Protein AF-B0EJE2-F1 (afdb_monomer_lite)

InterPro domains:
  IPR000198 Rho GTPase-activating protein domain [PF00620] (751-885)
  IPR000198 Rho GTPase-activating protein domain [PS50238] (736-912)
  IPR000198 Rho GTPase-activating protein domain [SM00324] (748-909)
  IPR000219 Dbl homology domain [PS50010] (433-624)
  IPR000219 Dbl homology domain [SM00325] (437-609)
  IPR008936 Rho GTPase activation protein [G3DSA:1.10.555.10] (675-924)
  IPR008936 Rho GTPase activation protein [SSF48350] (728-912)
  IPR035899 Dbl homology (DH) domain superfamily [G3DSA:1.20.900.10] (436-605)
  IPR035899 Dbl homology (DH) domain superfamily [SSF48065] (438-600)

Sequence (1053 aa):
MSKTPQKEISSSKSNGQDKSDNQITNQSLKSNKSNSSTNTENSTFSEPIQYNQKNEIIKETITEEKSKENELNENEKVENLHKVIPNTKRLKDKPKTKSHLHEEEKVDQTIQQTKRATFSSVRLKEDKGINSITPKDVLESINTNDQTTPKPITLSITPHDSRDYRIKSTTTAWSNTNRNQLRKSMSLCTTQITSNTLEAMRSNVKMFNDMVIEVENTYQKISQARDRIFEIVKYQQQTIKCNDFIKNYSDILTSIQQSTSHMLTNETGDLESLKEFTVYMSDLYIVGFQQFKNQTQQLNRMMKEGKKFLEDSKTCIKSKNEFDKIHKEYQKINGKLNDEKDDKKQKIIQQTRDDIISKGIGEGRKALEIFDKNLQKYYEILQNSGKHIYETIQNGMKEVHSKIENYEDKIDSWKALDFYNEEFEEGEIKPWMKSPEIKRIITNEFMYVNTLTLLIDRYYIDISNNPVIVQCGISLQDMDTIFTDIVPLIHCHKNILMKLKESNPKEFLDCYSAYFGQLYQQYHNYLKHYQNSFIVLNKFMSIKRFKECVDNIDLIEGFEMKELITAPFNYITDFLENLERVTTVDKEVINTLKYVFEKLAKEKEIVKKQIIATSYIIKLNNFKGNINQEREYFGKVVISSGKLNGTMFFFSDYLIFAKSEKEGYSVIEMFETSNLERLRVVDRKTIEIGCKGENTTENIKGIQFSMKEETVKDFMDCLNKVQNKLTSNDIFGKDITTATIARNEQQWLFPKILHEIFDQCEKDAPEQEGVLRLSANVVQMEKDMKKINRKEEIDVSKLNVHEMINILKRYCNSIPNKLPNELQTIVLDECACEKIKKILREMNNDGYLAFIERLFRLLHLIEMKKEINLMGSDNLAKVISPNIYIDEGIIFDIEKLTRTVRFMIENYEEIFSQIRNEMTERIRKGNELSKQMEALENQMNMTKYNEELSSSYLKGKKGVSTKGITLKDVLMQSEVELYENKKNIKRWLVICRTELIFKKNMEDFESLIQLPLIGLTININEKIQLKNGSRSVTLVNFENKPYFELLKKLILN

Secondary structure (DSSP, 8-state):
---------------------------PPPP-------------------------SSSSSSSSSSSS-SS--SSS-SS------PPPP-----------------------------------------------------------PPPP-----PPPP---SSSTTHHHHHHHHHHHHHHHHHHHHHHS-SS-HHHHHHHHHHHHHHHHHHHHHHHHHHHHHHHHHHHHHHTHHHHHHHHHHHHHHHHHHHHHHHHHHHHTTS--SSHHHHHHHHHHHHHHHHHHHHHHHHHHHHHHHHHHHHHHHHHHTHHHHHHHHHHHHHHHHHHHHHHHHHH---HHHHHHHHHHHHHHHHHHHHHHHHHHHHHHHHHHHHHHHHHHHHHHHHHHHHHHHHHHHHHHHTTHHHHHHHTTS-TT-----GGG--GGGGSHHHHHHHHHHHHHHHHHHHIIIIIIHHHHH-THHHHTT--HHHHHHHTTTHHHHHHHHHHHHHHHHH--TTTHHHHHHTTHHHHHHHHHHHHHHHHHHHHHHHHHHTSHHHHHHHHHHHHHHSS-HHHHHHHHHHHHHHHHHHHTT---S-HHHHHHHHHHHHHHHHHHHHHHHHHHHHHHHTTEET--S---TT--EEEEEEEEETTEEEEEEEESSEEEEEEEETTEEEEEEEEEGGGEEEEEE-SSSEEEEEE--SS--S---PEEEE--HHHHHHHHHHHHHHHHHHTTT--TTS-HHHHHHHTT-GGGSS-HHHHHHHHHHHHHGGGSTTTTTSPP-HHHHHHHHHHHHTT----GGGS-HHHHHHHHHHHHHH-SS-B-GGGGS---STTHHHHHHHHHHHT--HHHHHHHHHHHHHHHHHHTTHHHH---HHHHHHHHHHHHB---SS---HHHHHHHHHHHHHTHHHHHHHHHHHHHHHHHHHHHHHHHHHHHHHHHHH----TTHHHHHTTSSTT--S----HHHHHT-EEEEEEETTEEEEEEEEE-SSEEEEESSTT--S-SEEEESTT--EE-------TT-----EE--------HHHHHHHH--

Radius of gyration: 45.68 Å; chains: 1; bounding box: 123×111×120 Å

Foldseek 3Di:
DDDDDDDDDDDDDDDDDDDDDDDDDDDDDDDDDDDDDDDDDDDDDDDDDDDDDDDDDPPPDPPPPPPPPPDDDDDPPPDDDDDDDDDDDDDDDDDDDDDDDDDDDDDDDDDDDDDDDDDDDDDDDDDDDDDDDDDDDDDDDDDDDDDDDDDDDDDDDDDDDDDPPPPVCPVVVVVVVVVVVVVVVVVVLVVPPDPDPPVNLVVLVVLLVVLVVVLVVLVVVLVVLLVVLVVLLVCLVVLVVVLVVLVVVLVVLVVVLVVLVVVLVDDDDVSVLVNVVSVLVSVLSNLVSVLSNQLSVLSNVLSVLSVVLNVLCVVLVVLSVVLVVLVVVLVVLVVVLVVDPDPVVNVVSSVVNVVSSVVSSVSSVVSVVSSVVSVVSSVVSCVVSVVSSVVSVVVSVVVSVVSCVVCVVSVVVVLVVCVPPPDPDPPLCDPLCPPPLSVVLLVLLVVLLVLLVCLCPQVLVVLLLDPLCVVLVHAVVLSCLLCPLSLLVSVLSVQLNVVCSVDDPVCNLVSCLVCLLSVLVSLVRLLVSVLVSVVSVVVSCVPPSSVVSQVVSCVVVVHHSVVSSCSSLVCLVVVLVSLVVDPDPCPPSSVLSNVSSVVSNVSSVLSVQLSVVVVQVVLEPPDPDDSDSNKGWLDKFWWDFVPATFIWTFILQKTFTFHDDPRHTYTDDIDGLVFFDDWDDPDLFKIWTFGDDPDDPPDGRTGIIGGDSVRVVVVVSSVVVSVCSQQQQQLFLEAQQSNCVSVVNVLLLGDVVLVVLLVVLLPPVLQAACLLNDADPPVVLVVVSSCNSNVHDDDSVPDDSSSSNVNLLSRLQNHPLFQDPVLLVDDPDPCNLVVLLVSLVVSVRLSVLLSVLSVLVSLLSNCVSCVRHVQHLLNSLLRRLNSRDDPPVPPDPSVSSSVSSSVCSVCSCSNCVVSNVVSVVSSVVSVVVVVVVVVSVVSSVVPDDDPVSVVVVQVSDPPPPVQSCHSVQVVLWDFDFDCDPNDTATWIWGDTPFWIFTHNDPPDPDGPDIGTPQQKDKDFDPDDPDPPPDGDIDTDGDDDDDCVVVVVVVSVD

Structure (mmCIF, N/CA/C/O backbone):
data_AF-B0EJE2-F1
#
_entry.id   AF-B0EJE2-F1
#
loop_
_atom_site.group_PDB
_atom_site.id
_atom_site.type_symbol
_atom_site.label_atom_id
_atom_site.label_alt_id
_atom_site.label_comp_id
_atom_site.label_asym_id
_atom_site.label_entity_id
_atom_site.label_seq_id
_atom_site.pdbx_PDB_ins_code
_atom_site.Cartn_x
_atom_site.Cartn_y
_atom_site.Cartn_z
_atom_site.occupancy
_atom_site.B_iso_or_equiv
_atom_site.auth_seq_id
_atom_site.auth_comp_id
_atom_site.auth_asym_id
_atom_site.auth_atom_id
_atom_site.pdbx_PDB_model_num
ATOM 1 N N . MET A 1 1 ? 15.582 -46.077 -41.361 1.00 30.75 1 MET A N 1
ATOM 2 C CA . MET A 1 1 ? 15.647 -47.315 -40.545 1.00 30.75 1 MET A CA 1
ATOM 3 C C . MET A 1 1 ? 15.376 -46.882 -39.111 1.00 30.75 1 MET A C 1
ATOM 5 O O . MET A 1 1 ? 16.072 -45.981 -38.688 1.00 30.75 1 MET A O 1
ATOM 9 N N . SER A 1 2 ? 14.380 -47.299 -38.336 1.00 29.30 2 SER A N 1
ATOM 10 C CA . SER A 1 2 ? 13.342 -48.336 -38.373 1.00 29.30 2 SER A CA 1
ATOM 11 C C . SER A 1 2 ? 12.070 -47.774 -37.703 1.00 29.30 2 SER A C 1
ATOM 13 O O . SER A 1 2 ? 12.118 -46.758 -37.019 1.00 29.30 2 SER A O 1
ATOM 15 N N . LYS A 1 3 ? 10.936 -48.415 -37.989 1.00 31.20 3 LYS A N 1
ATOM 16 C CA . LYS A 1 3 ? 9.555 -47.916 -37.926 1.00 31.20 3 LYS A CA 1
ATOM 17 C C . LYS A 1 3 ? 8.928 -47.866 -36.515 1.00 31.20 3 LYS A C 1
ATOM 19 O O . LYS A 1 3 ? 9.261 -48.669 -35.652 1.00 31.20 3 LYS A O 1
ATOM 24 N N . THR A 1 4 ? 7.958 -46.955 -36.398 1.00 37.97 4 THR A N 1
ATOM 25 C CA . THR A 1 4 ? 6.740 -46.868 -35.547 1.00 37.97 4 THR A CA 1
ATOM 26 C C . THR A 1 4 ? 6.018 -48.228 -35.321 1.00 37.97 4 THR A C 1
ATOM 28 O O . THR A 1 4 ? 6.342 -49.154 -36.069 1.00 37.97 4 THR A O 1
ATOM 31 N N . PRO A 1 5 ? 5.003 -48.402 -34.417 1.00 50.53 5 PRO A N 1
ATOM 32 C CA . PRO A 1 5 ? 3.849 -47.493 -34.253 1.00 50.53 5 PRO A CA 1
ATOM 33 C C . PRO A 1 5 ? 3.126 -47.383 -32.883 1.00 50.53 5 PRO A C 1
ATOM 35 O O . PRO A 1 5 ? 3.348 -48.117 -31.926 1.00 50.53 5 PRO A O 1
ATOM 38 N N . GLN A 1 6 ? 2.204 -46.413 -32.902 1.00 34.22 6 GLN A N 1
ATOM 39 C CA . GLN A 1 6 ? 1.117 -46.050 -31.987 1.00 34.22 6 GLN A CA 1
ATOM 40 C C . GLN A 1 6 ? 0.218 -47.207 -31.511 1.00 34.22 6 GLN A C 1
ATOM 42 O O . GLN A 1 6 ? 0.005 -48.185 -32.230 1.00 34.22 6 GLN A O 1
ATOM 47 N N . LYS A 1 7 ? -0.471 -46.980 -30.380 1.00 29.89 7 LYS A N 1
ATOM 48 C CA . LYS A 1 7 ? -1.843 -47.466 -30.168 1.00 29.89 7 LYS A CA 1
ATOM 49 C C . LYS A 1 7 ? -2.655 -46.511 -29.285 1.00 29.89 7 LYS A C 1
ATOM 51 O O . LYS A 1 7 ? -2.285 -46.233 -28.149 1.00 29.89 7 LYS A O 1
ATOM 56 N N . GLU A 1 8 ? -3.754 -46.028 -29.853 1.00 30.39 8 GLU A N 1
ATOM 57 C CA . GLU A 1 8 ? -4.907 -45.427 -29.178 1.00 30.39 8 GLU A CA 1
ATOM 58 C C . GLU A 1 8 ? -5.664 -46.482 -28.344 1.00 30.39 8 GLU A C 1
ATOM 60 O O . GLU A 1 8 ? -5.557 -47.676 -28.631 1.00 30.39 8 GLU A O 1
ATOM 65 N N . ILE A 1 9 ? -6.465 -46.041 -27.359 1.00 28.84 9 ILE A N 1
ATOM 66 C CA . ILE A 1 9 ? -7.922 -46.308 -27.228 1.00 28.84 9 ILE A CA 1
ATOM 67 C C . ILE A 1 9 ? -8.436 -45.826 -25.850 1.00 28.84 9 ILE A C 1
ATOM 69 O O . ILE A 1 9 ? -8.100 -46.347 -24.792 1.00 28.84 9 ILE A O 1
ATOM 73 N N . SER A 1 10 ? -9.237 -44.764 -25.937 1.00 28.39 10 SER A N 1
ATOM 74 C CA . SER A 1 10 ? -10.489 -44.410 -25.247 1.00 28.39 10 SER A CA 1
ATOM 75 C C . SER A 1 10 ? -10.946 -45.050 -23.914 1.00 28.39 10 SER A C 1
ATOM 77 O O . SER A 1 10 ? -11.135 -46.255 -23.795 1.00 28.39 10 SER A O 1
ATOM 79 N N . SER A 1 11 ? -11.393 -44.138 -23.037 1.00 28.45 11 SER A N 1
ATOM 80 C CA . SER A 1 11 ? -12.696 -44.088 -22.336 1.00 28.45 11 SER A CA 1
ATOM 81 C C . SER A 1 11 ? -13.143 -45.229 -21.408 1.00 28.45 11 SER A C 1
ATOM 83 O O . SER A 1 11 ? -13.484 -46.317 -21.857 1.00 28.45 11 SER A O 1
ATOM 85 N N . SER A 1 12 ? -13.427 -44.887 -20.147 1.00 26.75 12 SER A N 1
ATOM 86 C CA . SER A 1 12 ? -14.791 -44.980 -19.584 1.00 26.75 12 SER A CA 1
ATOM 87 C C . SER A 1 12 ? -14.864 -44.416 -18.159 1.00 26.75 12 SER A C 1
ATOM 89 O O . SER A 1 12 ? -13.940 -44.522 -17.361 1.00 26.75 12 SER A O 1
ATOM 91 N N . LYS A 1 13 ? -15.992 -43.758 -17.884 1.00 32.47 13 LYS A N 1
ATOM 92 C CA . LYS A 1 13 ? -16.437 -43.249 -16.584 1.00 32.47 13 LYS A CA 1
ATOM 93 C C . LYS A 1 13 ? -16.933 -44.406 -15.710 1.00 32.47 13 LYS A C 1
ATOM 95 O O . LYS A 1 13 ? -17.693 -45.226 -16.215 1.00 32.47 13 LYS A O 1
ATOM 100 N N . SER A 1 14 ? -16.711 -44.343 -14.397 1.00 28.33 14 SER A N 1
ATOM 101 C CA . SER A 1 14 ? -17.722 -44.772 -13.417 1.00 28.33 14 SER A CA 1
ATOM 102 C C . SER A 1 14 ? -17.470 -44.164 -12.037 1.00 28.33 14 SER A C 1
ATOM 104 O O . SER A 1 14 ? -16.405 -44.336 -11.451 1.00 28.33 14 SER A O 1
ATOM 106 N N . ASN A 1 15 ? -18.493 -43.474 -11.534 1.00 30.36 15 ASN A N 1
ATOM 107 C CA . ASN A 1 15 ? -18.669 -43.102 -10.134 1.00 30.36 15 ASN A CA 1
ATOM 108 C C . ASN A 1 15 ? -18.777 -44.349 -9.244 1.00 30.36 15 ASN A C 1
ATOM 110 O O . ASN A 1 15 ? -19.377 -45.341 -9.653 1.00 30.36 15 ASN A O 1
ATOM 114 N N . GLY A 1 16 ? -18.323 -44.236 -7.998 1.00 27.34 16 GLY A N 1
ATOM 115 C CA . GLY A 1 16 ? -18.631 -45.190 -6.935 1.00 27.34 16 GLY A CA 1
ATOM 116 C C . GLY A 1 16 ? -18.008 -44.765 -5.612 1.00 27.34 16 GLY A C 1
ATOM 117 O O . GLY A 1 16 ? -16.815 -44.944 -5.406 1.00 27.34 16 GLY A O 1
ATOM 118 N N . GLN A 1 17 ? -18.822 -44.162 -4.745 1.00 32.38 17 GLN A N 1
ATOM 119 C CA . GLN A 1 17 ? -18.530 -43.967 -3.326 1.00 32.38 17 GLN A CA 1
ATOM 120 C C . GLN A 1 17 ? -18.330 -45.325 -2.647 1.00 32.38 17 GLN A C 1
ATOM 122 O O . GLN A 1 17 ? -19.150 -46.208 -2.867 1.00 32.38 17 GLN A O 1
ATOM 127 N N . ASP A 1 18 ? -17.358 -45.438 -1.739 1.00 29.33 18 ASP A N 1
ATOM 128 C CA . ASP A 1 18 ? -17.615 -46.104 -0.462 1.00 29.33 18 ASP A CA 1
ATOM 129 C C . ASP A 1 18 ? -16.639 -45.687 0.645 1.00 29.33 18 ASP A C 1
ATOM 131 O O . ASP A 1 18 ? -15.482 -45.330 0.420 1.00 29.33 18 ASP A O 1
ATOM 135 N N . LYS A 1 19 ? -17.193 -45.671 1.856 1.00 35.19 19 LYS A N 1
ATOM 136 C CA . LYS A 1 19 ? -16.574 -45.328 3.139 1.00 35.19 19 LYS A CA 1
ATOM 137 C C . LYS A 1 19 ? -15.815 -46.534 3.703 1.00 35.19 19 LYS A C 1
ATOM 139 O O . LYS A 1 19 ? -16.368 -47.623 3.653 1.00 35.19 19 LYS A O 1
ATOM 144 N N . SER A 1 20 ? -14.693 -46.306 4.395 1.00 30.14 20 SER A N 1
ATOM 145 C CA . SER A 1 20 ? -14.471 -46.772 5.786 1.00 30.14 20 SER A CA 1
ATOM 146 C C . SER A 1 20 ? -13.032 -46.526 6.273 1.00 30.14 20 SER A C 1
ATOM 148 O O . SER A 1 20 ? -12.083 -47.050 5.705 1.00 30.14 20 SER A O 1
ATOM 150 N N . ASP A 1 21 ? -12.930 -45.742 7.346 1.00 30.12 21 ASP A N 1
ATOM 151 C CA . ASP A 1 21 ? -12.173 -45.951 8.589 1.00 30.12 21 ASP A CA 1
ATOM 152 C C . ASP A 1 21 ? -10.710 -46.458 8.632 1.00 30.12 21 ASP A C 1
ATOM 154 O O . ASP A 1 21 ? -10.387 -47.591 8.297 1.00 30.12 21 ASP A O 1
ATOM 158 N N . ASN A 1 22 ? -9.925 -45.625 9.338 1.00 30.27 22 ASN A N 1
ATOM 159 C CA . ASN A 1 22 ? -8.884 -45.923 10.335 1.00 30.27 22 ASN A CA 1
ATOM 160 C C . ASN A 1 22 ? -7.564 -46.582 9.888 1.00 30.27 22 ASN A C 1
ATOM 162 O O . ASN A 1 22 ? -7.501 -47.787 9.700 1.00 30.27 22 ASN A O 1
ATOM 166 N N . GLN A 1 23 ? -6.449 -45.848 10.017 1.00 30.39 23 GLN A N 1
ATOM 167 C CA . GLN A 1 23 ? -5.538 -46.022 11.163 1.00 30.39 23 GLN A CA 1
ATOM 168 C C . GLN A 1 23 ? -4.387 -45.001 11.194 1.00 30.39 23 GLN A C 1
ATOM 170 O O . GLN A 1 23 ? -3.935 -44.457 10.195 1.00 30.39 23 GLN A O 1
ATOM 175 N N . ILE A 1 24 ? -3.973 -44.747 12.430 1.00 30.44 24 ILE A N 1
ATOM 176 C CA . ILE A 1 24 ? -2.998 -43.793 12.950 1.00 30.44 24 ILE A CA 1
ATOM 177 C C . ILE A 1 24 ? -1.565 -44.265 12.670 1.00 30.44 24 ILE A C 1
ATOM 179 O O . ILE A 1 24 ? -1.243 -45.414 12.959 1.00 30.44 24 ILE A O 1
ATOM 183 N N . THR A 1 25 ? -0.658 -43.364 12.275 1.00 28.34 25 THR A N 1
ATOM 184 C CA . THR A 1 25 ? 0.746 -43.416 12.739 1.00 28.34 25 THR A CA 1
ATOM 185 C C . THR A 1 25 ? 1.420 -42.043 12.637 1.00 28.34 25 THR A C 1
ATOM 187 O O . THR A 1 25 ? 1.796 -41.587 11.564 1.00 28.34 25 THR A O 1
ATOM 190 N N . ASN A 1 26 ? 1.578 -41.385 13.789 1.00 28.92 26 ASN A N 1
ATOM 191 C CA . ASN A 1 26 ? 2.518 -40.284 13.994 1.00 28.92 26 ASN A CA 1
ATOM 192 C C . ASN A 1 26 ? 3.914 -40.879 14.225 1.00 28.92 26 ASN A C 1
ATOM 194 O O . ASN A 1 26 ? 4.081 -41.666 15.158 1.00 28.92 26 ASN A O 1
ATOM 198 N N . GLN A 1 27 ? 4.916 -40.469 13.444 1.00 30.17 27 GLN A N 1
ATOM 199 C CA . GLN A 1 27 ? 6.326 -40.686 13.773 1.00 30.17 27 GLN A CA 1
ATOM 200 C C . GLN A 1 27 ? 7.012 -39.360 14.107 1.00 30.17 27 GLN A C 1
ATOM 202 O O . GLN A 1 27 ? 7.137 -38.454 13.290 1.00 30.17 27 GLN A O 1
ATOM 207 N N . SER A 1 28 ? 7.445 -39.293 15.362 1.00 28.09 28 SER A N 1
ATOM 208 C CA . SER A 1 28 ? 8.336 -38.312 15.966 1.00 28.09 28 SER A CA 1
ATOM 209 C C . SER A 1 28 ? 9.770 -38.467 15.448 1.00 28.09 28 SER A C 1
ATOM 211 O O . SER A 1 28 ? 10.336 -39.557 15.566 1.00 28.09 28 SER A O 1
ATOM 213 N N . LEU A 1 29 ? 10.398 -37.382 14.991 1.00 30.09 29 LEU A N 1
ATOM 214 C CA . LEU A 1 29 ? 11.850 -37.320 14.805 1.00 30.09 29 LEU A CA 1
ATOM 215 C C . LEU A 1 29 ? 12.509 -36.744 16.062 1.00 30.09 29 LEU A C 1
ATOM 217 O O . LEU A 1 29 ? 12.242 -35.619 16.480 1.00 30.09 29 LEU A O 1
ATOM 221 N N . LYS A 1 30 ? 13.340 -37.587 16.678 1.00 28.61 30 LYS A N 1
ATOM 222 C CA . LYS A 1 30 ? 14.189 -37.288 17.828 1.00 28.61 30 LYS A CA 1
ATOM 223 C C . LYS A 1 30 ? 15.423 -36.498 17.397 1.00 28.61 30 LYS A C 1
ATOM 225 O O . LYS A 1 30 ? 16.059 -36.797 16.393 1.00 28.61 30 LYS A O 1
ATOM 230 N N . SER A 1 31 ? 15.772 -35.556 18.262 1.00 28.36 31 SER A N 1
ATOM 231 C CA . SER A 1 31 ? 17.074 -34.922 18.439 1.00 28.36 31 SER A CA 1
ATOM 232 C C . SER A 1 31 ? 18.238 -35.918 18.496 1.00 28.36 31 SER A C 1
ATOM 234 O O . SER A 1 31 ? 18.145 -36.899 19.234 1.00 28.36 31 SER A O 1
ATOM 236 N N . ASN A 1 32 ? 19.367 -35.578 17.869 1.00 27.20 32 ASN A N 1
ATOM 237 C CA . ASN A 1 32 ? 20.685 -36.076 18.264 1.00 27.20 32 ASN A CA 1
ATOM 238 C C . ASN A 1 32 ? 21.682 -34.912 18.360 1.00 27.20 32 ASN A C 1
ATOM 240 O O . ASN A 1 32 ? 21.944 -34.211 17.387 1.00 27.20 32 ASN A O 1
ATOM 244 N N . LYS A 1 33 ? 22.213 -34.735 19.575 1.00 29.81 33 LYS A N 1
ATOM 245 C CA . LYS A 1 33 ? 23.472 -34.051 19.886 1.00 29.81 33 LYS A CA 1
ATOM 246 C C . LYS A 1 33 ? 24.632 -34.976 19.504 1.00 29.81 33 LYS A C 1
ATOM 248 O O . LYS A 1 33 ? 24.565 -36.160 19.825 1.00 29.81 33 LYS A O 1
ATOM 253 N N . SER A 1 34 ? 25.730 -34.429 18.990 1.00 26.12 34 SER A N 1
ATOM 254 C CA . SER A 1 34 ? 27.055 -35.044 19.152 1.00 26.12 34 SER A CA 1
ATOM 255 C C . SER A 1 34 ? 28.180 -34.009 19.058 1.00 26.12 34 SER A C 1
ATOM 257 O O . SER A 1 34 ? 28.419 -33.424 18.009 1.00 26.12 34 SER A O 1
ATOM 259 N N . ASN A 1 35 ? 28.795 -33.804 20.220 1.00 26.73 35 ASN A N 1
ATOM 260 C CA . ASN A 1 35 ? 30.189 -33.534 20.577 1.00 26.73 35 ASN A CA 1
ATOM 261 C C . ASN A 1 35 ? 31.233 -33.090 19.534 1.00 26.73 35 ASN A C 1
ATOM 263 O O . ASN A 1 35 ? 31.437 -33.690 18.485 1.00 26.73 35 ASN A O 1
ATOM 267 N N . SER A 1 36 ? 32.005 -32.112 20.009 1.00 29.16 36 SER A N 1
ATOM 268 C CA . SER A 1 36 ? 33.363 -31.704 19.653 1.00 29.16 36 SER A CA 1
ATOM 269 C C . SER A 1 36 ? 34.427 -32.802 19.802 1.00 29.16 36 SER A C 1
ATOM 271 O O . SER A 1 36 ? 34.414 -33.492 20.820 1.00 29.16 36 SER A O 1
ATOM 273 N N . SER A 1 37 ? 35.423 -32.823 18.903 1.00 26.92 37 SER A N 1
ATOM 274 C CA . SER A 1 37 ? 36.866 -32.757 19.239 1.00 26.92 37 SER A CA 1
ATOM 275 C C . SER A 1 37 ? 37.762 -32.889 17.991 1.00 26.92 37 SER A C 1
ATOM 277 O O . SER A 1 37 ? 37.642 -33.860 17.253 1.00 26.92 37 SER A O 1
ATOM 279 N N . THR A 1 38 ? 38.652 -31.903 17.814 1.00 29.03 38 THR A N 1
ATOM 280 C CA . THR A 1 38 ? 40.057 -31.961 17.339 1.00 29.03 38 THR A CA 1
ATOM 281 C C . THR A 1 38 ? 40.480 -32.945 16.236 1.00 29.03 38 THR A C 1
ATOM 283 O O . THR A 1 38 ? 40.483 -34.151 16.452 1.00 29.03 38 THR A O 1
ATOM 286 N N . ASN A 1 39 ? 41.040 -32.408 15.141 1.00 26.48 39 ASN A N 1
ATOM 287 C CA . ASN A 1 39 ? 42.393 -32.764 14.686 1.00 26.48 39 ASN A CA 1
ATOM 288 C C . ASN A 1 39 ? 42.957 -31.733 13.690 1.00 26.48 39 ASN A C 1
ATOM 290 O O . ASN A 1 39 ? 42.325 -31.361 12.705 1.00 26.48 39 ASN A O 1
ATOM 294 N N . THR A 1 40 ? 44.164 -31.283 14.012 1.00 28.81 40 THR A N 1
ATOM 295 C CA . THR A 1 40 ? 45.155 -30.561 13.208 1.00 28.81 40 THR A CA 1
ATOM 296 C C . THR A 1 40 ? 45.821 -31.490 12.189 1.00 28.81 40 THR A C 1
ATOM 298 O O . THR A 1 40 ? 46.137 -32.615 12.557 1.00 28.81 40 THR A O 1
ATOM 301 N N . GLU A 1 41 ? 46.082 -31.013 10.964 1.00 27.06 41 GLU A N 1
ATOM 302 C CA . GLU A 1 41 ? 47.416 -30.972 10.315 1.00 27.06 41 GLU A CA 1
ATOM 303 C C . GLU A 1 41 ? 47.343 -30.640 8.805 1.00 27.06 41 GLU A C 1
ATOM 305 O O . GLU A 1 41 ? 46.712 -31.330 8.013 1.00 27.06 41 GLU A O 1
ATOM 310 N N . ASN A 1 42 ? 48.025 -29.542 8.456 1.00 28.66 42 ASN A N 1
ATOM 311 C CA . ASN A 1 42 ? 48.906 -29.299 7.305 1.00 28.66 42 ASN A CA 1
ATOM 312 C C . ASN A 1 42 ? 48.596 -29.897 5.917 1.00 28.66 42 ASN A C 1
ATOM 314 O O . ASN A 1 42 ? 48.812 -31.075 5.660 1.00 28.66 42 ASN A O 1
ATOM 318 N N . SER A 1 43 ? 48.382 -29.006 4.942 1.00 25.66 43 SER A N 1
ATOM 319 C CA . SER A 1 43 ? 49.178 -29.021 3.705 1.00 25.66 43 SER A CA 1
ATOM 320 C C . SER A 1 43 ? 49.243 -27.627 3.070 1.00 25.66 43 SER A C 1
ATOM 322 O O . SER A 1 43 ? 48.437 -26.741 3.337 1.00 25.66 43 SER A O 1
ATOM 324 N N . THR A 1 44 ? 50.306 -27.444 2.308 1.00 27.34 44 THR A N 1
ATOM 325 C CA . THR A 1 44 ? 51.076 -26.227 2.072 1.00 27.34 44 THR A CA 1
ATOM 326 C C . THR A 1 44 ? 50.971 -25.735 0.624 1.00 27.34 44 THR A C 1
ATOM 328 O O . THR A 1 44 ? 50.828 -26.544 -0.282 1.00 27.34 44 THR A O 1
ATOM 331 N N . PHE A 1 45 ? 51.220 -24.430 0.445 1.00 26.31 45 PHE A N 1
ATOM 332 C CA . PHE A 1 45 ? 51.760 -23.747 -0.747 1.00 26.31 45 PHE A CA 1
ATOM 333 C C . PHE A 1 45 ? 50.961 -23.746 -2.066 1.00 26.31 45 PHE A C 1
ATOM 335 O O . PHE A 1 45 ? 50.907 -24.735 -2.789 1.00 26.31 45 PHE A O 1
ATOM 342 N N . SER A 1 46 ? 50.540 -22.553 -2.504 1.00 25.75 46 SER A N 1
ATOM 343 C CA . SER A 1 46 ? 51.201 -21.824 -3.612 1.00 25.75 46 SER A CA 1
ATOM 344 C C . SER A 1 46 ? 50.642 -20.396 -3.763 1.00 25.75 46 SER A C 1
ATOM 346 O O . SER A 1 46 ? 49.445 -20.163 -3.628 1.00 25.75 46 SER A O 1
ATOM 348 N N . GLU A 1 47 ? 51.553 -19.444 -3.984 1.00 29.91 47 GLU A N 1
ATOM 349 C CA . GLU A 1 47 ? 51.327 -18.010 -4.234 1.00 29.91 47 GLU A CA 1
ATOM 350 C C . GLU A 1 47 ? 50.516 -17.747 -5.524 1.00 29.91 47 GLU A C 1
ATOM 352 O O . GLU A 1 47 ? 50.368 -18.644 -6.357 1.00 29.91 47 GLU A O 1
ATOM 357 N N . PRO A 1 48 ? 50.075 -16.493 -5.761 1.00 30.69 48 PRO A N 1
ATOM 358 C CA . PRO A 1 48 ? 50.871 -15.721 -6.719 1.00 30.69 48 PRO A CA 1
ATOM 359 C C . PRO A 1 48 ? 51.037 -14.218 -6.407 1.00 30.69 48 PRO A C 1
ATOM 361 O O . PRO A 1 48 ? 50.085 -13.494 -6.139 1.00 30.69 48 PRO A O 1
ATOM 364 N N . ILE A 1 49 ? 52.291 -13.785 -6.569 1.00 26.34 49 ILE A N 1
ATOM 365 C CA . ILE A 1 49 ? 52.753 -12.675 -7.423 1.00 26.34 49 ILE A CA 1
ATOM 366 C C . ILE A 1 49 ? 52.248 -11.258 -7.090 1.00 26.34 49 ILE A C 1
ATOM 368 O O . ILE A 1 49 ? 51.134 -10.841 -7.395 1.00 26.34 49 ILE A O 1
ATOM 372 N N . GLN A 1 50 ? 53.202 -10.473 -6.587 1.00 27.44 50 GLN A N 1
ATOM 373 C CA . GLN A 1 50 ? 53.230 -9.016 -6.606 1.00 27.44 50 GLN A CA 1
ATOM 374 C C . GLN A 1 50 ? 53.066 -8.461 -8.032 1.00 27.44 50 GLN A C 1
ATOM 376 O O . GLN A 1 50 ? 53.867 -8.761 -8.912 1.00 27.44 50 GLN A O 1
ATOM 381 N N . TYR A 1 51 ? 52.114 -7.548 -8.222 1.00 25.22 51 TYR A N 1
ATOM 382 C CA . TYR A 1 51 ? 52.206 -6.490 -9.232 1.00 25.22 51 TYR A CA 1
ATOM 383 C C . TYR A 1 51 ? 51.720 -5.179 -8.609 1.00 25.22 51 TYR A C 1
ATOM 385 O O . TYR A 1 51 ? 50.542 -4.837 -8.628 1.00 25.22 51 TYR A O 1
ATOM 393 N N . ASN A 1 52 ? 52.667 -4.454 -8.017 1.00 28.44 52 ASN A N 1
ATOM 394 C CA . ASN A 1 52 ? 52.552 -3.036 -7.705 1.00 28.44 52 ASN A CA 1
ATOM 395 C C . ASN A 1 52 ? 53.400 -2.306 -8.749 1.00 28.44 52 ASN A C 1
ATOM 397 O O . ASN A 1 52 ? 54.610 -2.506 -8.745 1.00 28.44 52 ASN A O 1
ATOM 401 N N . GLN A 1 53 ? 52.772 -1.521 -9.632 1.00 29.36 53 GLN A N 1
ATOM 402 C CA . GLN A 1 53 ? 53.298 -0.305 -10.287 1.00 29.36 53 GLN A CA 1
ATOM 403 C C . GLN A 1 53 ? 52.454 0.045 -11.525 1.00 29.36 53 GLN A C 1
ATOM 405 O O . GLN A 1 53 ? 52.668 -0.500 -12.605 1.00 29.36 53 GLN A O 1
ATOM 410 N N . LYS A 1 54 ? 51.502 0.970 -11.351 1.00 28.66 54 LYS A N 1
ATOM 411 C CA . LYS A 1 54 ? 51.128 2.054 -12.289 1.00 28.66 54 LYS A CA 1
ATOM 412 C C . LYS A 1 54 ? 49.884 2.764 -11.748 1.00 28.66 54 LYS A C 1
ATOM 414 O O . LYS A 1 54 ? 48.766 2.493 -12.158 1.00 28.66 54 LYS A O 1
ATOM 419 N N . ASN A 1 55 ? 50.118 3.647 -10.783 1.00 28.62 55 ASN A N 1
ATOM 420 C CA . ASN A 1 55 ? 49.182 4.675 -10.331 1.00 28.62 55 ASN A CA 1
ATOM 421 C C . ASN A 1 55 ? 49.985 5.962 -10.100 1.00 28.62 55 ASN A C 1
ATOM 423 O O . ASN A 1 55 ? 50.167 6.397 -8.973 1.00 28.62 55 ASN A O 1
ATOM 427 N N . GLU A 1 56 ? 50.504 6.526 -11.184 1.00 33.59 56 GLU A N 1
ATOM 428 C CA . GLU A 1 56 ? 50.812 7.949 -11.342 1.00 33.59 56 GLU A CA 1
ATOM 429 C C . GLU A 1 56 ? 50.568 8.262 -12.825 1.00 33.59 56 GLU A C 1
ATOM 431 O O . GLU A 1 56 ? 50.842 7.413 -13.673 1.00 33.59 56 GLU A O 1
ATOM 436 N N . ILE A 1 57 ? 50.047 9.457 -13.117 1.00 33.28 57 ILE A N 1
ATOM 437 C CA . ILE A 1 57 ? 49.333 9.900 -14.335 1.00 33.28 57 ILE A CA 1
ATOM 438 C C . ILE A 1 57 ? 47.810 9.728 -14.160 1.00 33.28 57 ILE A C 1
ATOM 440 O O . ILE A 1 57 ? 47.322 8.651 -13.849 1.00 33.28 57 ILE A O 1
ATOM 444 N N . ILE A 1 58 ? 47.064 10.819 -14.368 1.00 32.38 58 ILE A N 1
ATOM 445 C CA . ILE A 1 58 ? 45.649 11.073 -14.008 1.00 32.38 58 ILE A CA 1
ATOM 446 C C . ILE A 1 58 ? 45.450 11.600 -12.568 1.00 32.38 58 ILE A C 1
ATOM 448 O O . ILE A 1 58 ? 44.627 11.120 -11.792 1.00 32.38 58 ILE A O 1
ATOM 452 N N . LYS A 1 59 ? 46.188 12.661 -12.216 1.00 29.62 59 LYS A N 1
ATOM 453 C CA . LYS A 1 59 ? 45.758 13.654 -11.208 1.00 29.62 59 LYS A CA 1
ATOM 454 C C . LYS A 1 59 ? 45.931 15.118 -11.653 1.00 29.62 59 LYS A C 1
ATOM 456 O O . LYS A 1 59 ? 45.709 16.011 -10.849 1.00 29.62 59 LYS A O 1
ATOM 461 N N . GLU A 1 60 ? 46.227 15.377 -12.931 1.00 32.75 60 GLU A N 1
ATOM 462 C CA . GLU A 1 60 ? 46.493 16.739 -13.443 1.00 32.75 60 GLU A CA 1
ATOM 463 C C . GLU A 1 60 ? 45.588 17.209 -14.599 1.00 32.75 60 GLU A C 1
ATOM 465 O O . GLU A 1 60 ? 45.872 18.226 -15.215 1.00 32.75 60 GLU A O 1
ATOM 470 N N . THR A 1 61 ? 44.453 16.558 -14.877 1.00 33.50 61 THR A N 1
ATOM 471 C CA . THR A 1 61 ? 43.564 16.974 -15.992 1.00 33.50 61 THR A CA 1
ATOM 472 C C . THR A 1 61 ? 42.134 17.342 -15.579 1.00 33.50 61 THR A C 1
ATOM 474 O O . THR A 1 61 ? 41.239 17.329 -16.411 1.00 33.50 61 THR A O 1
ATOM 477 N N . ILE A 1 62 ? 41.884 17.672 -14.301 1.00 31.36 62 ILE A N 1
ATOM 478 C CA . ILE A 1 62 ? 40.538 18.058 -13.802 1.00 31.36 62 ILE A CA 1
ATOM 479 C C . ILE A 1 62 ? 40.576 19.386 -13.007 1.00 31.36 62 ILE A C 1
ATOM 481 O O . ILE A 1 62 ? 39.707 19.679 -12.190 1.00 31.36 62 ILE A O 1
ATOM 485 N N . THR A 1 63 ? 41.565 20.246 -13.267 1.00 32.84 63 THR A N 1
ATOM 486 C CA . THR A 1 63 ? 41.658 21.582 -12.635 1.00 32.84 63 THR A CA 1
ATOM 487 C C . THR A 1 63 ? 41.759 22.759 -13.609 1.00 32.84 63 THR A C 1
ATOM 489 O O . THR A 1 63 ? 41.935 23.884 -13.156 1.00 32.84 63 THR A O 1
ATOM 492 N N . GLU A 1 64 ? 41.546 22.546 -14.914 1.00 30.97 64 GLU A N 1
ATOM 493 C CA . GLU A 1 64 ? 41.519 23.635 -15.916 1.00 30.97 64 GLU A CA 1
ATOM 494 C C . GLU A 1 64 ? 40.232 23.735 -16.764 1.00 30.97 64 GLU A C 1
ATOM 496 O O . GLU A 1 64 ? 40.069 24.707 -17.494 1.00 30.97 64 GLU A O 1
ATOM 501 N N . GLU A 1 65 ? 39.248 22.839 -16.613 1.00 32.41 65 GLU A N 1
ATOM 502 C CA . GLU A 1 65 ? 37.983 22.897 -17.385 1.00 32.41 65 GLU A CA 1
ATOM 503 C C . GLU A 1 65 ? 36.771 23.456 -16.611 1.00 32.41 65 GLU A C 1
ATOM 505 O O . GLU A 1 65 ? 35.636 23.355 -17.061 1.00 32.41 65 GLU A O 1
ATOM 510 N N . LYS A 1 66 ? 36.981 24.109 -15.458 1.00 30.83 66 LYS A N 1
ATOM 511 C CA . LYS A 1 66 ? 35.910 24.824 -14.721 1.00 30.83 66 LYS A CA 1
ATOM 512 C C . LYS A 1 66 ? 36.016 26.353 -14.751 1.00 30.83 66 LYS A C 1
ATOM 514 O O . LYS A 1 66 ? 35.254 27.028 -14.066 1.00 30.83 66 LYS A O 1
ATOM 519 N N . SER A 1 67 ? 36.920 26.910 -15.557 1.00 32.72 67 SER A N 1
ATOM 520 C CA . SER A 1 67 ? 37.157 28.361 -15.656 1.00 32.72 67 SER A CA 1
ATOM 521 C C . SER A 1 67 ? 36.951 28.956 -17.059 1.00 32.72 67 SER A C 1
ATOM 523 O O . SER A 1 67 ? 37.318 30.108 -17.278 1.00 32.72 67 SER A O 1
ATOM 525 N N . LYS A 1 68 ? 36.325 28.233 -18.004 1.00 33.12 68 LYS A N 1
ATOM 526 C CA . LYS A 1 68 ? 36.039 28.736 -19.369 1.00 33.12 68 LYS A CA 1
ATOM 527 C C . LYS A 1 68 ? 34.601 28.545 -19.871 1.00 33.12 68 LYS A C 1
ATOM 529 O O . LYS A 1 68 ? 34.360 28.598 -21.070 1.00 33.12 68 LYS A O 1
ATOM 534 N N . GLU A 1 69 ? 33.631 28.410 -18.973 1.00 29.89 69 GLU A N 1
ATOM 535 C CA . GLU A 1 69 ? 32.206 28.361 -19.337 1.00 29.89 69 GLU A CA 1
ATOM 536 C C . GLU A 1 69 ? 31.426 29.451 -18.585 1.00 29.89 69 GLU A C 1
ATOM 538 O O . GLU A 1 69 ? 30.605 29.195 -17.715 1.00 29.89 69 GLU A O 1
ATOM 543 N N . ASN A 1 70 ? 31.780 30.707 -18.856 1.00 34.22 70 ASN A N 1
ATOM 544 C CA . ASN A 1 70 ? 30.999 31.894 -18.501 1.00 34.22 70 ASN A CA 1
ATOM 545 C C . ASN A 1 70 ? 31.497 33.064 -19.355 1.00 34.22 70 ASN A C 1
ATOM 547 O O . ASN A 1 70 ? 32.186 33.936 -18.850 1.00 34.22 70 ASN A O 1
ATOM 551 N N . GLU A 1 71 ? 31.220 33.024 -20.659 1.00 39.22 71 GLU A N 1
ATOM 552 C CA . GLU A 1 71 ? 31.149 34.184 -21.566 1.00 39.22 71 GLU A CA 1
ATOM 553 C C . GLU A 1 71 ? 30.952 33.660 -22.994 1.00 39.22 71 GLU A C 1
ATOM 555 O O . GLU A 1 71 ? 31.922 33.306 -23.651 1.00 39.22 71 GLU A O 1
ATOM 560 N N . LEU A 1 72 ? 29.688 33.542 -23.427 1.00 34.12 72 LEU A N 1
ATOM 561 C CA . LEU A 1 72 ? 29.187 33.614 -24.817 1.00 34.12 72 LEU A CA 1
ATOM 562 C C . LEU A 1 72 ? 27.851 32.863 -24.924 1.00 34.12 72 LEU A C 1
ATOM 564 O O . LEU A 1 72 ? 27.831 31.663 -25.168 1.00 34.12 72 LEU A O 1
ATOM 568 N N . ASN A 1 73 ? 26.732 33.568 -24.726 1.00 29.34 73 ASN A N 1
ATOM 569 C CA . ASN A 1 73 ? 25.598 33.587 -25.666 1.00 29.34 73 ASN A CA 1
ATOM 570 C C . ASN A 1 73 ? 24.367 34.253 -25.039 1.00 29.34 73 ASN A C 1
ATOM 572 O O . ASN A 1 73 ? 23.594 33.611 -24.333 1.00 29.34 73 ASN A O 1
ATOM 576 N N . GLU A 1 74 ? 24.140 35.525 -25.372 1.00 31.73 74 GLU A N 1
ATOM 577 C CA . GLU A 1 74 ? 22.851 36.197 -25.145 1.00 31.73 74 GLU A CA 1
ATOM 578 C C . GLU A 1 74 ? 22.200 36.726 -26.441 1.00 31.73 74 GLU A C 1
ATOM 580 O O . GLU A 1 74 ? 21.220 37.452 -26.363 1.00 31.73 74 GLU A O 1
ATOM 585 N N . ASN A 1 75 ? 22.653 36.326 -27.642 1.00 33.22 75 ASN A N 1
ATOM 586 C CA . ASN A 1 75 ? 22.148 36.905 -28.904 1.00 33.22 75 ASN A CA 1
ATOM 587 C C . ASN A 1 75 ? 21.591 35.932 -29.964 1.00 33.22 75 ASN A C 1
ATOM 589 O O . ASN A 1 75 ? 21.385 36.348 -31.097 1.00 33.22 75 ASN A O 1
ATOM 593 N N . GLU A 1 76 ? 21.246 34.683 -29.631 1.00 34.12 76 GLU A N 1
ATOM 594 C CA . GLU A 1 76 ? 20.716 33.738 -30.642 1.00 34.12 76 GLU A CA 1
ATOM 595 C C . GLU A 1 76 ? 19.499 32.911 -30.174 1.00 34.12 76 GLU A C 1
ATOM 597 O O . GLU A 1 76 ? 19.390 31.709 -30.398 1.00 34.12 76 GLU A O 1
ATOM 602 N N . LYS A 1 77 ? 18.540 33.561 -29.498 1.00 29.78 77 LYS A N 1
ATOM 603 C CA . LYS A 1 77 ? 17.236 32.959 -29.137 1.00 29.78 77 LYS A CA 1
ATOM 604 C C . LYS A 1 77 ? 16.031 33.858 -29.445 1.00 29.78 77 LYS A C 1
ATOM 606 O O . LYS A 1 77 ? 15.069 33.901 -28.684 1.00 29.78 77 LYS A O 1
ATOM 611 N N . VAL A 1 78 ? 16.051 34.543 -30.589 1.00 32.34 78 VAL A N 1
ATOM 612 C CA . VAL A 1 78 ? 14.853 35.184 -31.166 1.00 32.34 78 VAL A CA 1
ATOM 613 C C . VAL A 1 78 ? 14.765 34.870 -32.659 1.00 32.34 78 VAL A C 1
ATOM 615 O O . VAL A 1 78 ? 14.793 35.757 -33.491 1.00 32.34 78 VAL A O 1
ATOM 618 N N . GLU A 1 79 ? 14.678 33.590 -33.008 1.00 31.52 79 GLU A N 1
ATOM 619 C CA . GLU A 1 79 ? 14.138 33.138 -34.296 1.00 31.52 79 GLU A CA 1
ATOM 620 C C . GLU A 1 79 ? 13.971 31.619 -34.235 1.00 31.52 79 GLU A C 1
ATOM 622 O O . GLU A 1 79 ? 14.935 30.882 -34.385 1.00 31.52 79 GLU A O 1
ATOM 627 N N . ASN A 1 80 ? 12.766 31.157 -33.884 1.00 30.56 80 ASN A N 1
ATOM 628 C CA . ASN A 1 80 ? 12.160 29.874 -34.284 1.00 30.56 80 ASN A CA 1
ATOM 629 C C . ASN A 1 80 ? 11.021 29.515 -33.326 1.00 30.56 80 ASN A C 1
ATOM 631 O O . ASN A 1 80 ? 11.137 28.638 -32.477 1.00 30.56 80 ASN A O 1
ATOM 635 N N . LEU A 1 81 ? 9.890 30.206 -33.472 1.00 28.33 81 LEU A N 1
ATOM 636 C CA . LEU A 1 81 ? 8.613 29.767 -32.906 1.00 28.33 81 LEU A CA 1
ATOM 637 C C . LEU A 1 81 ? 7.445 30.328 -33.727 1.00 28.33 81 LEU A C 1
ATOM 639 O O . LEU A 1 81 ? 6.550 30.971 -33.204 1.00 28.33 81 LEU A O 1
ATOM 643 N N . HIS A 1 82 ? 7.449 30.077 -35.039 1.00 30.50 82 HIS A N 1
ATOM 644 C CA . HIS A 1 82 ? 6.232 30.120 -35.857 1.00 30.50 82 HIS A CA 1
ATOM 645 C C . HIS A 1 82 ? 6.372 29.229 -37.094 1.00 30.50 82 HIS A C 1
ATOM 647 O O . HIS A 1 82 ? 6.963 29.630 -38.092 1.00 30.50 82 HIS A O 1
ATOM 653 N N . LYS A 1 83 ? 5.818 28.016 -36.990 1.00 29.25 83 LYS A N 1
ATOM 654 C CA . LYS A 1 83 ? 5.346 27.063 -38.024 1.00 29.25 83 LYS A CA 1
ATOM 655 C C . LYS A 1 83 ? 5.114 25.772 -37.223 1.00 29.25 83 LYS A C 1
ATOM 657 O O . LYS A 1 83 ? 6.032 25.313 -36.567 1.00 29.25 83 LYS A O 1
ATOM 662 N N . VAL A 1 84 ? 3.904 25.247 -37.043 1.00 28.38 84 VAL A N 1
ATOM 663 C CA . VAL A 1 84 ? 3.122 24.499 -38.035 1.00 28.38 84 VAL A CA 1
ATOM 664 C C . VAL A 1 84 ? 1.668 24.385 -37.531 1.00 28.38 84 VAL A C 1
ATOM 666 O O . VAL A 1 84 ? 1.434 23.879 -36.439 1.00 28.38 84 VAL A O 1
ATOM 669 N N . ILE A 1 85 ? 0.688 24.793 -38.344 1.00 28.34 85 ILE A N 1
ATOM 670 C CA . ILE A 1 85 ? -0.689 24.259 -38.333 1.00 28.34 85 ILE A CA 1
ATOM 671 C C . ILE A 1 85 ? -1.025 23.932 -39.801 1.00 28.34 85 ILE A C 1
ATOM 673 O O . ILE A 1 85 ? -0.756 24.770 -40.667 1.00 28.34 85 ILE A O 1
ATOM 677 N N . PRO A 1 86 ? -1.554 22.736 -40.124 1.00 34.75 86 PRO A N 1
ATOM 678 C CA . PRO A 1 86 ? -1.747 22.309 -41.505 1.00 34.75 86 PRO A CA 1
ATOM 679 C C . PRO A 1 86 ? -2.986 22.940 -42.158 1.00 34.75 86 PRO A C 1
ATOM 681 O O . PRO A 1 86 ? -4.057 23.055 -41.566 1.00 34.75 86 PRO A O 1
ATOM 684 N N . ASN A 1 87 ? -2.814 23.309 -43.429 1.00 26.30 87 ASN A N 1
ATOM 685 C CA . ASN A 1 87 ? -3.821 23.863 -44.330 1.00 26.30 87 ASN A CA 1
ATOM 686 C C . ASN A 1 87 ? -4.982 22.889 -44.608 1.00 26.30 87 ASN A C 1
ATOM 688 O O . ASN A 1 87 ? -4.774 21.811 -45.164 1.00 26.30 87 ASN A O 1
ATOM 692 N N . THR A 1 88 ? -6.220 23.344 -44.402 1.00 27.69 88 THR A N 1
ATOM 693 C CA . THR A 1 88 ? -7.413 22.815 -45.084 1.00 27.69 88 THR A CA 1
ATOM 694 C C . THR A 1 88 ? -7.854 23.761 -46.203 1.00 27.69 88 THR A C 1
ATOM 696 O O . THR A 1 88 ? -8.091 24.946 -45.987 1.00 27.69 88 THR A O 1
ATOM 699 N N . LYS A 1 89 ? -7.980 23.215 -47.418 1.00 32.38 89 LYS A N 1
ATOM 700 C CA . LYS A 1 89 ? -8.519 23.864 -48.626 1.00 32.38 89 LYS A CA 1
ATOM 701 C C . LYS A 1 89 ? -9.996 24.267 -48.452 1.00 32.38 89 LYS A C 1
ATOM 703 O O . LYS A 1 89 ? -10.793 23.384 -48.152 1.00 32.38 89 LYS A O 1
ATOM 708 N N . ARG A 1 90 ? -10.384 25.497 -48.838 1.00 28.00 90 ARG A N 1
ATOM 709 C CA . ARG A 1 90 ? -11.318 25.806 -49.962 1.00 28.00 90 ARG A CA 1
ATOM 710 C C . ARG A 1 90 ? -11.840 27.263 -49.975 1.00 28.00 90 ARG A C 1
ATOM 712 O O . ARG A 1 90 ? -12.364 27.744 -48.987 1.00 28.00 90 ARG A O 1
ATOM 719 N N . LEU A 1 91 ? -11.778 27.832 -51.190 1.00 29.67 91 LEU A N 1
ATOM 720 C CA . LEU A 1 91 ? -12.742 28.686 -51.922 1.00 29.67 91 LEU A CA 1
ATOM 721 C C . LEU A 1 91 ? -13.171 30.078 -51.394 1.00 29.67 91 LEU A C 1
ATOM 723 O O . LEU A 1 91 ? -13.930 30.192 -50.447 1.00 29.67 91 LEU A O 1
ATOM 727 N N . LYS A 1 92 ? -12.760 31.088 -52.188 1.00 35.78 92 LYS A N 1
ATOM 728 C CA . LYS A 1 92 ? -13.526 32.224 -52.759 1.00 35.78 92 LYS A CA 1
ATOM 729 C C . LYS A 1 92 ? -14.503 32.989 -51.845 1.00 35.78 92 LYS A C 1
ATOM 731 O O . LYS A 1 92 ? -15.571 32.487 -51.544 1.00 35.78 92 LYS A O 1
ATOM 736 N N . ASP A 1 93 ? -14.205 34.259 -51.554 1.00 30.39 93 ASP A N 1
ATOM 737 C CA . ASP A 1 93 ? -14.751 35.418 -52.290 1.00 30.39 93 ASP A CA 1
ATOM 738 C C . ASP A 1 93 ? -14.204 36.760 -51.746 1.00 30.39 93 ASP A C 1
ATOM 740 O O . ASP A 1 93 ? -13.982 36.946 -50.553 1.00 30.39 93 ASP A O 1
ATOM 744 N N . LYS A 1 94 ? -13.944 37.698 -52.667 1.00 31.52 94 LYS A N 1
ATOM 745 C CA . LYS A 1 94 ? -13.746 39.149 -52.432 1.00 31.52 94 LYS A CA 1
ATOM 746 C C . LYS A 1 94 ? -15.136 39.781 -52.185 1.00 31.52 94 LYS A C 1
ATOM 748 O O . LYS A 1 94 ? -16.075 39.259 -52.782 1.00 31.52 94 LYS A O 1
ATOM 753 N N . PRO A 1 95 ? -15.303 40.933 -51.485 1.00 42.34 95 PRO A N 1
ATOM 754 C CA . PRO A 1 95 ? -14.611 42.184 -51.846 1.00 42.34 95 PRO A CA 1
ATOM 755 C C . PRO A 1 95 ? -14.352 43.238 -50.732 1.00 42.34 95 PRO A C 1
ATOM 757 O O . PRO A 1 95 ? -14.930 43.180 -49.661 1.00 42.34 95 PRO A O 1
ATOM 760 N N . LYS A 1 96 ? -13.480 44.210 -51.088 1.00 30.00 96 LYS A N 1
ATOM 761 C CA . LYS A 1 96 ? -13.515 45.693 -50.884 1.00 30.00 96 LYS A CA 1
ATOM 762 C C . LYS A 1 96 ? -13.968 46.219 -49.499 1.00 30.00 96 LYS A C 1
ATOM 764 O O . LYS A 1 96 ? -15.022 45.852 -49.019 1.00 30.00 96 LYS A O 1
ATOM 769 N N . THR A 1 97 ? -13.272 47.131 -48.811 1.00 28.84 97 THR A N 1
ATOM 770 C CA . THR A 1 97 ? -12.824 48.500 -49.184 1.00 28.84 97 THR A CA 1
ATOM 771 C C . THR A 1 97 ? -11.937 49.021 -48.024 1.00 28.84 97 THR A C 1
ATOM 773 O O . THR A 1 97 ? -12.164 48.619 -46.891 1.00 28.84 97 THR A O 1
ATOM 776 N N . LYS A 1 98 ? -10.818 49.733 -48.270 1.00 28.20 98 LYS A N 1
ATOM 777 C CA . LYS A 1 98 ? -10.630 51.203 -48.073 1.00 28.20 98 LYS A CA 1
ATOM 778 C C . LYS A 1 98 ? -11.254 51.730 -46.757 1.00 28.20 98 LYS A C 1
ATOM 780 O O . LYS A 1 98 ? -12.436 51.519 -46.555 1.00 28.20 98 LYS A O 1
ATOM 785 N N . SER A 1 99 ? -10.579 52.461 -45.869 1.00 28.64 99 SER A N 1
ATOM 786 C CA . SER A 1 99 ? -9.496 53.431 -46.074 1.00 28.64 99 SER A CA 1
ATOM 787 C C . SER A 1 99 ? -9.051 54.065 -44.743 1.00 28.64 99 SER A C 1
ATOM 789 O O . SER A 1 99 ? -9.887 54.246 -43.868 1.00 28.64 99 SER A O 1
ATOM 791 N N . HIS A 1 100 ? -7.795 54.532 -44.748 1.00 28.53 100 HIS A N 1
ATOM 792 C CA . HIS A 1 100 ? -7.279 55.786 -44.167 1.00 28.53 100 HIS A CA 1
ATOM 793 C C . HIS A 1 100 ? -7.099 55.923 -42.642 1.00 28.53 100 HIS A C 1
ATOM 795 O O . HIS A 1 100 ? -8.047 55.782 -41.885 1.00 28.53 100 HIS A O 1
ATOM 801 N N . LEU A 1 101 ? -5.832 56.052 -42.206 1.00 28.08 101 LEU A N 1
ATOM 802 C CA . LEU A 1 101 ? -5.071 57.296 -41.873 1.00 28.08 101 LEU A CA 1
ATOM 803 C C . LEU A 1 101 ? -5.226 57.572 -40.370 1.00 28.08 101 LEU A C 1
ATOM 805 O O . LEU A 1 101 ? -6.315 57.398 -39.848 1.00 28.08 101 LEU A O 1
ATOM 809 N N . HIS A 1 102 ? -4.237 57.978 -39.587 1.00 27.03 102 HIS A N 1
ATOM 810 C CA . HIS A 1 102 ? -2.869 58.473 -39.768 1.00 27.03 102 HIS A CA 1
ATOM 811 C C . HIS A 1 102 ? -2.180 58.226 -38.394 1.00 27.03 102 HIS A C 1
ATOM 813 O O . HIS A 1 102 ? -2.896 58.056 -37.409 1.00 27.03 102 HIS A O 1
ATOM 819 N N . GLU A 1 103 ? -0.878 57.907 -38.343 1.00 28.44 103 GLU A N 1
ATOM 820 C CA . GLU A 1 103 ? 0.193 58.779 -37.782 1.00 28.44 103 GLU A CA 1
ATOM 821 C C . GLU A 1 103 ? -0.016 59.165 -36.299 1.00 28.44 103 GLU A C 1
ATOM 823 O O . GLU A 1 103 ? -1.097 59.561 -35.897 1.00 28.44 103 GLU A O 1
ATOM 828 N N . GLU A 1 104 ? 0.946 59.088 -35.384 1.00 27.34 104 GLU A N 1
ATOM 829 C CA . GLU A 1 104 ? 2.406 59.138 -35.471 1.00 27.34 104 GLU A CA 1
ATOM 830 C C . GLU A 1 104 ? 2.974 58.838 -34.060 1.00 27.34 104 GLU A C 1
ATOM 832 O O . GLU A 1 104 ? 2.275 59.067 -33.078 1.00 27.34 104 GLU A O 1
ATOM 837 N N . GLU A 1 105 ? 4.228 58.353 -34.007 1.00 27.83 105 GLU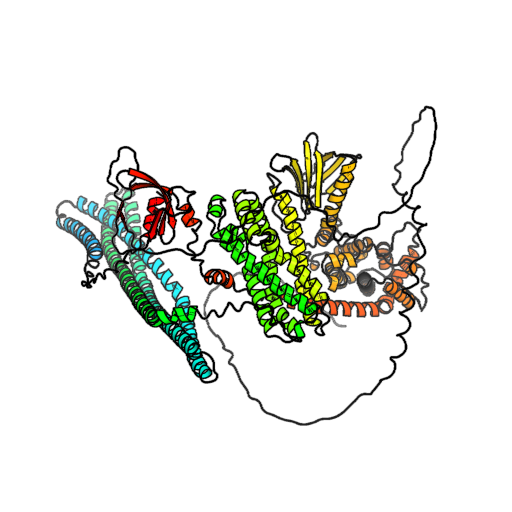 A N 1
ATOM 838 C CA . GLU A 1 105 ? 5.315 58.717 -33.057 1.00 27.83 105 GLU A CA 1
ATOM 839 C C . GLU A 1 105 ? 5.081 58.688 -31.524 1.00 27.83 105 GLU A C 1
ATOM 841 O O . GLU A 1 105 ? 4.074 59.140 -31.010 1.00 27.83 105 GLU A O 1
ATOM 846 N N . LYS A 1 106 ? 5.984 58.259 -30.630 1.00 26.25 106 LYS A N 1
ATOM 847 C CA . LYS A 1 106 ? 7.444 58.017 -30.558 1.00 26.25 106 LYS A CA 1
ATOM 848 C C . LYS A 1 106 ? 7.648 57.097 -29.321 1.00 26.25 106 LYS A C 1
ATOM 850 O O . LYS A 1 106 ? 6.873 57.192 -28.375 1.00 26.25 106 LYS A O 1
ATOM 855 N N . VAL A 1 107 ? 8.497 56.059 -29.349 1.00 27.45 107 VAL A N 1
ATOM 856 C CA . VAL A 1 107 ? 9.913 56.075 -28.891 1.00 27.45 107 VAL A CA 1
ATOM 857 C C . VAL A 1 107 ? 10.011 56.660 -27.462 1.00 27.45 107 VAL A C 1
ATOM 859 O O . VAL A 1 107 ? 9.706 57.827 -27.270 1.00 27.45 107 VAL A O 1
ATOM 862 N N . ASP A 1 108 ? 10.315 55.905 -26.401 1.00 26.64 108 ASP A N 1
ATOM 863 C CA . ASP A 1 108 ? 11.661 55.379 -26.166 1.00 26.64 108 ASP A CA 1
ATOM 864 C C . ASP A 1 108 ? 11.768 54.272 -25.095 1.00 26.64 108 ASP A C 1
ATOM 866 O O . ASP A 1 108 ? 10.887 54.037 -24.269 1.00 26.64 108 ASP A O 1
ATOM 870 N N . GLN A 1 109 ? 12.921 53.617 -25.155 1.00 30.45 109 GLN A N 1
ATOM 871 C CA . GLN A 1 109 ? 13.413 52.476 -24.391 1.00 30.45 109 GLN A CA 1
ATOM 872 C C . GLN A 1 109 ? 13.655 52.774 -22.900 1.00 30.45 109 GLN A C 1
ATOM 874 O O . GLN A 1 109 ? 14.200 53.818 -22.554 1.00 30.45 109 GLN A O 1
ATOM 879 N N . THR A 1 110 ? 13.448 51.789 -22.016 1.00 26.33 110 THR A N 1
ATOM 880 C CA . THR A 1 110 ? 14.398 51.546 -20.912 1.00 26.33 110 THR A CA 1
ATOM 881 C C . THR A 1 110 ? 14.412 50.071 -20.509 1.00 26.33 110 THR A C 1
ATOM 883 O O . THR A 1 110 ? 13.385 49.414 -20.360 1.00 26.33 110 THR A O 1
ATOM 886 N N . ILE A 1 111 ? 15.634 49.573 -20.387 1.00 28.55 111 ILE A N 1
ATOM 887 C CA . ILE A 1 111 ? 16.080 48.214 -20.105 1.00 28.55 111 ILE A CA 1
ATOM 888 C C . ILE A 1 111 ? 16.161 47.972 -18.579 1.00 28.55 111 ILE A C 1
ATOM 890 O O . ILE A 1 111 ? 16.343 48.909 -17.809 1.00 28.55 111 ILE A O 1
ATOM 894 N N . GLN A 1 112 ? 16.146 46.682 -18.210 1.00 27.70 112 GLN A N 1
ATOM 895 C CA . GLN A 1 112 ? 16.887 46.021 -17.114 1.00 27.70 112 GLN A CA 1
ATOM 896 C C . GLN A 1 112 ? 16.149 45.488 -15.864 1.00 27.70 112 GLN A C 1
ATOM 898 O O . GLN A 1 112 ? 15.727 46.214 -14.974 1.00 27.70 112 GLN A O 1
ATOM 903 N N . GLN A 1 113 ? 16.173 44.146 -15.802 1.00 26.92 113 GLN A N 1
ATOM 904 C CA . GLN A 1 113 ? 16.612 43.275 -14.698 1.00 26.92 113 GLN A CA 1
ATOM 905 C C . GLN A 1 113 ? 15.908 43.355 -13.334 1.00 26.92 113 GLN A C 1
ATOM 907 O O . GLN A 1 113 ? 16.063 44.296 -12.566 1.00 26.92 113 GLN A O 1
ATOM 912 N N . THR A 1 114 ? 15.309 42.228 -12.933 1.00 25.97 114 THR A N 1
ATOM 913 C CA . THR A 1 114 ? 15.047 41.912 -11.521 1.00 25.97 114 THR A CA 1
ATOM 914 C C . THR A 1 114 ? 15.822 40.657 -11.127 1.00 25.97 114 THR A C 1
ATOM 916 O O . THR A 1 114 ? 15.487 39.537 -11.510 1.00 25.97 114 THR A O 1
ATOM 919 N N . LYS A 1 115 ? 16.898 40.870 -10.361 1.00 28.22 115 LYS A N 1
ATOM 920 C CA . LYS A 1 115 ? 17.599 39.845 -9.587 1.00 28.22 115 LYS A CA 1
ATOM 921 C C . LYS A 1 115 ? 16.788 39.487 -8.341 1.00 28.22 115 LYS A C 1
ATOM 923 O O . LYS A 1 115 ? 16.167 40.342 -7.715 1.00 28.22 115 LYS A O 1
ATOM 928 N N . ARG A 1 116 ? 16.894 38.210 -7.963 1.00 28.64 116 ARG A N 1
ATOM 929 C CA . ARG A 1 116 ? 16.646 37.679 -6.617 1.00 28.64 116 ARG A CA 1
ATOM 930 C C . ARG A 1 116 ? 17.404 38.501 -5.569 1.00 28.64 116 ARG A C 1
ATOM 932 O O . ARG A 1 116 ? 18.607 38.704 -5.718 1.00 28.64 116 ARG A O 1
ATOM 939 N N . ALA A 1 117 ? 16.726 38.860 -4.484 1.00 26.36 117 ALA A N 1
ATOM 940 C CA . ALA A 1 117 ? 17.356 39.257 -3.233 1.00 26.36 117 ALA A CA 1
ATOM 941 C C . ALA A 1 117 ? 16.623 38.603 -2.054 1.00 26.36 117 ALA A C 1
ATOM 943 O O . ALA A 1 117 ? 15.429 38.799 -1.838 1.00 26.36 117 ALA A O 1
ATOM 944 N N . THR A 1 118 ? 17.388 37.796 -1.329 1.00 27.45 118 THR A N 1
ATOM 945 C CA . THR A 1 118 ? 17.251 37.449 0.087 1.00 27.45 118 THR A CA 1
ATOM 946 C C . THR A 1 118 ? 17.024 38.689 0.951 1.00 27.45 118 THR A C 1
ATOM 948 O O . THR A 1 118 ? 17.704 39.693 0.751 1.00 27.45 118 THR A O 1
ATOM 951 N N . PHE A 1 119 ? 16.158 38.592 1.962 1.00 24.97 119 PHE A N 1
ATOM 952 C CA . PHE A 1 119 ? 16.060 39.592 3.025 1.00 24.97 119 PHE A CA 1
ATOM 953 C C . PHE A 1 119 ? 16.124 38.940 4.405 1.00 24.97 119 PHE A C 1
ATOM 955 O O . PHE A 1 119 ? 15.205 38.252 4.841 1.00 24.97 119 PHE A O 1
ATOM 962 N N . SER A 1 120 ? 17.232 39.210 5.089 1.00 26.14 120 SER A N 1
ATOM 963 C CA . SER A 1 120 ? 17.354 39.251 6.541 1.00 26.14 120 SER A CA 1
ATOM 964 C C . SER A 1 120 ? 17.015 40.660 7.048 1.00 26.14 120 SER A C 1
ATOM 966 O O . SER A 1 120 ? 17.441 41.644 6.450 1.00 26.14 120 SER A O 1
ATOM 968 N N . SER A 1 121 ? 16.300 40.712 8.176 1.00 32.62 121 SER A N 1
ATOM 969 C CA . SER A 1 121 ? 16.297 41.747 9.229 1.00 32.62 121 SER A CA 1
ATOM 970 C C . SER A 1 121 ? 16.303 43.238 8.845 1.00 32.62 121 SER A C 1
ATOM 972 O O . SER A 1 121 ? 17.339 43.767 8.449 1.00 32.62 121 SER A O 1
ATOM 974 N N . VAL A 1 122 ? 15.235 43.968 9.200 1.00 24.70 122 VAL A N 1
ATOM 975 C CA . VAL A 1 122 ? 15.310 45.403 9.543 1.00 24.70 122 VAL A CA 1
ATOM 976 C C . VAL A 1 122 ? 14.348 45.742 10.693 1.00 24.70 122 VAL A C 1
ATOM 978 O O . VAL A 1 122 ? 13.145 45.513 10.611 1.00 24.70 122 VAL A O 1
ATOM 981 N N . ARG A 1 123 ? 14.929 46.325 11.752 1.00 30.11 123 ARG A N 1
ATOM 982 C CA . ARG A 1 123 ? 14.306 47.125 12.822 1.00 30.11 123 ARG A CA 1
ATOM 983 C C . ARG A 1 123 ? 13.576 48.351 12.268 1.00 30.11 123 ARG A C 1
ATOM 985 O O . ARG A 1 123 ? 14.202 49.087 11.519 1.00 30.11 123 ARG A O 1
ATOM 992 N N . LEU A 1 124 ? 12.414 48.702 12.817 1.00 25.64 124 LEU A N 1
ATOM 993 C CA . LEU A 1 124 ? 11.937 50.087 13.020 1.00 25.64 124 LEU A CA 1
ATOM 994 C C . LEU A 1 124 ? 10.957 50.027 14.207 1.00 25.64 124 LEU A C 1
ATOM 996 O O . LEU A 1 124 ? 10.072 49.183 14.195 1.00 25.64 124 LEU A O 1
ATOM 1000 N N . LYS A 1 125 ? 11.193 50.663 15.357 1.00 26.11 125 LYS A N 1
ATOM 1001 C CA . LYS A 1 125 ? 11.332 52.083 15.746 1.00 26.11 125 LYS A CA 1
ATOM 1002 C C . LYS A 1 125 ? 10.138 52.460 16.631 1.00 26.11 125 LYS A C 1
ATOM 1004 O O . LYS A 1 125 ? 8.993 52.146 16.337 1.00 26.11 125 LYS A O 1
ATOM 1009 N N . GLU A 1 126 ? 10.510 53.097 17.727 1.00 29.42 126 GLU A N 1
ATOM 1010 C CA . GLU A 1 126 ? 9.732 53.611 18.846 1.00 29.42 126 GLU A CA 1
ATOM 1011 C C . GLU A 1 126 ? 8.682 54.649 18.422 1.00 29.42 126 GLU A C 1
ATOM 1013 O O . GLU A 1 126 ? 8.932 55.421 17.499 1.00 29.42 126 GLU A O 1
ATOM 1018 N N . ASP A 1 127 ? 7.579 54.753 19.175 1.00 25.70 127 ASP A N 1
ATOM 1019 C CA . ASP A 1 127 ? 7.300 55.995 19.912 1.00 25.70 127 ASP A CA 1
ATOM 1020 C C . ASP A 1 127 ? 6.218 55.838 21.014 1.00 25.70 127 ASP A C 1
ATOM 1022 O O . ASP A 1 127 ? 5.062 55.528 20.754 1.00 25.70 127 ASP A O 1
ATOM 1026 N N . LYS A 1 128 ? 6.682 56.088 22.251 1.00 29.50 128 LYS A N 1
ATOM 1027 C CA . LYS A 1 128 ? 6.135 56.890 23.374 1.00 29.50 128 LYS A CA 1
ATOM 1028 C C . LYS A 1 128 ? 4.706 56.690 23.918 1.00 29.50 128 LYS A C 1
ATOM 1030 O O . LYS A 1 128 ? 3.722 56.960 23.243 1.00 29.50 128 LYS A O 1
ATOM 1035 N N . GLY A 1 129 ? 4.634 56.519 25.252 1.00 26.50 129 GLY A N 1
ATOM 1036 C CA . GLY A 1 129 ? 3.525 57.070 26.050 1.00 26.50 129 GLY A CA 1
ATOM 1037 C C . GLY A 1 129 ? 3.237 56.484 27.445 1.00 26.50 129 GLY A C 1
ATOM 1038 O O . GLY A 1 129 ? 2.194 55.881 27.614 1.00 26.50 129 GLY A O 1
ATOM 1039 N N . ILE A 1 130 ? 4.106 56.738 28.438 1.00 27.95 130 ILE A N 1
ATOM 1040 C CA . ILE A 1 130 ? 3.756 57.165 29.821 1.00 27.95 130 ILE A CA 1
ATOM 1041 C C . ILE A 1 130 ? 2.775 56.283 30.649 1.00 27.95 130 ILE A C 1
ATOM 1043 O O . ILE A 1 130 ? 1.564 56.412 30.522 1.00 27.95 130 ILE A O 1
ATOM 1047 N N . ASN A 1 131 ? 3.274 55.484 31.606 1.00 26.95 131 ASN A N 1
ATOM 1048 C CA . ASN A 1 131 ? 3.285 55.775 33.060 1.00 26.95 131 ASN A CA 1
ATOM 1049 C C . ASN A 1 131 ? 3.598 54.520 33.898 1.00 26.95 131 ASN A C 1
ATOM 1051 O O . ASN A 1 131 ? 2.980 53.468 33.775 1.00 26.95 131 ASN A O 1
ATOM 1055 N N . SER A 1 132 ? 4.568 54.694 34.786 1.00 29.33 132 SER A N 1
ATOM 1056 C CA . SER A 1 132 ? 5.081 53.773 35.794 1.00 29.33 132 SER A CA 1
ATOM 1057 C C . SER A 1 132 ? 4.158 53.643 37.006 1.00 29.33 132 SER A C 1
ATOM 1059 O O . SER A 1 132 ? 3.853 54.670 37.606 1.00 29.33 132 SER A O 1
ATOM 1061 N N . ILE A 1 133 ? 3.853 52.417 37.450 1.00 26.70 133 ILE A N 1
ATOM 1062 C CA . ILE A 1 133 ? 3.636 52.078 38.871 1.00 26.70 133 ILE A CA 1
ATOM 1063 C C . ILE A 1 133 ? 4.121 50.635 39.098 1.00 26.70 133 ILE A C 1
ATOM 1065 O O . ILE A 1 133 ? 3.540 49.686 38.582 1.00 26.70 133 ILE A O 1
ATOM 1069 N N . THR A 1 134 ? 5.188 50.473 39.877 1.00 38.00 134 THR A N 1
ATOM 1070 C CA . THR A 1 134 ? 5.559 49.216 40.551 1.00 38.00 134 THR A CA 1
ATOM 1071 C C . THR A 1 134 ? 5.026 49.238 41.980 1.00 38.00 134 THR A C 1
ATOM 1073 O O . THR A 1 134 ? 4.964 50.316 42.572 1.00 38.00 134 THR A O 1
ATOM 1076 N N . PRO A 1 135 ? 4.753 48.069 42.579 1.00 28.44 135 PRO A N 1
ATOM 1077 C CA . PRO A 1 135 ? 5.231 47.884 43.950 1.00 28.44 135 PRO A CA 1
ATOM 1078 C C . PRO A 1 135 ? 5.794 46.476 44.207 1.00 28.44 135 PRO A C 1
ATOM 1080 O O . PRO A 1 135 ? 5.066 45.489 44.281 1.00 28.44 135 PRO A O 1
ATOM 1083 N N . LYS A 1 136 ? 7.115 46.419 44.419 1.00 28.58 136 LYS A N 1
ATOM 1084 C CA . LYS A 1 136 ? 7.693 45.619 45.504 1.00 28.58 136 LYS A CA 1
ATOM 1085 C C . LYS A 1 136 ? 7.498 46.451 46.765 1.00 28.58 136 LYS A C 1
ATOM 1087 O O . LYS A 1 136 ? 8.046 47.542 46.806 1.00 28.58 136 LYS A O 1
ATOM 1092 N N . ASP A 1 137 ? 6.671 45.957 47.676 1.00 27.45 137 ASP A N 1
ATOM 1093 C CA . ASP A 1 137 ? 6.668 46.198 49.125 1.00 27.45 137 ASP A CA 1
ATOM 1094 C C . ASP A 1 137 ? 5.319 45.696 49.643 1.00 27.45 137 ASP A C 1
ATOM 1096 O O . ASP A 1 137 ? 4.310 46.335 49.386 1.00 27.45 137 ASP A O 1
ATOM 1100 N N . VAL A 1 138 ? 5.298 44.520 50.278 1.00 26.91 138 VAL A N 1
ATOM 1101 C CA . VAL A 1 138 ? 4.561 44.189 51.516 1.00 26.91 138 VAL A CA 1
ATOM 1102 C C . VAL A 1 138 ? 4.959 42.752 51.875 1.00 26.91 138 VAL A C 1
ATOM 1104 O O . VAL A 1 138 ? 4.455 41.780 51.315 1.00 26.91 138 VAL A O 1
ATOM 1107 N N . LEU A 1 139 ? 5.879 42.631 52.827 1.00 27.73 139 LEU A N 1
ATOM 1108 C CA . LEU A 1 139 ? 6.059 41.448 53.659 1.00 27.73 139 LEU A CA 1
ATOM 1109 C C . LEU A 1 139 ? 5.935 41.928 55.113 1.00 27.73 139 LEU A C 1
ATOM 1111 O O . LEU A 1 139 ? 6.482 42.968 55.464 1.00 27.73 139 LEU A O 1
ATOM 1115 N N . GLU A 1 140 ? 5.206 41.136 55.900 1.00 28.08 140 GLU A N 1
ATOM 1116 C CA . GLU A 1 140 ? 5.067 41.148 57.366 1.00 28.08 140 GLU A CA 1
ATOM 1117 C C . GLU A 1 140 ? 4.104 42.154 58.028 1.00 28.08 140 GLU A C 1
ATOM 1119 O O . GLU A 1 140 ? 4.402 43.323 58.254 1.00 28.08 140 GLU A O 1
ATOM 1124 N N . SER A 1 141 ? 2.964 41.631 58.502 1.00 25.00 141 SER A N 1
ATOM 1125 C CA . SER A 1 141 ? 2.594 41.734 59.926 1.00 25.00 141 SER A CA 1
ATOM 1126 C C . SER A 1 141 ? 1.400 40.837 60.325 1.00 25.00 141 SER A C 1
ATOM 1128 O O . SER A 1 141 ? 0.292 40.986 59.827 1.00 25.00 141 SER A O 1
ATOM 1130 N N . ILE A 1 142 ? 1.669 39.973 61.318 1.00 25.33 142 ILE A N 1
ATOM 1131 C CA . ILE A 1 142 ? 0.878 39.741 62.550 1.00 25.33 142 ILE A CA 1
ATOM 1132 C C . ILE A 1 142 ? -0.380 38.831 62.489 1.00 25.33 142 ILE A C 1
ATOM 1134 O O . ILE A 1 142 ? -1.488 39.255 62.194 1.00 25.33 142 ILE A O 1
ATOM 1138 N N . ASN A 1 143 ? -0.145 37.588 62.943 1.00 25.17 143 ASN A N 1
ATOM 1139 C CA . ASN A 1 143 ? -0.786 36.839 64.046 1.00 25.17 143 ASN A CA 1
ATOM 1140 C C . ASN A 1 143 ? -2.288 36.454 64.096 1.00 25.17 143 ASN A C 1
ATOM 1142 O O . ASN A 1 143 ? -3.193 37.279 64.076 1.00 25.17 143 ASN A O 1
ATOM 1146 N N . THR A 1 144 ? -2.436 35.163 64.451 1.00 27.28 144 THR A N 1
ATOM 1147 C CA . THR A 1 144 ? -3.386 34.510 65.383 1.00 27.28 144 THR A CA 1
ATOM 1148 C C . THR A 1 144 ? -4.877 34.480 65.043 1.00 27.28 144 THR A C 1
ATOM 1150 O O . THR A 1 144 ? -5.568 35.483 65.176 1.00 27.28 144 THR A O 1
ATOM 1153 N N . ASN A 1 145 ? -5.413 33.275 64.799 1.00 26.12 145 ASN A N 1
ATOM 1154 C CA . ASN A 1 145 ? -6.277 32.618 65.789 1.00 26.12 145 ASN A CA 1
ATOM 1155 C C . ASN A 1 145 ? -6.629 31.164 65.439 1.00 26.12 145 ASN A C 1
ATOM 1157 O O . ASN A 1 145 ? -6.715 30.771 64.279 1.00 26.12 145 ASN A O 1
ATOM 1161 N N . ASP A 1 146 ? -6.817 30.412 66.520 1.00 27.61 146 ASP A N 1
ATOM 1162 C CA . ASP A 1 146 ? -7.214 29.015 66.654 1.00 27.61 146 ASP A CA 1
ATOM 1163 C C . ASP A 1 146 ? -8.369 28.552 65.757 1.00 27.61 146 ASP A C 1
ATOM 1165 O O . ASP A 1 146 ? -9.358 29.264 65.596 1.00 27.61 146 ASP A O 1
ATOM 1169 N N . GLN A 1 147 ? -8.311 27.279 65.339 1.00 28.14 147 GLN A N 1
ATOM 1170 C CA . GLN A 1 147 ? -9.430 26.338 65.505 1.00 28.14 147 GLN A CA 1
ATOM 1171 C C . GLN A 1 147 ? -9.003 24.880 65.248 1.00 28.14 147 GLN A C 1
ATOM 1173 O O . GLN A 1 147 ? -8.855 24.411 64.125 1.00 28.14 147 GLN A O 1
ATOM 1178 N N . THR A 1 148 ? -8.791 24.185 66.365 1.00 26.05 148 THR A N 1
ATOM 1179 C CA . THR A 1 148 ? -9.112 22.776 66.658 1.00 26.05 148 THR A CA 1
ATOM 1180 C C . THR A 1 148 ? -9.531 21.865 65.495 1.00 26.05 148 THR A C 1
ATOM 1182 O O . THR A 1 148 ? -10.652 21.941 64.992 1.00 26.05 148 THR A O 1
ATOM 1185 N N . THR A 1 149 ? -8.688 20.879 65.193 1.00 27.20 149 THR A N 1
ATOM 1186 C CA . THR A 1 149 ? -9.050 19.667 64.449 1.00 27.20 149 THR A CA 1
ATOM 1187 C C . THR A 1 149 ? -9.922 18.735 65.312 1.00 27.20 149 THR A C 1
ATOM 1189 O O . THR A 1 149 ? -9.543 18.420 66.445 1.00 27.20 149 THR A O 1
ATOM 1192 N N . PRO A 1 150 ? -11.082 18.244 64.834 1.00 26.81 150 PRO A N 1
ATOM 1193 C CA . PRO A 1 150 ? -11.793 17.179 65.526 1.00 26.81 150 PRO A CA 1
ATOM 1194 C C . PRO A 1 150 ? -11.138 15.824 65.218 1.00 26.81 150 PRO A C 1
ATOM 1196 O O . PRO A 1 150 ? -10.927 15.455 64.064 1.00 26.81 150 PRO A O 1
ATOM 1199 N N . LYS A 1 151 ? -10.826 15.079 66.284 1.00 27.94 151 LYS A N 1
ATOM 1200 C CA . LYS A 1 151 ? -10.384 13.677 66.240 1.00 27.94 151 LYS A CA 1
ATOM 1201 C C . LYS A 1 151 ? -11.398 12.806 65.477 1.00 27.94 151 LYS A C 1
ATOM 1203 O O . LYS A 1 151 ? -12.599 12.961 65.712 1.00 27.94 151 LYS A O 1
ATOM 1208 N N . PRO A 1 152 ? -10.955 11.830 64.665 1.00 25.38 152 PRO A N 1
ATOM 1209 C CA . PRO A 1 152 ? -11.850 10.807 64.147 1.00 25.38 152 PRO A CA 1
ATOM 1210 C C . PRO A 1 152 ? -12.325 9.909 65.297 1.00 25.38 152 PRO A C 1
ATOM 1212 O O . PRO A 1 152 ? -11.532 9.384 66.079 1.00 25.38 152 PRO A O 1
ATOM 1215 N N . ILE A 1 153 ? -13.644 9.771 65.411 1.00 25.72 153 ILE A N 1
ATOM 1216 C CA . ILE A 1 153 ? -14.311 8.846 66.326 1.00 25.72 153 ILE A CA 1
ATOM 1217 C C . ILE A 1 153 ? -14.135 7.434 65.763 1.00 25.72 153 ILE A C 1
ATOM 1219 O O . ILE A 1 153 ? -14.674 7.104 64.709 1.00 25.72 153 ILE A O 1
ATOM 1223 N N . THR A 1 154 ? -13.394 6.597 66.479 1.00 23.80 154 THR A N 1
ATOM 1224 C CA . THR A 1 154 ? -13.301 5.160 66.224 1.00 23.80 154 THR A CA 1
ATOM 1225 C C . THR A 1 154 ? -14.620 4.497 66.633 1.00 23.80 154 THR A C 1
ATOM 1227 O O . THR A 1 154 ? -14.921 4.393 67.821 1.00 23.80 154 THR A O 1
ATOM 1230 N N . LEU A 1 155 ? -15.421 4.052 65.663 1.00 22.86 155 LEU A N 1
ATOM 1231 C CA . LEU A 1 155 ? -16.562 3.163 65.901 1.00 22.86 155 LEU A CA 1
ATOM 1232 C C . LEU A 1 155 ? -16.083 1.714 65.777 1.00 22.86 155 LEU A C 1
ATOM 1234 O O . LEU A 1 155 ? -15.804 1.226 64.685 1.00 22.86 155 LEU A O 1
ATOM 1238 N N . SER A 1 156 ? -15.970 1.032 66.914 1.00 23.84 156 SER A N 1
ATOM 1239 C CA . SER A 1 156 ? -15.778 -0.413 66.974 1.00 23.84 156 SER A CA 1
ATOM 1240 C C . SER A 1 156 ? -17.088 -1.118 66.614 1.00 23.84 156 SER A C 1
ATOM 1242 O O . SER A 1 156 ? -18.108 -0.947 67.280 1.00 23.84 156 SER A O 1
ATOM 1244 N N . ILE A 1 157 ? -17.064 -1.931 65.557 1.00 24.66 157 ILE A N 1
ATOM 1245 C CA . ILE A 1 157 ? -18.160 -2.842 65.216 1.00 24.66 157 ILE A CA 1
ATOM 1246 C C . ILE A 1 157 ? -17.671 -4.266 65.467 1.00 24.66 157 ILE A C 1
ATOM 1248 O O . ILE A 1 157 ? -16.776 -4.772 64.794 1.00 24.66 157 ILE A O 1
ATOM 1252 N N . THR A 1 158 ? -18.262 -4.904 66.471 1.00 25.47 158 THR A N 1
ATOM 1253 C CA . THR A 1 158 ? -18.140 -6.336 66.747 1.00 25.47 158 THR A CA 1
ATOM 1254 C C . THR A 1 158 ? -18.861 -7.151 65.663 1.00 25.47 158 THR A C 1
ATOM 1256 O O . THR A 1 158 ? -19.989 -6.814 65.294 1.00 25.47 158 THR A O 1
ATOM 1259 N N . PRO A 1 159 ? -18.264 -8.241 65.143 1.00 25.25 159 PRO A N 1
ATOM 1260 C CA . PRO A 1 159 ? -18.916 -9.083 64.148 1.00 25.25 159 PRO A CA 1
ATOM 1261 C C . PRO A 1 159 ? -19.971 -9.975 64.816 1.00 25.25 159 PRO A C 1
ATOM 1263 O O . PRO A 1 159 ? -19.672 -10.708 65.756 1.00 25.25 159 PRO A O 1
ATOM 1266 N N . HIS A 1 160 ? -21.210 -9.921 64.319 1.00 27.92 160 HIS A N 1
ATOM 1267 C CA . HIS A 1 160 ? -22.282 -10.840 64.704 1.00 27.92 160 HIS A CA 1
ATOM 1268 C C . HIS A 1 160 ? -22.414 -11.976 63.678 1.00 27.92 160 HIS A C 1
ATOM 1270 O O . HIS A 1 160 ? -22.499 -11.745 62.471 1.00 27.92 160 HIS A O 1
ATOM 1276 N N . ASP A 1 161 ? -22.450 -13.200 64.200 1.00 31.11 161 ASP A N 1
ATOM 1277 C CA . ASP A 1 161 ? -22.467 -14.466 63.476 1.00 31.11 161 ASP A CA 1
ATOM 1278 C C . ASP A 1 161 ? -23.644 -14.693 62.504 1.00 31.11 161 ASP A C 1
ATOM 1280 O O . ASP A 1 161 ? -24.806 -14.389 62.769 1.00 31.11 161 ASP A O 1
ATOM 1284 N N . SER A 1 162 ? -23.270 -15.334 61.390 1.00 37.53 162 SER A N 1
ATOM 1285 C CA . SER A 1 162 ? -23.985 -16.230 60.463 1.00 37.53 162 SER A CA 1
ATOM 1286 C C . SER A 1 162 ? -25.529 -16.193 60.342 1.00 37.53 162 SER A C 1
ATOM 1288 O O . SER A 1 162 ? -26.292 -16.594 61.219 1.00 37.53 162 SER A O 1
ATOM 1290 N N . ARG A 1 163 ? -26.013 -15.888 59.124 1.00 34.94 163 ARG A N 1
ATOM 1291 C CA . ARG A 1 163 ? -27.382 -16.190 58.643 1.00 34.94 163 ARG A CA 1
ATOM 1292 C C . ARG A 1 163 ? -27.355 -16.904 57.284 1.00 34.94 163 ARG A C 1
ATOM 1294 O O . ARG A 1 163 ? -27.899 -16.413 56.302 1.00 34.94 163 ARG A O 1
ATOM 1301 N N . ASP A 1 164 ? -26.764 -18.097 57.246 1.00 32.53 164 ASP A N 1
ATOM 1302 C CA . ASP A 1 164 ? -26.593 -18.893 56.013 1.00 32.53 164 ASP A CA 1
ATOM 1303 C C . ASP A 1 164 ? -27.649 -20.004 55.793 1.00 32.53 164 ASP A C 1
ATOM 1305 O O . ASP A 1 164 ? -27.601 -20.749 54.815 1.00 32.53 164 ASP A O 1
ATOM 1309 N N . TYR A 1 165 ? -28.671 -20.115 56.650 1.00 34.69 165 TYR A N 1
ATOM 1310 C CA . TYR A 1 165 ? -29.622 -21.242 56.603 1.00 34.69 165 TYR A CA 1
ATOM 1311 C C . TYR A 1 165 ? -30.910 -21.037 55.773 1.00 34.69 165 TYR A C 1
ATOM 1313 O O . TYR A 1 165 ? -31.700 -21.973 55.650 1.00 34.69 165 TYR A O 1
ATOM 1321 N N . ARG A 1 166 ? -31.163 -19.865 55.163 1.00 37.41 166 ARG A N 1
ATOM 1322 C CA . ARG A 1 166 ? -32.479 -19.562 54.536 1.00 37.41 166 ARG A CA 1
ATOM 1323 C C . ARG A 1 166 ? -32.633 -19.862 53.038 1.00 37.41 166 ARG A C 1
ATOM 1325 O O . ARG A 1 166 ? -33.758 -19.831 52.555 1.00 37.41 166 ARG A O 1
ATOM 1332 N N . ILE A 1 167 ? -31.566 -20.185 52.303 1.00 40.75 167 ILE A N 1
ATOM 1333 C CA . ILE A 1 167 ? -31.642 -20.364 50.833 1.00 40.75 167 ILE A CA 1
ATOM 1334 C C . ILE A 1 167 ? -31.900 -21.830 50.425 1.00 40.75 167 ILE A C 1
ATOM 1336 O O . ILE A 1 167 ? -32.477 -22.086 49.371 1.00 40.75 167 ILE A O 1
ATOM 1340 N N . LYS A 1 168 ? -31.589 -22.813 51.284 1.00 37.84 168 LYS A N 1
ATOM 1341 C CA . LYS A 1 168 ? -31.879 -24.238 51.011 1.00 37.84 168 LYS A CA 1
ATOM 1342 C C . LYS A 1 168 ? -33.380 -24.576 50.984 1.00 37.84 168 LYS A C 1
ATOM 1344 O O . LYS A 1 168 ? -33.759 -25.605 50.422 1.00 37.84 168 LYS A O 1
ATOM 1349 N N . SER A 1 169 ? -34.243 -23.746 51.578 1.00 42.31 169 SER A N 1
ATOM 1350 C CA . SER A 1 169 ? -35.665 -24.072 51.739 1.00 42.31 169 SER A CA 1
ATOM 1351 C C . SER A 1 169 ? -36.551 -23.608 50.582 1.00 42.31 169 SER A C 1
ATOM 1353 O O . SER A 1 169 ? -37.517 -24.295 50.279 1.00 42.31 169 SER A O 1
ATOM 1355 N N . THR A 1 170 ? -36.248 -22.509 49.888 1.00 40.38 170 THR A N 1
ATOM 1356 C CA . THR A 1 170 ? -37.199 -21.877 48.951 1.00 40.38 170 THR A CA 1
ATOM 1357 C C . THR A 1 170 ? -37.289 -22.563 47.586 1.00 40.38 170 THR A C 1
ATOM 1359 O O . THR A 1 170 ? -38.395 -22.798 47.100 1.00 40.38 170 THR A O 1
ATOM 1362 N N . THR A 1 171 ? -36.170 -22.966 46.981 1.00 41.66 171 THR A N 1
ATOM 1363 C CA . THR A 1 171 ? -36.174 -23.627 45.658 1.00 41.66 171 THR A CA 1
ATOM 1364 C C . THR A 1 171 ? -36.696 -25.066 45.742 1.00 41.66 171 THR A C 1
ATOM 1366 O O . THR A 1 171 ? -37.473 -25.513 44.897 1.00 41.66 171 THR A O 1
ATOM 1369 N N . THR A 1 172 ? -36.341 -25.768 46.821 1.00 47.06 172 THR A N 1
ATOM 1370 C CA . THR A 1 172 ? -36.823 -27.119 47.138 1.00 47.06 172 THR A CA 1
ATOM 1371 C C . THR A 1 172 ? -38.305 -27.102 47.530 1.00 47.06 172 THR A C 1
ATOM 1373 O O . THR A 1 172 ? -39.058 -27.988 47.128 1.00 47.06 172 THR A O 1
ATOM 1376 N N . ALA A 1 173 ? -38.764 -26.071 48.255 1.00 43.47 173 ALA A N 1
ATOM 1377 C CA . ALA A 1 173 ? -40.176 -25.912 48.603 1.00 43.47 173 ALA A CA 1
ATOM 1378 C C . ALA A 1 173 ? -41.048 -25.597 47.384 1.00 43.47 173 ALA A C 1
ATOM 1380 O O . ALA A 1 173 ? -42.140 -26.150 47.284 1.00 43.47 173 ALA A O 1
ATOM 1381 N N . TRP A 1 174 ? -40.593 -24.772 46.437 1.00 42.03 174 TRP A N 1
ATOM 1382 C CA . TRP A 1 174 ? -41.405 -24.415 45.267 1.00 42.03 174 TRP A CA 1
ATOM 1383 C C . TRP A 1 174 ? -41.634 -25.609 44.325 1.00 42.03 174 TRP A C 1
ATOM 1385 O O . TRP A 1 174 ? -42.773 -25.886 43.947 1.00 42.03 174 TRP A O 1
ATOM 1395 N N . SER A 1 175 ? -40.582 -26.392 44.049 1.00 48.22 175 SER A N 1
ATOM 1396 C CA . SER A 1 175 ? -40.694 -27.639 43.276 1.00 48.22 175 SER A CA 1
ATOM 1397 C C . SER A 1 175 ? -41.588 -28.670 43.981 1.00 48.22 175 SER A C 1
ATOM 1399 O O . SER A 1 175 ? -42.525 -29.196 43.381 1.00 48.22 175 SER A O 1
ATOM 1401 N N . ASN A 1 176 ? -41.402 -28.882 45.291 1.00 49.38 176 ASN A N 1
ATOM 1402 C CA . ASN A 1 176 ? -42.225 -29.821 46.061 1.00 49.38 176 ASN A CA 1
ATOM 1403 C C . ASN A 1 176 ? -43.691 -29.375 46.213 1.00 49.38 176 ASN A C 1
ATOM 1405 O O . ASN A 1 176 ? -44.574 -30.227 46.312 1.00 49.38 176 ASN A O 1
ATOM 1409 N N . THR A 1 177 ? -43.978 -28.070 46.202 1.00 53.16 177 THR A N 1
ATOM 1410 C CA . THR A 1 177 ? -45.349 -27.542 46.324 1.00 53.16 177 THR A CA 1
ATOM 1411 C C . THR A 1 177 ? -46.164 -27.816 45.061 1.00 53.16 177 THR A C 1
ATOM 1413 O O . THR A 1 177 ? -47.265 -28.357 45.169 1.00 53.16 177 THR A O 1
ATOM 1416 N N . ASN A 1 178 ? -45.604 -27.567 43.872 1.00 49.16 178 ASN A N 1
ATOM 1417 C CA . ASN A 1 178 ? -46.262 -27.914 42.605 1.00 49.16 178 ASN A CA 1
ATOM 1418 C C . ASN A 1 178 ? -46.424 -29.439 42.454 1.00 49.16 178 ASN A C 1
ATOM 1420 O O . ASN A 1 178 ? -47.486 -29.916 42.054 1.00 49.16 178 ASN A O 1
ATOM 1424 N N . ARG A 1 179 ? -45.426 -30.221 42.895 1.00 50.25 179 ARG A N 1
ATOM 1425 C CA . ARG A 1 179 ? -45.469 -31.697 42.915 1.00 50.25 179 ARG A CA 1
ATOM 1426 C C . ARG A 1 179 ? -46.579 -32.246 43.809 1.00 50.25 179 ARG A C 1
ATOM 1428 O O . ARG A 1 179 ? -47.266 -33.195 43.438 1.00 50.25 179 ARG A O 1
ATOM 1435 N N . ASN A 1 180 ? -46.761 -31.652 44.988 1.00 56.72 180 ASN A N 1
ATOM 1436 C CA . ASN A 1 180 ? -47.799 -32.050 45.934 1.00 56.72 180 ASN A CA 1
ATOM 1437 C C . ASN A 1 180 ? -49.193 -31.607 45.483 1.00 56.72 180 ASN A C 1
ATOM 1439 O O . ASN A 1 180 ? -50.153 -32.324 45.752 1.00 56.72 180 ASN A O 1
ATOM 1443 N N . GLN A 1 181 ? -49.319 -30.480 44.776 1.00 54.34 181 GLN A N 1
ATOM 1444 C CA . GLN A 1 181 ? -50.587 -30.057 44.177 1.00 54.34 181 GLN A CA 1
ATOM 1445 C C . GLN A 1 181 ? -51.009 -30.977 43.028 1.00 54.34 181 GLN A C 1
ATOM 1447 O O . GLN A 1 181 ? -52.161 -31.402 43.007 1.00 54.34 181 GLN A O 1
ATOM 1452 N N . LEU A 1 182 ? -50.080 -31.370 42.151 1.00 46.66 182 LEU A N 1
ATOM 1453 C CA . LEU A 1 182 ? -50.362 -32.311 41.066 1.00 46.66 182 LEU A CA 1
ATOM 1454 C C . LEU A 1 182 ? -50.624 -33.731 41.597 1.00 46.66 182 LEU A C 1
ATOM 1456 O O . LEU A 1 182 ? -51.585 -34.377 41.200 1.00 46.66 182 LEU A O 1
ATOM 1460 N N . ARG A 1 183 ? -49.841 -34.221 42.572 1.00 56.19 183 ARG A N 1
ATOM 1461 C CA . ARG A 1 183 ? -50.127 -35.513 43.230 1.00 56.19 183 ARG A CA 1
ATOM 1462 C C . ARG A 1 183 ? -51.472 -35.510 43.957 1.00 56.19 183 ARG A C 1
ATOM 1464 O O . ARG A 1 183 ? -52.162 -36.523 43.904 1.00 56.19 183 ARG A O 1
ATOM 1471 N N . LYS A 1 184 ? -51.863 -34.398 44.597 1.00 55.16 184 LYS A N 1
ATOM 1472 C CA . LYS A 1 184 ? -53.188 -34.249 45.223 1.00 55.16 184 LYS A CA 1
ATOM 1473 C C . LYS A 1 184 ? -54.312 -34.218 44.190 1.00 55.16 184 LYS A C 1
ATOM 1475 O O . LYS A 1 184 ? -55.289 -34.932 44.382 1.00 55.16 184 LYS A O 1
ATOM 1480 N N . SER A 1 185 ? -54.189 -33.451 43.104 1.00 52.28 185 SER A N 1
ATOM 1481 C CA . SER A 1 185 ? -55.213 -33.420 42.047 1.00 52.28 185 SER A CA 1
ATOM 1482 C C . SER A 1 185 ? -55.361 -34.783 41.362 1.00 52.28 185 SER A C 1
ATOM 1484 O O . SER A 1 185 ? -56.474 -35.211 41.062 1.00 52.28 185 SER A O 1
ATOM 1486 N N . MET A 1 186 ? -54.255 -35.514 41.214 1.00 50.59 186 MET A N 1
ATOM 1487 C CA . MET A 1 186 ? -54.230 -36.857 40.641 1.00 50.59 186 MET A CA 1
ATOM 1488 C C . MET A 1 186 ? -54.798 -37.919 41.589 1.00 50.59 186 MET A C 1
ATOM 1490 O O . MET A 1 186 ? -55.586 -38.742 41.138 1.00 50.59 186 MET A O 1
ATOM 1494 N N . SER A 1 187 ? -54.459 -37.907 42.889 1.00 51.81 187 SER A N 1
ATOM 1495 C CA . SER A 1 187 ? -55.015 -38.883 43.845 1.00 51.81 187 SER A CA 1
ATOM 1496 C C . SER A 1 187 ? -56.508 -38.659 44.095 1.00 51.81 187 SER A C 1
ATOM 1498 O O . SER A 1 187 ? -57.239 -39.623 44.315 1.00 51.81 187 SER A O 1
ATOM 1500 N N . LEU A 1 188 ? -56.981 -37.409 44.019 1.00 49.09 188 LEU A N 1
ATOM 1501 C CA . LEU A 1 188 ? -58.409 -37.081 44.028 1.00 49.09 188 LEU A CA 1
ATOM 1502 C C . LEU A 1 188 ? -59.127 -37.667 42.801 1.00 49.09 188 LEU A C 1
ATOM 1504 O O . LEU A 1 188 ? -60.197 -38.248 42.957 1.00 49.09 188 LEU A O 1
ATOM 1508 N N . CYS A 1 189 ? -58.508 -37.627 41.615 1.00 47.44 189 CYS A N 1
ATOM 1509 C CA . CYS A 1 189 ? -59.058 -38.265 40.413 1.00 47.44 189 CYS A CA 1
ATOM 1510 C C . CYS A 1 189 ? -59.149 -39.794 40.528 1.00 47.44 189 CYS A C 1
ATOM 1512 O O . CYS A 1 189 ? -60.156 -40.364 40.122 1.00 47.44 189 CYS A O 1
ATOM 1514 N N . THR A 1 190 ? -58.157 -40.476 41.111 1.00 48.56 190 THR A N 1
ATOM 1515 C CA . THR A 1 190 ? -58.192 -41.947 41.228 1.00 48.56 190 THR A CA 1
ATOM 1516 C C . THR A 1 190 ? -59.223 -42.457 42.237 1.00 48.56 190 THR A C 1
ATOM 1518 O O . THR A 1 190 ? -59.669 -43.593 42.117 1.00 48.56 190 THR A O 1
ATOM 1521 N N . THR A 1 191 ? -59.608 -41.643 43.227 1.00 47.97 191 THR A N 1
ATOM 1522 C CA . THR A 1 191 ? -60.473 -42.082 44.341 1.00 47.97 191 THR A CA 1
ATOM 1523 C C . THR A 1 191 ? -61.968 -41.825 44.082 1.00 47.97 191 THR A C 1
ATOM 1525 O O . THR A 1 191 ? -62.809 -42.370 44.788 1.00 47.97 191 THR A O 1
ATOM 1528 N N . GLN A 1 192 ? -62.326 -41.041 43.054 1.00 47.38 192 GLN A N 1
ATOM 1529 C CA . GLN A 1 192 ? -63.720 -40.678 42.728 1.00 47.38 192 GLN A CA 1
ATOM 1530 C C . GLN A 1 192 ? -64.303 -41.384 41.488 1.00 47.38 192 GLN A C 1
ATOM 1532 O O . GLN A 1 192 ? -65.443 -41.123 41.106 1.00 47.38 192 GLN A O 1
ATOM 1537 N N . ILE A 1 193 ? -63.569 -42.315 40.872 1.00 45.47 193 ILE A N 1
ATOM 1538 C CA . ILE A 1 193 ? -64.029 -43.058 39.690 1.00 45.47 193 ILE A CA 1
ATOM 1539 C C . ILE A 1 193 ? -64.597 -44.415 40.122 1.00 45.47 193 ILE A C 1
ATOM 1541 O O . ILE A 1 193 ? -63.940 -45.444 40.004 1.00 45.47 193 ILE A O 1
ATOM 1545 N N . THR A 1 194 ? -65.835 -44.435 40.616 1.00 45.44 194 THR A N 1
ATOM 1546 C CA . THR A 1 194 ? -66.623 -45.682 40.703 1.00 45.44 194 THR A CA 1
ATOM 1547 C C . THR A 1 194 ? -68.072 -45.562 40.224 1.00 45.44 194 THR A C 1
ATOM 1549 O O . THR A 1 194 ? -68.810 -46.532 40.356 1.00 45.44 194 THR A O 1
ATOM 1552 N N . SER A 1 195 ? -68.502 -44.472 39.562 1.00 48.12 195 SER A N 1
ATOM 1553 C CA . SER A 1 195 ? -69.822 -44.513 38.891 1.00 48.12 195 SER A CA 1
ATOM 1554 C C . SER A 1 195 ? -70.008 -43.803 37.541 1.00 48.12 195 SER A C 1
ATOM 1556 O O . SER A 1 195 ? -71.083 -43.958 36.978 1.00 48.12 195 SER A O 1
ATOM 1558 N N . ASN A 1 196 ? -69.012 -43.119 36.955 1.00 54.69 196 ASN A N 1
ATOM 1559 C CA . ASN A 1 196 ? -69.149 -42.491 35.625 1.00 54.69 196 ASN A CA 1
ATOM 1560 C C . ASN A 1 196 ? -67.926 -42.764 34.727 1.00 54.69 196 ASN A C 1
ATOM 1562 O O . ASN A 1 196 ? -66.952 -42.009 34.710 1.00 54.69 196 ASN A O 1
ATOM 1566 N N . THR A 1 197 ? -67.976 -43.832 33.927 1.00 64.19 197 THR A N 1
ATOM 1567 C CA . THR A 1 197 ? -66.895 -44.263 33.013 1.00 64.19 197 THR A CA 1
ATOM 1568 C C . THR A 1 197 ? -66.498 -43.187 31.992 1.00 64.19 197 THR A C 1
ATOM 1570 O O . THR A 1 197 ? -65.336 -43.093 31.605 1.00 64.19 197 THR A O 1
ATOM 1573 N N . LEU A 1 198 ? -67.443 -42.334 31.583 1.00 63.09 198 LEU A N 1
ATOM 1574 C CA . LEU A 1 198 ? -67.220 -41.306 30.561 1.00 63.09 198 LEU A CA 1
ATOM 1575 C C . LEU A 1 198 ? -66.444 -40.082 31.090 1.00 63.09 198 LEU A C 1
ATOM 1577 O O . LEU A 1 198 ? -65.630 -39.502 30.369 1.00 63.09 198 LEU A O 1
ATOM 1581 N N . GLU A 1 199 ? -66.658 -39.701 32.354 1.00 70.62 199 GLU A N 1
ATOM 1582 C CA . GLU A 1 199 ? -65.914 -38.611 33.009 1.00 70.62 199 GLU A CA 1
ATOM 1583 C C . GLU A 1 199 ? -64.475 -39.028 33.318 1.00 70.62 199 GLU A C 1
ATOM 1585 O O . GLU A 1 199 ? -63.546 -38.254 33.089 1.00 70.62 199 GLU A O 1
ATOM 1590 N N . ALA A 1 200 ? -64.279 -40.283 33.729 1.00 70.38 200 ALA A N 1
ATOM 1591 C CA . ALA A 1 200 ? -62.958 -40.878 33.908 1.00 70.38 200 ALA A CA 1
ATOM 1592 C C . ALA A 1 200 ? -62.126 -40.857 32.614 1.00 70.38 200 ALA A C 1
ATOM 1594 O O . ALA A 1 200 ? -60.961 -40.460 32.627 1.00 70.38 200 ALA A O 1
ATOM 1595 N N . MET A 1 201 ? -62.737 -41.212 31.477 1.00 72.31 201 MET A N 1
ATOM 1596 C CA . MET A 1 201 ? -62.074 -41.171 30.167 1.00 72.31 201 MET A CA 1
ATOM 1597 C C . MET A 1 201 ? -61.697 -39.744 29.749 1.00 72.31 201 MET A C 1
ATOM 1599 O O . MET A 1 201 ? -60.573 -39.512 29.302 1.00 72.31 201 MET A O 1
ATOM 1603 N N . ARG A 1 202 ? -62.599 -38.764 29.924 1.00 77.44 202 ARG A N 1
ATOM 1604 C CA . ARG A 1 202 ? -62.290 -37.345 29.648 1.00 77.44 202 ARG A CA 1
ATOM 1605 C C . ARG A 1 202 ? -61.174 -36.819 30.553 1.00 77.44 202 ARG A C 1
ATOM 1607 O O . ARG A 1 202 ? -60.318 -36.069 30.083 1.00 77.44 202 ARG A O 1
ATOM 1614 N N . SER A 1 203 ? -61.158 -37.243 31.816 1.00 83.50 203 SER A N 1
ATOM 1615 C CA . SER A 1 203 ? -60.107 -36.895 32.773 1.00 83.50 203 SER A CA 1
ATOM 1616 C C . SER A 1 203 ? -58.739 -37.444 32.347 1.00 83.50 203 SER A C 1
ATOM 1618 O O . SER A 1 203 ? -57.771 -36.689 32.287 1.00 83.50 203 SER A O 1
ATOM 1620 N N . ASN A 1 204 ? -58.663 -38.714 31.931 1.00 84.88 204 ASN A N 1
ATOM 1621 C CA . ASN A 1 204 ? -57.412 -39.339 31.483 1.00 84.88 204 ASN A CA 1
ATOM 1622 C C . ASN A 1 204 ? -56.825 -38.684 30.222 1.00 84.88 204 ASN A C 1
ATOM 1624 O O . ASN A 1 204 ? -55.613 -38.493 30.141 1.00 84.88 204 ASN A O 1
ATOM 1628 N N . VAL A 1 205 ? -57.667 -38.295 29.255 1.00 87.44 205 VAL A N 1
ATOM 1629 C CA . VAL A 1 205 ? -57.224 -37.558 28.055 1.00 87.44 205 VAL A CA 1
ATOM 1630 C C . VAL A 1 205 ? -56.628 -36.203 28.435 1.00 87.44 205 VAL A C 1
ATOM 1632 O O . VAL A 1 205 ? -55.545 -35.850 27.969 1.00 87.44 205 VAL A O 1
ATOM 1635 N N . LYS A 1 206 ? -57.315 -35.447 29.302 1.00 88.31 206 LYS A N 1
ATOM 1636 C CA . LYS A 1 206 ? -56.816 -34.156 29.790 1.00 88.31 206 LYS A CA 1
ATOM 1637 C C . LYS A 1 206 ? -55.480 -34.326 30.514 1.00 88.31 206 LYS A C 1
ATOM 1639 O O . LYS A 1 206 ? -54.524 -33.631 30.198 1.00 88.31 206 LYS A O 1
ATOM 1644 N N . MET A 1 207 ? -55.400 -35.305 31.409 1.00 88.12 207 MET A N 1
ATOM 1645 C CA . MET A 1 207 ? -54.200 -35.622 32.179 1.00 88.12 207 MET A CA 1
ATOM 1646 C C . MET A 1 207 ? -53.012 -36.018 31.288 1.00 88.12 207 MET A C 1
ATOM 1648 O O . MET A 1 207 ? -51.877 -35.632 31.565 1.00 88.12 207 MET A O 1
ATOM 1652 N N . PHE A 1 208 ? -53.254 -36.763 30.205 1.00 92.06 208 PHE A N 1
ATOM 1653 C CA . PHE A 1 208 ? -52.215 -37.090 29.229 1.00 92.06 208 PHE A CA 1
ATOM 1654 C C . PHE A 1 208 ? -51.729 -35.849 28.471 1.00 92.06 208 PHE A C 1
ATOM 1656 O O . PHE A 1 208 ? -50.522 -35.646 28.369 1.00 92.06 208 PHE A O 1
ATOM 1663 N N . ASN A 1 209 ? -52.639 -34.985 28.008 1.00 89.94 209 ASN A N 1
ATOM 1664 C CA . ASN A 1 209 ? -52.274 -33.736 27.330 1.00 89.94 209 ASN A CA 1
ATOM 1665 C C . ASN A 1 209 ? -51.487 -32.784 28.249 1.00 89.94 209 ASN A C 1
ATOM 1667 O O . ASN A 1 209 ? -50.466 -32.238 27.830 1.00 89.94 209 ASN A O 1
ATOM 1671 N N . ASP A 1 210 ? -51.915 -32.627 29.505 1.00 89.19 210 ASP A N 1
ATOM 1672 C CA . ASP A 1 210 ? -51.208 -31.816 30.504 1.00 89.19 210 ASP A CA 1
ATOM 1673 C C . ASP A 1 210 ? -49.782 -32.353 30.729 1.00 89.19 210 ASP A C 1
ATOM 1675 O O . ASP A 1 210 ? -48.817 -31.591 30.797 1.00 89.19 210 ASP A O 1
ATOM 1679 N N . MET A 1 211 ? -49.622 -33.678 30.744 1.00 91.56 211 MET A N 1
ATOM 1680 C CA . MET A 1 211 ? -48.319 -34.323 30.887 1.00 91.56 211 MET A CA 1
ATOM 1681 C C . MET A 1 211 ? -47.440 -34.210 29.643 1.00 91.56 211 MET A C 1
ATOM 1683 O O . MET A 1 211 ? -46.229 -34.074 29.785 1.00 91.56 211 MET A O 1
ATOM 1687 N N . VAL A 1 212 ? -48.008 -34.192 28.433 1.00 91.00 212 VAL A N 1
ATOM 1688 C CA . VAL A 1 212 ? -47.252 -33.858 27.214 1.00 91.00 212 VAL A CA 1
ATOM 1689 C C . VAL A 1 212 ? -46.650 -32.455 27.330 1.00 91.00 212 VAL A C 1
ATOM 1691 O O . VAL A 1 212 ? -45.461 -32.277 27.059 1.00 91.00 212 VAL A O 1
ATOM 1694 N N . ILE A 1 213 ? -47.437 -31.477 27.791 1.00 91.12 213 ILE A N 1
ATOM 1695 C CA . ILE A 1 213 ? -46.981 -30.094 27.995 1.00 91.12 213 ILE A CA 1
ATOM 1696 C C . ILE A 1 213 ? -45.889 -30.033 29.076 1.00 91.12 213 ILE A C 1
ATOM 1698 O O . ILE A 1 213 ? -44.870 -29.366 28.894 1.00 91.12 213 ILE A O 1
ATOM 1702 N N . GLU A 1 214 ? -46.065 -30.735 30.197 1.00 91.94 214 GLU A N 1
ATOM 1703 C CA . GLU A 1 214 ? -45.096 -30.747 31.300 1.00 91.94 214 GLU A CA 1
ATOM 1704 C C . GLU A 1 214 ? -43.767 -31.421 30.918 1.00 91.94 214 GLU A C 1
ATOM 1706 O O . GLU A 1 214 ? -42.692 -30.888 31.222 1.00 91.94 214 GLU A O 1
ATOM 1711 N N . VAL A 1 215 ? -43.824 -32.556 30.209 1.00 92.00 215 VAL A N 1
ATOM 1712 C CA . VAL A 1 215 ? -42.647 -33.266 29.683 1.00 92.00 215 VAL A CA 1
ATOM 1713 C C . VAL A 1 215 ? -41.878 -32.371 28.712 1.00 92.00 215 VAL A C 1
ATOM 1715 O O . VAL A 1 215 ? -40.656 -32.270 28.826 1.00 92.00 215 VAL A O 1
ATOM 1718 N N . GLU A 1 216 ? -42.565 -31.680 27.799 1.00 91.81 216 GLU A N 1
ATOM 1719 C CA . GLU A 1 216 ? -41.932 -30.768 26.839 1.00 91.81 216 GLU A CA 1
ATOM 1720 C C . GLU A 1 216 ? -41.275 -29.568 27.539 1.00 91.81 216 GLU A C 1
ATOM 1722 O O . GLU A 1 216 ? -40.087 -29.306 27.344 1.00 91.81 216 GLU A O 1
ATOM 1727 N N . ASN A 1 217 ? -41.995 -28.895 28.441 1.00 89.88 217 ASN A N 1
ATOM 1728 C CA . ASN A 1 217 ? -41.471 -27.751 29.193 1.00 89.88 217 ASN A CA 1
ATOM 1729 C C . ASN A 1 217 ? -40.241 -28.117 30.038 1.00 89.88 217 ASN A C 1
ATOM 1731 O O . ASN A 1 217 ? -39.280 -27.347 30.133 1.00 89.88 217 ASN A O 1
ATOM 1735 N N . THR A 1 218 ? -40.256 -29.288 30.676 1.00 87.00 218 THR A N 1
ATOM 1736 C CA . THR A 1 218 ? -39.144 -29.747 31.519 1.00 87.00 218 THR A CA 1
ATOM 1737 C C . THR A 1 218 ? -37.952 -30.186 30.667 1.00 87.00 218 THR A C 1
ATOM 1739 O O . THR A 1 218 ? -36.807 -29.864 30.997 1.00 87.00 218 THR A O 1
ATOM 1742 N N . TYR A 1 219 ? -38.202 -30.835 29.526 1.00 91.12 219 TYR A N 1
ATOM 1743 C CA . TYR A 1 219 ? -37.163 -31.182 28.560 1.00 91.12 219 TYR A CA 1
ATOM 1744 C C . TYR A 1 219 ? -36.465 -29.938 27.993 1.00 91.12 219 TYR A C 1
ATOM 1746 O O . TYR A 1 219 ? -35.236 -29.904 27.949 1.00 91.12 219 TYR A O 1
ATOM 1754 N N . GLN A 1 220 ? -37.208 -28.879 27.648 1.00 90.31 220 GLN A N 1
ATOM 1755 C CA . GLN A 1 220 ? -36.617 -27.619 27.180 1.00 90.31 220 GLN A CA 1
ATOM 1756 C C . GLN A 1 220 ? -35.676 -26.993 28.219 1.00 90.31 220 GLN A C 1
ATOM 1758 O O . GLN A 1 220 ? -34.581 -26.550 27.867 1.00 90.31 220 GLN A O 1
ATOM 1763 N N . LYS A 1 221 ? -36.038 -27.019 29.509 1.00 89.12 221 LYS A N 1
ATOM 1764 C CA . LYS A 1 221 ? -35.154 -26.553 30.595 1.00 89.12 221 LYS A CA 1
ATOM 1765 C C . LYS A 1 221 ? -33.863 -27.371 30.678 1.00 89.12 221 LYS A C 1
ATOM 1767 O O . LYS A 1 221 ? -32.793 -26.801 30.876 1.00 89.12 221 LYS A O 1
ATOM 1772 N N . ILE A 1 222 ? -33.944 -28.692 30.500 1.00 88.50 222 ILE A N 1
ATOM 1773 C CA . ILE A 1 222 ? -32.763 -29.571 30.469 1.00 88.50 222 ILE A CA 1
ATOM 1774 C C . ILE A 1 222 ? -31.913 -29.310 29.232 1.00 88.50 222 ILE A C 1
ATOM 1776 O O . ILE A 1 222 ? -30.692 -29.284 29.349 1.00 88.50 222 ILE A O 1
ATOM 1780 N N . SER A 1 223 ? -32.532 -29.084 28.072 1.00 87.25 223 SER A N 1
ATOM 1781 C CA . SER A 1 223 ? -31.818 -28.722 26.846 1.00 87.25 223 SER A CA 1
ATOM 1782 C C . SER A 1 223 ? -31.019 -27.437 27.051 1.00 87.25 223 SER A C 1
ATOM 1784 O O . SER A 1 223 ? -29.810 -27.431 26.854 1.00 87.25 223 SER A O 1
ATOM 1786 N N . GLN A 1 224 ? -31.650 -26.386 27.584 1.00 87.88 224 GLN A N 1
ATOM 1787 C CA . GLN A 1 224 ? -30.965 -25.130 27.905 1.00 87.88 224 GLN A CA 1
ATOM 1788 C C . GLN A 1 224 ? -29.840 -25.319 28.937 1.00 87.88 224 GLN A C 1
ATOM 1790 O O . GLN A 1 224 ? -28.768 -24.727 28.809 1.00 87.88 224 GLN A O 1
ATOM 1795 N N . ALA A 1 225 ? -30.058 -26.144 29.968 1.00 87.06 225 ALA A N 1
ATOM 1796 C CA . ALA A 1 225 ? -29.026 -26.475 30.952 1.00 87.06 225 ALA A CA 1
ATOM 1797 C C . ALA A 1 225 ? -27.839 -27.214 30.311 1.00 87.06 225 ALA A C 1
ATOM 1799 O O . ALA A 1 225 ? -26.683 -26.912 30.611 1.00 87.06 225 ALA A O 1
ATOM 1800 N N . ARG A 1 226 ? -28.118 -28.150 29.398 1.00 90.44 226 ARG A N 1
ATOM 1801 C CA . ARG A 1 226 ? -27.127 -28.907 28.629 1.00 90.44 226 ARG A CA 1
ATOM 1802 C C . ARG A 1 226 ? -26.303 -27.991 27.731 1.00 90.44 226 ARG A C 1
ATOM 1804 O O . ARG A 1 226 ? -25.082 -28.089 27.779 1.00 90.44 226 ARG A O 1
ATOM 1811 N N . ASP A 1 227 ? -26.937 -27.078 27.002 1.00 85.06 227 ASP A N 1
ATOM 1812 C CA . ASP A 1 227 ? -26.246 -26.122 26.128 1.00 85.06 227 ASP A CA 1
ATOM 1813 C C . ASP A 1 227 ? -25.314 -25.207 26.936 1.00 85.06 227 ASP A C 1
ATOM 1815 O O . ASP A 1 227 ? -24.145 -25.036 26.596 1.00 85.06 227 ASP A O 1
ATOM 1819 N N . ARG A 1 228 ? -25.781 -24.706 28.088 1.00 86.06 228 ARG A N 1
ATOM 1820 C CA . ARG A 1 228 ? -24.953 -23.897 28.999 1.00 86.06 228 ARG A CA 1
ATOM 1821 C C . ARG A 1 228 ? -23.748 -24.665 29.544 1.00 86.06 228 ARG A C 1
ATOM 1823 O O . ARG A 1 228 ? -22.646 -24.125 29.576 1.00 86.06 228 ARG A O 1
ATOM 1830 N N . ILE A 1 229 ? -23.933 -25.915 29.980 1.00 88.06 229 ILE A N 1
ATOM 1831 C CA . ILE A 1 229 ? -22.821 -26.750 30.466 1.00 88.06 229 ILE A CA 1
ATOM 1832 C C . ILE A 1 229 ? -21.870 -27.123 29.325 1.00 88.06 229 ILE A C 1
ATOM 1834 O O . ILE A 1 229 ? -20.662 -27.179 29.540 1.00 88.06 229 ILE A O 1
ATOM 1838 N N . PHE A 1 230 ? -22.384 -27.361 28.120 1.00 86.56 230 PHE A N 1
ATOM 1839 C CA . PHE A 1 230 ? -21.566 -27.657 26.950 1.00 86.56 230 PHE A CA 1
ATOM 1840 C C . PHE A 1 230 ? -20.629 -26.496 26.611 1.00 86.56 230 PHE A C 1
ATOM 1842 O O . PHE A 1 230 ? -19.427 -26.725 26.462 1.00 86.56 230 PHE A O 1
ATOM 1849 N N . GLU A 1 231 ? -21.140 -25.262 26.590 1.00 79.00 231 GLU A N 1
ATOM 1850 C CA . GLU A 1 231 ? -20.304 -24.073 26.400 1.00 79.00 231 GLU A CA 1
ATOM 1851 C C . GLU A 1 231 ? -19.238 -23.960 27.495 1.00 79.00 231 GLU A C 1
ATOM 1853 O O . GLU A 1 231 ? -18.062 -23.815 27.178 1.00 79.00 231 GLU A O 1
ATOM 1858 N N . ILE A 1 232 ? -19.592 -24.159 28.771 1.00 79.81 232 ILE A N 1
ATOM 1859 C CA . ILE A 1 232 ? -18.619 -24.179 29.880 1.00 79.81 232 ILE A CA 1
ATOM 1860 C C . ILE A 1 232 ? -17.520 -25.235 29.655 1.00 79.81 232 ILE A C 1
ATOM 1862 O O . ILE A 1 232 ? -16.342 -24.960 29.868 1.00 79.81 232 ILE A O 1
ATOM 1866 N N . VAL A 1 233 ? -17.876 -26.444 29.211 1.00 80.81 233 VAL A N 1
ATOM 1867 C CA . VAL A 1 233 ? -16.922 -27.545 28.986 1.00 80.81 233 VAL A CA 1
ATOM 1868 C C . VAL A 1 233 ? -16.020 -27.296 27.770 1.00 80.81 233 VAL A C 1
ATOM 1870 O O . VAL A 1 233 ? -14.865 -27.724 27.775 1.00 80.81 233 VAL A O 1
ATOM 1873 N N . LYS A 1 234 ? -16.499 -26.590 26.741 1.00 79.44 234 LYS A N 1
ATOM 1874 C CA . LYS A 1 234 ? -15.728 -26.265 25.528 1.00 79.44 234 LYS A CA 1
ATOM 1875 C C . LYS A 1 234 ? -14.457 -25.467 25.838 1.00 79.44 234 LYS A C 1
ATOM 1877 O O . LYS A 1 234 ? -13.427 -25.678 25.198 1.00 79.44 234 LYS A O 1
ATOM 1882 N N . TYR A 1 235 ? -14.491 -24.631 26.875 1.00 75.25 235 TYR A N 1
ATOM 1883 C CA . TYR A 1 235 ? -13.339 -23.845 27.327 1.00 75.25 235 TYR A CA 1
ATOM 1884 C C . TYR A 1 235 ? -12.240 -24.671 28.018 1.00 75.25 235 TYR A C 1
ATOM 1886 O O . TYR A 1 235 ? -11.146 -24.159 28.247 1.00 75.25 235 TYR A O 1
ATOM 1894 N N . GLN A 1 236 ? -12.457 -25.964 28.287 1.00 78.62 236 GLN A N 1
ATOM 1895 C CA . GLN A 1 236 ? -11.510 -26.793 29.038 1.00 78.62 236 GLN A CA 1
ATOM 1896 C C . GLN A 1 236 ? -10.103 -26.850 28.428 1.00 78.62 236 GLN A C 1
ATOM 1898 O O . GLN A 1 236 ? -9.119 -26.807 29.162 1.00 78.62 236 GLN A O 1
ATOM 1903 N N . GLN A 1 237 ? -9.975 -26.936 27.100 1.00 70.50 237 GLN A N 1
ATOM 1904 C CA . GLN A 1 237 ? -8.650 -26.974 26.466 1.00 70.50 237 GLN A CA 1
ATOM 1905 C C . GLN A 1 237 ? -7.882 -25.658 26.651 1.00 70.50 237 GLN A C 1
ATOM 1907 O O . GLN A 1 237 ? -6.664 -25.681 26.806 1.00 70.50 237 GLN A O 1
ATOM 1912 N N . GLN A 1 238 ? -8.583 -24.522 26.667 1.00 68.94 238 GLN A N 1
ATOM 1913 C CA . GLN A 1 238 ? -7.976 -23.212 26.910 1.00 68.94 238 GLN A CA 1
ATOM 1914 C C . GLN A 1 238 ? -7.563 -23.071 28.377 1.00 68.94 238 GLN A C 1
ATOM 1916 O O . GLN A 1 238 ? -6.462 -22.613 28.665 1.00 68.94 238 GLN A O 1
ATOM 1921 N N . THR A 1 239 ? -8.394 -23.556 29.300 1.00 67.31 239 THR A N 1
ATOM 1922 C CA . THR A 1 239 ? -8.089 -23.598 30.734 1.00 67.31 239 THR A CA 1
ATOM 1923 C C . THR A 1 239 ? -6.865 -24.462 31.048 1.00 67.31 239 THR A C 1
ATOM 1925 O O . THR A 1 239 ? -6.026 -24.049 31.842 1.00 67.31 239 THR A O 1
ATOM 1928 N N . ILE A 1 240 ? -6.722 -25.631 30.408 1.00 72.50 240 ILE A N 1
ATOM 1929 C CA . ILE A 1 240 ? -5.536 -26.493 30.564 1.00 72.50 240 ILE A CA 1
ATOM 1930 C C . ILE A 1 240 ? -4.277 -25.761 30.085 1.00 72.50 240 ILE A C 1
ATOM 1932 O O . ILE A 1 240 ? -3.318 -25.657 30.842 1.00 72.50 240 ILE A O 1
ATOM 1936 N N . LYS A 1 241 ? -4.315 -25.167 28.884 1.00 66.25 241 LYS A N 1
ATOM 1937 C CA . LYS A 1 241 ? -3.190 -24.382 28.345 1.00 66.25 241 LYS A CA 1
ATOM 1938 C C . LYS A 1 241 ? -2.817 -23.197 29.240 1.00 66.25 241 LYS A C 1
ATOM 1940 O O . LYS A 1 241 ? -1.637 -22.929 29.431 1.00 66.25 241 LYS A O 1
ATOM 1945 N N . CYS A 1 242 ? -3.808 -22.502 29.797 1.00 60.88 242 CYS A N 1
ATOM 1946 C CA . CYS A 1 242 ? -3.593 -21.398 30.731 1.00 60.88 242 CYS A CA 1
ATOM 1947 C C . CYS A 1 242 ? -2.911 -21.875 32.025 1.00 60.88 242 CYS A C 1
ATOM 1949 O O . CYS A 1 242 ? -1.975 -21.238 32.498 1.00 60.88 242 CYS A O 1
ATOM 1951 N N . ASN A 1 243 ? -3.309 -23.038 32.549 1.00 69.19 243 ASN A N 1
ATOM 1952 C CA . ASN A 1 243 ? -2.670 -23.649 33.714 1.00 69.19 243 ASN A CA 1
ATOM 1953 C C . ASN A 1 243 ? -1.207 -24.034 33.451 1.00 69.19 243 ASN A C 1
ATOM 1955 O O . ASN A 1 243 ? -0.353 -23.795 34.303 1.00 69.19 243 ASN A O 1
ATOM 1959 N N . ASP A 1 244 ? -0.919 -2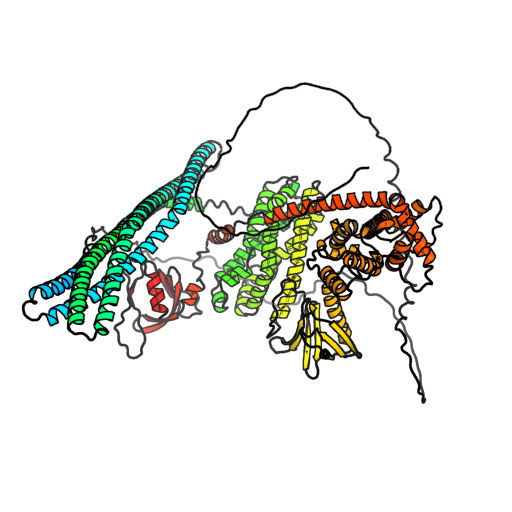4.615 32.284 1.00 68.56 244 ASP A N 1
ATOM 1960 C CA . ASP A 1 244 ? 0.446 -24.982 31.892 1.00 68.56 244 ASP A CA 1
ATOM 1961 C C . ASP A 1 244 ? 1.325 -23.732 31.722 1.00 68.56 244 ASP A C 1
ATOM 1963 O O . ASP A 1 244 ? 2.455 -23.695 32.209 1.00 68.56 244 ASP A O 1
ATOM 1967 N N . PHE A 1 245 ? 0.781 -22.676 31.106 1.00 63.97 245 PHE A N 1
ATOM 1968 C CA . PHE A 1 245 ? 1.447 -21.377 30.983 1.00 63.97 245 PHE A CA 1
ATOM 1969 C C . PHE A 1 245 ? 1.778 -20.774 32.351 1.00 63.97 245 PHE A C 1
ATOM 1971 O O . PHE A 1 245 ? 2.907 -20.355 32.584 1.00 63.97 245 PHE A O 1
ATOM 1978 N N . ILE A 1 246 ? 0.820 -20.781 33.278 1.00 63.12 246 ILE A N 1
ATOM 1979 C CA . ILE A 1 246 ? 0.995 -20.217 34.621 1.00 63.12 246 ILE A CA 1
ATOM 1980 C C . ILE A 1 246 ? 1.990 -21.007 35.450 1.00 63.12 246 ILE A C 1
ATOM 1982 O O . ILE A 1 246 ? 2.788 -20.413 36.169 1.00 63.12 246 ILE A O 1
ATOM 1986 N N . LYS A 1 247 ? 1.980 -22.336 35.330 1.00 72.69 247 LYS A N 1
ATOM 1987 C CA . LYS A 1 247 ? 2.993 -23.170 35.967 1.00 72.69 247 LYS A CA 1
ATOM 1988 C C . LYS A 1 247 ? 4.391 -22.788 35.470 1.00 72.69 247 LYS A C 1
ATOM 1990 O O . LYS A 1 247 ? 5.251 -22.498 36.291 1.00 72.69 247 LYS A O 1
ATOM 1995 N N . ASN A 1 248 ? 4.581 -22.695 34.152 1.00 65.69 248 ASN A N 1
ATOM 1996 C CA . ASN A 1 248 ? 5.865 -22.291 33.576 1.00 65.69 248 ASN A CA 1
ATOM 1997 C C . ASN A 1 248 ? 6.286 -20.883 34.029 1.00 65.69 248 ASN A C 1
ATOM 1999 O O . ASN A 1 248 ? 7.449 -20.671 34.352 1.00 65.69 248 ASN A O 1
ATOM 2003 N N . TYR A 1 249 ? 5.354 -19.927 34.091 1.00 61.38 249 TYR A N 1
ATOM 2004 C CA . TYR A 1 249 ? 5.650 -18.560 34.536 1.00 61.38 249 TYR A CA 1
ATOM 2005 C C . TYR A 1 249 ? 6.015 -18.487 36.023 1.00 61.38 249 TYR A C 1
ATOM 2007 O O . TYR A 1 249 ? 6.948 -17.780 36.395 1.00 61.38 249 TYR A O 1
ATOM 2015 N N . SER A 1 250 ? 5.318 -19.250 36.868 1.00 71.06 250 SER A N 1
ATOM 2016 C CA . SER A 1 250 ? 5.643 -19.395 38.290 1.00 71.06 250 SER A CA 1
ATOM 2017 C C . SER A 1 250 ? 7.045 -19.979 38.488 1.00 71.06 250 SER A C 1
ATOM 2019 O O . SER A 1 250 ? 7.788 -19.510 39.350 1.00 71.06 250 SER A O 1
ATOM 2021 N N . ASP A 1 251 ? 7.418 -20.980 37.686 1.00 70.75 251 ASP A N 1
ATOM 2022 C CA . ASP A 1 251 ? 8.746 -21.601 37.728 1.00 70.75 251 ASP A CA 1
ATOM 2023 C C . ASP A 1 251 ? 9.835 -20.601 37.277 1.00 70.75 251 ASP A C 1
ATOM 2025 O O . ASP A 1 251 ? 10.875 -20.482 37.929 1.00 70.75 251 ASP A O 1
ATOM 2029 N N . ILE A 1 252 ? 9.575 -19.808 36.225 1.00 62.06 252 ILE A N 1
ATOM 2030 C CA . ILE A 1 252 ? 10.472 -18.733 35.756 1.00 62.06 252 ILE A CA 1
ATOM 2031 C C . ILE A 1 252 ? 10.663 -17.665 36.833 1.00 62.06 252 ILE A C 1
ATOM 2033 O O . ILE A 1 252 ? 11.797 -17.296 37.119 1.00 62.06 252 ILE A O 1
ATOM 2037 N N . LEU A 1 253 ? 9.588 -17.177 37.453 1.00 58.50 253 LEU A N 1
ATOM 2038 C CA . LEU A 1 253 ? 9.682 -16.146 38.490 1.00 58.50 253 LEU A CA 1
ATOM 2039 C C . LEU A 1 253 ? 10.423 -16.640 39.727 1.00 58.50 253 LEU A C 1
ATOM 2041 O O . LEU A 1 253 ? 11.223 -15.900 40.287 1.00 58.50 253 LEU A O 1
ATOM 2045 N N . THR A 1 254 ? 10.238 -17.908 40.092 1.00 71.19 254 THR A N 1
ATOM 2046 C CA . THR A 1 254 ? 11.006 -18.537 41.173 1.00 71.19 254 THR A CA 1
ATOM 2047 C C . THR A 1 254 ? 12.497 -18.606 40.812 1.00 71.19 254 THR A C 1
ATOM 2049 O O . THR A 1 254 ? 13.352 -18.318 41.648 1.00 71.19 254 THR A O 1
ATOM 2052 N N . SER A 1 255 ? 12.832 -18.922 39.556 1.00 62.75 255 SER A N 1
ATOM 2053 C CA . SER A 1 255 ? 14.217 -18.910 39.064 1.00 62.75 255 SER A CA 1
ATOM 2054 C C . SER A 1 255 ? 14.819 -17.502 39.018 1.00 62.75 255 SER A C 1
ATOM 2056 O O . SER A 1 255 ? 15.994 -17.337 39.352 1.00 62.75 255 SER A O 1
ATOM 2058 N N . ILE A 1 256 ? 14.039 -16.494 38.606 1.00 54.44 256 ILE A N 1
ATOM 2059 C CA . ILE A 1 256 ? 14.444 -15.083 38.618 1.00 54.44 256 ILE A CA 1
ATOM 2060 C C . ILE A 1 256 ? 14.689 -14.653 40.058 1.00 54.44 256 ILE A C 1
ATOM 2062 O O . ILE A 1 256 ? 15.764 -14.151 40.338 1.00 54.44 256 ILE A O 1
ATOM 2066 N N . GLN A 1 257 ? 13.779 -14.943 40.989 1.00 66.94 257 GLN A N 1
ATOM 2067 C CA . GLN A 1 257 ? 13.964 -14.657 42.411 1.00 66.94 257 GLN A CA 1
ATOM 2068 C C . GLN A 1 257 ? 15.279 -15.248 42.934 1.00 66.94 257 GLN A C 1
ATOM 2070 O O . GLN A 1 257 ? 16.078 -14.530 43.527 1.00 66.94 257 GLN A O 1
ATOM 2075 N N . GLN A 1 258 ? 15.551 -16.526 42.651 1.00 69.88 258 GLN A N 1
ATOM 2076 C CA . GLN A 1 258 ? 16.794 -17.189 43.060 1.00 69.88 258 GLN A CA 1
ATOM 2077 C C . GLN A 1 258 ? 18.042 -16.554 42.427 1.00 69.88 258 GLN A C 1
ATOM 2079 O O . GLN A 1 258 ? 19.053 -16.374 43.106 1.00 69.88 258 GLN A O 1
ATOM 2084 N N . SER A 1 259 ? 17.975 -16.183 41.146 1.00 54.78 259 SER A N 1
ATOM 2085 C CA . SER A 1 259 ? 19.085 -15.553 40.419 1.00 54.78 259 SER A CA 1
ATOM 2086 C C . SER A 1 259 ? 19.331 -14.115 40.869 1.00 54.78 259 SER A C 1
ATOM 2088 O O . SER A 1 259 ? 20.471 -13.735 41.109 1.00 54.78 259 SER A O 1
ATOM 2090 N N . THR A 1 260 ? 18.279 -13.327 41.067 1.00 54.84 260 THR A N 1
ATOM 2091 C CA . THR A 1 260 ? 18.355 -11.949 41.547 1.00 54.84 260 THR A CA 1
ATOM 2092 C C . THR A 1 260 ? 18.844 -11.900 42.996 1.00 54.84 260 THR A C 1
ATOM 2094 O O . THR A 1 260 ? 19.707 -11.086 43.310 1.00 54.84 260 THR A O 1
ATOM 2097 N N . SER A 1 261 ? 18.423 -12.833 43.861 1.00 59.81 261 SER A N 1
ATOM 2098 C CA . SER A 1 261 ? 19.018 -12.997 45.198 1.00 59.81 261 SER A CA 1
ATOM 2099 C C . SER A 1 261 ? 20.518 -13.322 45.148 1.00 59.81 261 SER A C 1
ATOM 2101 O O . SER A 1 261 ? 21.256 -12.859 46.012 1.00 59.81 261 SER A O 1
ATOM 2103 N N . HIS A 1 262 ? 20.977 -14.071 44.138 1.00 56.84 262 HIS A N 1
ATOM 2104 C CA . HIS A 1 262 ? 22.396 -14.383 43.929 1.00 56.84 262 HIS A CA 1
ATOM 2105 C C . HIS A 1 262 ? 23.207 -13.228 43.321 1.00 56.84 262 HIS A C 1
ATOM 2107 O O . HIS A 1 262 ? 24.380 -13.080 43.647 1.00 56.84 262 HIS A O 1
ATOM 2113 N N . MET A 1 263 ? 22.620 -12.419 42.434 1.00 47.50 263 MET A N 1
ATOM 2114 C CA . MET A 1 263 ? 23.312 -11.286 41.802 1.00 47.50 263 MET A CA 1
ATOM 2115 C C . MET A 1 263 ? 23.460 -10.096 42.756 1.00 47.50 263 MET A C 1
ATOM 2117 O O . MET A 1 263 ? 24.480 -9.417 42.738 1.00 47.50 263 MET A O 1
ATOM 2121 N N . LEU A 1 264 ? 22.490 -9.887 43.648 1.00 52.62 264 LEU A N 1
ATOM 2122 C CA . LEU A 1 264 ? 22.468 -8.768 44.592 1.00 52.62 264 LEU A CA 1
ATOM 2123 C C . LEU A 1 264 ? 23.389 -8.966 45.822 1.00 52.62 264 LEU A C 1
ATOM 2125 O O . LEU A 1 264 ? 23.316 -8.200 46.781 1.00 52.62 264 LEU A O 1
ATOM 2129 N N . THR A 1 265 ? 24.253 -9.985 45.863 1.00 54.19 265 THR A N 1
ATOM 2130 C CA . THR A 1 265 ? 25.292 -10.093 46.910 1.00 54.19 265 THR A CA 1
ATOM 2131 C C . THR A 1 265 ? 26.568 -9.321 46.581 1.00 54.19 265 THR A C 1
ATOM 2133 O O . THR A 1 265 ? 27.405 -9.166 47.465 1.00 54.19 265 THR A O 1
ATOM 2136 N N . ASN A 1 266 ? 26.711 -8.807 45.356 1.00 50.59 266 ASN A N 1
ATOM 2137 C CA . ASN A 1 266 ? 27.899 -8.085 44.914 1.00 50.59 266 ASN A CA 1
ATOM 2138 C C . ASN A 1 266 ? 27.509 -6.688 44.395 1.00 50.59 266 ASN A C 1
ATOM 2140 O O . ASN A 1 266 ? 26.684 -6.584 43.498 1.00 50.59 266 ASN A O 1
ATOM 2144 N N . GLU A 1 267 ? 28.165 -5.659 44.941 1.00 47.72 267 GLU A N 1
ATOM 2145 C CA . GLU A 1 267 ? 28.156 -4.232 44.545 1.00 47.72 267 GLU A CA 1
ATOM 2146 C C . GLU A 1 267 ? 27.146 -3.282 45.223 1.00 47.72 267 GLU A C 1
ATOM 2148 O O . GLU A 1 267 ? 26.046 -3.641 45.626 1.00 47.72 267 GLU A O 1
ATOM 2153 N N . THR A 1 268 ? 27.617 -2.051 45.449 1.00 47.03 268 THR A N 1
ATOM 2154 C CA . THR A 1 268 ? 27.146 -1.068 46.438 1.00 47.03 268 THR A CA 1
ATOM 2155 C C . THR A 1 268 ? 26.293 0.055 45.842 1.00 47.03 268 THR A C 1
ATOM 2157 O O . THR A 1 268 ? 26.748 0.760 44.946 1.00 47.03 268 THR A O 1
ATOM 2160 N N . GLY A 1 269 ? 25.129 0.291 46.451 1.00 57.62 269 GLY A N 1
ATOM 2161 C CA . GLY A 1 269 ? 24.206 1.423 46.250 1.00 57.62 269 GLY A CA 1
ATOM 2162 C C . GLY A 1 269 ? 22.782 0.951 46.551 1.00 57.62 269 GLY A C 1
ATOM 2163 O O . GLY A 1 269 ? 22.489 -0.138 46.088 1.00 57.62 269 GLY A O 1
ATOM 2164 N N . ASP A 1 270 ? 21.986 1.688 47.358 1.00 63.84 270 ASP A N 1
ATOM 2165 C CA . ASP A 1 270 ? 20.724 1.323 48.080 1.00 63.84 270 ASP A CA 1
ATOM 2166 C C . ASP A 1 270 ? 20.034 -0.011 47.700 1.00 63.84 270 ASP A C 1
ATOM 2168 O O . ASP A 1 270 ? 18.869 -0.107 47.310 1.00 63.84 270 ASP A O 1
ATOM 2172 N N . LEU A 1 271 ? 20.820 -1.077 47.809 1.00 60.78 271 LEU A N 1
ATOM 2173 C CA . LEU A 1 271 ? 20.566 -2.389 47.230 1.00 60.78 271 LEU A CA 1
ATOM 2174 C C . LEU A 1 271 ? 19.507 -3.111 48.046 1.00 60.78 271 LEU A C 1
ATOM 2176 O O . LEU A 1 271 ? 18.829 -4.005 47.553 1.00 60.78 271 LEU A O 1
ATOM 2180 N N . GLU A 1 272 ? 19.389 -2.711 49.307 1.00 68.50 272 GLU A N 1
ATOM 2181 C CA . GLU A 1 272 ? 18.459 -3.240 50.283 1.00 68.50 272 GLU A CA 1
ATOM 2182 C C . GLU A 1 272 ? 17.019 -2.905 49.880 1.00 68.50 272 GLU A C 1
ATOM 2184 O O . GLU A 1 272 ? 16.178 -3.800 49.851 1.00 68.50 272 GLU A O 1
ATOM 2189 N N . SER A 1 273 ? 16.759 -1.668 49.438 1.00 67.81 273 SER A N 1
ATOM 2190 C CA . SER A 1 273 ? 15.446 -1.240 48.942 1.00 67.81 273 SER A CA 1
ATOM 2191 C C . SER A 1 273 ? 15.036 -1.989 47.668 1.00 67.81 273 SER A C 1
ATOM 2193 O O . SER A 1 273 ? 13.886 -2.416 47.545 1.00 67.81 273 SER A O 1
ATOM 2195 N N . LEU A 1 274 ? 15.974 -2.213 46.736 1.00 61.59 274 LEU A N 1
ATOM 2196 C CA . LEU A 1 274 ? 15.718 -2.959 45.496 1.00 61.59 274 LEU A CA 1
ATOM 2197 C C . LEU A 1 274 ? 15.562 -4.470 45.745 1.00 61.59 274 LEU A C 1
ATOM 2199 O O . LEU A 1 274 ? 14.688 -5.108 45.148 1.00 61.59 274 LEU A O 1
ATOM 2203 N N . LYS A 1 275 ? 16.367 -5.051 46.647 1.00 69.19 275 LYS A N 1
ATOM 2204 C CA . LYS A 1 275 ? 16.203 -6.432 47.137 1.00 69.19 275 LYS A CA 1
ATOM 2205 C C . LYS A 1 275 ? 14.824 -6.613 47.741 1.00 69.19 275 LYS A C 1
ATOM 2207 O O . LYS A 1 275 ? 14.130 -7.567 47.398 1.00 69.19 275 LYS A O 1
ATOM 2212 N N . GLU A 1 276 ? 14.425 -5.693 48.608 1.00 75.44 276 GLU A N 1
ATOM 2213 C CA . GLU A 1 276 ? 13.155 -5.774 49.304 1.00 75.44 276 GLU A CA 1
ATOM 2214 C C . GLU A 1 276 ? 11.967 -5.611 48.348 1.00 75.44 276 GLU A C 1
ATOM 2216 O O . GLU A 1 276 ? 11.024 -6.398 48.424 1.00 75.44 276 GLU A O 1
ATOM 2221 N N . PHE A 1 277 ? 12.051 -4.692 47.377 1.00 71.12 277 PHE A N 1
ATOM 2222 C CA . PHE A 1 277 ? 11.047 -4.557 46.318 1.00 71.12 277 PHE A CA 1
ATOM 2223 C C . PHE A 1 277 ? 10.942 -5.822 45.461 1.00 71.12 277 PHE A C 1
ATOM 2225 O O . PHE A 1 277 ? 9.843 -6.297 45.175 1.00 71.12 277 PHE A O 1
ATOM 2232 N N . THR A 1 278 ? 12.078 -6.407 45.075 1.00 68.06 278 THR A N 1
ATOM 2233 C CA . THR A 1 278 ? 12.096 -7.624 44.252 1.00 68.06 278 THR A CA 1
ATOM 2234 C C . THR A 1 278 ? 11.509 -8.816 45.009 1.00 68.06 278 THR A C 1
ATOM 2236 O O . THR A 1 278 ? 10.721 -9.575 44.446 1.00 68.06 278 THR A O 1
ATOM 2239 N N . VAL A 1 279 ? 11.844 -8.967 46.296 1.00 76.44 279 VAL A N 1
ATOM 2240 C CA . VAL A 1 279 ? 11.260 -9.992 47.175 1.00 76.44 279 VAL A CA 1
ATOM 2241 C C . VAL A 1 279 ? 9.756 -9.774 47.324 1.00 76.44 279 VAL A C 1
ATOM 2243 O O . VAL A 1 279 ? 8.995 -10.724 47.155 1.00 76.44 279 VAL A O 1
ATOM 2246 N N . TYR A 1 280 ? 9.315 -8.534 47.550 1.00 78.44 280 TYR A N 1
ATOM 2247 C CA . TYR A 1 280 ? 7.899 -8.181 47.639 1.00 78.44 280 TYR A CA 1
ATOM 2248 C C . TYR A 1 280 ? 7.132 -8.510 46.352 1.00 78.44 280 TYR A C 1
ATOM 2250 O O . TYR A 1 280 ? 6.110 -9.195 46.406 1.00 78.44 280 TYR A O 1
ATOM 2258 N N . MET A 1 281 ? 7.626 -8.072 45.189 1.00 71.69 281 MET A N 1
ATOM 2259 C CA . MET A 1 281 ? 6.978 -8.345 43.905 1.00 71.69 281 MET A CA 1
ATOM 2260 C C . MET A 1 281 ? 6.946 -9.845 43.616 1.00 71.69 281 MET A C 1
ATOM 2262 O O . MET A 1 281 ? 5.920 -10.349 43.160 1.00 71.69 281 MET A O 1
ATOM 2266 N N . SER A 1 282 ? 8.023 -10.575 43.925 1.00 72.31 282 SER A N 1
ATOM 2267 C CA . SER A 1 282 ? 8.052 -12.033 43.779 1.00 72.31 282 SER A CA 1
ATOM 2268 C C . SER A 1 282 ? 6.997 -12.707 44.655 1.00 72.31 282 SER A C 1
ATOM 2270 O O . SER A 1 282 ? 6.203 -13.500 44.155 1.00 72.31 282 SER A O 1
ATOM 2272 N N . ASP A 1 283 ? 6.918 -12.342 45.934 1.00 76.69 283 ASP A N 1
ATOM 2273 C CA . ASP A 1 283 ? 5.913 -12.853 46.868 1.00 76.69 283 ASP A CA 1
ATOM 2274 C C . ASP A 1 283 ? 4.485 -12.553 46.395 1.00 76.69 283 ASP A C 1
ATOM 2276 O O . ASP A 1 283 ? 3.624 -13.437 46.406 1.00 76.69 283 ASP A O 1
ATOM 2280 N N . LEU A 1 284 ? 4.233 -11.320 45.947 1.00 73.00 284 LEU A N 1
ATOM 2281 C CA . LEU A 1 284 ? 2.929 -10.885 45.454 1.00 73.00 284 LEU A CA 1
ATOM 2282 C C . LEU A 1 284 ? 2.521 -11.676 44.204 1.00 73.00 284 LEU A C 1
ATOM 2284 O O . LEU A 1 284 ? 1.384 -12.149 44.105 1.00 73.00 284 LEU A O 1
ATOM 2288 N N . TYR A 1 285 ? 3.455 -11.874 43.270 1.00 72.12 285 TYR A N 1
ATOM 2289 C CA . TYR A 1 285 ? 3.224 -12.688 42.082 1.00 72.12 285 TYR A CA 1
ATOM 2290 C C . TYR A 1 285 ? 3.001 -14.156 42.435 1.00 72.12 285 TYR A C 1
ATOM 2292 O O . TYR A 1 285 ? 2.051 -14.748 41.928 1.00 72.12 285 TYR A O 1
ATOM 2300 N N . ILE A 1 286 ? 3.810 -14.745 43.320 1.00 76.19 286 ILE A N 1
ATOM 2301 C CA . ILE A 1 286 ? 3.657 -16.138 43.765 1.00 76.19 286 ILE A CA 1
ATOM 2302 C C . ILE A 1 286 ? 2.270 -16.349 44.374 1.00 76.19 286 ILE A C 1
ATOM 2304 O O . ILE A 1 286 ? 1.573 -17.288 43.987 1.00 76.19 286 ILE A O 1
ATOM 2308 N N . VAL A 1 287 ? 1.826 -15.453 45.260 1.00 78.94 287 VAL A N 1
ATOM 2309 C CA . VAL A 1 287 ? 0.480 -15.497 45.852 1.00 78.94 287 VAL A CA 1
ATOM 2310 C C . VAL A 1 287 ? -0.594 -15.381 44.764 1.00 78.94 287 VAL A C 1
ATOM 2312 O O . VAL A 1 287 ? -1.510 -16.207 44.711 1.00 78.94 287 VAL A O 1
ATOM 2315 N N . GLY A 1 288 ? -0.454 -14.435 43.830 1.00 71.94 288 GLY A N 1
ATOM 2316 C CA . GLY A 1 288 ? -1.372 -14.282 42.698 1.00 71.94 288 GLY A CA 1
ATOM 2317 C C . GLY A 1 288 ? -1.462 -15.535 41.813 1.00 71.94 288 GLY A C 1
ATOM 2318 O O . GLY A 1 288 ? -2.559 -15.989 41.471 1.00 71.94 288 GLY A O 1
ATOM 2319 N N . PHE A 1 289 ? -0.327 -16.159 41.491 1.00 74.06 289 PHE A N 1
ATOM 2320 C CA . PHE A 1 289 ? -0.277 -17.386 40.692 1.00 74.06 289 PHE A CA 1
ATOM 2321 C C . PHE A 1 289 ? -0.832 -18.595 41.443 1.00 74.06 289 PHE A C 1
ATOM 2323 O O . PHE A 1 289 ? -1.567 -19.393 40.855 1.00 74.06 289 PHE A O 1
ATOM 2330 N N . GLN A 1 290 ? -0.549 -18.723 42.740 1.00 77.31 290 GLN A N 1
ATOM 2331 C CA . GLN A 1 290 ? -1.109 -19.767 43.601 1.00 77.31 290 GLN A CA 1
ATOM 2332 C C . GLN A 1 290 ? -2.643 -19.688 43.617 1.00 77.31 290 GLN A C 1
ATOM 2334 O O . GLN A 1 290 ? -3.336 -20.703 43.490 1.00 77.31 290 GLN A O 1
ATOM 2339 N N . GLN A 1 291 ? -3.189 -18.476 43.706 1.00 76.75 291 GLN A N 1
ATOM 2340 C CA . GLN A 1 291 ? -4.631 -18.243 43.692 1.00 76.75 291 GLN A CA 1
ATOM 2341 C C . GLN A 1 291 ? -5.249 -18.553 42.342 1.00 76.75 291 GLN A C 1
ATOM 2343 O O . GLN A 1 291 ? -6.259 -19.259 42.281 1.00 76.75 291 GLN A O 1
ATOM 2348 N N . PHE A 1 292 ? -4.626 -18.099 41.257 1.00 71.56 292 PHE A N 1
ATOM 2349 C CA . PHE A 1 292 ? -5.094 -18.422 39.918 1.00 71.56 292 PHE A CA 1
ATOM 2350 C C . PHE A 1 292 ? -5.071 -19.937 39.668 1.00 71.56 292 PHE A C 1
ATOM 2352 O O . PHE A 1 292 ? -6.034 -20.510 39.150 1.00 71.56 292 PHE A O 1
ATOM 2359 N N . LYS A 1 293 ? -4.011 -20.627 40.103 1.00 79.31 293 LYS A N 1
ATOM 2360 C CA . LYS A 1 293 ? -3.899 -22.090 40.047 1.00 79.31 293 LYS A CA 1
ATOM 2361 C C . LYS A 1 293 ? -5.043 -22.763 40.807 1.00 79.31 293 LYS A C 1
ATOM 2363 O O . LYS A 1 293 ? -5.674 -23.676 40.271 1.00 79.31 293 LYS A O 1
ATOM 2368 N N . ASN A 1 294 ? -5.358 -22.297 42.015 1.00 80.25 294 ASN A N 1
ATOM 2369 C CA . ASN A 1 294 ? -6.465 -22.824 42.814 1.00 80.25 294 ASN A CA 1
ATOM 2370 C C . ASN A 1 294 ? -7.824 -22.601 42.128 1.00 80.25 294 ASN A C 1
ATOM 2372 O O . ASN A 1 294 ? -8.612 -23.542 42.012 1.00 80.25 294 ASN A O 1
ATOM 2376 N N . GLN A 1 295 ? -8.081 -21.401 41.598 1.00 75.81 295 GLN A N 1
ATOM 2377 C CA . GLN A 1 295 ? -9.298 -21.097 40.831 1.00 75.81 295 GLN A CA 1
ATOM 2378 C C . GLN A 1 295 ? -9.430 -22.015 39.612 1.00 75.81 295 GLN A C 1
ATOM 2380 O O . GLN A 1 295 ? -10.490 -22.592 39.360 1.00 75.81 295 GLN A O 1
ATOM 2385 N N . THR A 1 296 ? -8.327 -22.232 38.902 1.00 73.81 296 THR A N 1
ATOM 2386 C CA . THR A 1 296 ? -8.293 -23.075 37.708 1.00 73.81 296 THR A CA 1
ATOM 2387 C C . THR A 1 296 ? -8.510 -24.551 38.040 1.00 73.81 296 THR A C 1
ATOM 2389 O O . THR A 1 296 ? -9.195 -25.269 37.309 1.00 73.81 296 THR A O 1
ATOM 2392 N N . GLN A 1 297 ? -7.993 -25.035 39.172 1.00 81.62 297 GLN A N 1
ATOM 2393 C CA . GLN A 1 297 ? -8.289 -26.383 39.664 1.00 81.62 297 GLN A CA 1
ATOM 2394 C C . GLN A 1 297 ? -9.776 -26.565 39.995 1.00 81.62 297 GLN A C 1
ATOM 2396 O O . GLN A 1 297 ? -10.351 -27.596 39.637 1.00 81.62 297 GLN A O 1
ATOM 2401 N N . GLN A 1 298 ? -10.416 -25.575 40.624 1.00 81.38 298 GLN A N 1
ATOM 2402 C CA . GLN A 1 298 ? -11.857 -25.627 40.900 1.00 81.38 298 GLN A CA 1
ATOM 2403 C C . GLN A 1 298 ? -12.683 -25.586 39.611 1.00 81.38 298 GLN A C 1
ATOM 2405 O O . GLN A 1 298 ? -13.620 -26.370 39.450 1.00 81.38 298 GLN A O 1
ATOM 2410 N N . LEU A 1 299 ? -12.285 -24.755 38.647 1.00 78.50 299 LEU A N 1
ATOM 2411 C CA . LEU A 1 299 ? -12.911 -24.709 37.329 1.00 78.50 299 LEU A CA 1
ATOM 2412 C C . LEU A 1 299 ? -12.800 -26.063 36.607 1.00 78.50 299 LEU A C 1
ATOM 2414 O O . LEU A 1 299 ? -13.786 -26.567 36.071 1.00 78.50 299 LEU A O 1
ATOM 2418 N N . ASN A 1 300 ? -11.635 -26.714 36.673 1.00 80.50 300 ASN A N 1
ATOM 2419 C CA . ASN A 1 300 ? -11.429 -28.053 36.117 1.00 80.50 300 ASN A CA 1
ATOM 2420 C C . ASN A 1 300 ? -12.318 -29.117 36.782 1.00 80.50 300 ASN A C 1
ATOM 2422 O O . ASN A 1 300 ? -12.842 -29.999 36.093 1.00 80.50 300 ASN A O 1
ATOM 2426 N N . ARG A 1 301 ? -12.523 -29.042 38.105 1.00 85.31 301 ARG A N 1
ATOM 2427 C CA . ARG A 1 301 ? -13.471 -29.922 38.813 1.00 85.31 301 ARG A CA 1
ATOM 2428 C C . ARG A 1 301 ? -14.896 -29.710 38.304 1.00 85.31 301 ARG A C 1
ATOM 2430 O O . ARG A 1 301 ? -15.539 -30.686 37.919 1.00 85.31 301 ARG A O 1
ATOM 2437 N N . MET A 1 302 ? -15.339 -28.457 38.190 1.00 85.31 302 MET A N 1
ATOM 2438 C CA . MET A 1 302 ? -16.654 -28.118 37.636 1.00 85.31 302 MET A CA 1
ATOM 2439 C C . MET A 1 302 ? -16.820 -28.634 36.200 1.00 85.31 302 MET A C 1
ATOM 2441 O O . MET A 1 302 ? -17.849 -29.217 35.873 1.00 85.31 302 MET A O 1
ATOM 2445 N N . MET A 1 303 ? -15.809 -28.490 35.338 1.00 84.81 303 MET A N 1
ATOM 2446 C CA . MET A 1 303 ? -15.856 -29.013 33.966 1.00 84.81 303 MET A CA 1
ATOM 2447 C C . MET A 1 303 ? -15.962 -30.543 33.930 1.00 84.81 303 MET A C 1
ATOM 2449 O O . MET A 1 303 ? -16.683 -31.095 33.096 1.00 84.81 303 MET A O 1
ATOM 2453 N N . LYS A 1 304 ? -15.282 -31.251 34.843 1.00 88.50 304 LYS A N 1
ATOM 2454 C CA . LYS A 1 304 ? -15.378 -32.714 34.967 1.00 88.50 304 LYS A CA 1
ATOM 2455 C C . LYS A 1 304 ? -16.785 -33.151 35.390 1.00 88.50 304 LYS A C 1
ATOM 2457 O O . LYS A 1 304 ? -17.321 -34.109 34.831 1.00 88.50 304 LYS A O 1
ATOM 2462 N N . GLU A 1 305 ? -17.399 -32.439 36.329 1.00 89.19 305 GLU A N 1
ATOM 2463 C CA . GLU A 1 305 ? -18.789 -32.676 36.735 1.00 89.19 305 GLU A CA 1
ATOM 2464 C C . GLU A 1 305 ? -19.785 -32.318 35.626 1.00 89.19 305 GLU A C 1
ATOM 2466 O O . GLU A 1 305 ? -20.715 -33.085 35.369 1.00 89.19 305 GLU A O 1
ATOM 2471 N N . GLY A 1 306 ? -19.536 -31.227 34.899 1.00 88.00 306 GLY A N 1
ATOM 2472 C CA . GLY A 1 306 ? -20.292 -30.825 33.717 1.00 88.00 306 GLY A CA 1
ATOM 2473 C C . GLY A 1 306 ? -20.270 -31.895 32.625 1.00 88.00 306 GLY A C 1
ATOM 2474 O O . GLY A 1 306 ? -21.320 -32.281 32.122 1.00 88.00 306 GLY A O 1
ATOM 2475 N N . LYS A 1 307 ? -19.100 -32.477 32.325 1.00 89.62 307 LYS A N 1
ATOM 2476 C CA . LYS A 1 307 ? -18.981 -33.627 31.408 1.00 89.62 307 LYS A CA 1
ATOM 2477 C C . LYS A 1 307 ? -19.820 -34.820 31.860 1.00 89.62 307 LYS A C 1
ATOM 2479 O O . LYS A 1 307 ? -20.525 -35.411 31.046 1.00 89.62 307 LYS A O 1
ATOM 2484 N N . LYS A 1 308 ? -19.781 -35.151 33.155 1.00 91.25 308 LYS A N 1
ATOM 2485 C CA . LYS A 1 308 ? -20.605 -36.230 33.719 1.00 91.25 308 LYS A CA 1
ATOM 2486 C C . LYS A 1 308 ? -22.100 -35.929 33.565 1.00 91.25 308 LYS A C 1
ATOM 2488 O O . LYS A 1 308 ? -22.858 -36.819 33.204 1.00 91.25 308 LYS A O 1
ATOM 2493 N N . PHE A 1 309 ? -22.521 -34.684 33.784 1.00 92.19 309 PHE A N 1
ATOM 2494 C CA . PHE A 1 309 ? -23.899 -34.249 33.546 1.00 92.19 309 PHE A CA 1
ATOM 2495 C C . PHE A 1 309 ? -24.312 -34.360 32.067 1.00 92.19 309 PHE A C 1
ATOM 2497 O O . PHE A 1 309 ? -25.397 -34.858 31.773 1.00 92.19 309 PHE A O 1
ATOM 2504 N N . LEU A 1 310 ? -23.453 -33.959 31.123 1.00 91.00 310 LEU A N 1
ATOM 2505 C CA . LEU A 1 310 ? -23.732 -34.101 29.687 1.00 91.00 310 LEU A CA 1
ATOM 2506 C C . LEU A 1 310 ? -23.942 -35.567 29.285 1.00 91.00 310 LEU A C 1
ATOM 2508 O O . LEU A 1 310 ? -24.816 -35.851 28.462 1.00 91.00 310 LEU A O 1
ATOM 2512 N N . GLU A 1 311 ? -23.182 -36.486 29.882 1.00 91.75 311 GLU A N 1
ATOM 2513 C CA . GLU A 1 311 ? -23.339 -37.923 29.655 1.00 91.75 311 GLU A CA 1
ATOM 2514 C C . GLU A 1 311 ? -24.646 -38.449 30.259 1.00 91.75 311 GLU A C 1
ATOM 2516 O O . GLU A 1 311 ? -25.446 -39.063 29.551 1.00 91.75 311 GLU A O 1
ATOM 2521 N N . ASP A 1 312 ? -24.922 -38.118 31.523 1.00 87.88 312 ASP A N 1
ATOM 2522 C CA . ASP A 1 312 ? -26.144 -38.537 32.215 1.00 87.88 312 ASP A CA 1
ATOM 2523 C C . ASP A 1 312 ? -27.405 -38.002 31.513 1.00 87.88 312 ASP A C 1
ATOM 2525 O O . ASP A 1 312 ? -28.389 -38.729 31.358 1.00 87.88 312 ASP A O 1
ATOM 2529 N N . SER A 1 313 ? -27.360 -36.779 30.974 1.00 90.56 313 SER A N 1
ATOM 2530 C CA . SER A 1 313 ? -28.483 -36.165 30.250 1.00 90.56 313 SER A CA 1
ATOM 2531 C C . SER A 1 313 ? -28.836 -36.866 28.929 1.00 90.56 313 SER A C 1
ATOM 2533 O O . SER A 1 313 ? -29.936 -36.671 28.409 1.00 90.56 313 SER A O 1
ATOM 2535 N N . LYS A 1 314 ? -27.975 -37.746 28.387 1.00 91.25 314 LYS A N 1
ATOM 2536 C CA . LYS A 1 314 ? -28.343 -38.595 27.234 1.00 91.25 314 LYS A CA 1
ATOM 2537 C C . LYS A 1 314 ? -29.505 -39.531 27.572 1.00 91.25 314 LYS A C 1
ATOM 2539 O O . LYS A 1 314 ? -30.286 -39.883 26.688 1.00 91.25 314 LYS A O 1
ATOM 2544 N N . THR A 1 315 ? -29.647 -39.918 28.842 1.00 90.38 315 THR A N 1
ATOM 2545 C CA . THR A 1 315 ? -30.798 -40.708 29.303 1.00 90.38 315 THR A CA 1
ATOM 2546 C C . THR A 1 315 ? -32.103 -39.915 29.220 1.00 90.38 315 THR A C 1
ATOM 2548 O O . THR A 1 315 ? -33.126 -40.494 28.862 1.00 90.38 315 THR A O 1
ATOM 2551 N N . CYS A 1 316 ? -32.066 -38.588 29.415 1.00 88.12 316 CYS A N 1
ATOM 2552 C CA . CYS A 1 316 ? -33.226 -37.718 29.211 1.00 88.12 316 CYS A CA 1
ATOM 2553 C C . CYS A 1 316 ? -33.687 -37.732 27.750 1.00 88.12 316 CYS A C 1
ATOM 2555 O O . CYS A 1 316 ? -34.873 -37.889 27.486 1.00 88.12 316 CYS A O 1
ATOM 2557 N N . ILE A 1 317 ? -32.750 -37.632 26.800 1.00 88.69 317 ILE A N 1
ATOM 2558 C CA . ILE A 1 317 ? -33.060 -37.677 25.361 1.00 88.69 317 ILE A CA 1
ATOM 2559 C C . ILE A 1 317 ? -33.720 -39.015 24.999 1.00 88.69 317 ILE A C 1
ATOM 2561 O O . ILE A 1 317 ? -34.735 -39.040 24.308 1.00 88.69 317 ILE A O 1
ATOM 2565 N N . LYS A 1 318 ? -33.187 -40.135 25.510 1.00 92.69 318 LYS A N 1
ATOM 2566 C CA . LYS A 1 318 ? -33.793 -41.462 25.307 1.00 92.69 318 LYS A CA 1
ATOM 2567 C C . LYS A 1 318 ? -35.216 -41.527 25.869 1.00 92.69 318 LYS A C 1
ATOM 2569 O O . LYS A 1 318 ? -36.116 -41.953 25.154 1.00 92.69 318 LYS A O 1
ATOM 2574 N N . SER A 1 319 ? -35.423 -41.059 27.101 1.00 91.44 319 SER A N 1
ATOM 2575 C CA . SER A 1 319 ? -36.744 -41.068 27.745 1.00 91.44 319 SER A CA 1
ATOM 2576 C C . SER A 1 319 ? -37.758 -40.176 27.015 1.00 91.44 319 SER A C 1
ATOM 2578 O O . SER A 1 319 ? -38.900 -40.578 26.805 1.00 91.44 319 SER A O 1
ATOM 2580 N N . LYS A 1 320 ? -37.326 -39.000 26.529 1.00 93.81 320 LYS A N 1
ATOM 2581 C CA . LYS A 1 320 ? -38.152 -38.112 25.695 1.00 93.81 320 LYS A CA 1
ATOM 2582 C C . LYS A 1 320 ? -38.574 -38.792 24.396 1.00 93.81 320 LYS A C 1
ATOM 2584 O O . LYS A 1 320 ? -39.748 -38.757 24.048 1.00 93.81 320 LYS A O 1
ATOM 2589 N N . ASN A 1 321 ? -37.638 -39.451 23.714 1.00 92.69 321 ASN A N 1
ATOM 2590 C CA . ASN A 1 321 ? -37.920 -40.142 22.458 1.00 92.69 321 ASN A CA 1
ATOM 2591 C C . ASN A 1 321 ? -38.922 -41.292 22.635 1.00 92.69 321 ASN A C 1
ATOM 2593 O O . ASN A 1 321 ? -39.777 -41.481 21.773 1.00 92.69 321 ASN A O 1
ATOM 2597 N N . GLU A 1 322 ? -38.839 -42.055 23.730 1.00 93.94 322 GLU A N 1
ATOM 2598 C CA . GLU A 1 322 ? -39.824 -43.105 24.029 1.00 93.94 322 GLU A CA 1
ATOM 2599 C C . GLU A 1 322 ? -41.215 -42.520 24.315 1.00 93.94 322 GLU A C 1
ATOM 2601 O O . GLU A 1 322 ? -42.211 -43.010 23.778 1.00 93.94 322 GLU A O 1
ATOM 2606 N N . PHE A 1 323 ? -41.295 -41.419 25.065 1.00 94.12 323 PHE A N 1
ATOM 2607 C CA . PHE A 1 323 ? -42.560 -40.720 25.295 1.00 94.12 323 PHE A CA 1
ATOM 2608 C C . PHE A 1 323 ? -43.154 -40.134 23.998 1.00 94.12 323 PHE A C 1
ATOM 2610 O O . PHE A 1 323 ? -44.346 -40.293 23.731 1.00 94.12 323 PHE A O 1
ATOM 2617 N N . ASP A 1 324 ? -42.327 -39.534 23.137 1.00 92.75 324 ASP A N 1
ATOM 2618 C CA . ASP A 1 324 ? -42.764 -38.961 21.858 1.00 92.75 324 ASP A CA 1
ATOM 2619 C C . ASP A 1 324 ? -43.277 -40.021 20.877 1.00 92.75 324 ASP A C 1
ATOM 2621 O O . ASP A 1 324 ? -44.200 -39.747 20.105 1.00 92.75 324 ASP A O 1
ATOM 2625 N N . LYS A 1 325 ? -42.730 -41.246 20.909 1.00 96.00 325 LYS A N 1
ATOM 2626 C CA . LYS A 1 325 ? -43.283 -42.378 20.144 1.00 96.00 325 LYS A CA 1
ATOM 2627 C C . LYS A 1 325 ? -44.720 -42.672 20.571 1.00 96.00 325 LYS A C 1
ATOM 2629 O O . LYS A 1 325 ? -45.582 -42.812 19.706 1.00 96.00 325 LYS A O 1
ATOM 2634 N N . ILE A 1 326 ? -44.983 -42.703 21.879 1.00 94.56 326 ILE A N 1
ATOM 2635 C CA . ILE A 1 326 ? -46.324 -42.960 22.423 1.00 94.56 326 ILE A CA 1
ATOM 2636 C C . ILE A 1 326 ? -47.274 -41.806 22.092 1.00 94.56 326 ILE A C 1
ATOM 2638 O O . ILE A 1 326 ? -48.406 -42.040 21.677 1.00 94.56 326 ILE A O 1
ATOM 2642 N N . HIS A 1 327 ? -46.813 -40.558 22.188 1.00 94.81 327 HIS A N 1
ATOM 2643 C CA . HIS A 1 327 ? -47.617 -39.397 21.810 1.00 94.81 327 HIS A CA 1
ATOM 2644 C C . HIS A 1 327 ? -47.980 -39.400 20.311 1.00 94.81 327 HIS A C 1
ATOM 2646 O O . HIS A 1 327 ? -49.129 -39.133 19.956 1.00 94.81 327 HIS A O 1
ATOM 2652 N N . LYS A 1 328 ? -47.051 -39.777 19.420 1.00 94.44 328 LYS A N 1
ATOM 2653 C CA . LYS A 1 328 ? -47.341 -39.956 17.984 1.00 94.44 328 LYS A CA 1
ATOM 2654 C C . LYS A 1 328 ? -48.339 -41.087 17.729 1.00 94.44 328 LYS A C 1
ATOM 2656 O O . LYS A 1 328 ? -49.218 -40.948 16.878 1.00 94.44 328 LYS A O 1
ATOM 2661 N N . GLU A 1 329 ? -48.218 -42.195 18.460 1.00 95.12 329 GLU A N 1
ATOM 2662 C CA . GLU A 1 329 ? -49.167 -43.311 18.397 1.00 95.12 329 GLU A CA 1
ATOM 2663 C C . GLU A 1 329 ? -50.574 -42.859 18.818 1.00 95.12 329 GLU A C 1
ATOM 2665 O O . GLU A 1 329 ? -51.544 -43.104 18.099 1.00 95.12 329 GLU A O 1
ATOM 2670 N N . TYR A 1 330 ? -50.665 -42.090 19.908 1.00 95.19 330 TYR A N 1
ATOM 2671 C CA . TYR A 1 330 ? -51.900 -41.463 20.374 1.00 95.19 330 TYR A CA 1
ATOM 2672 C C . TYR A 1 330 ? -52.521 -40.546 19.314 1.00 95.19 330 TYR A C 1
ATOM 2674 O O . TYR A 1 330 ? -53.700 -40.702 19.005 1.00 95.19 330 TYR A O 1
ATOM 2682 N N . GLN A 1 331 ? -51.750 -39.637 18.704 1.00 93.44 331 GLN A N 1
ATOM 2683 C CA . GLN A 1 331 ? -52.265 -38.735 17.664 1.00 93.44 331 GLN A CA 1
ATOM 2684 C C . GLN A 1 331 ? -52.831 -39.503 16.462 1.00 93.44 331 GLN A C 1
ATOM 2686 O O . GLN A 1 331 ? -53.903 -39.165 15.959 1.00 93.44 331 GLN A O 1
ATOM 2691 N N . LYS A 1 332 ? -52.153 -40.578 16.036 1.00 94.88 332 LYS A N 1
ATOM 2692 C CA . LYS A 1 332 ? -52.606 -41.434 14.931 1.00 94.88 332 LYS A CA 1
ATOM 2693 C C . LYS A 1 332 ? -53.911 -42.160 15.264 1.00 94.88 332 LYS A C 1
ATOM 2695 O O . LYS A 1 332 ? -54.799 -42.228 14.418 1.00 94.88 332 LYS A O 1
ATOM 2700 N N . ILE A 1 333 ? -54.027 -42.713 16.471 1.00 93.69 333 ILE A N 1
ATOM 2701 C CA . ILE A 1 333 ? -55.243 -43.406 16.918 1.00 93.69 333 ILE A CA 1
ATOM 2702 C C . ILE A 1 333 ? -56.397 -42.424 17.130 1.00 93.69 333 ILE A C 1
ATOM 2704 O O . ILE A 1 333 ? -57.518 -42.717 16.726 1.00 93.69 333 ILE A O 1
ATOM 2708 N N . ASN A 1 334 ? -56.129 -41.240 17.679 1.00 92.19 334 ASN A N 1
ATOM 2709 C CA . ASN A 1 334 ? -57.144 -40.210 17.876 1.00 92.19 334 ASN A CA 1
ATOM 2710 C C . ASN A 1 334 ? -57.682 -39.665 16.540 1.00 92.19 334 ASN A C 1
ATOM 2712 O O . ASN A 1 334 ? -58.882 -39.448 16.416 1.00 92.19 334 ASN A O 1
ATOM 2716 N N . GLY A 1 335 ? -56.825 -39.516 15.522 1.00 90.81 335 GLY A N 1
ATOM 2717 C CA . GLY A 1 335 ? -57.260 -39.200 14.156 1.00 90.81 335 GLY A CA 1
ATOM 2718 C C . GLY A 1 335 ? -58.182 -40.280 13.581 1.00 90.81 335 GLY A C 1
ATOM 2719 O O . GLY A 1 335 ? -59.298 -39.980 13.175 1.00 90.81 335 GLY A O 1
ATOM 2720 N N . LYS A 1 336 ? -57.774 -41.557 13.667 1.00 93.00 336 LYS A N 1
ATOM 2721 C CA . LYS A 1 336 ? -58.609 -42.692 13.229 1.00 93.00 336 LYS A CA 1
ATOM 2722 C C . LYS A 1 336 ? -59.960 -42.761 13.942 1.00 93.00 336 LYS A C 1
ATOM 2724 O O . LYS A 1 336 ? -60.942 -43.147 13.322 1.00 93.00 336 LYS A O 1
ATOM 2729 N N . LEU A 1 337 ? -60.006 -42.423 15.231 1.00 91.38 337 LEU A N 1
ATOM 2730 C CA . LEU A 1 337 ? -61.246 -42.421 16.008 1.00 91.38 337 LEU A CA 1
ATOM 2731 C C . LEU A 1 337 ? -62.239 -41.368 15.498 1.00 91.38 337 LEU A C 1
ATOM 2733 O O . LEU A 1 337 ? -63.436 -41.629 15.494 1.00 91.38 337 LEU A O 1
ATOM 2737 N N . ASN A 1 338 ? -61.747 -40.207 15.056 1.00 87.00 338 ASN A N 1
ATOM 2738 C CA . ASN A 1 338 ? -62.587 -39.142 14.506 1.00 87.00 338 ASN A CA 1
ATOM 2739 C C . ASN A 1 338 ? -63.137 -39.483 13.109 1.00 87.00 338 ASN A C 1
ATOM 2741 O O . ASN A 1 338 ? -64.216 -39.012 12.754 1.00 87.00 338 ASN A O 1
ATOM 2745 N N . ASP A 1 339 ? -62.410 -40.293 12.333 1.00 89.31 339 ASP A N 1
ATOM 2746 C CA . ASP A 1 339 ? -62.760 -40.632 10.947 1.00 89.31 339 ASP A CA 1
ATOM 2747 C C . ASP A 1 339 ? -63.630 -41.900 10.816 1.00 89.31 339 ASP A C 1
ATOM 2749 O O . ASP A 1 339 ? -64.323 -42.083 9.812 1.00 89.31 339 ASP A O 1
ATOM 2753 N N . GLU A 1 340 ? -63.594 -42.801 11.803 1.00 93.56 340 GLU A N 1
ATOM 2754 C CA . GLU A 1 340 ? -64.308 -44.082 11.762 1.00 93.56 340 GLU A CA 1
ATOM 2755 C C . GLU A 1 340 ? -65.800 -43.899 12.068 1.00 93.56 340 GLU A C 1
ATOM 2757 O O . GLU A 1 340 ? -66.157 -43.287 13.069 1.00 93.56 340 GLU A O 1
ATOM 2762 N N . LYS A 1 341 ? -66.681 -44.453 11.226 1.00 89.00 341 LYS A N 1
ATOM 2763 C CA . LYS A 1 341 ? -68.148 -44.329 11.365 1.00 89.00 341 LYS A CA 1
ATOM 2764 C C . LYS A 1 341 ? -68.820 -45.603 11.889 1.00 89.00 341 LYS A C 1
ATOM 2766 O O . LYS A 1 341 ? -69.998 -45.566 12.224 1.00 89.00 341 LYS A O 1
ATOM 2771 N N . ASP A 1 342 ? -68.101 -46.725 11.928 1.00 90.94 342 ASP A N 1
ATOM 2772 C CA . ASP A 1 342 ? -68.601 -48.004 12.443 1.00 90.94 342 ASP A CA 1
ATOM 2773 C C . ASP A 1 342 ? -68.456 -48.078 13.974 1.00 90.94 342 ASP A C 1
ATOM 2775 O O . ASP A 1 342 ? -67.341 -48.160 14.496 1.00 90.94 342 ASP A O 1
ATOM 2779 N N . ASP A 1 343 ? -69.582 -48.111 14.694 1.00 83.94 343 ASP A N 1
ATOM 2780 C CA . ASP A 1 343 ? -69.657 -48.178 16.162 1.00 83.94 343 ASP A CA 1
ATOM 2781 C C . ASP A 1 343 ? -68.818 -49.311 16.785 1.00 83.94 343 ASP A C 1
ATOM 2783 O O . ASP A 1 343 ? -68.244 -49.149 17.869 1.00 83.94 343 ASP A O 1
ATOM 2787 N N . LYS A 1 344 ? -68.724 -50.483 16.135 1.00 85.56 344 LYS A N 1
ATOM 2788 C CA . LYS A 1 344 ? -67.928 -51.604 16.669 1.00 85.56 344 LYS A CA 1
ATOM 2789 C C . LYS A 1 344 ? -66.438 -51.319 16.545 1.00 85.56 344 LYS A C 1
ATOM 2791 O O . LYS A 1 344 ? -65.686 -51.583 17.486 1.00 85.56 344 LYS A O 1
ATOM 2796 N N . LYS A 1 345 ? -66.009 -50.758 15.413 1.00 88.19 345 LYS A N 1
ATOM 2797 C CA . LYS A 1 345 ? -64.611 -50.356 15.203 1.00 88.19 345 LYS A CA 1
ATOM 2798 C C . LYS A 1 345 ? -64.239 -49.169 16.081 1.00 88.19 345 LYS A C 1
ATOM 2800 O O . LYS A 1 345 ? -63.164 -49.194 16.673 1.00 88.19 345 LYS A O 1
ATOM 2805 N N . GLN A 1 346 ? -65.136 -48.197 16.254 1.00 86.06 346 GLN A N 1
ATOM 2806 C CA . GLN A 1 346 ? -64.941 -47.079 17.176 1.00 86.06 346 GLN A CA 1
ATOM 2807 C C . GLN A 1 346 ? -64.662 -47.563 18.601 1.00 86.06 346 GLN A C 1
ATOM 2809 O O . GLN A 1 346 ? -63.716 -47.081 19.214 1.00 86.06 346 GLN A O 1
ATOM 2814 N N . LYS A 1 347 ? -65.400 -48.558 19.120 1.00 86.88 347 LYS A N 1
ATOM 2815 C CA . LYS A 1 347 ? -65.130 -49.128 20.456 1.00 86.88 347 LYS A CA 1
ATOM 2816 C C . LYS A 1 347 ? -63.735 -49.753 20.572 1.00 86.88 347 LYS A C 1
ATOM 2818 O O . LYS A 1 347 ? -63.066 -49.549 21.581 1.00 86.88 347 LYS A O 1
ATOM 2823 N N . ILE A 1 348 ? -63.276 -50.467 19.542 1.00 89.06 348 ILE A N 1
ATOM 2824 C CA . ILE A 1 348 ? -61.929 -51.068 19.516 1.00 89.06 348 ILE A CA 1
ATOM 2825 C C . ILE A 1 348 ? -60.847 -49.978 19.459 1.00 89.06 348 ILE A C 1
ATOM 2827 O O . ILE A 1 348 ? -59.862 -50.032 20.197 1.00 89.06 348 ILE A O 1
ATOM 2831 N N . ILE A 1 349 ? -61.035 -48.964 18.610 1.00 90.12 349 ILE A N 1
ATOM 2832 C CA . ILE A 1 349 ? -60.114 -47.825 18.489 1.00 90.12 349 ILE A CA 1
ATOM 2833 C C . ILE A 1 349 ? -60.086 -47.023 19.798 1.00 90.12 349 ILE A C 1
ATOM 2835 O O . ILE A 1 349 ? -59.014 -46.615 20.237 1.00 90.12 349 ILE A O 1
ATOM 2839 N N . GLN A 1 350 ? -61.235 -46.855 20.456 1.00 89.88 350 GLN A N 1
ATOM 2840 C CA . GLN A 1 350 ? -61.374 -46.185 21.747 1.00 89.88 350 GLN A CA 1
ATOM 2841 C C . GLN A 1 350 ? -60.619 -46.931 22.855 1.00 89.88 350 GLN A C 1
ATOM 2843 O O . GLN A 1 350 ? -59.841 -46.313 23.574 1.00 89.88 350 GLN A O 1
ATOM 2848 N N . GLN A 1 351 ? -60.763 -48.256 22.946 1.00 90.38 351 GLN A N 1
ATOM 2849 C CA . GLN A 1 351 ? -60.010 -49.062 23.911 1.00 90.38 351 GLN A CA 1
ATOM 2850 C C . GLN A 1 351 ? -58.498 -48.993 23.652 1.00 90.38 351 GLN A C 1
ATOM 2852 O O . GLN A 1 351 ? -57.720 -48.761 24.573 1.00 90.38 351 GLN A O 1
ATOM 2857 N N . THR A 1 352 ? -58.089 -49.068 22.381 1.00 91.75 352 THR A N 1
ATOM 2858 C CA . THR A 1 352 ? -56.684 -48.885 21.978 1.00 91.75 352 THR A CA 1
ATOM 2859 C C . THR A 1 352 ? -56.165 -47.497 22.374 1.00 91.75 352 THR A C 1
ATOM 2861 O O . THR A 1 352 ? -55.032 -47.359 22.832 1.00 91.75 352 THR A O 1
ATOM 2864 N N . ARG A 1 353 ? -56.991 -46.450 22.230 1.00 94.25 353 ARG A N 1
ATOM 2865 C CA . ARG A 1 353 ? -56.654 -45.081 22.648 1.00 94.25 353 ARG A CA 1
ATOM 2866 C C . ARG A 1 353 ? -56.409 -45.012 24.150 1.00 94.25 353 ARG A C 1
ATOM 2868 O O . ARG A 1 353 ? -55.433 -44.396 24.571 1.00 94.25 353 ARG A O 1
ATOM 2875 N N . ASP A 1 354 ? -57.277 -45.627 24.942 1.00 89.88 354 ASP A N 1
ATOM 2876 C CA . ASP A 1 354 ? -57.195 -45.582 26.400 1.00 89.88 354 ASP A CA 1
ATOM 2877 C C . ASP A 1 354 ? -55.981 -46.377 26.928 1.00 89.88 354 ASP A C 1
ATOM 2879 O O . ASP A 1 354 ? -55.296 -45.908 27.843 1.00 89.88 354 ASP A O 1
ATOM 2883 N N . ASP A 1 355 ? -55.619 -47.492 26.283 1.00 91.00 355 ASP A N 1
ATOM 2884 C CA . ASP A 1 355 ? -54.386 -48.242 26.571 1.00 91.00 355 ASP A CA 1
ATOM 2885 C C . ASP A 1 355 ? -53.126 -47.413 26.267 1.00 91.00 355 ASP A C 1
ATOM 2887 O O . ASP A 1 355 ? -52.191 -47.359 27.076 1.00 91.00 355 ASP A O 1
ATOM 2891 N N . ILE A 1 356 ? -53.109 -46.706 25.130 1.00 92.94 356 ILE A N 1
ATOM 2892 C CA . ILE A 1 356 ? -52.013 -45.797 24.760 1.00 92.94 356 ILE A CA 1
ATOM 2893 C C . ILE A 1 356 ? -51.916 -44.632 25.747 1.00 92.94 356 ILE A C 1
ATOM 2895 O O . ILE A 1 356 ? -50.808 -44.279 26.149 1.00 92.94 356 ILE A O 1
ATOM 2899 N N . ILE A 1 357 ? -53.045 -44.055 26.172 1.00 92.56 357 ILE A N 1
ATOM 2900 C CA . ILE A 1 357 ? -53.078 -42.993 27.188 1.00 92.56 357 ILE A CA 1
ATOM 2901 C C . ILE A 1 357 ? -52.480 -43.500 28.505 1.00 92.56 357 ILE A C 1
ATOM 2903 O O . ILE A 1 357 ? -51.611 -42.841 29.071 1.00 92.56 357 ILE A O 1
ATOM 2907 N N . SER A 1 358 ? -52.889 -44.680 28.977 1.00 90.50 358 SER A N 1
ATOM 2908 C CA . SER A 1 358 ? -52.381 -45.272 30.221 1.00 90.50 358 SER A CA 1
ATOM 2909 C C . SER A 1 358 ? -50.870 -45.539 30.154 1.00 90.50 358 SER A C 1
ATOM 2911 O O . SER A 1 358 ? -50.112 -45.138 31.044 1.00 90.50 358 SER A O 1
ATOM 2913 N N . LYS A 1 359 ? -50.401 -46.119 29.041 1.00 93.38 359 LYS A N 1
ATOM 2914 C CA . LYS A 1 359 ? -48.972 -46.326 28.763 1.00 93.38 359 LYS A CA 1
ATOM 2915 C C . LYS A 1 359 ? -48.212 -44.999 28.698 1.00 93.38 359 LYS A C 1
ATOM 2917 O O . LYS A 1 359 ? -47.139 -44.872 29.286 1.00 93.38 359 LYS A O 1
ATOM 2922 N N . GLY A 1 360 ? -48.785 -44.003 28.029 1.00 91.94 360 GLY A N 1
ATOM 2923 C CA . GLY A 1 360 ? -48.230 -42.662 27.891 1.00 91.94 360 GLY A CA 1
ATOM 2924 C C . GLY A 1 360 ? -48.101 -41.941 29.227 1.00 91.94 360 GLY A C 1
ATOM 2925 O O . GLY A 1 360 ? -47.058 -41.365 29.510 1.00 91.94 360 GLY A O 1
ATOM 2926 N N . ILE A 1 361 ? -49.101 -42.056 30.100 1.00 90.50 361 ILE A N 1
ATOM 2927 C CA . ILE A 1 361 ? -49.054 -41.560 31.480 1.00 90.50 361 ILE A CA 1
ATOM 2928 C C . ILE A 1 361 ? -47.911 -42.218 32.267 1.00 90.50 361 ILE A C 1
ATOM 2930 O O . ILE A 1 361 ? -47.195 -41.537 33.002 1.00 90.50 361 ILE A O 1
ATOM 2934 N N . GLY A 1 362 ? -47.727 -43.532 32.119 1.00 90.38 362 GLY A N 1
ATOM 2935 C CA . GLY A 1 362 ? -46.649 -44.274 32.774 1.00 90.38 362 GLY A CA 1
ATOM 2936 C C . GLY A 1 362 ? -45.256 -43.827 32.323 1.00 90.38 362 GLY A C 1
ATOM 2937 O O . GLY A 1 362 ? -44.408 -43.513 33.160 1.00 90.38 362 GLY A O 1
ATOM 2938 N N . GLU A 1 363 ? -45.025 -43.751 31.012 1.00 92.38 363 GLU A N 1
ATOM 2939 C CA . GLU A 1 363 ? -43.739 -43.312 30.455 1.00 92.38 363 GLU A CA 1
ATOM 2940 C C . GLU A 1 363 ? -43.481 -41.814 30.678 1.00 92.38 363 GLU A C 1
ATOM 2942 O O . GLU A 1 363 ? -42.349 -41.426 30.960 1.00 92.38 363 GLU A O 1
ATOM 2947 N N . GLY A 1 364 ? -44.521 -40.975 30.663 1.00 90.62 364 GLY A N 1
ATOM 2948 C CA . GLY A 1 364 ? -44.415 -39.548 30.977 1.00 90.62 364 GLY A CA 1
ATOM 2949 C C . GLY A 1 364 ? -43.904 -39.305 32.395 1.00 90.62 364 GLY A C 1
ATOM 2950 O O . GLY A 1 364 ? -42.981 -38.517 32.595 1.00 90.62 364 GLY A O 1
ATOM 2951 N N . ARG A 1 365 ? -44.408 -40.056 33.385 1.00 90.56 365 ARG A N 1
ATOM 2952 C CA . ARG A 1 365 ? -43.896 -39.986 34.767 1.00 90.56 365 ARG A CA 1
ATOM 2953 C C . ARG A 1 365 ? -42.439 -40.425 34.874 1.00 90.56 365 ARG A C 1
ATOM 2955 O O . ARG A 1 365 ? -41.664 -39.755 35.552 1.00 90.56 365 ARG A O 1
ATOM 2962 N N . LYS A 1 366 ? -42.058 -41.518 34.202 1.00 91.88 366 LYS A N 1
ATOM 2963 C CA . LYS A 1 366 ? -40.660 -41.982 34.172 1.00 91.88 366 LYS A CA 1
ATOM 2964 C C . LYS A 1 366 ? -39.740 -40.931 33.548 1.00 91.88 366 LYS A C 1
ATOM 2966 O O . LYS A 1 366 ? -38.653 -40.684 34.066 1.00 91.88 366 LYS A O 1
ATOM 2971 N N . ALA A 1 367 ? -40.175 -40.291 32.460 1.00 89.75 367 ALA A N 1
ATOM 2972 C CA . ALA A 1 367 ? -39.442 -39.199 31.829 1.00 89.75 367 ALA A CA 1
ATOM 2973 C C . ALA A 1 367 ? -39.268 -38.016 32.792 1.00 89.75 367 ALA A C 1
ATOM 2975 O O . ALA A 1 367 ? -38.135 -37.592 33.013 1.00 89.75 367 ALA A O 1
ATOM 2976 N N . LEU A 1 368 ? -40.346 -37.550 33.434 1.00 89.06 368 LEU A N 1
ATOM 2977 C CA . LEU A 1 368 ? -40.296 -36.450 34.405 1.00 89.06 368 LEU A CA 1
ATOM 2978 C C . LEU A 1 368 ? -39.386 -36.753 35.605 1.00 89.06 368 LEU A C 1
ATOM 2980 O O . LEU A 1 368 ? -38.624 -35.889 36.026 1.00 89.06 368 LEU A O 1
ATOM 2984 N N . GLU A 1 369 ? -39.386 -37.981 36.123 1.00 91.88 369 GLU A N 1
ATOM 2985 C CA . GLU A 1 369 ? -38.502 -38.368 37.229 1.00 91.88 369 GLU A CA 1
ATOM 2986 C C . GLU A 1 369 ? -37.014 -38.316 36.837 1.00 91.88 369 GLU A C 1
ATOM 2988 O O . GLU A 1 369 ? -36.180 -37.786 37.580 1.00 91.88 369 GLU A O 1
ATOM 2993 N N . ILE A 1 370 ? -36.677 -38.810 35.640 1.00 90.56 370 ILE A N 1
ATOM 2994 C CA . ILE A 1 370 ? -35.318 -38.721 35.083 1.00 90.56 370 ILE A CA 1
ATOM 2995 C C . ILE A 1 370 ? -34.928 -37.256 34.855 1.00 90.56 370 ILE A C 1
ATOM 2997 O O . ILE A 1 370 ? -33.782 -36.866 35.115 1.00 90.56 370 ILE A O 1
ATOM 3001 N N . PHE A 1 371 ? -35.872 -36.443 34.384 1.00 91.81 371 PHE A N 1
ATOM 3002 C CA . PHE A 1 371 ? -35.662 -35.030 34.108 1.00 91.81 371 PHE A CA 1
ATOM 3003 C C . PHE A 1 371 ? -35.388 -34.237 35.386 1.00 91.81 371 PHE A C 1
ATOM 3005 O O . PHE A 1 371 ? -34.374 -33.543 35.464 1.00 91.81 371 PHE A O 1
ATOM 3012 N N . ASP A 1 372 ? -36.218 -34.409 36.413 1.00 88.06 372 ASP A N 1
ATOM 3013 C CA . ASP A 1 372 ? -36.059 -33.759 37.715 1.00 88.06 372 ASP A CA 1
ATOM 3014 C C . ASP A 1 372 ? -34.708 -34.095 38.351 1.00 88.06 372 ASP A C 1
ATOM 3016 O O . ASP A 1 372 ? -34.003 -33.205 38.831 1.00 88.06 372 ASP A O 1
ATOM 3020 N N . LYS A 1 373 ? -34.301 -35.370 38.299 1.00 91.81 373 LYS A N 1
ATOM 3021 C CA . LYS A 1 373 ? -33.000 -35.812 38.818 1.00 91.81 373 LYS A CA 1
ATOM 3022 C C . LYS A 1 373 ? -31.832 -35.119 38.107 1.00 91.81 373 LYS A C 1
ATOM 3024 O O . LYS A 1 373 ? -30.856 -34.736 38.752 1.00 91.81 373 LYS A O 1
ATOM 3029 N N . ASN A 1 374 ? -31.922 -34.938 36.789 1.00 90.19 374 ASN A N 1
ATOM 3030 C CA . ASN A 1 374 ? -30.898 -34.227 36.020 1.00 90.19 374 ASN A CA 1
ATOM 3031 C C . ASN A 1 374 ? -30.905 -32.720 36.314 1.00 90.19 374 ASN A C 1
ATOM 3033 O O . ASN A 1 374 ? -29.842 -32.139 36.513 1.00 90.19 374 ASN A O 1
ATOM 3037 N N . LEU A 1 375 ? -32.079 -32.091 36.400 1.00 88.56 375 LEU A N 1
ATOM 3038 C CA . LEU A 1 375 ? -32.218 -30.678 36.769 1.00 88.56 375 LEU A CA 1
ATOM 3039 C C . LEU A 1 375 ? -31.639 -30.392 38.156 1.00 88.56 375 LEU A C 1
ATOM 3041 O O . LEU A 1 375 ? -30.888 -29.433 38.321 1.00 88.56 375 LEU A O 1
ATOM 3045 N N . GLN A 1 376 ? -31.921 -31.249 39.136 1.00 90.31 376 GLN A N 1
ATOM 3046 C CA . GLN A 1 376 ? -31.339 -31.134 40.469 1.00 90.31 376 GLN A CA 1
ATOM 3047 C C . GLN A 1 376 ? -29.809 -31.207 40.411 1.00 90.31 376 GLN A C 1
ATOM 3049 O O . GLN A 1 376 ? -29.132 -30.341 40.960 1.00 90.31 376 GLN A O 1
ATOM 3054 N N . LYS A 1 377 ? -29.264 -32.176 39.669 1.00 91.00 377 LYS A N 1
ATOM 3055 C CA . LYS A 1 377 ? -27.817 -32.314 39.484 1.00 91.00 377 LYS A CA 1
ATOM 3056 C C . LYS A 1 377 ? -27.186 -31.092 38.807 1.00 91.00 377 LYS A C 1
ATOM 3058 O O . LYS A 1 377 ? -26.095 -30.681 39.185 1.00 91.00 377 LYS A O 1
ATOM 3063 N N . TYR A 1 378 ? -27.864 -30.490 37.832 1.00 90.94 378 TYR A N 1
ATOM 3064 C CA . TYR A 1 378 ? -27.421 -29.240 37.211 1.00 90.94 378 TYR A CA 1
ATOM 3065 C C . TYR A 1 378 ? -27.321 -28.097 38.232 1.00 90.94 378 TYR A C 1
ATOM 3067 O O . TYR A 1 378 ? -26.308 -27.398 38.276 1.00 90.94 378 TYR A O 1
ATOM 3075 N N . TYR A 1 379 ? -28.335 -27.927 39.085 1.00 89.31 379 TYR A N 1
ATOM 3076 C CA . TYR A 1 379 ? -28.305 -26.903 40.130 1.00 89.31 379 TYR A CA 1
ATOM 3077 C C . TYR A 1 379 ? -27.242 -27.173 41.197 1.00 89.31 379 TYR A C 1
ATOM 3079 O O . TYR A 1 379 ? -26.595 -26.229 41.642 1.00 89.31 379 TYR A O 1
ATOM 3087 N N . GLU A 1 380 ? -27.022 -28.435 41.571 1.00 88.75 380 GLU A N 1
ATOM 3088 C CA . GLU A 1 380 ? -25.945 -28.826 42.488 1.00 88.75 380 GLU A CA 1
ATOM 3089 C C . GLU A 1 380 ? -24.569 -28.454 41.925 1.00 88.75 380 GLU A C 1
ATOM 3091 O O . GLU A 1 380 ? -23.766 -27.859 42.644 1.00 88.75 380 GLU A O 1
ATOM 3096 N N . ILE A 1 381 ? -24.322 -28.716 40.634 1.00 87.00 381 ILE A N 1
ATOM 3097 C CA . ILE A 1 381 ? -23.076 -28.319 39.962 1.00 87.00 381 ILE A CA 1
ATOM 3098 C C . ILE A 1 381 ? -22.887 -26.804 40.060 1.00 87.00 381 ILE A C 1
ATOM 3100 O O . ILE A 1 381 ? -21.829 -26.363 40.494 1.00 87.00 381 ILE A O 1
ATOM 3104 N N . LEU A 1 382 ? -23.905 -26.005 39.719 1.00 82.44 382 LEU A N 1
ATOM 3105 C CA . LEU A 1 382 ? -23.808 -24.540 39.747 1.00 82.44 382 LEU A CA 1
ATOM 3106 C C . LEU A 1 382 ? -23.625 -23.963 41.154 1.00 82.44 382 LEU A C 1
ATOM 3108 O O . LEU A 1 382 ? -22.858 -23.018 41.338 1.00 82.44 382 LEU A O 1
ATOM 3112 N N . GLN A 1 383 ? -24.342 -24.496 42.145 1.00 83.81 383 GLN A N 1
ATOM 3113 C CA . GLN A 1 383 ? -24.257 -24.005 43.519 1.00 83.81 383 GLN A CA 1
ATOM 3114 C C . GLN A 1 383 ? -22.905 -24.338 44.144 1.00 83.81 383 GLN A C 1
ATOM 3116 O O . GLN A 1 383 ? -22.279 -23.462 44.743 1.00 83.81 383 GLN A O 1
ATOM 3121 N N . ASN A 1 384 ? -22.438 -25.577 43.981 1.00 83.50 384 ASN A N 1
ATOM 3122 C CA . ASN A 1 384 ? -21.183 -26.019 44.577 1.00 83.50 384 ASN A CA 1
ATOM 3123 C C . ASN A 1 384 ? -19.980 -25.367 43.888 1.00 83.50 384 ASN A C 1
ATOM 3125 O O . ASN A 1 384 ? -19.060 -24.914 44.571 1.00 83.50 384 ASN A O 1
ATOM 3129 N N . SER A 1 385 ? -19.992 -25.256 42.555 1.00 80.50 385 SER A N 1
ATOM 3130 C CA . SER A 1 385 ? -18.891 -24.632 41.822 1.00 80.50 385 SER A CA 1
ATOM 3131 C C . SER A 1 385 ? -18.840 -23.121 42.034 1.00 80.50 385 SER A C 1
ATOM 3133 O O . SER A 1 385 ? -17.772 -22.584 42.319 1.00 80.50 385 SER A O 1
ATOM 3135 N N . GLY A 1 386 ? -19.988 -22.439 41.969 1.00 71.62 386 GLY A N 1
ATOM 3136 C CA . GLY A 1 386 ? -20.070 -20.993 42.156 1.00 71.62 386 GLY A CA 1
ATOM 3137 C C . GLY A 1 386 ? -19.625 -20.571 43.552 1.00 71.62 386 GLY A C 1
ATOM 3138 O O . GLY A 1 386 ? -18.822 -19.647 43.685 1.00 71.62 386 GLY A O 1
ATOM 3139 N N . LYS A 1 387 ? -20.076 -21.292 44.589 1.00 79.25 387 LYS A N 1
ATOM 3140 C CA . LYS A 1 387 ? -19.673 -21.033 45.975 1.00 79.25 387 LYS A CA 1
ATOM 3141 C C . LYS A 1 387 ? -18.170 -21.235 46.172 1.00 79.25 387 LYS A C 1
ATOM 3143 O O . LYS A 1 387 ? -17.509 -20.331 46.671 1.00 79.25 387 LYS A O 1
ATOM 3148 N N . HIS A 1 388 ? -17.615 -22.365 45.733 1.00 75.75 388 HIS A N 1
ATOM 3149 C CA . HIS A 1 388 ? -16.189 -22.636 45.923 1.00 75.75 388 HIS A CA 1
ATOM 3150 C C . HIS A 1 388 ? -15.280 -21.698 45.128 1.00 75.75 388 HIS A C 1
ATOM 3152 O O . HIS A 1 388 ? -14.241 -21.288 45.645 1.00 75.75 388 HIS A O 1
ATOM 3158 N N . ILE A 1 389 ? -15.650 -21.334 43.897 1.00 72.62 389 ILE A N 1
ATOM 3159 C CA . ILE A 1 389 ? -14.890 -20.357 43.106 1.00 72.62 389 ILE A CA 1
ATOM 3160 C C . ILE A 1 389 ? -14.918 -18.996 43.805 1.00 72.62 389 ILE A C 1
ATOM 3162 O O . ILE A 1 389 ? -13.867 -18.384 43.980 1.00 72.62 389 ILE A O 1
ATOM 3166 N N . TYR A 1 390 ? -16.090 -18.557 44.267 1.00 72.38 390 TYR A N 1
ATOM 3167 C CA . TYR A 1 390 ? -16.233 -17.297 44.991 1.00 72.38 390 TYR A CA 1
ATOM 3168 C C . TYR A 1 390 ? -15.415 -17.271 46.289 1.00 72.38 390 TYR A C 1
ATOM 3170 O O . TYR A 1 390 ? -14.666 -16.326 46.514 1.00 72.38 390 TYR A O 1
ATOM 3178 N N . GLU A 1 391 ? -15.497 -18.317 47.114 1.00 80.31 391 GLU A N 1
ATOM 3179 C CA . GLU A 1 391 ? -14.702 -18.439 48.344 1.00 80.31 391 GLU A CA 1
ATOM 3180 C C . GLU A 1 391 ? -13.197 -18.445 48.050 1.00 80.31 391 GLU A C 1
ATOM 3182 O O . GLU A 1 391 ? -12.433 -17.781 48.745 1.00 80.31 391 GLU A O 1
ATOM 3187 N N . THR A 1 392 ? -12.770 -19.134 46.986 1.00 76.75 392 THR A N 1
ATOM 3188 C CA . THR A 1 392 ? -11.359 -19.163 46.563 1.00 76.75 392 THR A CA 1
ATOM 3189 C C . THR A 1 392 ? -10.879 -17.774 46.135 1.00 76.75 392 THR A C 1
ATOM 3191 O O . THR A 1 392 ? -9.782 -17.370 46.511 1.00 76.75 392 THR A O 1
ATOM 3194 N N . ILE A 1 393 ? -11.697 -17.020 45.391 1.00 67.06 393 ILE A N 1
ATOM 3195 C CA . ILE A 1 393 ? -11.387 -15.637 44.993 1.00 67.06 393 ILE A CA 1
ATOM 3196 C C . ILE A 1 393 ? -11.327 -14.723 46.218 1.00 67.06 393 ILE A C 1
ATOM 3198 O O . ILE A 1 393 ? -10.388 -13.951 46.350 1.00 67.06 393 ILE A O 1
ATOM 3202 N N . GLN A 1 394 ? -12.308 -14.806 47.117 1.00 74.69 394 GLN A N 1
ATOM 3203 C CA . GLN A 1 394 ? -12.381 -13.945 48.299 1.00 74.69 394 GLN A CA 1
ATOM 3204 C C . GLN A 1 394 ? -11.215 -14.183 49.256 1.00 74.69 394 GLN A C 1
ATOM 3206 O O . GLN A 1 394 ? -10.583 -13.229 49.701 1.00 74.69 394 GLN A O 1
ATOM 3211 N N . ASN A 1 395 ? -10.902 -15.446 49.549 1.00 81.50 395 ASN A N 1
ATOM 3212 C CA . ASN A 1 395 ? -9.760 -15.786 50.394 1.00 81.50 395 ASN A CA 1
ATOM 3213 C C . ASN A 1 395 ? -8.449 -15.358 49.737 1.00 81.50 395 ASN A C 1
ATOM 3215 O O . ASN A 1 395 ? -7.572 -14.836 50.417 1.00 81.50 395 ASN A O 1
ATOM 3219 N N . GLY A 1 396 ? -8.355 -15.508 48.415 1.00 72.94 396 GLY A N 1
ATOM 3220 C CA . GLY A 1 396 ? -7.192 -15.059 47.678 1.00 72.94 396 GLY A CA 1
ATOM 3221 C C . GLY A 1 396 ? -7.002 -13.538 47.717 1.00 72.94 396 GLY A C 1
ATOM 3222 O O . GLY A 1 396 ? -5.949 -13.032 48.099 1.00 72.94 396 GLY A O 1
ATOM 3223 N N . MET A 1 397 ? -8.058 -12.784 47.425 1.00 66.56 397 MET A N 1
ATOM 3224 C CA . MET A 1 397 ? -8.018 -11.325 47.503 1.00 66.56 397 MET A CA 1
ATOM 3225 C C . MET A 1 397 ? -7.633 -10.841 48.899 1.00 66.56 397 MET A C 1
ATOM 3227 O O . MET A 1 397 ? -6.833 -9.923 49.000 1.00 66.56 397 MET A O 1
ATOM 3231 N N . LYS A 1 398 ? -8.127 -11.479 49.969 1.00 78.56 398 LYS A N 1
ATOM 3232 C CA . LYS A 1 398 ? -7.722 -11.154 51.347 1.00 78.56 398 LYS A CA 1
ATOM 3233 C C . LYS A 1 398 ? -6.235 -11.396 51.601 1.00 78.56 398 LYS A C 1
ATOM 3235 O O . LYS A 1 398 ? -5.603 -10.587 52.265 1.00 78.56 398 LYS A O 1
ATOM 3240 N N . GLU A 1 399 ? -5.676 -12.483 51.075 1.00 81.69 399 GLU A N 1
ATOM 3241 C CA . GLU A 1 399 ? -4.249 -12.796 51.204 1.00 81.69 399 GLU A CA 1
ATOM 3242 C C . GLU A 1 399 ? -3.373 -11.798 50.426 1.00 81.69 399 GLU A C 1
ATOM 3244 O O . GLU A 1 399 ? -2.375 -11.319 50.959 1.00 81.69 399 GLU A O 1
ATOM 3249 N N . VAL A 1 400 ? -3.784 -11.411 49.209 1.00 68.38 400 VAL A N 1
ATOM 3250 C CA . VAL A 1 400 ? -3.119 -10.350 48.428 1.00 68.38 400 VAL A CA 1
ATOM 3251 C C . VAL A 1 400 ? -3.217 -9.011 49.152 1.00 68.38 400 VAL A C 1
ATOM 3253 O O . VAL A 1 400 ? -2.217 -8.315 49.272 1.00 68.38 400 VAL A O 1
ATOM 3256 N N . HIS A 1 401 ? -4.397 -8.659 49.664 1.00 70.06 401 HIS A N 1
ATOM 3257 C CA . HIS A 1 401 ? -4.604 -7.401 50.378 1.00 70.06 401 HIS A CA 1
ATOM 3258 C C . HIS A 1 401 ? -3.751 -7.334 51.642 1.00 70.06 401 HIS A C 1
ATOM 3260 O O . HIS A 1 401 ? -3.032 -6.366 51.819 1.00 70.06 401 HIS A O 1
ATOM 3266 N N . SER A 1 402 ? -3.721 -8.403 52.445 1.00 82.00 402 SER A N 1
ATOM 3267 C CA . SER A 1 402 ? -2.858 -8.481 53.628 1.00 82.00 402 SER A CA 1
ATOM 3268 C C . SER A 1 402 ? -1.370 -8.368 53.271 1.00 82.00 402 SER A C 1
ATOM 3270 O O . SER A 1 402 ? -0.609 -7.734 53.999 1.00 82.00 402 SER A O 1
ATOM 3272 N N . LYS A 1 403 ? -0.935 -8.941 52.138 1.00 77.88 403 LYS A N 1
ATOM 3273 C CA . LYS A 1 403 ? 0.433 -8.761 51.627 1.00 77.88 403 LYS A CA 1
ATOM 3274 C C . LYS A 1 403 ? 0.702 -7.324 51.170 1.00 77.88 403 LYS A C 1
ATOM 3276 O O . LYS A 1 403 ? 1.810 -6.863 51.382 1.00 77.88 403 LYS A O 1
ATOM 3281 N N . ILE A 1 404 ? -0.266 -6.621 50.586 1.00 69.00 404 ILE A N 1
ATOM 3282 C CA . ILE A 1 404 ? -0.120 -5.207 50.199 1.00 69.00 404 ILE A CA 1
ATOM 3283 C C . ILE A 1 404 ? -0.093 -4.304 51.442 1.00 69.00 404 ILE A C 1
ATOM 3285 O O . ILE A 1 404 ? 0.807 -3.481 51.556 1.00 69.00 404 ILE A O 1
ATOM 3289 N N . GLU A 1 405 ? -1.018 -4.498 52.387 1.00 78.50 405 GLU A N 1
ATOM 3290 C CA . GLU A 1 405 ? -1.115 -3.738 53.648 1.00 78.50 405 GLU A CA 1
ATOM 3291 C C . GLU A 1 405 ? 0.188 -3.822 54.458 1.00 78.50 405 GLU A C 1
ATOM 3293 O O . GLU A 1 405 ? 0.681 -2.815 54.954 1.00 78.50 405 GLU A O 1
ATOM 3298 N N . ASN A 1 406 ? 0.817 -5.002 54.523 1.00 80.69 406 ASN A N 1
ATOM 3299 C CA . ASN A 1 406 ? 2.094 -5.181 55.226 1.00 80.69 406 ASN A CA 1
ATOM 3300 C C . ASN A 1 406 ? 3.272 -4.397 54.608 1.00 80.69 406 ASN A C 1
ATOM 3302 O O . ASN A 1 406 ? 4.318 -4.286 55.248 1.00 80.69 406 ASN A O 1
ATOM 3306 N N . TYR A 1 407 ? 3.131 -3.888 53.380 1.00 73.69 407 TYR A N 1
ATOM 3307 C CA . TYR A 1 407 ? 4.166 -3.140 52.661 1.00 73.69 407 TYR A CA 1
ATOM 3308 C C . TYR A 1 407 ? 3.712 -1.734 52.248 1.00 73.69 407 TYR A C 1
ATOM 3310 O O . TYR A 1 407 ? 4.456 -1.060 51.544 1.00 73.69 407 TYR A O 1
ATOM 3318 N N . GLU A 1 408 ? 2.537 -1.265 52.673 1.00 70.50 408 GLU A N 1
ATOM 3319 C CA . GLU A 1 408 ? 1.942 -0.000 52.215 1.00 70.50 408 GLU A CA 1
ATOM 3320 C C . GLU A 1 408 ? 2.889 1.198 52.425 1.00 70.50 408 GLU A C 1
ATOM 3322 O O . GLU A 1 408 ? 3.174 1.933 51.477 1.00 70.50 408 GLU A O 1
ATOM 3327 N N . ASP A 1 409 ? 3.523 1.276 53.601 1.00 70.94 409 ASP A N 1
ATOM 3328 C CA . ASP A 1 409 ? 4.518 2.305 53.941 1.00 70.94 409 ASP A CA 1
ATOM 3329 C C . ASP A 1 409 ? 5.790 2.248 53.064 1.00 70.94 409 ASP A C 1
ATOM 3331 O O . ASP A 1 409 ? 6.446 3.265 52.833 1.00 70.94 409 ASP A O 1
ATOM 3335 N N . LYS A 1 410 ? 6.154 1.063 52.549 1.00 69.12 410 LYS A N 1
ATOM 3336 C CA . LYS A 1 410 ? 7.324 0.856 51.668 1.00 69.12 410 LYS A CA 1
ATOM 3337 C C . LYS A 1 410 ? 6.983 1.019 50.194 1.00 69.12 410 LYS A C 1
ATOM 3339 O O . LYS A 1 410 ? 7.810 1.458 49.407 1.00 69.12 410 LYS A O 1
ATOM 3344 N N . ILE A 1 411 ? 5.753 0.711 49.801 1.00 59.84 411 ILE A N 1
ATOM 3345 C CA . ILE A 1 411 ? 5.266 0.928 48.440 1.00 59.84 411 ILE A CA 1
ATOM 3346 C C . ILE A 1 411 ? 5.316 2.418 48.101 1.00 59.84 411 ILE A C 1
ATOM 3348 O O . ILE A 1 411 ? 5.685 2.772 46.983 1.00 59.84 411 ILE A O 1
ATOM 3352 N N . ASP A 1 412 ? 4.997 3.294 49.050 1.00 61.69 412 ASP A N 1
ATOM 3353 C CA . ASP A 1 412 ? 5.082 4.736 48.832 1.00 61.69 412 ASP A CA 1
ATOM 3354 C C . ASP A 1 412 ? 6.529 5.251 48.783 1.00 61.69 412 ASP A C 1
ATOM 3356 O O . ASP A 1 412 ? 6.813 6.157 47.994 1.00 61.69 412 ASP A O 1
ATOM 3360 N N . SER A 1 413 ? 7.470 4.625 49.504 1.00 61.59 413 SER A N 1
ATOM 3361 C CA . SER A 1 413 ? 8.901 4.920 49.338 1.00 61.59 413 SER A CA 1
ATOM 3362 C C . SER A 1 413 ? 9.454 4.394 48.005 1.00 61.59 413 SER A C 1
ATOM 3364 O O . SER A 1 413 ? 10.243 5.079 47.357 1.00 61.59 413 SER A O 1
ATOM 3366 N N . TRP A 1 414 ? 8.974 3.248 47.510 1.00 60.41 414 TRP A N 1
ATOM 3367 C CA . TRP A 1 414 ? 9.339 2.721 46.190 1.00 60.41 414 TRP A CA 1
ATOM 3368 C C . TRP A 1 414 ? 8.717 3.498 45.028 1.00 60.41 414 TRP A C 1
ATOM 3370 O O . TRP A 1 414 ? 9.359 3.663 43.998 1.00 60.41 414 TRP A O 1
ATOM 3380 N N . LYS A 1 415 ? 7.509 4.054 45.181 1.00 52.12 415 LYS A N 1
ATOM 3381 C CA . LYS A 1 415 ? 6.920 4.996 44.205 1.00 52.12 415 LYS A CA 1
ATOM 3382 C C . LYS A 1 415 ? 7.680 6.325 44.119 1.00 52.12 415 LYS A C 1
ATOM 3384 O O . LYS A 1 415 ? 7.453 7.087 43.178 1.00 52.12 415 LYS A O 1
ATOM 3389 N N . ALA A 1 416 ? 8.512 6.640 45.113 1.00 53.12 416 ALA A N 1
ATOM 3390 C CA . ALA A 1 416 ? 9.404 7.794 45.086 1.00 53.12 416 ALA A CA 1
ATOM 3391 C C . ALA A 1 416 ? 10.736 7.499 44.366 1.00 53.12 416 ALA A C 1
ATOM 3393 O O . ALA A 1 416 ? 11.422 8.442 43.982 1.00 53.12 416 ALA A O 1
ATOM 3394 N N . LEU A 1 417 ? 11.072 6.222 44.125 1.00 48.09 417 LEU A N 1
ATOM 3395 C CA . LEU A 1 417 ? 12.153 5.810 43.225 1.00 48.09 417 LEU A CA 1
ATOM 3396 C C . LEU A 1 417 ? 11.650 5.919 41.778 1.00 48.09 417 LEU A C 1
ATOM 3398 O O . LEU A 1 417 ? 11.148 4.969 41.179 1.00 48.09 417 LEU A O 1
ATOM 3402 N N . ASP A 1 418 ? 11.707 7.130 41.240 1.00 40.97 418 ASP A N 1
ATOM 3403 C CA . ASP A 1 418 ? 11.223 7.469 39.905 1.00 40.97 418 ASP A CA 1
ATOM 3404 C C . ASP A 1 418 ? 12.226 6.999 38.831 1.00 40.97 418 ASP A C 1
ATOM 3406 O O . ASP A 1 418 ? 13.013 7.777 38.302 1.00 40.97 418 ASP A O 1
ATOM 3410 N N . PHE A 1 419 ? 12.234 5.699 38.510 1.00 42.97 419 PHE A N 1
ATOM 3411 C CA . PHE A 1 419 ? 13.171 5.091 37.545 1.00 42.97 419 PHE A CA 1
ATOM 3412 C C . PHE A 1 419 ? 12.997 5.558 36.080 1.00 42.97 419 PHE A C 1
ATOM 3414 O O . PHE A 1 419 ? 13.686 5.053 35.197 1.00 42.97 419 PHE A O 1
ATOM 3421 N N . TYR A 1 420 ? 12.075 6.483 35.788 1.00 42.56 420 TYR A N 1
ATOM 3422 C CA . TYR A 1 420 ? 11.733 6.892 34.416 1.00 42.56 420 TYR A CA 1
ATOM 3423 C C . TYR A 1 420 ? 11.792 8.400 34.146 1.00 42.56 420 TYR A C 1
ATOM 3425 O O . TYR A 1 420 ? 11.496 8.815 33.024 1.00 42.56 420 TYR A O 1
ATOM 3433 N N . ASN A 1 421 ? 12.220 9.205 35.120 1.00 41.00 421 ASN A N 1
ATOM 3434 C CA . ASN A 1 421 ? 12.361 10.655 34.973 1.00 41.00 421 ASN A CA 1
ATOM 3435 C C . ASN A 1 421 ? 13.819 11.105 35.146 1.00 41.00 421 ASN A C 1
ATOM 3437 O O . ASN A 1 421 ? 14.093 12.095 35.817 1.00 41.00 421 ASN A O 1
ATOM 3441 N N . GLU A 1 422 ? 14.769 10.408 34.517 1.00 46.34 422 GLU A N 1
ATOM 3442 C CA . GLU A 1 422 ? 16.038 11.063 34.189 1.00 46.34 422 GLU A CA 1
ATOM 3443 C C . GLU A 1 422 ? 15.768 12.054 33.054 1.00 46.34 422 GLU A C 1
ATOM 3445 O O . GLU A 1 422 ? 15.819 11.717 31.865 1.00 46.34 422 GLU A O 1
ATOM 3450 N N . GLU A 1 423 ? 15.414 13.282 33.433 1.00 48.47 423 GLU A N 1
ATOM 3451 C CA . GLU A 1 423 ? 15.451 14.420 32.525 1.00 48.47 423 GLU A CA 1
ATOM 3452 C C . GLU A 1 423 ? 16.842 14.463 31.880 1.00 48.47 423 GLU A C 1
ATOM 3454 O O . GLU A 1 423 ? 17.874 14.367 32.542 1.00 48.47 423 GLU A O 1
ATOM 3459 N N . PHE A 1 424 ? 16.873 14.509 30.550 1.00 50.62 424 PHE A N 1
ATOM 3460 C CA . PHE A 1 424 ? 18.112 14.568 29.788 1.00 50.62 424 PHE A CA 1
ATOM 3461 C C . PHE A 1 424 ? 18.728 15.950 30.026 1.00 50.62 424 PHE A C 1
ATOM 3463 O O . PHE A 1 424 ? 18.382 16.916 29.345 1.00 50.62 424 PHE A O 1
ATOM 3470 N N . GLU A 1 425 ? 19.611 16.070 31.012 1.00 60.09 425 GLU A N 1
ATOM 3471 C CA . GLU A 1 425 ? 20.364 17.302 31.189 1.00 60.09 425 GLU A CA 1
ATOM 3472 C C . GLU A 1 425 ? 21.302 17.479 29.986 1.00 60.09 425 GLU A C 1
ATOM 3474 O O . GLU A 1 425 ? 22.064 16.586 29.607 1.00 60.09 425 GLU A O 1
ATOM 3479 N N . GLU A 1 426 ? 21.262 18.661 29.369 1.00 54.16 426 GLU A N 1
ATOM 3480 C CA . GLU A 1 426 ? 22.039 19.037 28.175 1.00 54.16 426 GLU A CA 1
ATOM 3481 C C . GLU A 1 426 ? 23.575 18.883 28.369 1.00 54.16 426 GLU A C 1
ATOM 3483 O O . GLU A 1 426 ? 24.351 18.973 27.414 1.00 54.16 426 GLU A O 1
ATOM 3488 N N . GLY A 1 427 ? 24.024 18.610 29.603 1.00 57.44 427 GLY A N 1
ATOM 3489 C CA . GLY A 1 427 ? 25.413 18.395 30.012 1.00 57.44 427 GLY A CA 1
ATOM 3490 C C . GLY A 1 427 ? 26.028 17.027 29.674 1.00 57.44 427 GLY A C 1
ATOM 3491 O O . GLY A 1 427 ? 27.253 16.913 29.709 1.00 57.44 427 GLY A O 1
ATOM 3492 N N . GLU A 1 428 ? 25.250 16.008 29.290 1.00 65.88 428 GLU A N 1
ATOM 3493 C CA . GLU A 1 428 ? 25.764 14.642 29.040 1.00 65.88 428 GLU A CA 1
ATOM 3494 C C . GLU A 1 428 ? 26.185 14.352 27.582 1.00 65.88 428 GLU A C 1
ATOM 3496 O O . GLU A 1 428 ? 26.347 13.198 27.177 1.00 65.88 428 GLU A O 1
ATOM 3501 N N . ILE A 1 429 ? 26.397 15.375 26.744 1.00 75.44 429 ILE A N 1
ATOM 3502 C CA . ILE A 1 429 ? 26.845 15.154 25.358 1.00 75.44 429 ILE A CA 1
ATOM 3503 C C . ILE A 1 429 ? 28.280 14.597 25.354 1.00 75.44 429 ILE A C 1
ATOM 3505 O O . ILE A 1 429 ? 29.258 15.328 25.560 1.00 75.44 429 ILE A O 1
ATOM 3509 N N . LYS A 1 430 ? 28.420 13.297 25.055 1.00 85.44 430 LYS A N 1
ATOM 3510 C CA . LYS A 1 430 ? 29.724 12.623 24.942 1.00 85.44 430 LYS A CA 1
ATOM 3511 C C . LYS A 1 430 ? 30.626 13.346 23.924 1.00 85.44 430 LYS A C 1
ATOM 3513 O O . LYS A 1 430 ? 30.138 13.824 22.900 1.00 85.44 430 LYS A O 1
ATOM 3518 N N . PRO A 1 431 ? 31.962 13.383 24.113 1.00 84.75 431 PRO A N 1
ATOM 3519 C CA . PRO A 1 431 ? 32.874 14.108 23.220 1.00 84.75 431 PRO A CA 1
ATOM 3520 C C . PRO A 1 431 ? 32.743 13.755 21.732 1.00 84.75 431 PRO A C 1
ATOM 3522 O O . PRO A 1 431 ? 32.899 14.629 20.884 1.00 84.75 431 PRO A O 1
ATOM 3525 N N . TRP A 1 432 ? 32.426 12.499 21.410 1.00 84.75 432 TRP A N 1
ATOM 3526 C CA . TRP A 1 432 ? 32.268 12.038 20.030 1.00 84.75 432 TRP A CA 1
ATOM 3527 C C . TRP A 1 432 ? 30.994 12.560 19.351 1.00 84.75 432 TRP A C 1
ATOM 3529 O O . TRP A 1 432 ? 30.971 12.717 18.133 1.00 84.75 432 TRP A O 1
ATOM 3539 N N . MET A 1 433 ? 29.966 12.908 20.128 1.00 86.56 433 MET A N 1
ATOM 3540 C CA . MET A 1 433 ? 28.717 13.493 19.632 1.00 86.56 433 MET A CA 1
ATOM 3541 C C . MET A 1 433 ? 28.888 14.957 19.200 1.00 86.56 433 MET A C 1
ATOM 3543 O O . MET A 1 433 ? 27.937 15.576 18.740 1.00 86.56 433 MET A O 1
ATOM 3547 N N . LYS A 1 434 ? 30.088 15.538 19.347 1.00 83.62 434 LYS A N 1
ATOM 3548 C CA . LYS A 1 434 ? 30.378 16.936 18.994 1.00 83.62 434 LYS A CA 1
ATOM 3549 C C . LYS A 1 434 ? 30.647 17.164 17.502 1.00 83.62 434 LYS A C 1
ATOM 3551 O O . LYS A 1 434 ? 30.763 18.326 17.115 1.00 83.62 434 LYS A O 1
ATOM 3556 N N . SER A 1 435 ? 30.744 16.115 16.672 1.00 87.06 435 SER A N 1
ATOM 3557 C CA . SER A 1 435 ? 30.743 16.294 15.206 1.00 87.06 435 SER A CA 1
ATOM 3558 C C . SER A 1 435 ? 29.491 17.091 14.816 1.00 87.06 435 SER A C 1
ATOM 3560 O O . SER A 1 435 ? 28.410 16.731 15.278 1.00 87.06 435 SER A O 1
ATOM 3562 N N . PRO A 1 436 ? 29.599 18.170 14.018 1.00 88.06 436 PRO A N 1
ATOM 3563 C CA . PRO A 1 436 ? 28.458 19.027 13.694 1.00 88.06 436 PRO A CA 1
ATOM 3564 C C . PRO A 1 436 ? 27.256 18.261 13.125 1.00 88.06 436 PRO A C 1
ATOM 3566 O O . PRO A 1 436 ? 26.114 18.558 13.468 1.00 88.06 436 PRO A O 1
ATOM 3569 N N . GLU A 1 437 ? 27.516 17.254 12.293 1.00 89.19 437 GLU A N 1
ATOM 3570 C CA . GLU A 1 437 ? 26.513 16.426 11.627 1.00 89.19 437 GLU A CA 1
ATOM 3571 C C . GLU A 1 437 ? 25.811 15.493 12.622 1.00 89.19 437 GLU A C 1
ATOM 3573 O O . GLU A 1 437 ? 24.581 15.469 12.689 1.00 89.19 437 GLU A O 1
ATOM 3578 N N . ILE A 1 438 ? 26.587 14.779 13.446 1.00 89.94 438 ILE A N 1
ATOM 3579 C CA . ILE A 1 438 ? 26.065 13.864 14.474 1.00 89.94 438 ILE A CA 1
ATOM 3580 C C . ILE A 1 438 ? 25.328 14.649 15.562 1.00 89.94 438 ILE A C 1
ATOM 3582 O O . ILE A 1 438 ? 24.214 14.286 15.940 1.00 89.94 438 ILE A O 1
ATOM 3586 N N . LYS A 1 439 ? 25.911 15.764 16.020 1.00 89.56 439 LYS A N 1
ATOM 3587 C CA . LYS A 1 439 ? 25.304 16.663 17.005 1.00 89.56 439 LYS A CA 1
ATOM 3588 C C . LYS A 1 439 ? 23.938 17.126 16.526 1.00 89.56 439 LYS A C 1
ATOM 3590 O O . LYS A 1 439 ? 22.986 17.081 17.292 1.00 89.56 439 LYS A O 1
ATOM 3595 N N . ARG A 1 440 ? 23.831 17.540 15.259 1.00 91.06 440 ARG A N 1
ATOM 3596 C CA . ARG A 1 440 ? 22.566 18.001 14.682 1.00 91.06 440 ARG A CA 1
ATOM 3597 C C . ARG A 1 440 ? 21.502 16.908 14.698 1.00 91.06 440 ARG A C 1
ATOM 3599 O O . ARG A 1 440 ? 20.377 17.205 15.078 1.00 91.06 440 ARG A O 1
ATOM 3606 N N . ILE A 1 441 ? 21.843 15.668 14.336 1.00 92.56 441 ILE A N 1
ATOM 3607 C CA . ILE A 1 441 ? 20.892 14.545 14.389 1.00 92.56 441 ILE A CA 1
ATOM 3608 C C . ILE A 1 441 ? 20.429 14.301 15.827 1.00 92.56 441 ILE A C 1
ATOM 3610 O O . ILE A 1 441 ? 19.230 14.250 16.065 1.00 92.56 441 ILE A O 1
ATOM 3614 N N . ILE A 1 442 ? 21.352 14.229 16.790 1.00 91.75 442 ILE A N 1
ATOM 3615 C CA . ILE A 1 442 ? 21.021 13.966 18.201 1.00 91.75 442 ILE A CA 1
ATOM 3616 C C . ILE A 1 442 ? 20.191 15.106 18.804 1.00 91.75 442 ILE A C 1
ATOM 3618 O O . ILE A 1 442 ? 19.206 14.859 19.495 1.00 91.75 442 ILE A O 1
ATOM 3622 N N . THR A 1 443 ? 20.545 16.363 18.526 1.00 91.50 443 THR A N 1
ATOM 3623 C CA . THR A 1 443 ? 19.757 17.520 18.968 1.00 91.50 443 THR A CA 1
ATOM 3624 C C . THR A 1 443 ? 18.365 17.505 18.341 1.00 91.50 443 THR A C 1
ATOM 3626 O O . THR A 1 443 ? 17.386 17.723 19.049 1.00 91.50 443 THR A O 1
ATOM 3629 N N . ASN A 1 444 ? 18.251 17.202 17.044 1.00 93.38 444 ASN A N 1
ATOM 3630 C CA . ASN A 1 444 ? 16.956 17.074 16.379 1.00 93.38 444 ASN A CA 1
ATOM 3631 C C . ASN A 1 444 ? 16.122 15.933 16.976 1.00 93.38 444 ASN A C 1
ATOM 3633 O O . ASN A 1 444 ? 14.926 16.109 17.175 1.00 93.38 444 ASN A O 1
ATOM 3637 N N . GLU A 1 445 ? 16.745 14.799 17.296 1.00 95.06 445 GLU A N 1
ATOM 3638 C CA . GLU A 1 445 ? 16.106 13.657 17.954 1.00 95.06 445 GLU A CA 1
ATOM 3639 C C . GLU A 1 445 ? 15.514 14.052 19.312 1.00 95.06 445 GLU A C 1
ATOM 3641 O O . GLU A 1 445 ? 14.351 13.774 19.603 1.00 95.06 445 GLU A O 1
ATOM 3646 N N . PHE A 1 446 ? 16.305 14.752 20.128 1.00 93.12 446 PHE A N 1
ATOM 3647 C CA . PHE A 1 446 ? 15.889 15.228 21.441 1.00 93.12 446 PHE A CA 1
ATOM 3648 C C . PHE A 1 446 ? 14.725 16.217 21.348 1.00 93.12 446 PHE A C 1
ATOM 3650 O O . PHE A 1 446 ? 13.689 16.030 21.988 1.00 93.12 446 PHE A O 1
ATOM 3657 N N . MET A 1 447 ? 14.874 17.239 20.500 1.00 93.19 447 MET A N 1
ATOM 3658 C CA . MET A 1 447 ? 13.827 18.232 20.268 1.00 93.19 447 MET A CA 1
ATOM 3659 C C . MET A 1 447 ? 12.547 17.564 19.773 1.00 93.19 447 MET A C 1
ATOM 3661 O O . MET A 1 447 ? 11.472 17.863 20.278 1.00 93.19 447 MET A O 1
ATOM 3665 N N . TYR A 1 448 ? 12.661 16.600 18.859 1.00 96.12 448 TYR A N 1
ATOM 3666 C CA . TYR A 1 448 ? 11.521 15.869 18.327 1.00 96.12 448 TYR A CA 1
ATOM 3667 C C . TYR A 1 448 ? 10.775 15.066 19.402 1.00 96.12 448 TYR A C 1
ATOM 3669 O O . TYR A 1 448 ? 9.551 15.166 19.504 1.00 96.12 448 TYR A O 1
ATOM 3677 N N . VAL A 1 449 ? 11.485 14.327 20.261 1.00 95.38 449 VAL A N 1
ATOM 3678 C CA . VAL A 1 449 ? 10.858 13.596 21.376 1.00 95.38 449 VAL A CA 1
ATOM 3679 C C . VAL A 1 449 ? 10.163 14.544 22.350 1.00 95.38 449 VAL A C 1
ATOM 3681 O O . VAL A 1 449 ? 9.056 14.235 22.801 1.00 95.38 449 VAL A O 1
ATOM 3684 N N . ASN A 1 450 ? 10.760 15.698 22.647 1.00 92.19 450 ASN A N 1
ATOM 3685 C CA . ASN A 1 450 ? 10.145 16.708 23.509 1.00 92.19 450 ASN A CA 1
ATOM 3686 C C . ASN A 1 450 ? 8.899 17.317 22.864 1.00 92.19 450 ASN A C 1
ATOM 3688 O O . ASN A 1 450 ? 7.868 17.414 23.521 1.00 92.19 450 ASN A O 1
ATOM 3692 N N . THR A 1 451 ? 8.955 17.643 21.572 1.00 94.50 451 THR A N 1
ATOM 3693 C CA . THR A 1 451 ? 7.817 18.125 20.780 1.00 94.50 451 THR A CA 1
ATOM 3694 C C . THR A 1 451 ? 6.644 17.146 20.825 1.00 94.50 451 THR A C 1
ATOM 3696 O O . THR A 1 451 ? 5.513 17.550 21.095 1.00 94.50 451 THR A O 1
ATOM 3699 N N . LEU A 1 452 ? 6.889 15.850 20.613 1.00 95.25 452 LEU A N 1
ATOM 3700 C CA . LEU A 1 452 ? 5.827 14.845 20.690 1.00 95.25 452 LEU A CA 1
ATOM 3701 C C . LEU A 1 452 ? 5.330 14.627 22.126 1.00 95.25 452 LEU A C 1
ATOM 3703 O O . LEU A 1 452 ? 4.137 14.433 22.349 1.00 95.25 452 LEU A O 1
ATOM 3707 N N . THR A 1 453 ? 6.231 14.673 23.109 1.00 93.62 453 THR A N 1
ATOM 3708 C CA . THR A 1 453 ? 5.877 14.549 24.529 1.00 93.62 453 THR A CA 1
ATOM 3709 C C . THR A 1 453 ? 4.975 15.705 24.960 1.00 93.62 453 THR A C 1
ATOM 3711 O O . THR A 1 453 ? 3.932 15.455 25.552 1.00 93.62 453 THR A O 1
ATOM 3714 N N . LEU A 1 454 ? 5.300 16.937 24.561 1.00 92.62 454 LEU A N 1
ATOM 3715 C CA . LEU A 1 454 ? 4.474 18.127 24.757 1.00 92.62 454 LEU A CA 1
ATOM 3716 C C . LEU A 1 454 ? 3.087 17.970 24.119 1.00 92.62 454 LEU A C 1
ATOM 3718 O O . LEU A 1 454 ? 2.073 18.268 24.751 1.00 92.62 454 LEU A O 1
ATOM 3722 N N . LEU A 1 455 ? 3.035 17.451 22.887 1.00 93.75 455 LEU A N 1
ATOM 3723 C CA . LEU A 1 455 ? 1.780 17.198 22.178 1.00 93.75 455 LEU A CA 1
ATOM 3724 C C . LEU A 1 455 ? 0.850 16.262 22.970 1.00 93.75 455 LEU A C 1
ATOM 3726 O O . LEU A 1 455 ? -0.358 16.480 23.013 1.00 93.75 455 LEU A O 1
ATOM 3730 N N . ILE A 1 456 ? 1.386 15.240 23.636 1.00 93.56 456 ILE A N 1
ATOM 3731 C CA . ILE A 1 456 ? 0.569 14.355 24.474 1.00 93.56 456 ILE A CA 1
ATOM 3732 C C . ILE A 1 456 ? 0.265 14.988 25.832 1.00 93.56 456 ILE A C 1
ATOM 3734 O O . ILE A 1 456 ? -0.886 15.019 26.262 1.00 93.56 456 ILE A O 1
ATOM 3738 N N . ASP A 1 457 ? 1.284 15.502 26.506 1.00 89.12 457 ASP A N 1
ATOM 3739 C CA . ASP A 1 457 ? 1.188 15.912 27.904 1.00 89.12 457 ASP A CA 1
ATOM 3740 C C . ASP A 1 457 ? 0.353 17.163 28.120 1.00 89.12 457 ASP A C 1
ATOM 3742 O O . ASP A 1 457 ? -0.275 17.297 29.167 1.00 89.12 457 ASP A O 1
ATOM 3746 N N . ARG A 1 458 ? 0.356 18.065 27.140 1.00 90.62 458 ARG A N 1
ATOM 3747 C CA . ARG A 1 458 ? -0.405 19.310 27.190 1.00 90.62 458 ARG A CA 1
ATOM 3748 C C . ARG A 1 458 ? -1.649 19.203 26.349 1.00 90.62 458 ARG A C 1
ATOM 3750 O O . ARG A 1 458 ? -2.749 19.249 26.873 1.00 90.62 458 ARG A O 1
ATOM 3757 N N . TYR A 1 459 ? -1.517 18.950 25.053 1.00 92.88 459 TYR A N 1
ATOM 3758 C CA . TYR A 1 459 ? -2.693 18.987 24.187 1.00 92.88 459 TYR A CA 1
ATOM 3759 C C . TYR A 1 459 ? -3.623 17.809 24.437 1.00 92.88 459 TYR A C 1
ATOM 3761 O O . TYR A 1 459 ? -4.786 18.013 24.768 1.00 92.88 459 TYR A O 1
ATOM 3769 N N . TYR A 1 460 ? -3.149 16.569 24.318 1.00 91.62 460 TYR A N 1
ATOM 3770 C CA . TYR A 1 460 ? -4.051 15.432 24.497 1.00 91.62 460 TYR A CA 1
ATOM 3771 C C . TYR A 1 460 ? -4.649 15.398 25.912 1.00 91.62 460 TYR A C 1
ATOM 3773 O O . TYR A 1 460 ? -5.869 15.287 26.043 1.00 91.62 460 TYR A O 1
ATOM 3781 N N . ILE A 1 461 ? -3.827 15.525 26.960 1.00 88.00 461 ILE A N 1
ATOM 3782 C CA . ILE A 1 461 ? -4.294 15.448 28.353 1.00 88.00 461 ILE A CA 1
ATOM 3783 C C . ILE A 1 461 ? -5.158 16.657 28.733 1.00 88.00 461 ILE A C 1
ATOM 3785 O O . ILE A 1 461 ? -6.263 16.452 29.246 1.00 88.00 461 ILE A O 1
ATOM 3789 N N . ASP A 1 462 ? -4.715 17.893 28.482 1.00 88.75 462 ASP A N 1
ATOM 3790 C CA . ASP A 1 462 ? -5.457 19.078 28.934 1.00 88.75 462 ASP A CA 1
ATOM 3791 C C . ASP A 1 462 ? -6.751 19.248 28.149 1.00 88.75 462 ASP A C 1
ATOM 3793 O O . ASP A 1 462 ? -7.787 19.526 28.755 1.00 88.75 462 ASP A O 1
ATOM 3797 N N . ILE A 1 463 ? -6.742 18.997 26.830 1.00 88.88 463 ILE A N 1
ATOM 3798 C CA . ILE A 1 463 ? -7.980 19.011 26.046 1.00 88.88 463 ILE A CA 1
ATOM 3799 C C . ILE A 1 463 ? -8.900 17.911 26.592 1.00 88.88 463 ILE A C 1
ATOM 3801 O O . ILE A 1 463 ? -10.027 18.226 26.963 1.00 88.88 463 ILE A O 1
ATOM 3805 N N . SER A 1 464 ? -8.436 16.659 26.741 1.00 85.75 464 SER A N 1
ATOM 3806 C CA . SER A 1 464 ? -9.267 15.531 27.223 1.00 85.75 464 SER A CA 1
ATOM 3807 C C . SER A 1 464 ? -9.899 15.761 28.599 1.00 85.75 464 SER A C 1
ATOM 3809 O O . SER A 1 464 ? -10.994 15.264 28.867 1.00 85.75 464 SER A O 1
ATOM 3811 N N . ASN A 1 465 ? -9.228 16.515 29.469 1.00 83.56 465 ASN A N 1
ATOM 3812 C CA . ASN A 1 465 ? -9.735 16.874 30.792 1.00 83.56 465 ASN A CA 1
ATOM 3813 C C . ASN A 1 465 ? -10.591 18.149 30.787 1.00 83.56 465 ASN A C 1
ATOM 3815 O O . ASN A 1 465 ? -11.247 18.450 31.789 1.00 83.56 465 ASN A O 1
ATOM 3819 N N . ASN A 1 466 ? -10.620 18.898 29.683 1.00 83.06 466 ASN A N 1
ATOM 3820 C CA . ASN A 1 466 ? -11.384 20.126 29.585 1.00 83.06 466 ASN A CA 1
ATOM 3821 C C . ASN A 1 466 ? -12.882 19.821 29.376 1.00 83.06 466 ASN A C 1
ATOM 3823 O O . ASN A 1 466 ? -13.266 19.239 28.356 1.00 83.06 466 ASN A O 1
ATOM 3827 N N . PRO A 1 467 ? -13.780 20.270 30.276 1.00 77.88 467 PRO A N 1
ATOM 3828 C CA . PRO A 1 467 ? -15.221 20.057 30.123 1.00 77.88 467 PRO A CA 1
ATOM 3829 C C . PRO A 1 467 ? -15.802 20.706 28.853 1.00 77.88 467 PRO A C 1
ATOM 3831 O O . PRO A 1 467 ? -16.893 20.332 28.421 1.00 77.88 467 PRO A O 1
ATOM 3834 N N . VAL A 1 468 ? -15.090 21.647 28.222 1.00 76.94 468 VAL A N 1
ATOM 3835 C CA . VAL A 1 468 ? -15.479 22.267 26.948 1.00 76.94 468 VAL A CA 1
ATOM 3836 C C . VAL A 1 468 ? -15.506 21.252 25.796 1.00 76.94 468 VAL A C 1
ATOM 3838 O O . VAL A 1 468 ? -16.366 21.390 24.927 1.00 76.94 468 VAL A O 1
ATOM 3841 N N . ILE A 1 469 ? -14.678 20.190 25.804 1.00 77.38 469 ILE A N 1
ATOM 3842 C CA . ILE A 1 469 ? -14.721 19.109 24.785 1.00 77.38 469 ILE A CA 1
ATOM 3843 C C . ILE A 1 469 ? -16.136 18.578 24.610 1.00 77.38 469 ILE A C 1
ATOM 3845 O O . ILE A 1 469 ? -16.636 18.408 23.496 1.00 77.38 469 ILE A O 1
ATOM 3849 N N . VAL A 1 470 ? -16.776 18.320 25.745 1.00 72.69 470 VAL A N 1
ATOM 3850 C CA . VAL A 1 470 ? -18.098 17.721 25.815 1.00 72.69 470 VAL A CA 1
ATOM 3851 C C . VAL A 1 470 ? -19.126 18.617 25.137 1.00 72.69 470 VAL A C 1
ATOM 3853 O O . VAL A 1 470 ? -19.969 18.153 24.372 1.00 72.69 470 VAL A O 1
ATOM 3856 N N . GLN A 1 471 ? -19.019 19.921 25.380 1.00 76.81 471 GLN A N 1
ATOM 3857 C CA . GLN A 1 471 ? -19.888 20.926 24.779 1.00 76.81 471 GLN A CA 1
ATOM 3858 C C . GLN A 1 471 ? -19.639 21.085 23.272 1.00 76.81 471 GLN A C 1
ATOM 3860 O O . GLN A 1 471 ? -20.545 21.479 22.543 1.00 76.81 471 GLN A O 1
ATOM 3865 N N . CYS A 1 472 ? -18.433 20.763 22.800 1.00 83.75 472 CYS A N 1
ATOM 3866 C CA . CYS A 1 472 ? -18.075 20.753 21.383 1.00 83.75 472 CYS A CA 1
ATOM 3867 C C . CYS A 1 472 ? -18.546 19.486 20.646 1.00 83.75 472 CYS A C 1
ATOM 3869 O O . CYS A 1 472 ? -18.394 19.409 19.427 1.00 83.75 472 CYS A O 1
ATOM 3871 N N . GLY A 1 473 ? -19.113 18.499 21.352 1.00 85.12 473 GLY A N 1
ATOM 3872 C CA . GLY A 1 473 ? -19.552 17.233 20.759 1.00 85.12 473 GLY A CA 1
ATOM 3873 C C . GLY A 1 473 ? -18.399 16.341 20.291 1.00 85.12 473 GLY A C 1
ATOM 3874 O O . GLY A 1 473 ? -18.599 15.504 19.413 1.00 85.12 473 GLY A O 1
ATOM 3875 N N . ILE A 1 474 ? -17.201 16.537 20.846 1.00 86.56 474 ILE A N 1
ATOM 3876 C CA . ILE A 1 474 ? -16.013 15.733 20.547 1.00 86.56 474 ILE A CA 1
ATOM 3877 C C . ILE A 1 474 ? -16.056 14.473 21.408 1.00 86.56 474 ILE A C 1
ATOM 3879 O O . ILE A 1 474 ? -16.184 14.545 22.632 1.00 86.56 474 ILE A O 1
ATOM 3883 N N . SER A 1 475 ? -15.958 13.306 20.775 1.00 86.62 475 SER A N 1
ATOM 3884 C CA . SER A 1 475 ? -15.837 12.038 21.491 1.00 86.62 475 SER A CA 1
ATOM 3885 C C . SER A 1 475 ? -14.377 11.733 21.843 1.00 86.62 475 SER A C 1
ATOM 3887 O O . SER A 1 475 ? -13.449 12.246 21.224 1.00 86.62 475 SER A O 1
ATOM 3889 N N . LEU A 1 476 ? -14.149 10.833 22.805 1.00 82.25 476 LEU A N 1
ATOM 3890 C CA . LEU A 1 476 ? -12.796 10.318 23.061 1.00 82.25 476 LEU A CA 1
ATOM 3891 C C . LEU A 1 476 ? -12.224 9.596 21.835 1.00 82.25 476 LEU A C 1
ATOM 3893 O O . LEU A 1 476 ? -11.040 9.710 21.570 1.00 82.25 476 LEU A O 1
ATOM 3897 N N . GLN A 1 477 ? -13.069 8.940 21.037 1.00 85.94 477 GLN A N 1
ATOM 3898 C CA . GLN A 1 477 ? -12.636 8.309 19.792 1.00 85.94 477 GLN A CA 1
ATOM 3899 C C . GLN A 1 477 ? -12.152 9.341 18.761 1.00 85.94 477 GLN A C 1
ATOM 3901 O O . GLN A 1 477 ? -11.220 9.069 18.007 1.00 85.94 477 GLN A O 1
ATOM 3906 N N . ASP A 1 478 ? -12.760 10.529 18.723 1.00 90.31 478 ASP A N 1
ATOM 3907 C CA . ASP A 1 478 ? -12.283 11.627 17.884 1.00 90.31 478 ASP A CA 1
ATOM 3908 C C . ASP A 1 478 ? -10.918 12.137 18.362 1.00 90.31 478 ASP A C 1
ATOM 3910 O O . ASP A 1 478 ? -10.036 12.373 17.539 1.00 90.31 478 ASP A O 1
ATOM 3914 N N . MET A 1 479 ? -10.720 12.256 19.680 1.00 91.44 479 MET A N 1
ATOM 3915 C CA . MET A 1 479 ? -9.417 12.592 20.265 1.00 91.44 479 MET A CA 1
ATOM 3916 C C . MET A 1 479 ? -8.373 11.523 19.935 1.00 91.44 479 MET A C 1
ATOM 3918 O O . MET A 1 479 ? -7.314 11.851 19.408 1.00 91.44 479 MET A O 1
ATOM 3922 N N . ASP A 1 480 ? -8.697 10.246 20.131 1.00 89.31 480 ASP A N 1
ATOM 3923 C CA . ASP A 1 480 ? -7.834 9.128 19.748 1.00 89.31 480 ASP A CA 1
ATOM 3924 C C . ASP A 1 480 ? -7.488 9.188 18.256 1.00 89.31 480 ASP A C 1
ATOM 3926 O O . ASP A 1 480 ? -6.351 8.915 17.882 1.00 89.31 480 ASP A O 1
ATOM 3930 N N . THR A 1 481 ? -8.435 9.613 17.408 1.00 92.94 481 THR A N 1
ATOM 3931 C CA . THR A 1 481 ? -8.221 9.802 15.965 1.00 92.94 481 THR A CA 1
ATOM 3932 C C . THR A 1 481 ? -7.275 10.969 15.668 1.00 92.94 481 THR A C 1
ATOM 3934 O O . THR A 1 481 ? -6.436 10.860 14.778 1.00 92.94 481 THR A O 1
ATOM 3937 N N . ILE A 1 482 ? -7.372 12.093 16.386 1.00 93.81 482 ILE A N 1
ATOM 3938 C CA . ILE A 1 482 ? -6.483 13.254 16.190 1.00 93.81 482 ILE A CA 1
ATOM 3939 C C . ILE A 1 482 ? -5.036 12.910 16.570 1.00 93.81 482 ILE A C 1
ATOM 3941 O O . ILE A 1 482 ? -4.114 13.316 15.867 1.00 93.81 482 ILE A O 1
ATOM 3945 N N . PHE A 1 483 ? -4.840 12.151 17.650 1.00 94.56 483 PHE A N 1
ATOM 3946 C CA . PHE A 1 483 ? -3.520 11.838 18.214 1.00 94.56 483 PHE A CA 1
ATOM 3947 C C . PHE A 1 483 ? -3.053 10.400 17.925 1.00 94.56 483 PHE A C 1
ATOM 3949 O O . PHE A 1 483 ? -2.151 9.890 18.598 1.00 94.56 483 PHE A O 1
ATOM 3956 N N . THR A 1 484 ? -3.659 9.737 16.934 1.00 92.75 484 THR A N 1
ATOM 3957 C CA . THR A 1 484 ? -3.333 8.350 16.573 1.00 92.75 484 THR A CA 1
ATOM 3958 C C . THR A 1 484 ? -1.839 8.209 16.263 1.00 92.75 484 THR A C 1
ATOM 3960 O O . THR A 1 484 ? -1.247 9.065 15.613 1.00 92.75 484 THR A O 1
ATOM 3963 N N . ASP A 1 485 ? -1.229 7.127 16.750 1.00 94.19 485 ASP A N 1
ATOM 3964 C CA . ASP A 1 485 ? 0.175 6.742 16.531 1.00 94.19 485 ASP A CA 1
ATOM 3965 C C . ASP A 1 485 ? 1.270 7.695 17.064 1.00 94.19 485 ASP A C 1
ATOM 3967 O O . ASP A 1 485 ? 2.457 7.381 16.962 1.00 94.19 485 ASP A O 1
ATOM 3971 N N . ILE A 1 486 ? 0.921 8.794 17.746 1.00 94.88 486 ILE A N 1
ATOM 3972 C CA . ILE A 1 486 ? 1.913 9.703 18.355 1.00 94.88 486 ILE A CA 1
ATOM 3973 C C . ILE A 1 486 ? 2.650 9.052 19.539 1.00 94.88 486 ILE A C 1
ATOM 3975 O O . ILE A 1 486 ? 3.875 9.119 19.624 1.00 94.88 486 ILE A O 1
ATOM 3979 N N . VAL A 1 487 ? 1.935 8.393 20.458 1.00 92.31 487 VAL A N 1
ATOM 3980 C CA . VAL A 1 487 ? 2.549 7.717 21.623 1.00 92.31 487 VAL A CA 1
ATOM 3981 C C . VAL A 1 487 ? 3.523 6.599 21.210 1.00 92.31 487 VAL A C 1
ATOM 3983 O O . VAL A 1 487 ? 4.640 6.564 21.736 1.00 92.31 487 VAL A O 1
ATOM 3986 N N . PRO A 1 488 ? 3.173 5.711 20.257 1.00 93.00 488 PRO A N 1
ATOM 3987 C CA . PRO A 1 488 ? 4.125 4.760 19.693 1.00 93.00 488 PRO A CA 1
ATOM 3988 C C . PRO A 1 488 ? 5.407 5.403 19.147 1.00 93.00 488 PRO A C 1
ATOM 3990 O O . PRO A 1 488 ? 6.500 4.897 19.418 1.00 93.00 488 PRO A O 1
ATOM 3993 N N . LEU A 1 489 ? 5.292 6.531 18.433 1.00 95.50 489 LEU A N 1
ATOM 3994 C CA . LEU A 1 489 ? 6.447 7.284 17.937 1.00 95.50 489 LEU A CA 1
ATOM 3995 C C . LEU A 1 489 ? 7.315 7.801 19.092 1.00 95.50 489 LEU A C 1
ATOM 3997 O O . LEU A 1 489 ? 8.525 7.579 19.076 1.00 95.50 489 LEU A O 1
ATOM 4001 N N . ILE A 1 490 ? 6.716 8.397 20.130 1.00 94.69 490 ILE A N 1
ATOM 4002 C CA . ILE A 1 490 ? 7.448 8.842 21.332 1.00 94.69 490 ILE A CA 1
ATOM 4003 C C . ILE A 1 490 ? 8.258 7.691 21.922 1.00 94.69 490 ILE A C 1
ATOM 4005 O O . ILE A 1 490 ? 9.439 7.858 22.215 1.00 94.69 490 ILE A O 1
ATOM 4009 N N . HIS A 1 491 ? 7.643 6.521 22.095 1.00 92.56 491 HIS A N 1
ATOM 4010 C CA . HIS A 1 491 ? 8.321 5.373 22.686 1.00 92.56 491 HIS A CA 1
ATOM 4011 C C . HIS A 1 491 ? 9.482 4.877 21.814 1.00 92.56 491 HIS A C 1
ATOM 4013 O O . HIS A 1 491 ? 10.581 4.658 22.323 1.00 92.56 491 HIS A O 1
ATOM 4019 N N . CYS A 1 492 ? 9.263 4.754 20.501 1.00 94.38 492 CYS A N 1
ATOM 4020 C CA . CYS A 1 492 ? 10.300 4.349 19.552 1.00 94.38 492 CYS A CA 1
ATOM 4021 C C . CYS A 1 492 ? 11.510 5.296 19.612 1.00 94.38 492 CYS A C 1
ATOM 4023 O O . CYS A 1 492 ? 12.644 4.848 19.774 1.00 94.38 492 CYS A O 1
ATOM 4025 N N . HIS A 1 493 ? 11.266 6.605 19.552 1.00 96.38 493 HIS A N 1
ATOM 4026 C CA . HIS A 1 493 ? 12.325 7.612 19.560 1.00 96.38 493 HIS A CA 1
ATOM 4027 C C . HIS A 1 493 ? 12.997 7.770 20.938 1.00 96.38 493 HIS A C 1
ATOM 4029 O O . HIS A 1 493 ? 14.214 7.925 21.010 1.00 96.38 493 HIS A O 1
ATOM 4035 N N . LYS A 1 494 ? 12.269 7.606 22.054 1.00 94.50 494 LYS A N 1
ATOM 4036 C CA . LYS A 1 494 ? 12.879 7.515 23.398 1.00 94.50 494 LYS A CA 1
ATOM 4037 C C . LYS A 1 494 ? 13.830 6.323 23.512 1.00 94.50 494 LYS A C 1
ATOM 4039 O O . LYS A 1 494 ? 14.925 6.469 24.043 1.00 94.50 494 LYS A O 1
ATOM 4044 N N . ASN A 1 495 ? 13.458 5.164 22.969 1.00 93.81 495 ASN A N 1
ATOM 4045 C CA . ASN A 1 495 ? 14.323 3.982 22.964 1.00 93.81 495 ASN A CA 1
ATOM 4046 C C . ASN A 1 495 ? 15.586 4.175 22.109 1.00 93.81 495 ASN A C 1
ATOM 4048 O O . ASN A 1 495 ? 16.649 3.663 22.467 1.00 93.81 495 ASN A O 1
ATOM 4052 N N . ILE A 1 496 ? 15.483 4.914 20.999 1.00 95.19 496 ILE A N 1
ATOM 4053 C CA . ILE A 1 496 ? 16.641 5.321 20.190 1.00 95.19 496 ILE A CA 1
ATOM 4054 C C . ILE A 1 496 ? 17.544 6.253 21.003 1.00 95.19 496 ILE A C 1
ATOM 4056 O O . ILE A 1 496 ? 18.737 5.981 21.109 1.00 95.19 496 ILE A O 1
ATOM 4060 N N . LEU A 1 497 ? 16.986 7.289 21.642 1.00 94.06 497 LEU A N 1
ATOM 4061 C CA . LEU A 1 497 ? 17.742 8.213 22.496 1.00 94.06 497 LEU A CA 1
ATOM 4062 C C . LEU A 1 497 ? 18.460 7.503 23.648 1.00 94.06 497 LEU A C 1
ATOM 4064 O O . LEU A 1 497 ? 19.631 7.788 23.888 1.00 94.06 497 LEU A O 1
ATOM 4068 N N . MET A 1 498 ? 17.805 6.559 24.330 1.00 92.00 498 MET A N 1
ATOM 4069 C CA . MET A 1 498 ? 18.438 5.777 25.400 1.00 92.00 498 MET A CA 1
ATOM 4070 C C . MET A 1 498 ? 19.636 4.974 24.877 1.00 92.00 498 MET A C 1
ATOM 4072 O O . MET A 1 498 ? 20.716 5.040 25.457 1.00 92.00 498 MET A O 1
ATOM 4076 N N . LYS A 1 499 ? 19.505 4.300 23.725 1.00 94.00 499 LYS A N 1
ATOM 4077 C CA . LYS A 1 499 ? 20.651 3.610 23.108 1.00 94.00 499 LYS A CA 1
ATOM 4078 C C . LYS A 1 499 ? 21.748 4.574 22.661 1.00 94.00 499 LYS A C 1
ATOM 4080 O O . LYS A 1 499 ? 22.924 4.257 22.808 1.00 94.00 499 LYS A O 1
ATOM 4085 N N . LEU A 1 500 ? 21.386 5.748 22.139 1.00 91.88 500 LEU A N 1
ATOM 4086 C CA . LEU A 1 500 ? 22.351 6.782 21.758 1.00 91.88 500 LEU A CA 1
ATOM 4087 C C . LEU A 1 500 ? 23.144 7.293 22.968 1.00 91.88 500 LEU A C 1
ATOM 4089 O O . LEU A 1 500 ? 24.343 7.531 22.838 1.00 91.88 500 LEU A O 1
ATOM 4093 N N . LYS A 1 501 ? 22.518 7.421 24.149 1.00 88.81 501 LYS A N 1
ATOM 4094 C CA . LYS A 1 501 ? 23.229 7.767 25.392 1.00 88.81 501 LYS A CA 1
ATOM 4095 C C . LYS A 1 501 ? 24.307 6.744 25.725 1.00 88.81 501 LYS A C 1
ATOM 4097 O O . LYS A 1 501 ? 25.405 7.114 26.134 1.00 88.81 501 LYS A O 1
ATOM 4102 N N . GLU A 1 502 ? 24.026 5.461 25.544 1.00 91.50 502 GLU A N 1
ATOM 4103 C CA . GLU A 1 502 ? 24.941 4.377 25.912 1.00 91.50 502 GLU A CA 1
ATOM 4104 C C . GLU A 1 502 ? 26.013 4.116 24.846 1.00 91.50 502 GLU A C 1
ATOM 4106 O O . GLU A 1 502 ? 27.123 3.703 25.183 1.00 91.50 502 GLU A O 1
ATOM 4111 N N . SER A 1 503 ? 25.749 4.466 23.587 1.00 92.38 503 SER A N 1
ATOM 4112 C CA . SER A 1 503 ? 26.588 4.088 22.452 1.00 92.38 503 SER A CA 1
ATOM 4113 C C . SER A 1 503 ? 27.917 4.845 22.333 1.00 92.38 503 SER A C 1
ATOM 4115 O O . SER A 1 503 ? 28.220 5.832 23.031 1.00 92.38 503 SER A O 1
ATOM 4117 N N . ASN A 1 504 ? 28.748 4.333 21.426 1.00 91.38 504 ASN A N 1
ATOM 4118 C CA . ASN A 1 504 ? 30.002 4.928 20.972 1.00 91.38 504 ASN A CA 1
ATOM 4119 C C . ASN A 1 504 ? 29.899 5.367 19.486 1.00 91.38 504 ASN A C 1
ATOM 4121 O O . ASN A 1 504 ? 28.933 5.015 18.810 1.00 91.38 504 ASN A O 1
ATOM 4125 N N . PRO A 1 505 ? 30.869 6.121 18.924 1.00 87.31 505 PRO A N 1
ATOM 4126 C CA . PRO A 1 505 ? 30.710 6.684 17.580 1.00 87.31 505 PRO A CA 1
ATOM 4127 C C . PRO A 1 505 ? 30.598 5.650 16.450 1.00 87.31 505 PRO A C 1
ATOM 4129 O O . PRO A 1 505 ? 30.094 5.997 15.385 1.00 87.31 505 PRO A O 1
ATOM 4132 N N . LYS A 1 506 ? 31.046 4.400 16.647 1.00 87.62 506 LYS A N 1
ATOM 4133 C CA . LYS A 1 506 ? 30.856 3.330 15.651 1.00 87.62 506 LYS A CA 1
ATOM 4134 C C . LYS A 1 506 ? 29.428 2.785 15.665 1.00 87.62 506 LYS A C 1
ATOM 4136 O O . LYS A 1 506 ? 28.909 2.450 14.613 1.00 87.62 506 LYS A O 1
ATOM 4141 N N . GLU A 1 507 ? 28.797 2.776 16.834 1.00 92.00 507 GLU A N 1
ATOM 4142 C CA . GLU A 1 507 ? 27.445 2.256 17.071 1.00 92.00 507 GLU A CA 1
ATOM 4143 C C . GLU A 1 507 ? 26.341 3.295 16.820 1.00 92.00 507 GLU A C 1
ATOM 4145 O O . GLU A 1 507 ? 25.160 2.973 16.906 1.00 92.00 507 GLU A O 1
ATOM 4150 N N . PHE A 1 508 ? 26.689 4.552 16.518 1.00 92.12 508 PHE A N 1
ATOM 4151 C CA . PHE A 1 508 ? 25.717 5.633 16.309 1.00 92.12 508 PHE A CA 1
ATOM 4152 C C . PHE A 1 508 ? 24.621 5.260 15.296 1.00 92.12 508 PHE A C 1
ATOM 4154 O O . PHE A 1 508 ? 23.434 5.443 15.563 1.00 92.12 508 PHE A O 1
ATOM 4161 N N . LEU A 1 509 ? 25.016 4.714 14.142 1.00 92.88 509 LEU A N 1
ATOM 4162 C CA . LEU A 1 509 ? 24.070 4.271 13.116 1.00 92.88 509 LEU A CA 1
ATOM 4163 C C . LEU A 1 509 ? 23.375 2.960 13.498 1.00 92.88 509 LEU A C 1
ATOM 4165 O O . LEU A 1 509 ? 22.214 2.767 13.133 1.00 92.88 509 LEU A O 1
ATOM 4169 N N . ASP A 1 510 ? 24.037 2.109 14.285 1.00 92.75 510 ASP A N 1
ATOM 4170 C CA . ASP A 1 510 ? 23.462 0.863 14.794 1.00 92.75 510 ASP A CA 1
ATOM 4171 C C . ASP A 1 510 ? 22.308 1.113 15.764 1.00 92.75 510 ASP A C 1
ATOM 4173 O O . ASP A 1 510 ? 21.357 0.333 15.822 1.00 92.75 510 ASP A O 1
ATOM 4177 N N . CYS A 1 511 ? 22.327 2.241 16.484 1.00 94.62 511 CYS A N 1
ATOM 4178 C CA . CYS A 1 511 ? 21.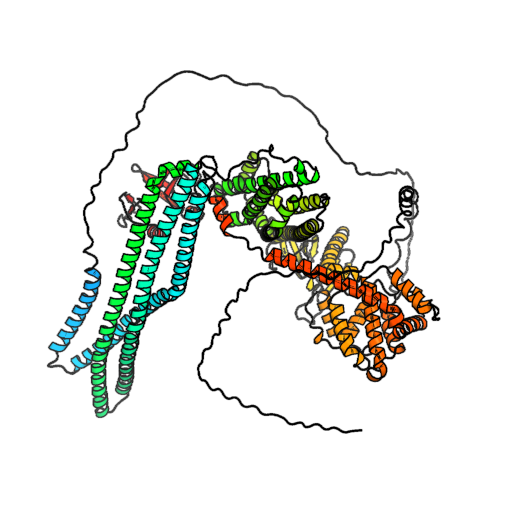193 2.664 17.298 1.00 94.62 511 CYS A CA 1
ATOM 4179 C C . CYS A 1 511 ? 19.926 2.824 16.448 1.00 94.62 511 CYS A C 1
ATOM 4181 O O . CYS A 1 511 ? 18.876 2.336 16.851 1.00 94.62 511 CYS A O 1
ATOM 4183 N N . TYR A 1 512 ? 20.017 3.451 15.272 1.00 94.75 512 TYR A N 1
ATOM 4184 C CA . TYR A 1 512 ? 18.878 3.621 14.365 1.00 94.75 512 TYR A CA 1
ATOM 4185 C C . TYR A 1 512 ? 18.554 2.335 13.598 1.00 94.75 512 TYR A C 1
ATOM 4187 O O . TYR A 1 512 ? 17.382 1.980 13.461 1.00 94.75 512 TYR A O 1
ATOM 4195 N N . SER A 1 513 ? 19.571 1.605 13.128 1.00 92.12 513 SER A N 1
ATOM 4196 C CA . SER A 1 513 ? 19.376 0.354 12.386 1.00 92.12 513 SER A CA 1
ATOM 4197 C C . SER A 1 513 ? 18.706 -0.719 13.253 1.00 92.12 513 SER A C 1
ATOM 4199 O O . SER A 1 513 ? 17.806 -1.414 12.791 1.00 92.12 513 SER A O 1
ATOM 4201 N N . ALA A 1 514 ? 19.000 -0.773 14.553 1.00 94.19 514 ALA A N 1
ATOM 4202 C CA . ALA A 1 514 ? 18.318 -1.676 15.477 1.00 94.19 514 ALA A CA 1
ATOM 4203 C C . ALA A 1 514 ? 16.798 -1.427 15.579 1.00 94.19 514 ALA A C 1
ATOM 4205 O O . ALA A 1 514 ? 16.071 -2.303 16.050 1.00 94.19 514 ALA A O 1
ATOM 4206 N N . TYR A 1 515 ? 16.313 -0.254 15.150 1.00 94.75 515 TYR A N 1
ATOM 4207 C CA . TYR A 1 515 ? 14.903 0.133 15.195 1.00 94.75 515 TYR A CA 1
ATOM 4208 C C . TYR A 1 515 ? 14.302 0.488 13.826 1.00 94.75 515 TYR A C 1
ATOM 4210 O O . TYR A 1 515 ? 13.145 0.903 13.796 1.00 94.75 515 TYR A O 1
ATOM 4218 N N . PHE A 1 516 ? 14.993 0.303 12.688 1.00 93.88 516 PHE A N 1
ATOM 4219 C CA . PHE A 1 516 ? 14.468 0.758 11.384 1.00 93.88 516 PHE A CA 1
ATOM 4220 C C . PHE A 1 516 ? 13.102 0.138 11.049 1.00 93.88 516 PHE A C 1
ATOM 4222 O O . PHE A 1 516 ? 12.237 0.812 10.495 1.00 93.88 516 PHE A O 1
ATOM 4229 N N . GLY A 1 517 ? 12.881 -1.131 11.418 1.00 93.25 517 GLY A N 1
ATOM 4230 C CA . GLY A 1 517 ? 11.604 -1.806 11.193 1.00 93.25 517 GLY A CA 1
ATOM 4231 C C . GLY A 1 517 ? 10.478 -1.203 12.033 1.00 93.25 517 GLY A C 1
ATOM 4232 O O . GLY A 1 517 ? 9.378 -0.998 11.527 1.00 93.25 517 GLY A O 1
ATOM 4233 N N . GLN A 1 518 ? 10.766 -0.838 13.289 1.00 93.69 518 GLN A N 1
ATOM 4234 C CA . GLN A 1 518 ? 9.807 -0.142 14.152 1.00 93.69 518 GLN A CA 1
ATOM 4235 C C . GLN A 1 518 ? 9.531 1.266 13.631 1.00 93.69 518 GLN A C 1
ATOM 4237 O O . GLN A 1 518 ? 8.367 1.629 13.505 1.00 93.69 518 GLN A O 1
ATOM 4242 N N . LEU A 1 519 ? 10.577 2.019 13.274 1.00 95.50 519 LEU A N 1
ATOM 4243 C CA . LEU A 1 519 ? 10.460 3.350 12.679 1.00 95.50 519 LEU A CA 1
ATOM 4244 C C . LEU A 1 519 ? 9.557 3.307 11.446 1.00 95.50 519 LEU A C 1
ATOM 4246 O O . LEU A 1 519 ? 8.564 4.028 11.401 1.00 95.50 519 LEU A O 1
ATOM 4250 N N . TYR A 1 520 ? 9.836 2.413 10.492 1.00 96.06 520 TYR A N 1
ATOM 4251 C CA . TYR A 1 520 ? 9.003 2.263 9.302 1.00 96.06 520 TYR A CA 1
ATOM 4252 C C . TYR A 1 520 ? 7.540 2.002 9.662 1.00 96.06 520 TYR A C 1
ATOM 4254 O O . TYR A 1 520 ? 6.675 2.729 9.192 1.00 96.06 520 TYR A O 1
ATOM 4262 N N . GLN A 1 521 ? 7.253 1.019 10.522 1.00 94.69 521 GLN A N 1
ATOM 4263 C CA . GLN A 1 521 ? 5.872 0.686 10.887 1.00 94.69 521 GLN A CA 1
ATOM 4264 C C . GLN A 1 521 ? 5.152 1.836 11.595 1.00 94.69 521 GLN A C 1
ATOM 4266 O O . GLN A 1 521 ? 4.009 2.131 11.255 1.00 94.69 521 GLN A O 1
ATOM 4271 N N . GLN A 1 522 ? 5.805 2.507 12.551 1.00 94.88 522 GLN A N 1
ATOM 4272 C CA . GLN A 1 522 ? 5.175 3.609 13.282 1.00 94.88 522 GLN A CA 1
ATOM 4273 C C . GLN A 1 522 ? 4.878 4.793 12.367 1.00 94.88 522 GLN A C 1
ATOM 4275 O O . GLN A 1 522 ? 3.764 5.312 12.388 1.00 94.88 522 GLN A O 1
ATOM 4280 N N . TYR A 1 523 ? 5.829 5.189 11.518 1.00 97.25 523 TYR A N 1
ATOM 4281 C CA . TYR A 1 523 ? 5.588 6.264 10.559 1.00 97.25 523 TYR A CA 1
ATOM 4282 C C . TYR A 1 523 ? 4.587 5.859 9.479 1.00 97.25 523 TYR A C 1
ATOM 4284 O O . TYR A 1 523 ? 3.730 6.665 9.142 1.00 97.25 523 TYR A O 1
ATOM 4292 N N . HIS A 1 524 ? 4.638 4.630 8.964 1.00 95.38 524 HIS A N 1
ATOM 4293 C CA . HIS A 1 524 ? 3.673 4.134 7.982 1.00 95.38 524 HIS A CA 1
ATOM 4294 C C . HIS A 1 524 ? 2.239 4.178 8.532 1.00 95.38 524 HIS A C 1
ATOM 4296 O O . HIS A 1 524 ? 1.338 4.713 7.883 1.00 95.38 524 HIS A O 1
ATOM 4302 N N . ASN A 1 525 ? 2.029 3.680 9.755 1.00 94.31 525 ASN A N 1
ATOM 4303 C CA . ASN A 1 525 ? 0.729 3.729 10.428 1.00 94.31 525 ASN A CA 1
ATOM 4304 C C . ASN A 1 525 ? 0.283 5.173 10.670 1.00 94.31 525 ASN A C 1
ATOM 4306 O O . ASN A 1 525 ? -0.829 5.542 10.285 1.00 94.31 525 ASN A O 1
ATOM 4310 N N . TYR A 1 526 ? 1.186 6.008 11.187 1.00 96.06 526 TYR A N 1
ATOM 4311 C CA . TYR A 1 526 ? 0.917 7.421 11.396 1.00 96.06 526 TYR A CA 1
ATOM 4312 C C . TYR A 1 526 ? 0.489 8.118 10.098 1.00 96.06 526 TYR A C 1
ATOM 4314 O O . TYR A 1 526 ? -0.562 8.752 10.054 1.00 96.06 526 TYR A O 1
ATOM 4322 N N . LEU A 1 527 ? 1.247 7.954 9.009 1.00 95.62 527 LEU A N 1
ATOM 4323 C CA . LEU A 1 527 ? 0.949 8.529 7.693 1.00 95.62 527 LEU A CA 1
ATOM 4324 C C . LEU A 1 527 ? -0.407 8.047 7.158 1.00 95.62 527 LEU A C 1
ATOM 4326 O O . LEU A 1 527 ? -1.187 8.851 6.645 1.00 95.62 527 LEU A O 1
ATOM 4330 N N . LYS A 1 528 ? -0.719 6.759 7.327 1.00 93.94 528 LYS A N 1
ATOM 4331 C CA . LYS A 1 528 ? -1.998 6.162 6.926 1.00 93.94 528 LYS A CA 1
ATOM 4332 C C . LYS A 1 528 ? -3.191 6.762 7.678 1.00 93.94 528 LYS A C 1
ATOM 4334 O O . LYS A 1 528 ? -4.250 6.949 7.078 1.00 93.94 528 LYS A O 1
ATOM 4339 N N . HIS A 1 529 ? -3.047 7.060 8.969 1.00 93.94 529 HIS A N 1
ATOM 4340 C CA . HIS A 1 529 ? -4.120 7.642 9.783 1.00 93.94 529 HIS A CA 1
ATOM 4341 C C . HIS A 1 529 ? -4.164 9.174 9.729 1.00 93.94 529 HIS A C 1
ATOM 4343 O O . HIS A 1 529 ? -5.233 9.758 9.914 1.00 93.94 529 HIS A O 1
ATOM 4349 N N . TYR A 1 530 ? -3.053 9.823 9.379 1.00 94.44 530 TYR A N 1
ATOM 4350 C CA . 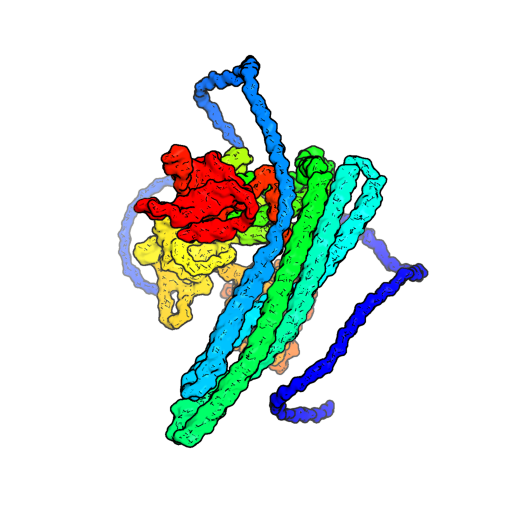TYR A 1 530 ? -2.892 11.273 9.428 1.00 94.44 530 TYR A CA 1
ATOM 4351 C C . TYR A 1 530 ? -3.947 12.045 8.634 1.00 94.44 530 TYR A C 1
ATOM 4353 O O . TYR A 1 530 ? -4.429 13.082 9.087 1.00 94.44 530 TYR A O 1
ATOM 4361 N N . GLN A 1 531 ? -4.352 11.546 7.461 1.00 91.31 531 GLN A N 1
ATOM 4362 C CA . GLN A 1 531 ? -5.420 12.171 6.678 1.00 91.31 531 GLN A CA 1
ATOM 4363 C C . GLN A 1 531 ? -6.716 12.281 7.496 1.00 91.31 531 GLN A C 1
ATOM 4365 O O . GLN A 1 531 ? -7.339 13.344 7.520 1.00 91.31 531 GLN A O 1
ATOM 4370 N N . ASN A 1 532 ? -7.101 11.213 8.197 1.00 90.62 532 ASN A N 1
ATOM 4371 C CA . ASN A 1 532 ? -8.287 11.204 9.049 1.00 90.62 532 ASN A CA 1
ATOM 4372 C C . ASN A 1 532 ? -8.088 12.100 10.272 1.00 90.62 532 ASN A C 1
ATOM 4374 O O . ASN A 1 532 ? -8.958 12.924 10.548 1.00 90.62 532 ASN A O 1
ATOM 4378 N N . SER A 1 533 ? -6.932 12.017 10.938 1.00 92.62 533 SER A N 1
ATOM 4379 C CA . SER A 1 533 ? -6.566 12.892 12.060 1.00 92.62 533 SER A CA 1
ATOM 4380 C C . SER A 1 533 ? -6.705 14.368 11.685 1.00 92.62 533 SER A C 1
ATOM 4382 O O . SER A 1 533 ? -7.334 15.146 12.399 1.00 92.62 533 SER A O 1
ATOM 4384 N N . PHE A 1 534 ? -6.207 14.746 10.507 1.00 91.69 534 PHE A N 1
ATOM 4385 C CA . PHE A 1 534 ? -6.268 16.109 9.992 1.00 91.69 534 PHE A CA 1
ATOM 4386 C C . PHE A 1 534 ? -7.697 16.547 9.640 1.00 91.69 534 PHE A C 1
ATOM 4388 O O . PHE A 1 534 ? -8.077 17.690 9.899 1.00 91.69 534 PHE A O 1
ATOM 4395 N N . ILE A 1 535 ? -8.515 15.666 9.058 1.00 89.62 535 ILE A N 1
ATOM 4396 C CA . ILE A 1 535 ? -9.927 15.958 8.758 1.00 89.62 535 ILE A CA 1
ATOM 4397 C C . ILE A 1 535 ? -10.712 16.187 10.049 1.00 89.62 535 ILE A C 1
ATOM 4399 O O . ILE A 1 535 ? -11.437 17.179 10.157 1.00 89.62 535 ILE A O 1
ATOM 4403 N N . VAL A 1 536 ? -10.550 15.291 11.023 1.00 92.50 536 VAL A N 1
ATOM 4404 C CA . VAL A 1 536 ? -11.215 15.361 12.327 1.00 92.50 536 VAL A CA 1
ATOM 4405 C C . VAL A 1 536 ? -10.778 16.622 13.072 1.00 92.50 536 VAL A C 1
ATOM 4407 O O . VAL A 1 536 ? -11.632 17.391 13.512 1.00 92.50 536 VAL A O 1
ATOM 4410 N N . LEU A 1 537 ? -9.475 16.918 13.102 1.00 93.81 537 LEU A N 1
ATOM 4411 C CA . LEU A 1 537 ? -8.950 18.146 13.693 1.00 93.81 537 LEU A CA 1
ATOM 4412 C C . LEU A 1 537 ? -9.557 19.395 13.043 1.00 93.81 537 LEU A C 1
ATOM 4414 O O . LEU A 1 537 ? -10.103 20.238 13.744 1.00 93.81 537 LEU A O 1
ATOM 4418 N N . ASN A 1 538 ? -9.526 19.523 11.712 1.00 91.50 538 ASN A N 1
ATOM 4419 C CA . ASN A 1 538 ? -10.069 20.713 11.041 1.00 91.50 538 ASN A CA 1
ATOM 4420 C C . ASN A 1 538 ? -11.582 20.861 11.223 1.00 91.50 538 ASN A C 1
ATOM 4422 O O . ASN A 1 538 ? -12.077 21.983 11.349 1.00 91.50 538 ASN A O 1
ATOM 4426 N N . LYS A 1 539 ? -12.320 19.743 11.253 1.00 91.69 539 LYS A N 1
ATOM 4427 C CA . LYS A 1 539 ? -13.748 19.743 11.580 1.00 91.69 539 LYS A CA 1
ATOM 4428 C C . LYS A 1 539 ? -13.968 20.391 12.946 1.00 91.69 539 LYS A C 1
ATOM 4430 O O . LYS A 1 539 ? -14.814 21.274 13.057 1.00 91.69 539 LYS A O 1
ATOM 4435 N N . PHE A 1 540 ? -13.192 20.021 13.961 1.00 92.69 540 PHE A N 1
ATOM 4436 C CA . PHE A 1 540 ? -13.355 20.580 15.303 1.00 92.69 540 PHE A CA 1
ATOM 4437 C C . PHE A 1 540 ? -12.757 21.977 15.473 1.00 92.69 540 PHE A C 1
ATOM 4439 O O . PHE A 1 540 ? -13.360 22.794 16.159 1.00 92.69 540 PHE A O 1
ATOM 4446 N N . MET A 1 541 ? -11.682 22.325 14.765 1.00 93.06 541 MET A N 1
ATOM 4447 C CA . MET A 1 541 ? -11.151 23.698 14.729 1.00 93.06 541 MET A CA 1
ATOM 4448 C C . MET A 1 541 ? -12.139 24.709 14.122 1.00 93.06 541 MET A C 1
ATOM 4450 O O . MET A 1 541 ? -12.013 25.911 14.352 1.00 93.06 541 MET A O 1
ATOM 4454 N N . SER A 1 542 ? -13.149 24.249 13.371 1.00 90.50 542 SER A N 1
ATOM 4455 C CA . SER A 1 542 ? -14.262 25.101 12.924 1.00 90.50 542 SER A CA 1
ATOM 4456 C C . SER A 1 542 ? -15.247 25.458 14.050 1.00 90.50 542 SER A C 1
ATOM 4458 O O . SER A 1 542 ? -15.992 26.434 13.939 1.00 90.50 542 SER A O 1
ATOM 4460 N N . ILE A 1 543 ? -15.233 24.714 15.161 1.00 93.12 543 ILE A N 1
ATOM 4461 C CA . ILE A 1 543 ? -16.046 24.984 16.345 1.00 93.12 543 ILE A CA 1
ATOM 4462 C C . ILE A 1 543 ? -15.318 26.014 17.206 1.00 93.12 543 ILE A C 1
ATOM 4464 O O . ILE A 1 543 ? -14.294 25.719 17.820 1.00 93.12 543 ILE A O 1
ATOM 4468 N N . LYS A 1 544 ? -15.892 27.220 17.302 1.00 93.75 544 LYS A N 1
ATOM 4469 C CA . LYS A 1 544 ? -15.295 28.368 18.008 1.00 93.75 544 LYS A CA 1
ATOM 4470 C C . LYS A 1 544 ? -14.764 28.018 19.405 1.00 93.75 544 LYS A C 1
ATOM 4472 O O . LYS A 1 544 ? -13.647 28.389 19.726 1.00 93.75 544 LYS A O 1
ATOM 4477 N N . ARG A 1 545 ? -15.537 27.274 20.206 1.00 92.00 545 ARG A N 1
ATOM 4478 C CA . ARG A 1 545 ? -15.161 26.894 21.582 1.00 92.00 545 ARG A CA 1
ATOM 4479 C C . ARG A 1 545 ? -13.974 25.934 21.645 1.00 92.00 545 ARG A C 1
ATOM 4481 O O . ARG A 1 545 ? -13.123 26.078 22.513 1.00 92.00 545 ARG A O 1
ATOM 4488 N N . PHE A 1 546 ? -13.914 24.956 20.739 1.00 94.00 546 PHE A N 1
ATOM 4489 C CA . PHE A 1 546 ? -12.766 24.053 20.660 1.00 94.00 546 PHE A CA 1
ATOM 4490 C C . PHE A 1 546 ? -11.522 24.820 20.223 1.00 94.00 546 PHE A C 1
ATOM 4492 O O . PHE A 1 546 ? -10.475 24.675 20.839 1.00 94.00 546 PHE A O 1
ATOM 4499 N N . LYS A 1 547 ? -11.667 25.699 19.226 1.00 95.00 547 LYS A N 1
ATOM 4500 C CA . LYS A 1 547 ? -10.585 26.577 18.794 1.00 95.00 547 LYS A CA 1
ATOM 4501 C C . LYS A 1 547 ? -10.071 27.456 19.938 1.00 95.00 547 LYS A C 1
ATOM 4503 O O . LYS A 1 547 ? -8.882 27.452 20.185 1.00 95.00 547 LYS A O 1
ATOM 4508 N N . GLU A 1 548 ? -10.947 28.132 20.682 1.00 93.69 548 GLU A N 1
ATOM 4509 C CA . GLU A 1 548 ? -10.557 28.928 21.860 1.00 93.69 548 GLU A CA 1
ATOM 4510 C C . GLU A 1 548 ? -9.825 28.083 22.916 1.00 93.69 548 GLU A C 1
ATOM 4512 O O . GLU A 1 548 ? -8.873 28.551 23.531 1.00 93.69 548 GLU A O 1
ATOM 4517 N N . CYS A 1 549 ? -10.246 26.831 23.123 1.00 92.62 549 CYS A N 1
ATOM 4518 C CA . CYS A 1 549 ? -9.554 25.903 24.016 1.00 92.62 549 CYS A CA 1
ATOM 4519 C C . CYS A 1 549 ? -8.131 25.589 23.532 1.00 92.62 549 CYS A C 1
ATOM 4521 O O . CYS A 1 549 ? -7.213 25.603 24.346 1.00 92.62 549 CYS A O 1
ATOM 4523 N N . VAL A 1 550 ? -7.953 25.309 22.238 1.00 94.06 550 VAL A N 1
ATOM 4524 C CA . VAL A 1 550 ? -6.638 25.027 21.640 1.00 94.06 550 VAL A CA 1
ATOM 4525 C C . VAL A 1 550 ? -5.763 26.282 21.640 1.00 94.06 550 VAL A C 1
ATOM 4527 O O . VAL A 1 550 ? -4.655 26.222 22.157 1.00 94.06 550 VAL A O 1
ATOM 4530 N N . ASP A 1 551 ? -6.289 27.427 21.196 1.00 94.19 551 ASP A N 1
ATOM 4531 C CA . ASP A 1 551 ? -5.582 28.715 21.150 1.00 94.19 551 ASP A CA 1
ATOM 4532 C C . ASP A 1 551 ? -5.071 29.134 22.551 1.00 94.19 551 ASP A C 1
ATOM 4534 O O . ASP A 1 551 ? -4.004 29.733 22.683 1.00 94.19 551 ASP A O 1
ATOM 4538 N N . ASN A 1 552 ? -5.808 28.806 23.623 1.00 92.56 552 ASN A N 1
ATOM 4539 C CA . ASN A 1 552 ? -5.365 29.061 24.999 1.00 92.56 552 ASN A CA 1
ATOM 4540 C C . ASN A 1 552 ? -4.176 28.182 25.414 1.00 92.56 552 ASN A C 1
ATOM 4542 O O . ASN A 1 552 ? -3.308 28.657 26.143 1.00 92.56 552 ASN A O 1
ATOM 4546 N N . ILE A 1 553 ? -4.136 26.918 24.980 1.00 90.25 553 ILE A N 1
ATOM 4547 C CA . ILE A 1 553 ? -2.993 26.024 25.229 1.00 90.25 553 ILE A CA 1
ATOM 4548 C C . ILE A 1 553 ? -1.799 26.484 24.382 1.00 90.25 553 ILE A C 1
ATOM 4550 O O . ILE A 1 553 ? -0.700 26.618 24.918 1.00 90.25 553 ILE A O 1
ATOM 4554 N N . ASP A 1 554 ? -2.034 26.824 23.109 1.00 91.94 554 ASP A N 1
ATOM 4555 C CA . ASP A 1 554 ? -1.022 27.370 22.197 1.00 91.94 554 ASP A CA 1
ATOM 4556 C C . ASP A 1 554 ? -0.346 28.618 22.806 1.00 91.94 554 ASP A C 1
ATOM 4558 O O . ASP A 1 554 ? 0.876 28.752 22.759 1.00 91.94 554 ASP A O 1
ATOM 4562 N N . LEU A 1 555 ? -1.119 29.515 23.438 1.00 89.19 555 LEU A N 1
ATOM 4563 C CA . LEU A 1 555 ? -0.599 30.722 24.095 1.00 89.19 555 LEU A CA 1
ATOM 4564 C C . LEU A 1 555 ? 0.303 30.415 25.303 1.00 89.19 555 LEU A C 1
ATOM 4566 O O . LEU A 1 555 ? 1.240 31.169 25.568 1.00 89.19 555 LEU A O 1
ATOM 4570 N N . ILE A 1 556 ? 0.008 29.347 26.048 1.00 85.81 556 ILE A N 1
ATOM 4571 C CA . ILE A 1 556 ? 0.775 28.945 27.236 1.00 85.81 556 ILE A CA 1
ATOM 4572 C C . ILE A 1 556 ? 2.089 28.280 26.823 1.00 85.81 556 ILE A C 1
ATOM 4574 O O . ILE A 1 556 ? 3.136 28.598 27.382 1.00 85.81 556 ILE A O 1
ATOM 4578 N N . GLU A 1 557 ? 2.034 27.373 25.850 1.00 87.44 557 GLU A N 1
ATOM 4579 C CA . GLU A 1 557 ? 3.188 26.563 25.448 1.00 87.44 557 GLU A CA 1
ATOM 4580 C C . GLU A 1 557 ? 4.057 27.242 24.376 1.00 87.44 557 GLU A C 1
ATOM 4582 O O . GLU A 1 557 ? 5.232 26.912 24.230 1.00 87.44 557 GLU A O 1
ATOM 4587 N N . GLY A 1 558 ? 3.509 28.209 23.633 1.00 89.19 558 GLY A N 1
ATOM 4588 C CA . GLY A 1 558 ? 4.227 28.976 22.610 1.00 89.19 558 GLY A CA 1
ATOM 4589 C C . GLY A 1 558 ? 4.373 28.274 21.254 1.00 89.19 558 GLY A C 1
ATOM 4590 O O . GLY A 1 558 ? 5.141 28.744 20.415 1.00 89.19 558 GLY A O 1
ATOM 4591 N N . PHE A 1 559 ? 3.648 27.177 21.024 1.00 90.31 559 PHE A N 1
ATOM 4592 C CA . PHE A 1 559 ? 3.641 26.412 19.771 1.00 90.31 559 PHE A CA 1
ATOM 4593 C C . PHE A 1 559 ? 2.207 26.149 19.330 1.00 90.31 559 PHE A C 1
ATOM 4595 O O . PHE A 1 559 ? 1.376 25.865 20.180 1.00 90.31 559 PHE A O 1
ATOM 4602 N N . GLU A 1 560 ? 1.919 26.163 18.027 1.00 93.25 560 GLU A N 1
ATOM 4603 C CA . GLU A 1 560 ? 0.583 25.805 17.537 1.00 93.25 560 GLU A CA 1
ATOM 4604 C C . GLU A 1 560 ? 0.395 24.277 17.509 1.00 93.25 560 GLU A C 1
ATOM 4606 O O . GLU A 1 560 ? 1.189 23.552 16.899 1.00 93.25 560 GLU A O 1
ATOM 4611 N N . MET A 1 561 ? -0.713 23.763 18.058 1.00 94.00 561 MET A N 1
ATOM 4612 C CA . MET A 1 561 ? -1.064 22.330 18.015 1.00 94.00 561 MET A CA 1
ATOM 4613 C C . MET A 1 561 ? -0.943 21.720 16.610 1.00 94.00 561 MET A C 1
ATOM 4615 O O . MET A 1 561 ? -0.511 20.577 16.430 1.00 94.00 561 MET A O 1
ATOM 4619 N N . LYS A 1 562 ? -1.335 22.487 15.588 1.00 90.81 562 LYS A N 1
ATOM 4620 C CA . LYS A 1 562 ? -1.291 22.055 14.189 1.00 90.81 562 LYS A CA 1
ATOM 4621 C C . LYS A 1 562 ? 0.143 21.828 13.705 1.00 90.81 562 LYS A C 1
ATOM 4623 O O . LYS A 1 562 ? 0.371 20.878 12.958 1.00 90.81 562 LYS A O 1
ATOM 4628 N N . GLU A 1 563 ? 1.090 22.660 14.133 1.00 92.00 563 GLU A N 1
ATOM 4629 C CA . GLU A 1 563 ? 2.512 22.497 13.822 1.00 92.00 563 GLU A CA 1
ATOM 4630 C C . GLU A 1 563 ? 3.077 21.254 14.514 1.00 92.00 563 GLU A C 1
ATOM 4632 O O . GLU A 1 563 ? 3.743 20.440 13.870 1.00 92.00 563 GLU A O 1
ATOM 4637 N N . LEU A 1 564 ? 2.721 21.037 15.783 1.00 93.31 564 LEU A N 1
ATOM 4638 C CA . LEU A 1 564 ? 3.146 19.865 16.554 1.00 93.31 564 LEU A CA 1
ATOM 4639 C C . LEU A 1 564 ? 2.633 18.553 15.940 1.00 93.31 564 LEU A C 1
ATOM 4641 O O . LEU A 1 564 ? 3.394 17.600 15.786 1.00 93.31 564 LEU A O 1
ATOM 4645 N N . ILE A 1 565 ? 1.375 18.516 15.493 1.00 94.06 565 ILE A N 1
ATOM 4646 C CA . ILE A 1 565 ? 0.815 17.370 14.756 1.00 94.06 565 ILE A CA 1
ATOM 4647 C C . ILE A 1 565 ? 1.528 17.178 13.405 1.00 94.06 565 ILE A C 1
ATOM 4649 O O . ILE A 1 565 ? 1.646 16.065 12.904 1.00 94.06 565 ILE A O 1
ATOM 4653 N N . THR A 1 566 ? 2.070 18.224 12.781 1.00 94.19 566 THR A N 1
ATOM 4654 C CA . THR A 1 566 ? 2.892 18.059 11.567 1.00 94.19 566 THR A CA 1
ATOM 4655 C C . THR A 1 566 ? 4.343 17.658 11.853 1.00 94.19 566 THR A C 1
ATOM 4657 O O . THR A 1 566 ? 5.067 17.328 10.913 1.00 94.19 566 THR A O 1
ATOM 4660 N N . ALA A 1 567 ? 4.790 17.628 13.112 1.00 95.81 567 ALA A N 1
ATOM 4661 C CA . ALA A 1 567 ? 6.188 17.352 13.442 1.00 95.81 567 ALA A CA 1
ATOM 4662 C C . ALA A 1 567 ? 6.691 15.998 12.898 1.00 95.81 567 ALA A C 1
ATOM 4664 O O . ALA A 1 567 ? 7.754 15.998 12.270 1.00 95.81 567 ALA A O 1
ATOM 4665 N N . PRO A 1 568 ? 5.943 14.872 12.995 1.00 96.81 568 PRO A N 1
ATOM 4666 C CA . PRO A 1 568 ? 6.383 13.613 12.388 1.00 96.81 568 PRO A CA 1
ATOM 4667 C C . PRO A 1 568 ? 6.536 13.685 10.866 1.00 96.81 568 PRO A C 1
ATOM 4669 O O . PRO A 1 568 ? 7.415 13.037 10.301 1.00 96.81 568 PRO A O 1
ATOM 4672 N N . PHE A 1 569 ? 5.728 14.510 10.183 1.00 93.25 569 PHE A N 1
ATOM 4673 C CA . PHE A 1 569 ? 5.898 14.746 8.746 1.00 93.25 569 PHE A CA 1
ATOM 4674 C C . PHE A 1 569 ? 7.250 15.392 8.474 1.00 93.25 569 PHE A C 1
ATOM 4676 O O . PHE A 1 569 ? 7.972 14.943 7.585 1.00 93.25 569 PHE A O 1
ATOM 4683 N N . ASN A 1 570 ? 7.580 16.463 9.192 1.00 94.69 570 ASN A N 1
ATOM 4684 C CA . ASN A 1 570 ? 8.796 17.240 8.952 1.00 94.69 570 ASN A CA 1
ATOM 4685 C C . ASN A 1 570 ? 10.050 16.428 9.287 1.00 94.69 570 ASN A C 1
ATOM 4687 O O . ASN A 1 570 ? 10.962 16.370 8.461 1.00 94.69 570 ASN A O 1
ATOM 4691 N N . TYR A 1 571 ? 10.008 15.674 10.389 1.00 96.81 571 TYR A N 1
ATOM 4692 C CA . TYR A 1 571 ? 11.110 14.825 10.828 1.00 96.81 571 TYR A CA 1
ATOM 4693 C C . TYR A 1 571 ? 11.577 13.833 9.747 1.00 96.81 571 TYR A C 1
ATOM 4695 O O . TYR A 1 571 ? 12.778 13.679 9.559 1.00 96.81 571 TYR A O 1
ATOM 4703 N N . ILE A 1 572 ? 10.671 13.219 8.968 1.00 97.06 572 ILE A N 1
ATOM 4704 C CA . ILE A 1 572 ? 11.052 12.295 7.874 1.00 97.06 572 ILE A CA 1
ATOM 4705 C C . ILE A 1 572 ? 12.012 12.963 6.872 1.00 97.06 572 ILE A C 1
ATOM 4707 O O . ILE A 1 572 ? 12.993 12.355 6.447 1.00 97.06 572 ILE A O 1
ATOM 4711 N N . THR A 1 573 ? 11.733 14.210 6.478 1.00 95.50 573 THR A N 1
ATOM 4712 C CA . THR A 1 573 ? 12.558 14.938 5.499 1.00 95.50 573 THR A CA 1
ATOM 4713 C C . THR A 1 573 ? 13.834 15.459 6.144 1.00 95.50 573 THR A C 1
ATOM 4715 O O . THR A 1 573 ? 14.913 15.281 5.584 1.00 95.50 573 THR A O 1
ATOM 4718 N N . ASP A 1 574 ? 13.727 16.021 7.347 1.00 95.25 574 ASP A N 1
ATOM 4719 C CA . ASP A 1 574 ? 14.880 16.547 8.074 1.00 95.25 574 ASP A CA 1
ATOM 4720 C C . ASP A 1 574 ? 15.893 15.439 8.392 1.00 95.25 574 ASP A C 1
ATOM 4722 O O . ASP A 1 574 ? 17.104 15.650 8.304 1.00 95.25 574 ASP A O 1
ATOM 4726 N N . PHE A 1 575 ? 15.421 14.239 8.740 1.00 95.31 575 PHE A N 1
ATOM 4727 C CA . PHE A 1 575 ? 16.284 13.093 9.008 1.00 95.31 575 PHE A CA 1
ATOM 4728 C C . PHE A 1 575 ? 17.038 12.646 7.751 1.00 95.31 575 PHE A C 1
ATOM 4730 O O . PHE A 1 575 ? 18.250 12.456 7.824 1.00 95.31 575 PHE A O 1
ATOM 4737 N N . LEU A 1 576 ? 16.373 12.563 6.589 1.00 95.12 576 LEU A N 1
ATOM 4738 C CA . LEU A 1 576 ? 17.029 12.253 5.309 1.00 95.12 576 LEU A CA 1
ATOM 4739 C C . LEU A 1 576 ? 18.127 13.258 4.958 1.00 95.12 576 LEU A C 1
ATOM 4741 O O . LEU A 1 576 ? 19.256 12.859 4.677 1.00 95.12 576 LEU A O 1
ATOM 4745 N N . GLU A 1 577 ? 17.820 14.556 5.024 1.00 94.62 577 GLU A N 1
ATOM 4746 C CA . GLU A 1 577 ? 18.786 15.615 4.708 1.00 94.62 577 GLU A CA 1
ATOM 4747 C C . GLU A 1 577 ? 19.998 15.599 5.644 1.00 94.62 577 GLU A C 1
ATOM 4749 O O . GLU A 1 577 ? 21.112 15.949 5.245 1.00 94.62 577 GLU A O 1
ATOM 4754 N N . ASN A 1 578 ? 19.793 15.228 6.909 1.00 93.50 578 ASN A N 1
ATOM 4755 C CA . ASN A 1 578 ? 20.884 15.077 7.860 1.00 93.50 578 ASN A CA 1
ATOM 4756 C C . ASN A 1 578 ? 21.687 13.799 7.604 1.00 93.50 578 ASN A C 1
ATOM 4758 O O . ASN A 1 578 ? 22.915 13.846 7.649 1.00 93.50 578 ASN A O 1
ATOM 4762 N N . LEU A 1 579 ? 21.022 12.688 7.282 1.00 92.94 579 LEU A N 1
ATOM 4763 C CA . LEU A 1 579 ? 21.657 11.406 6.981 1.00 92.94 579 LEU A CA 1
ATOM 4764 C C . LEU A 1 579 ? 22.540 11.485 5.726 1.00 92.94 579 LEU A C 1
ATOM 4766 O O . LEU A 1 579 ? 23.591 10.852 5.672 1.00 92.94 579 LEU A O 1
ATOM 4770 N N . GLU A 1 580 ? 22.174 12.302 4.736 1.00 92.56 580 GLU A N 1
ATOM 4771 C CA . GLU A 1 580 ? 23.011 12.571 3.558 1.00 92.56 580 GLU A CA 1
ATOM 4772 C C . GLU A 1 580 ? 24.344 13.252 3.880 1.00 92.56 580 GLU A C 1
ATOM 4774 O O . GLU A 1 580 ? 25.312 13.077 3.139 1.00 92.56 580 GLU A O 1
ATOM 4779 N N . ARG A 1 581 ? 24.410 14.005 4.983 1.00 91.94 581 ARG A N 1
ATOM 4780 C CA . ARG A 1 581 ? 25.621 14.718 5.418 1.00 91.94 581 ARG A CA 1
ATOM 4781 C C . ARG A 1 581 ? 26.552 13.841 6.251 1.00 91.94 581 ARG A C 1
ATOM 4783 O O . ARG A 1 581 ? 27.700 14.219 6.469 1.00 91.94 581 ARG A O 1
ATOM 4790 N N . VAL A 1 582 ? 26.084 12.682 6.714 1.00 89.94 582 VAL A N 1
ATOM 4791 C CA . VAL A 1 582 ? 26.890 11.742 7.497 1.00 89.94 582 VAL A CA 1
ATOM 4792 C C . VAL A 1 582 ? 27.894 11.046 6.571 1.00 89.94 582 VAL A C 1
ATOM 4794 O O . VAL A 1 582 ? 27.520 10.322 5.654 1.00 89.94 582 VAL A O 1
ATOM 4797 N N . THR A 1 583 ? 29.189 11.256 6.816 1.00 84.69 583 THR A N 1
ATOM 4798 C CA . THR A 1 583 ? 30.300 10.734 5.992 1.00 84.69 583 THR A CA 1
ATOM 4799 C C . THR A 1 583 ? 30.950 9.465 6.561 1.00 84.69 583 THR A C 1
ATOM 4801 O O . THR A 1 583 ? 32.078 9.126 6.199 1.00 84.69 583 THR A O 1
ATOM 4804 N N . THR A 1 584 ? 30.274 8.758 7.472 1.00 78.56 584 THR A N 1
ATOM 4805 C CA . THR A 1 584 ? 30.833 7.588 8.171 1.00 78.56 584 THR A CA 1
ATOM 4806 C C . THR A 1 584 ? 31.083 6.395 7.234 1.00 78.56 584 THR A C 1
ATOM 4808 O O . THR A 1 584 ? 30.623 6.344 6.094 1.00 78.56 584 THR A O 1
ATOM 4811 N N . VAL A 1 585 ? 31.877 5.428 7.716 1.00 71.62 585 VAL A N 1
ATOM 4812 C CA . VAL A 1 585 ? 32.409 4.311 6.911 1.00 71.62 585 VAL A CA 1
ATOM 4813 C C . VAL A 1 585 ? 31.343 3.258 6.570 1.00 71.62 585 VAL A C 1
ATOM 4815 O O . VAL A 1 585 ? 31.468 2.587 5.545 1.00 71.62 585 VAL A O 1
ATOM 4818 N N . ASP A 1 586 ? 30.283 3.130 7.374 1.00 87.06 586 ASP A N 1
ATOM 4819 C CA . ASP A 1 586 ? 29.239 2.123 7.160 1.00 87.06 586 ASP A CA 1
ATOM 4820 C C . ASP A 1 586 ? 28.185 2.584 6.139 1.00 87.06 586 ASP A C 1
ATOM 4822 O O . ASP A 1 586 ? 27.093 3.060 6.461 1.00 87.06 586 ASP A O 1
ATOM 4826 N N . LYS A 1 587 ? 28.544 2.453 4.859 1.00 89.44 587 LYS A N 1
ATOM 4827 C CA . LYS A 1 587 ? 27.657 2.783 3.738 1.00 89.44 587 LYS A CA 1
ATOM 4828 C C . LYS A 1 587 ? 26.420 1.885 3.680 1.00 89.44 587 LYS A C 1
ATOM 4830 O O . LYS A 1 587 ? 25.410 2.316 3.133 1.00 89.44 587 LYS A O 1
ATOM 4835 N N . GLU A 1 588 ? 26.486 0.661 4.199 1.00 90.50 588 GLU A N 1
ATOM 4836 C CA . GLU A 1 588 ? 25.384 -0.299 4.119 1.00 90.50 588 GLU A CA 1
ATOM 4837 C C . GLU A 1 588 ? 24.236 0.112 5.046 1.00 90.50 588 GLU A C 1
ATOM 4839 O O . GLU A 1 588 ? 23.085 0.207 4.603 1.00 90.50 588 GLU A O 1
ATOM 4844 N N . VAL A 1 589 ? 24.552 0.473 6.294 1.00 91.62 589 VAL A N 1
ATOM 4845 C CA . VAL A 1 589 ? 23.550 0.966 7.249 1.00 91.62 589 VAL A CA 1
ATOM 4846 C C . VAL A 1 589 ? 22.957 2.302 6.794 1.00 91.62 589 VAL A C 1
ATOM 4848 O O . VAL A 1 589 ? 21.737 2.477 6.841 1.00 91.62 589 VAL A O 1
ATOM 4851 N N . ILE A 1 590 ? 23.782 3.225 6.281 1.00 92.88 590 ILE A N 1
ATOM 4852 C CA . ILE A 1 590 ? 23.291 4.495 5.718 1.00 92.88 590 ILE A CA 1
ATOM 4853 C C . ILE A 1 590 ? 22.324 4.236 4.563 1.00 92.88 590 ILE A C 1
ATOM 4855 O O . ILE A 1 590 ? 21.242 4.816 4.542 1.00 92.88 590 ILE A O 1
ATOM 4859 N N . ASN A 1 591 ? 22.685 3.373 3.610 1.00 91.19 591 ASN A N 1
ATOM 4860 C CA . ASN A 1 591 ? 21.831 3.071 2.460 1.00 91.19 591 ASN A CA 1
ATOM 4861 C C . ASN A 1 591 ? 20.513 2.418 2.888 1.00 91.19 591 ASN A C 1
ATOM 4863 O O . ASN A 1 591 ? 19.467 2.740 2.329 1.00 91.19 591 ASN A O 1
ATOM 4867 N N . THR A 1 592 ? 20.553 1.558 3.908 1.00 92.44 592 THR A N 1
ATOM 4868 C CA . THR A 1 592 ? 19.358 0.946 4.499 1.00 92.44 592 THR A CA 1
ATOM 4869 C C . THR A 1 592 ? 18.433 2.014 5.080 1.00 92.44 592 THR A C 1
ATOM 4871 O O . THR A 1 592 ? 17.272 2.101 4.687 1.00 92.44 592 THR A O 1
ATOM 4874 N N . LEU A 1 593 ? 18.943 2.883 5.958 1.00 94.12 593 LEU A N 1
ATOM 4875 C CA . LEU A 1 593 ? 18.153 3.961 6.563 1.00 94.12 593 LEU A CA 1
ATOM 4876 C C . LEU A 1 593 ? 17.640 4.962 5.516 1.00 94.12 593 LEU A C 1
ATOM 4878 O O . LEU A 1 593 ? 16.478 5.360 5.580 1.00 94.12 593 LEU A O 1
ATOM 4882 N N . LYS A 1 594 ? 18.462 5.319 4.519 1.00 94.56 594 LYS A N 1
ATOM 4883 C CA . LYS A 1 594 ? 18.043 6.161 3.389 1.00 94.56 594 LYS A CA 1
ATOM 4884 C C . LYS A 1 594 ? 16.879 5.534 2.645 1.00 94.56 594 LYS A C 1
ATOM 4886 O O . LYS A 1 594 ? 15.865 6.195 2.470 1.00 94.56 594 LYS A O 1
ATOM 4891 N N . TYR A 1 595 ? 16.979 4.258 2.284 1.00 92.75 595 TYR A N 1
ATOM 4892 C CA . TYR A 1 595 ? 15.898 3.553 1.605 1.00 92.75 595 TYR A CA 1
ATOM 4893 C C . TYR A 1 595 ? 14.592 3.574 2.419 1.00 92.75 595 TYR A C 1
ATOM 4895 O O . TYR A 1 595 ? 13.536 3.903 1.873 1.00 92.75 595 TYR A O 1
ATOM 4903 N N . VAL A 1 596 ? 14.660 3.288 3.728 1.00 94.12 596 VAL A N 1
ATOM 4904 C CA . VAL A 1 596 ? 13.486 3.326 4.620 1.00 94.12 596 VAL A CA 1
ATOM 4905 C C . VAL A 1 596 ? 12.836 4.708 4.612 1.00 94.12 596 VAL A C 1
ATOM 4907 O O . VAL A 1 596 ? 11.632 4.833 4.375 1.00 94.12 596 VAL A O 1
ATOM 4910 N N . PHE A 1 597 ? 13.616 5.761 4.843 1.00 95.50 597 PHE A N 1
ATOM 4911 C CA . PHE A 1 597 ? 13.064 7.106 4.943 1.00 95.50 597 PHE A CA 1
ATOM 4912 C C . PHE A 1 597 ? 12.680 7.705 3.583 1.00 95.50 597 PHE A C 1
ATOM 4914 O O . PHE A 1 597 ? 11.711 8.454 3.521 1.00 95.50 597 PHE A O 1
ATOM 4921 N N . GLU A 1 598 ? 13.346 7.357 2.479 1.00 94.75 598 GLU A N 1
ATOM 4922 C CA . GLU A 1 598 ? 12.927 7.734 1.121 1.00 94.75 598 GLU A CA 1
ATOM 4923 C C . GLU A 1 598 ? 11.562 7.132 0.782 1.00 94.75 598 GLU A C 1
ATOM 4925 O O . GLU A 1 598 ? 10.720 7.785 0.157 1.00 94.75 598 GLU A O 1
ATOM 4930 N N . LYS A 1 599 ? 11.313 5.893 1.220 1.00 93.81 599 LYS A N 1
ATOM 4931 C CA . LYS A 1 599 ? 10.005 5.251 1.088 1.00 93.81 599 LYS A CA 1
ATOM 4932 C C . LYS A 1 599 ? 8.942 5.989 1.904 1.00 93.81 599 LYS A C 1
ATOM 4934 O O . LYS A 1 599 ? 7.913 6.366 1.343 1.00 93.81 599 LYS A O 1
ATOM 4939 N N . LEU A 1 600 ? 9.224 6.301 3.172 1.00 95.75 600 LEU A N 1
ATOM 4940 C CA . LEU A 1 600 ? 8.338 7.118 4.013 1.00 95.75 600 LEU A CA 1
ATOM 4941 C C . LEU A 1 600 ? 8.113 8.525 3.435 1.00 95.75 600 LEU A C 1
ATOM 4943 O O . LEU A 1 600 ? 7.007 9.051 3.505 1.00 95.75 600 LEU A O 1
ATOM 4947 N N . ALA A 1 601 ? 9.124 9.136 2.814 1.00 96.06 601 ALA A N 1
ATOM 4948 C CA . ALA A 1 601 ? 9.003 10.436 2.161 1.00 96.06 601 ALA A CA 1
ATOM 4949 C C . ALA A 1 601 ? 8.075 10.377 0.935 1.00 96.06 601 ALA A C 1
ATOM 4951 O O . ALA A 1 601 ? 7.273 11.289 0.726 1.00 96.06 601 ALA A O 1
ATOM 4952 N N . LYS A 1 602 ? 8.117 9.292 0.150 1.00 92.69 602 LYS A N 1
ATOM 4953 C CA . LYS A 1 602 ? 7.161 9.067 -0.949 1.00 92.69 602 LYS A CA 1
ATOM 4954 C C . LYS A 1 602 ? 5.732 8.914 -0.423 1.00 92.69 602 LYS A C 1
ATOM 4956 O O . LYS A 1 602 ? 4.824 9.548 -0.960 1.00 92.69 602 LYS A O 1
ATOM 4961 N N . GLU A 1 603 ? 5.531 8.133 0.638 1.00 94.06 603 GLU A N 1
ATOM 4962 C CA . GLU A 1 603 ? 4.221 7.983 1.290 1.00 94.06 603 GLU A CA 1
ATOM 4963 C C . GLU A 1 603 ? 3.709 9.313 1.856 1.00 94.06 603 GLU A C 1
ATOM 4965 O O . GLU A 1 603 ? 2.565 9.696 1.614 1.00 94.06 603 GLU A O 1
ATOM 4970 N N . LYS A 1 604 ? 4.581 10.078 2.518 1.00 94.94 604 LYS A N 1
ATOM 4971 C CA . LYS A 1 604 ? 4.309 11.433 3.010 1.00 94.94 604 LYS A CA 1
ATOM 4972 C C . LYS A 1 604 ? 3.776 12.346 1.902 1.00 94.94 604 LYS A C 1
ATOM 4974 O O . LYS A 1 604 ? 2.786 13.049 2.112 1.00 94.94 604 LYS A O 1
ATOM 4979 N N . GLU A 1 605 ? 4.404 12.353 0.726 1.00 93.88 605 GLU A N 1
ATOM 4980 C CA . GLU A 1 605 ? 3.949 13.167 -0.409 1.00 93.88 605 GLU A CA 1
ATOM 4981 C C . GLU A 1 605 ? 2.597 12.699 -0.967 1.00 93.88 605 GLU A C 1
ATOM 4983 O O . GLU A 1 605 ? 1.764 13.529 -1.344 1.00 93.88 605 GLU A O 1
ATOM 4988 N N . ILE A 1 606 ? 2.327 11.389 -0.963 1.00 90.81 606 ILE A N 1
ATOM 4989 C CA . ILE A 1 606 ? 1.007 10.845 -1.312 1.00 90.81 606 ILE A CA 1
ATOM 4990 C C . ILE A 1 606 ? -0.052 11.350 -0.320 1.00 90.81 606 ILE A C 1
ATOM 4992 O O . ILE A 1 606 ? -1.069 11.900 -0.744 1.00 90.81 606 ILE A O 1
ATOM 4996 N N . VAL A 1 607 ? 0.205 11.260 0.987 1.00 92.62 607 VAL A N 1
ATOM 4997 C CA . VAL A 1 607 ? -0.735 11.711 2.028 1.00 92.62 607 VAL A CA 1
ATOM 4998 C C . VAL A 1 607 ? -0.984 13.220 1.959 1.00 92.62 607 VAL A C 1
ATOM 5000 O O . VAL A 1 607 ? -2.125 13.671 2.078 1.00 92.62 607 VAL A O 1
ATOM 5003 N N . LYS A 1 608 ? 0.040 14.035 1.675 1.00 93.44 608 LYS A N 1
ATOM 5004 C CA . LYS A 1 608 ? -0.150 15.477 1.429 1.00 93.44 608 LYS A CA 1
ATOM 5005 C C . LYS A 1 608 ? -1.122 15.734 0.277 1.00 93.44 608 LYS A C 1
ATOM 5007 O O . LYS A 1 608 ? -2.039 16.548 0.411 1.00 93.44 608 LYS A O 1
ATOM 5012 N N . LYS A 1 609 ? -0.953 15.032 -0.849 1.00 92.31 609 LYS A N 1
ATOM 5013 C CA . LYS A 1 609 ? -1.850 15.147 -2.010 1.00 92.31 609 LYS A CA 1
ATOM 5014 C C . LYS A 1 609 ? -3.278 14.708 -1.670 1.00 92.31 609 LYS A C 1
ATOM 5016 O O . LYS A 1 609 ? -4.224 15.401 -2.049 1.00 92.31 609 LYS A O 1
ATOM 5021 N N . GLN A 1 610 ? -3.429 13.629 -0.903 1.00 90.31 610 GLN A N 1
ATOM 5022 C CA . GLN A 1 610 ? -4.720 13.134 -0.408 1.00 90.31 610 GLN A CA 1
ATOM 5023 C C . GLN A 1 610 ? -5.435 14.146 0.487 1.00 90.31 610 GLN A C 1
ATOM 5025 O O . GLN A 1 610 ? -6.637 14.379 0.332 1.00 90.31 610 GLN A O 1
ATOM 5030 N N . ILE A 1 611 ? -4.709 14.777 1.412 1.00 91.00 611 ILE A N 1
ATOM 5031 C CA . ILE A 1 611 ? -5.254 15.805 2.304 1.00 91.00 611 ILE A CA 1
ATOM 5032 C C . ILE A 1 611 ? -5.764 16.991 1.500 1.00 91.00 611 ILE A C 1
ATOM 5034 O O . ILE A 1 611 ? -6.887 17.449 1.726 1.00 91.00 611 ILE A O 1
ATOM 5038 N N . ILE A 1 612 ? -4.980 17.458 0.524 1.00 93.62 612 ILE A N 1
ATOM 5039 C CA . ILE A 1 612 ? -5.404 18.537 -0.368 1.00 93.62 612 ILE A CA 1
ATOM 5040 C C . ILE A 1 612 ? -6.684 18.120 -1.096 1.00 93.62 612 ILE A C 1
ATOM 5042 O O . ILE A 1 612 ? -7.677 18.844 -1.016 1.00 93.62 612 ILE A O 1
ATOM 5046 N N . ALA A 1 613 ? -6.712 16.945 -1.731 1.00 94.56 613 ALA A N 1
ATOM 5047 C CA . ALA A 1 613 ? -7.895 16.457 -2.439 1.00 94.56 613 ALA A CA 1
ATOM 5048 C C . ALA A 1 613 ? -9.128 16.367 -1.529 1.00 94.56 613 ALA A C 1
ATOM 5050 O O . ALA A 1 613 ? -10.206 16.850 -1.882 1.00 94.56 613 ALA A O 1
ATOM 5051 N N . THR A 1 614 ? -8.961 15.840 -0.321 1.00 91.62 614 THR A N 1
ATOM 5052 C CA . THR A 1 614 ? -10.057 15.674 0.641 1.00 91.62 614 THR A CA 1
ATOM 5053 C C . THR A 1 614 ? -10.576 17.002 1.163 1.00 91.62 614 THR A C 1
ATOM 5055 O O . THR A 1 614 ? -11.786 17.182 1.278 1.00 91.62 614 THR A O 1
ATOM 5058 N N . SER A 1 615 ? -9.691 17.978 1.383 1.00 91.75 615 SER A N 1
ATOM 5059 C CA . SER A 1 615 ? -10.086 19.332 1.782 1.00 91.75 615 SER A CA 1
ATOM 5060 C C . SER A 1 615 ? -10.994 20.017 0.752 1.00 91.75 615 SER A C 1
ATOM 5062 O O . SER A 1 615 ? -11.804 20.872 1.116 1.00 91.75 615 SER A O 1
ATOM 5064 N N . TYR A 1 616 ? -10.881 19.647 -0.530 1.00 94.50 616 TYR A N 1
ATOM 5065 C CA . TYR A 1 616 ? -11.781 20.113 -1.581 1.00 94.50 616 TYR A CA 1
ATOM 5066 C C . TYR A 1 616 ? -13.051 19.271 -1.668 1.00 94.50 616 TYR A C 1
ATOM 5068 O O . TYR A 1 616 ? -14.118 19.850 -1.829 1.00 94.50 616 TYR A O 1
ATOM 5076 N N . ILE A 1 617 ? -12.974 17.951 -1.486 1.00 93.56 617 ILE A N 1
ATOM 5077 C CA . ILE A 1 617 ? -14.153 17.066 -1.472 1.00 93.56 617 ILE A CA 1
ATOM 5078 C C . ILE A 1 617 ? -15.115 17.417 -0.340 1.00 93.56 617 ILE A C 1
ATOM 5080 O O . ILE A 1 617 ? -16.316 17.452 -0.568 1.00 93.56 617 ILE A O 1
ATOM 5084 N N . ILE A 1 618 ? -14.609 17.740 0.853 1.00 90.69 618 ILE A N 1
ATOM 5085 C CA . ILE A 1 618 ? -15.448 18.154 1.991 1.00 90.69 618 ILE A CA 1
ATOM 5086 C C . ILE A 1 618 ? -16.260 19.418 1.660 1.00 90.69 618 ILE A C 1
ATOM 5088 O O . ILE A 1 618 ? -17.339 19.619 2.205 1.00 90.69 618 ILE A O 1
ATOM 5092 N N . LYS A 1 619 ? -15.779 20.255 0.729 1.00 94.06 619 LYS A N 1
ATOM 5093 C CA . LYS A 1 619 ? -16.493 21.450 0.255 1.00 94.06 619 LYS A CA 1
ATOM 5094 C C . LYS A 1 619 ? -17.532 21.136 -0.833 1.00 94.06 619 LYS A C 1
ATOM 5096 O O . LYS A 1 619 ? -18.237 22.055 -1.244 1.00 94.06 619 LYS A O 1
ATOM 5101 N N . LEU A 1 620 ? -17.602 19.899 -1.336 1.00 95.75 620 LEU A N 1
ATOM 5102 C CA . LEU A 1 620 ? -18.529 19.457 -2.381 1.00 95.75 620 LEU A CA 1
ATOM 5103 C C . LEU A 1 620 ? -19.776 18.800 -1.761 1.00 95.75 620 LEU A C 1
ATOM 5105 O O . LEU A 1 620 ? -19.802 17.604 -1.466 1.00 95.75 620 LEU A O 1
ATOM 5109 N N . ASN A 1 621 ? -20.844 19.578 -1.619 1.00 93.88 621 ASN A N 1
ATOM 5110 C CA . ASN A 1 621 ? -22.161 19.111 -1.204 1.00 93.88 621 ASN A CA 1
ATOM 5111 C C . ASN A 1 621 ? -22.706 18.093 -2.219 1.00 93.88 621 ASN A C 1
ATOM 5113 O O . ASN A 1 621 ? -22.637 18.309 -3.432 1.00 93.88 621 ASN A O 1
ATOM 5117 N N . ASN A 1 622 ? -23.305 17.007 -1.724 1.00 92.44 622 ASN A N 1
ATOM 5118 C CA . ASN A 1 622 ? -23.874 15.916 -2.528 1.00 92.44 622 ASN A CA 1
ATOM 5119 C C . ASN A 1 622 ? -22.860 15.109 -3.362 1.00 92.44 622 ASN A C 1
ATOM 5121 O O . ASN A 1 622 ? -23.259 14.430 -4.311 1.00 92.44 622 ASN A O 1
ATOM 5125 N N . PHE A 1 623 ? -21.566 15.134 -3.026 1.00 93.31 623 PHE A N 1
ATOM 5126 C CA . PHE A 1 623 ? -20.598 14.225 -3.639 1.00 93.31 623 PHE A CA 1
ATOM 5127 C C . PHE A 1 623 ? -20.948 12.758 -3.320 1.00 93.31 623 PHE A C 1
ATOM 5129 O O . PHE A 1 623 ? -21.038 12.374 -2.156 1.00 93.31 623 PHE A O 1
ATOM 5136 N N . LYS A 1 624 ? -21.160 11.939 -4.362 1.00 91.50 624 LYS A N 1
ATOM 5137 C CA . LYS A 1 624 ? -21.537 10.512 -4.252 1.00 91.50 624 LYS A CA 1
ATOM 5138 C C . LYS A 1 624 ? -20.426 9.538 -4.661 1.00 91.50 624 LYS A C 1
ATOM 5140 O O . LYS A 1 624 ? -20.661 8.334 -4.675 1.00 91.50 624 LYS A O 1
ATOM 5145 N N . GLY A 1 625 ? -19.252 10.033 -5.052 1.00 85.50 625 GLY A N 1
ATOM 5146 C CA . GLY A 1 625 ? -18.145 9.171 -5.460 1.00 85.50 625 GLY A CA 1
ATOM 5147 C C . GLY A 1 625 ? -17.499 8.466 -4.266 1.00 85.50 625 GLY A C 1
ATOM 5148 O O . GLY A 1 625 ? -17.512 8.973 -3.144 1.00 85.50 625 GLY A O 1
ATOM 5149 N N . ASN A 1 626 ? -16.880 7.312 -4.512 1.00 86.88 626 ASN A N 1
ATOM 5150 C CA . ASN A 1 626 ? -16.057 6.653 -3.499 1.00 86.88 626 ASN A CA 1
ATOM 5151 C C . ASN A 1 626 ? -14.849 7.538 -3.165 1.00 86.88 626 ASN A C 1
ATOM 5153 O O . ASN A 1 626 ? -14.277 8.174 -4.052 1.00 86.88 626 ASN A O 1
ATOM 5157 N N . ILE A 1 627 ? -14.448 7.602 -1.895 1.00 78.44 627 ILE A N 1
ATOM 5158 C CA . ILE A 1 627 ? -13.206 8.277 -1.502 1.00 78.44 627 ILE A CA 1
ATOM 5159 C C . ILE A 1 627 ? -12.055 7.335 -1.861 1.00 78.44 627 ILE A C 1
ATOM 5161 O O . ILE A 1 627 ? -11.821 6.344 -1.175 1.00 78.44 627 ILE A O 1
ATOM 5165 N N . ASN A 1 628 ? -11.377 7.617 -2.972 1.00 80.88 628 ASN A N 1
ATOM 5166 C CA . ASN A 1 628 ? -10.183 6.888 -3.378 1.00 80.88 628 ASN A CA 1
ATOM 5167 C C . ASN A 1 628 ? -8.965 7.461 -2.639 1.00 80.88 628 ASN A C 1
ATOM 5169 O O . ASN A 1 628 ? -8.731 8.670 -2.682 1.00 80.88 628 ASN A O 1
ATOM 5173 N N . GLN A 1 629 ? -8.184 6.596 -1.987 1.00 76.25 629 GLN A N 1
ATOM 5174 C CA . GLN A 1 629 ? -6.934 6.988 -1.337 1.00 76.25 629 GLN A CA 1
ATOM 5175 C C . GLN A 1 629 ? -5.905 7.489 -2.362 1.00 76.25 629 GLN A C 1
ATOM 5177 O O . GLN A 1 629 ? -5.089 8.330 -2.045 1.00 76.25 629 GLN A O 1
ATOM 5182 N N . GLU A 1 630 ? -5.944 7.093 -3.628 1.00 83.62 630 GLU A N 1
ATOM 5183 C CA . GLU A 1 630 ? -4.977 7.585 -4.626 1.00 83.62 630 GLU A CA 1
ATOM 5184 C C . GLU A 1 630 ? -5.415 8.877 -5.337 1.00 83.62 630 GLU A C 1
ATOM 5186 O O . GLU A 1 630 ? -4.820 9.292 -6.339 1.00 83.62 630 GLU A O 1
ATOM 5191 N N . ARG A 1 631 ? -6.475 9.531 -4.847 1.00 91.75 631 ARG A N 1
ATOM 5192 C CA . ARG A 1 631 ? -7.007 10.742 -5.470 1.00 91.75 631 ARG A CA 1
ATOM 5193 C C . ARG A 1 631 ? -6.065 11.931 -5.280 1.00 91.75 631 ARG A C 1
ATOM 5195 O O . ARG A 1 631 ? -5.807 12.371 -4.163 1.00 91.75 631 ARG A O 1
ATOM 5202 N N . GLU A 1 632 ? -5.638 12.518 -6.393 1.00 94.31 632 GLU A N 1
ATOM 5203 C CA . GLU A 1 632 ? -4.882 13.772 -6.433 1.00 94.31 632 GLU A CA 1
ATOM 5204 C C . GLU A 1 632 ? -5.785 14.912 -6.915 1.00 94.31 632 GLU A C 1
ATOM 5206 O O . GLU A 1 632 ? -6.665 14.698 -7.746 1.00 94.31 632 GLU A O 1
ATOM 5211 N N . TYR A 1 633 ? -5.569 16.126 -6.408 1.00 96.50 633 TYR A N 1
ATOM 5212 C CA . TYR A 1 633 ? -6.263 17.335 -6.856 1.00 96.50 633 TYR A CA 1
ATOM 5213 C C . TYR A 1 633 ? -5.325 18.212 -7.684 1.00 96.50 633 TYR A C 1
ATOM 5215 O O . TYR A 1 633 ? -4.239 18.568 -7.226 1.00 96.50 633 TYR A O 1
ATOM 5223 N N . PHE A 1 634 ? -5.754 18.586 -8.889 1.00 96.50 634 PHE A N 1
ATOM 5224 C CA . PHE A 1 634 ? -4.935 19.333 -9.847 1.00 96.50 634 PHE A CA 1
ATOM 5225 C C . PHE A 1 634 ? -5.312 20.806 -9.985 1.00 96.50 634 PHE A C 1
ATOM 5227 O O . PHE A 1 634 ? -4.492 21.593 -10.464 1.00 96.50 634 PHE A O 1
ATOM 5234 N N . GLY A 1 635 ? -6.514 21.191 -9.552 1.00 97.25 635 GLY A N 1
ATOM 5235 C CA . GLY A 1 635 ? -6.978 22.573 -9.609 1.00 97.25 635 GLY A CA 1
ATOM 5236 C C . GLY A 1 635 ? -8.489 22.701 -9.763 1.00 97.25 635 GLY A C 1
ATOM 5237 O O . GLY A 1 635 ? -9.226 21.712 -9.782 1.00 97.25 635 GLY A O 1
ATOM 5238 N N . LYS A 1 636 ? -8.948 23.949 -9.877 1.00 97.31 636 LYS A N 1
ATOM 5239 C CA . LYS A 1 636 ? -10.341 24.283 -10.171 1.00 97.31 636 LYS A CA 1
ATOM 5240 C C . LYS A 1 636 ? -10.420 25.466 -11.128 1.00 97.31 636 LYS A C 1
ATOM 5242 O O . LYS A 1 636 ? -9.603 26.378 -11.025 1.00 97.31 636 LYS A O 1
ATOM 5247 N N . VAL A 1 637 ? -11.418 25.477 -12.006 1.00 97.62 637 VAL A N 1
ATOM 5248 C CA . VAL A 1 637 ? -11.624 26.539 -13.004 1.00 97.62 637 VAL A CA 1
ATOM 5249 C C . VAL A 1 637 ? -13.094 26.940 -13.035 1.00 97.62 637 VAL A C 1
ATOM 5251 O O . VAL A 1 637 ? -13.974 26.082 -13.035 1.00 97.62 637 VAL A O 1
ATOM 5254 N N . VAL A 1 638 ? -13.374 28.245 -13.039 1.00 96.50 638 VAL A N 1
ATOM 5255 C CA . VAL A 1 638 ? -14.743 28.777 -13.120 1.00 96.50 638 VAL A CA 1
ATOM 5256 C C . VAL A 1 638 ? -15.217 28.716 -14.569 1.00 96.50 638 VAL A C 1
ATOM 5258 O O . VAL A 1 638 ? -14.585 29.296 -15.449 1.00 96.50 638 VAL A O 1
ATOM 5261 N N . ILE A 1 639 ? -16.329 28.025 -14.812 1.00 96.88 639 ILE A N 1
ATOM 5262 C CA . ILE A 1 639 ? -16.878 27.770 -16.151 1.00 96.88 639 ILE A CA 1
ATOM 5263 C C . ILE A 1 639 ? -18.410 27.860 -16.135 1.00 96.88 639 ILE A C 1
ATOM 5265 O O . ILE A 1 639 ? -19.036 27.864 -15.072 1.00 96.88 639 ILE A O 1
ATOM 5269 N N . SER A 1 640 ? -19.036 27.907 -17.306 1.00 93.81 640 SER A N 1
ATOM 5270 C CA . SER A 1 640 ? -20.485 27.815 -17.464 1.00 93.81 640 SER A CA 1
ATOM 5271 C C . SER A 1 640 ? -20.891 26.613 -18.316 1.00 93.81 640 SER A C 1
ATOM 5273 O O . SER A 1 640 ? -20.240 26.284 -19.300 1.00 93.81 640 SER A O 1
ATOM 5275 N N . SER A 1 641 ? -21.983 25.948 -17.941 1.00 94.00 641 SER A N 1
ATOM 5276 C CA . SER A 1 641 ? -22.648 24.914 -18.744 1.00 94.00 641 SER A CA 1
ATOM 5277 C C . SER A 1 641 ? -24.055 25.409 -19.072 1.00 94.00 641 SER A C 1
ATOM 5279 O O . SER A 1 641 ? -24.907 25.575 -18.190 1.00 94.00 641 SER A O 1
ATOM 5281 N N . GLY A 1 642 ? -24.285 25.779 -20.334 1.00 92.06 642 GLY A N 1
ATOM 5282 C CA . GLY A 1 642 ? -25.501 26.481 -20.749 1.00 92.06 642 GLY A CA 1
ATOM 5283 C C . GLY A 1 642 ? -25.698 27.803 -19.991 1.00 92.06 642 GLY A C 1
ATOM 5284 O O . GLY A 1 642 ? -24.928 28.745 -20.153 1.00 92.06 642 GLY A O 1
ATOM 5285 N N . LYS A 1 643 ? -26.750 27.889 -19.165 1.00 93.19 643 LYS A N 1
ATOM 5286 C CA . LYS A 1 643 ? -27.057 29.076 -18.334 1.00 93.19 643 LYS A CA 1
ATOM 5287 C C . LYS A 1 643 ? -26.501 28.991 -16.908 1.00 93.19 643 LYS A C 1
ATOM 5289 O O . LYS A 1 643 ? -26.679 29.926 -16.129 1.00 93.19 643 LYS A O 1
ATOM 5294 N N . LEU A 1 644 ? -25.893 27.867 -16.534 1.00 95.88 644 LEU A N 1
ATOM 5295 C CA . LEU A 1 644 ? -25.416 27.626 -15.178 1.00 95.88 644 LEU A CA 1
ATOM 5296 C C . LEU A 1 644 ? -23.942 28.005 -15.072 1.00 95.88 644 LEU A C 1
ATOM 5298 O O . LEU A 1 644 ? -23.103 27.389 -15.718 1.00 95.88 644 LEU A O 1
ATOM 5302 N N . ASN A 1 645 ? -23.629 28.985 -14.225 1.00 96.44 645 ASN A N 1
ATOM 5303 C CA . ASN A 1 645 ? -22.253 29.296 -13.838 1.00 96.44 645 ASN A CA 1
ATOM 5304 C C . ASN A 1 645 ? -21.845 28.414 -12.654 1.00 96.44 645 ASN A C 1
ATOM 5306 O O . ASN A 1 645 ? -22.589 28.302 -11.675 1.00 96.44 645 ASN A O 1
ATOM 5310 N N . GLY A 1 646 ? -20.660 27.823 -12.726 1.00 96.94 646 GLY A N 1
ATOM 5311 C CA . GLY A 1 646 ? -20.116 26.963 -11.686 1.00 96.94 646 GLY A CA 1
ATOM 5312 C C . GLY A 1 646 ? -18.597 26.865 -11.757 1.00 96.94 646 GLY A C 1
ATOM 5313 O O . GLY A 1 646 ? -17.923 27.663 -12.405 1.00 96.94 646 GLY A O 1
ATOM 5314 N N . THR A 1 647 ? -18.059 25.871 -11.071 1.00 97.94 647 THR A N 1
ATOM 5315 C CA . THR A 1 647 ? -16.630 25.602 -10.970 1.00 97.94 647 THR A CA 1
ATOM 5316 C C . THR A 1 647 ? -16.392 24.137 -11.292 1.00 97.94 647 THR A C 1
ATOM 5318 O O . THR A 1 647 ? -17.024 23.267 -10.697 1.00 97.94 647 THR A O 1
ATOM 5321 N N . MET A 1 648 ? -15.478 23.865 -12.218 1.00 97.94 648 MET A N 1
ATOM 5322 C CA . MET A 1 648 ?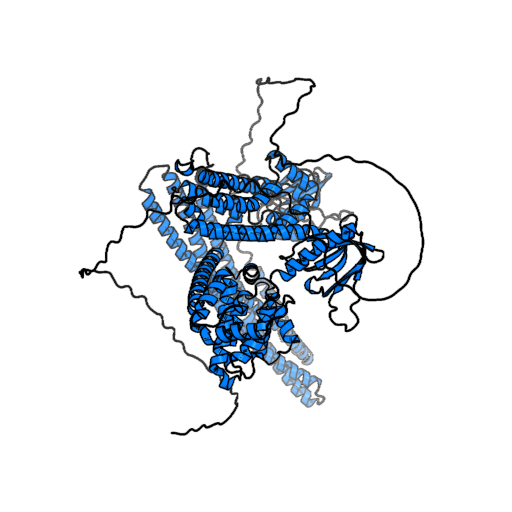 -14.962 22.526 -12.479 1.00 97.94 648 MET A CA 1
ATOM 5323 C C . MET A 1 648 ? -13.786 22.246 -11.553 1.00 97.94 648 MET A C 1
ATOM 5325 O O . MET A 1 648 ? -12.838 23.026 -11.522 1.00 97.94 648 MET A O 1
ATOM 5329 N N . PHE A 1 649 ? -13.839 21.141 -10.824 1.00 98.06 649 PHE A N 1
ATOM 5330 C CA . PHE A 1 649 ? -12.759 20.621 -9.996 1.00 98.06 649 PHE A CA 1
ATOM 5331 C C . PHE A 1 649 ? -12.101 19.445 -10.714 1.00 98.06 649 PHE A C 1
ATOM 5333 O O . PHE A 1 649 ? -12.792 18.551 -11.203 1.00 98.06 649 PHE A O 1
ATOM 5340 N N . PHE A 1 650 ? -10.772 19.449 -10.762 1.00 97.56 650 PHE A N 1
ATOM 5341 C CA . PHE A 1 650 ? -9.978 18.449 -11.466 1.00 97.56 650 PHE A CA 1
ATOM 5342 C C . PHE A 1 650 ? -9.306 17.529 -10.455 1.00 97.56 650 PHE A C 1
ATOM 5344 O O . PHE A 1 650 ? -8.361 17.934 -9.773 1.00 97.56 650 PHE A O 1
ATOM 5351 N N . PHE A 1 651 ? -9.786 16.295 -10.377 1.00 96.81 651 PHE A N 1
ATOM 5352 C CA . PHE A 1 651 ? -9.159 15.213 -9.632 1.00 96.81 651 PHE A CA 1
ATOM 5353 C C . PHE A 1 651 ? -8.566 14.180 -10.595 1.00 96.81 651 PHE A C 1
ATOM 5355 O O . PHE A 1 651 ? -8.895 14.161 -11.781 1.00 96.81 651 PHE A O 1
ATOM 5362 N N . SER A 1 652 ? -7.678 13.317 -10.102 1.00 94.50 652 SER A N 1
ATOM 5363 C CA . SER A 1 652 ? -7.082 12.246 -10.914 1.00 94.50 652 SER A CA 1
ATOM 5364 C C . SER A 1 652 ? -8.095 11.241 -11.452 1.00 94.50 652 SER A C 1
ATOM 5366 O O . SER A 1 652 ? -7.916 10.742 -12.560 1.00 94.50 652 SER A O 1
ATOM 5368 N N . ASP A 1 653 ? -9.165 10.983 -10.709 1.00 93.56 653 ASP A N 1
ATOM 5369 C CA . ASP A 1 653 ? -10.216 10.013 -11.024 1.00 93.56 653 ASP A CA 1
ATOM 5370 C C . ASP A 1 653 ? -11.551 10.658 -11.439 1.00 93.56 653 ASP A C 1
ATOM 5372 O O . ASP A 1 653 ? -12.349 10.014 -12.116 1.00 93.56 653 ASP A O 1
ATOM 5376 N N . TYR A 1 654 ? -11.787 11.933 -11.100 1.00 95.62 654 TYR A N 1
ATOM 5377 C CA . TYR A 1 654 ? -13.018 12.649 -11.452 1.00 95.62 654 TYR A CA 1
ATOM 5378 C C . TYR A 1 654 ? -12.796 14.087 -11.936 1.00 95.62 654 TYR A C 1
ATOM 5380 O O . TYR A 1 654 ? -11.992 14.836 -11.386 1.00 95.62 654 TYR A O 1
ATOM 5388 N N . LEU A 1 655 ? -13.612 14.518 -12.898 1.00 96.38 655 LEU A N 1
ATOM 5389 C CA . LEU A 1 655 ? -13.894 15.929 -13.169 1.00 96.38 655 LEU A CA 1
ATOM 5390 C C . LEU A 1 655 ? -15.266 16.263 -12.577 1.00 96.38 655 LEU A C 1
ATOM 5392 O O . LEU A 1 655 ? -16.238 15.567 -12.865 1.00 96.38 655 LEU A O 1
ATOM 5396 N N . ILE A 1 656 ? -15.363 17.292 -11.737 1.00 97.00 656 ILE A N 1
ATOM 5397 C CA . ILE A 1 656 ? -16.603 17.608 -11.011 1.00 97.00 656 ILE A CA 1
ATOM 5398 C C . ILE A 1 656 ? -17.025 19.042 -11.293 1.00 97.00 656 ILE A C 1
ATOM 5400 O O . ILE A 1 656 ? -16.357 19.977 -10.859 1.00 97.00 656 ILE A O 1
ATOM 5404 N N . PHE A 1 657 ? -18.159 19.228 -11.961 1.00 97.44 657 PHE A N 1
ATOM 5405 C CA . PHE A 1 657 ? -18.768 20.539 -12.141 1.00 97.44 657 PHE A CA 1
ATOM 5406 C C . PHE A 1 657 ? -19.753 20.810 -11.003 1.00 97.44 657 PHE A C 1
ATOM 5408 O O . PHE A 1 657 ? -20.738 20.091 -10.826 1.00 97.44 657 PHE A O 1
ATOM 5415 N N . ALA A 1 658 ? -19.490 21.853 -10.219 1.00 97.94 658 ALA A N 1
ATOM 5416 C CA . ALA A 1 658 ? -20.284 22.193 -9.046 1.00 97.94 658 ALA A CA 1
ATOM 5417 C C . ALA A 1 658 ? -20.626 23.689 -8.997 1.00 97.94 658 ALA A C 1
ATOM 5419 O O . ALA A 1 658 ? -19.836 24.550 -9.386 1.00 97.94 658 ALA A O 1
ATOM 5420 N N . LYS A 1 659 ? -21.815 24.017 -8.495 1.00 97.62 659 LYS A N 1
ATOM 5421 C CA . LYS A 1 659 ? -22.297 25.393 -8.334 1.00 97.62 659 LYS A CA 1
ATOM 5422 C C . LYS A 1 659 ? -21.915 25.922 -6.952 1.00 97.62 659 LYS A C 1
ATOM 5424 O O . LYS A 1 659 ? -22.134 25.232 -5.966 1.00 97.62 659 LYS A O 1
ATOM 5429 N N . SER A 1 660 ? -21.382 27.142 -6.861 1.00 96.44 660 SER A N 1
ATOM 5430 C CA . SER A 1 660 ? -21.060 27.754 -5.561 1.00 96.44 660 SER A CA 1
ATOM 5431 C C . SER A 1 660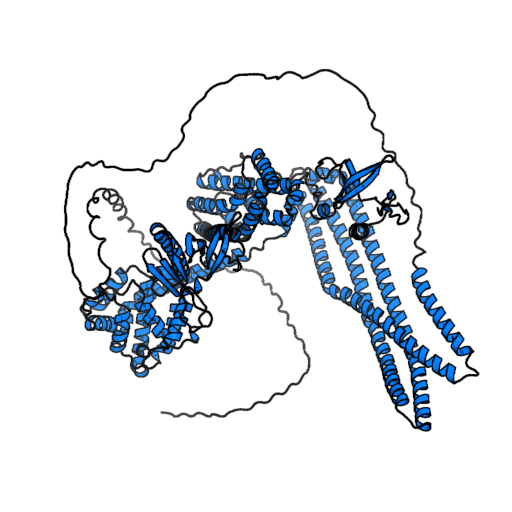 ? -22.322 28.024 -4.737 1.00 96.44 660 SER A C 1
ATOM 5433 O O . SER A 1 660 ? -23.311 28.546 -5.254 1.00 96.44 660 SER A O 1
ATOM 5435 N N . GLU A 1 661 ? -22.248 27.733 -3.443 1.00 95.75 661 GLU A N 1
ATOM 5436 C CA . GLU A 1 661 ? -23.262 28.002 -2.420 1.00 95.75 661 GLU A CA 1
ATOM 5437 C C . GLU A 1 661 ? -22.623 28.747 -1.235 1.00 95.75 661 GLU A C 1
ATOM 5439 O O . GLU A 1 661 ? -21.411 28.959 -1.212 1.00 95.75 661 GLU A O 1
ATOM 5444 N N . LYS A 1 662 ? -23.427 29.178 -0.249 1.00 92.56 662 LYS A N 1
ATOM 5445 C CA . LYS A 1 662 ? -22.916 29.918 0.923 1.00 92.56 662 LYS A CA 1
ATOM 5446 C C . LYS A 1 662 ? -21.902 29.110 1.744 1.00 92.56 662 LYS A C 1
ATOM 5448 O O . LYS A 1 662 ? -20.962 29.693 2.268 1.00 92.56 662 LYS A O 1
ATOM 5453 N N . GLU A 1 663 ? -22.088 27.794 1.830 1.00 89.62 663 GLU A N 1
ATOM 5454 C CA . GLU A 1 663 ? -21.302 26.900 2.695 1.00 89.62 663 GLU A CA 1
ATOM 5455 C C . GLU A 1 663 ? -20.464 25.877 1.905 1.00 89.62 663 GLU A C 1
ATOM 5457 O O . GLU A 1 663 ? -19.962 24.913 2.472 1.00 89.62 663 GLU A O 1
ATOM 5462 N N . GLY A 1 664 ? -20.283 26.065 0.593 1.00 93.81 664 GLY A N 1
ATOM 5463 C CA . GLY A 1 664 ? -19.537 25.111 -0.231 1.00 93.81 664 GLY A CA 1
ATOM 5464 C C . GLY A 1 664 ? -19.922 25.155 -1.703 1.00 93.81 664 GLY A C 1
ATOM 5465 O O . GLY A 1 664 ? -20.178 26.221 -2.263 1.00 93.81 664 GLY A O 1
ATOM 5466 N N . TYR A 1 665 ? -19.943 23.989 -2.341 1.00 97.38 665 TYR A N 1
ATOM 5467 C CA . TYR A 1 665 ? -20.293 23.818 -3.746 1.00 97.38 665 TYR A CA 1
ATOM 5468 C C . TYR A 1 665 ? -21.245 22.633 -3.904 1.00 97.38 665 TYR A C 1
ATOM 5470 O O . TYR A 1 665 ? -20.913 21.535 -3.482 1.00 97.38 665 TYR A O 1
ATOM 5478 N N . SER A 1 666 ? -22.391 22.811 -4.550 1.00 97.12 666 SER A N 1
ATOM 5479 C CA . SER A 1 666 ? -23.313 21.711 -4.853 1.00 97.12 666 SER A CA 1
ATOM 5480 C C . SER A 1 666 ? -22.944 21.045 -6.170 1.00 97.12 666 SER A C 1
ATOM 5482 O O . SER A 1 666 ? -22.874 21.712 -7.207 1.00 97.12 666 SER A O 1
ATOM 5484 N N . VAL A 1 667 ? -22.656 19.742 -6.118 1.00 97.44 667 VAL A N 1
ATOM 5485 C CA . VAL A 1 667 ? -22.266 18.945 -7.288 1.00 97.44 667 VAL A CA 1
ATOM 5486 C C . VAL A 1 667 ? -23.427 18.875 -8.281 1.00 97.44 667 VAL A C 1
ATOM 5488 O O . VAL A 1 667 ? -24.521 18.433 -7.933 1.00 97.44 667 VAL A O 1
ATOM 5491 N N . ILE A 1 668 ? -23.177 19.309 -9.520 1.00 96.62 668 ILE A N 1
ATOM 5492 C CA . ILE A 1 668 ? -24.151 19.298 -10.621 1.00 96.62 668 ILE A CA 1
ATOM 5493 C C . ILE A 1 668 ? -23.876 18.114 -11.548 1.00 96.62 668 ILE A C 1
ATOM 5495 O O . ILE A 1 668 ? -24.772 17.319 -11.813 1.00 96.62 668 ILE A O 1
ATOM 5499 N N . GLU A 1 669 ? -22.630 17.978 -12.002 1.00 94.88 669 GLU A N 1
ATOM 5500 C CA . GLU A 1 669 ? -22.185 16.907 -12.897 1.00 94.88 669 GLU A CA 1
ATOM 5501 C C . GLU A 1 669 ? -20.840 16.345 -12.428 1.00 94.88 669 GLU A C 1
ATOM 5503 O O . GLU A 1 669 ? -20.010 17.056 -11.856 1.00 94.88 669 GLU A O 1
ATOM 5508 N N . MET A 1 670 ? -20.622 15.054 -12.675 1.00 94.62 670 MET A N 1
ATOM 5509 C CA . MET A 1 670 ? -19.399 14.340 -12.322 1.00 94.62 670 MET A CA 1
ATOM 5510 C C . MET A 1 670 ? -19.027 13.389 -13.458 1.00 94.62 670 MET A C 1
ATOM 5512 O O . MET A 1 670 ? -19.862 12.611 -13.914 1.00 94.62 670 MET A O 1
ATOM 5516 N N . PHE A 1 671 ? -17.769 13.437 -13.884 1.00 93.00 671 PHE A N 1
ATOM 5517 C CA . PHE A 1 671 ? -17.227 12.630 -14.971 1.00 93.00 671 PHE A CA 1
ATOM 5518 C C . PHE A 1 671 ? -16.069 11.803 -14.447 1.00 93.00 671 PHE A C 1
ATOM 5520 O O . PHE A 1 671 ? -15.113 12.362 -13.917 1.00 93.00 671 PHE A O 1
ATOM 5527 N N . GLU A 1 672 ? -16.130 10.487 -14.602 1.00 92.50 672 GLU A N 1
ATOM 5528 C CA . GLU A 1 672 ? -14.980 9.640 -14.300 1.00 92.50 672 GLU A CA 1
ATOM 5529 C C . GLU A 1 672 ? -13.912 9.823 -15.381 1.00 92.50 672 GLU A C 1
ATOM 5531 O O . GLU A 1 672 ? -14.199 9.740 -16.579 1.00 92.50 672 GLU A O 1
ATOM 5536 N N . THR A 1 673 ? -12.674 10.086 -14.971 1.00 91.19 673 THR A N 1
ATOM 5537 C CA . THR A 1 673 ? -11.586 10.407 -15.902 1.00 91.19 673 THR A CA 1
ATOM 5538 C C . THR A 1 673 ? -11.213 9.212 -16.783 1.00 91.19 673 THR A C 1
ATOM 5540 O O . THR A 1 673 ? -10.816 9.394 -17.933 1.00 91.19 673 THR A O 1
ATOM 5543 N N . SER A 1 674 ? -11.433 7.987 -16.293 1.00 86.31 674 SER A N 1
ATOM 5544 C CA . SER A 1 674 ? -11.271 6.725 -17.030 1.00 86.31 674 SER A CA 1
ATOM 5545 C C . SER A 1 674 ? -12.223 6.588 -18.233 1.00 86.31 674 SER A C 1
ATOM 5547 O O . SER A 1 674 ? -11.912 5.868 -19.189 1.00 86.31 674 SER A O 1
ATOM 5549 N N . ASN A 1 675 ? -13.353 7.306 -18.201 1.00 88.06 675 ASN A N 1
ATOM 5550 C CA . ASN A 1 675 ? -14.408 7.286 -19.214 1.00 88.06 675 ASN A CA 1
ATOM 5551 C C . ASN A 1 675 ? -14.319 8.454 -20.203 1.00 88.06 675 ASN A C 1
ATOM 5553 O O . ASN A 1 675 ? -15.156 8.542 -21.102 1.00 88.06 675 ASN A O 1
ATOM 5557 N N . LEU A 1 676 ? -13.329 9.342 -20.067 1.00 87.06 676 LEU A N 1
ATOM 5558 C CA . LEU A 1 676 ? -13.107 10.448 -20.998 1.00 87.06 676 LEU A CA 1
ATOM 5559 C C . LEU A 1 676 ? -12.627 9.907 -22.351 1.00 87.06 676 LEU A C 1
ATOM 5561 O O . LEU A 1 676 ? -11.535 9.356 -22.466 1.00 87.06 676 LEU A O 1
ATOM 5565 N N . GLU A 1 677 ? -13.450 10.069 -23.385 1.00 80.88 677 GLU A N 1
ATOM 5566 C CA . GLU A 1 677 ? -13.135 9.629 -24.750 1.00 80.88 677 GLU A CA 1
ATOM 5567 C C . GLU A 1 677 ? -12.791 10.788 -25.667 1.00 80.88 677 GLU A C 1
ATOM 5569 O O . GLU A 1 677 ? -11.883 10.696 -26.494 1.00 80.88 677 GLU A O 1
ATOM 5574 N N . ARG A 1 678 ? -13.553 11.875 -25.546 1.00 79.31 678 ARG A N 1
ATOM 5575 C CA . ARG A 1 678 ? -13.462 13.001 -26.461 1.00 79.31 678 ARG A CA 1
ATOM 5576 C C . ARG A 1 678 ? -13.324 14.280 -25.671 1.00 79.31 678 ARG A C 1
ATOM 5578 O O . ARG A 1 678 ? -14.235 14.674 -24.956 1.00 79.31 678 ARG A O 1
ATOM 5585 N N . LEU A 1 679 ? -12.209 14.962 -25.874 1.00 83.62 679 LEU A N 1
ATOM 5586 C CA . LEU A 1 679 ? -12.073 16.354 -25.499 1.00 83.62 679 LEU A CA 1
ATOM 5587 C C . LEU A 1 679 ? -11.867 17.168 -26.767 1.00 83.62 679 LEU A C 1
ATOM 5589 O O . LEU A 1 679 ? -10.939 16.904 -27.533 1.00 83.62 679 LEU A O 1
ATOM 5593 N N . ARG A 1 680 ? -12.739 18.142 -27.014 1.00 85.94 680 ARG A N 1
ATOM 5594 C CA . ARG A 1 680 ? -12.615 19.008 -28.184 1.00 85.94 680 ARG A CA 1
ATOM 5595 C C . ARG A 1 680 ? -12.825 20.460 -27.801 1.00 85.94 680 ARG A C 1
ATOM 5597 O O . ARG A 1 680 ? -13.845 20.819 -27.230 1.00 85.94 680 ARG A O 1
ATOM 5604 N N . VAL A 1 681 ? -11.891 21.310 -28.208 1.00 88.00 681 VAL A N 1
ATOM 5605 C CA . VAL A 1 681 ? -12.105 22.758 -28.240 1.00 88.00 681 VAL A CA 1
ATOM 5606 C C . VAL A 1 681 ? -13.027 23.053 -29.428 1.00 88.00 681 VAL A C 1
ATOM 5608 O O . VAL A 1 681 ? -12.648 22.836 -30.581 1.00 88.00 681 VAL A O 1
ATOM 5611 N N . VAL A 1 682 ? -14.272 23.444 -29.148 1.00 91.38 682 VAL A N 1
ATOM 5612 C CA . VAL A 1 682 ? -15.287 23.753 -30.171 1.00 91.38 682 VAL A CA 1
ATOM 5613 C C . VAL A 1 682 ? -15.009 25.128 -30.773 1.00 91.38 682 VAL A C 1
ATOM 5615 O O . VAL A 1 682 ? -15.037 25.291 -31.991 1.00 91.38 682 VAL A O 1
ATOM 5618 N N . ASP A 1 683 ? -14.680 26.093 -29.918 1.00 91.94 683 ASP A N 1
ATOM 5619 C CA . ASP A 1 683 ? -14.265 27.449 -30.268 1.00 91.94 683 ASP A CA 1
ATOM 5620 C C . ASP A 1 683 ? -13.311 27.998 -29.184 1.00 91.94 683 ASP A C 1
ATOM 5622 O O . ASP A 1 683 ? -12.967 27.290 -28.241 1.00 91.94 683 ASP A O 1
ATOM 5626 N N . ARG A 1 684 ? -12.873 29.261 -29.286 1.00 90.25 684 ARG A N 1
ATOM 5627 C CA . ARG A 1 684 ? -11.902 29.866 -28.343 1.00 90.25 684 ARG A CA 1
ATOM 5628 C C . ARG A 1 684 ? -12.367 29.941 -26.883 1.00 90.25 684 ARG A C 1
ATOM 5630 O O . ARG A 1 684 ? -11.575 30.308 -26.023 1.00 90.25 684 ARG A O 1
ATOM 5637 N N . LYS A 1 685 ? -13.642 29.680 -26.608 1.00 93.88 685 LYS A N 1
ATOM 5638 C CA . LYS A 1 685 ? -14.283 29.817 -25.297 1.00 93.88 685 LYS A CA 1
ATOM 5639 C C . LYS A 1 685 ? -15.051 28.568 -24.882 1.00 93.88 685 LYS A C 1
ATOM 5641 O O . LYS A 1 685 ? -15.418 28.472 -23.717 1.00 93.88 685 LYS A O 1
ATOM 5646 N N . THR A 1 686 ? -15.290 27.627 -25.791 1.00 92.25 686 THR A N 1
ATOM 5647 C CA . THR A 1 686 ? -16.132 26.455 -25.548 1.00 92.25 686 THR A CA 1
ATOM 5648 C C . THR A 1 686 ? -15.338 25.161 -25.684 1.00 92.25 686 THR A C 1
ATOM 5650 O O . THR A 1 686 ? -14.743 24.883 -26.728 1.00 92.25 686 THR A O 1
ATOM 5653 N N . ILE A 1 687 ? -15.378 24.337 -24.638 1.00 92.56 687 ILE A N 1
ATOM 5654 C CA . ILE A 1 687 ? -14.782 23.001 -24.588 1.00 92.56 687 ILE A CA 1
ATOM 5655 C C . ILE A 1 687 ? -15.904 21.973 -24.465 1.00 92.56 687 ILE A C 1
ATOM 5657 O O . ILE A 1 687 ? -16.797 22.106 -23.636 1.00 92.56 687 ILE A O 1
ATOM 5661 N N . GLU A 1 688 ? -15.854 20.940 -25.292 1.00 92.75 688 GLU A N 1
ATOM 5662 C CA . GLU A 1 688 ? -16.761 19.800 -25.262 1.00 92.75 688 GLU A CA 1
ATOM 5663 C C . GLU A 1 688 ? -16.063 18.601 -24.613 1.00 92.75 688 GLU A C 1
ATOM 5665 O O . GLU A 1 688 ? -14.977 18.200 -25.049 1.00 92.75 688 GLU A O 1
ATOM 5670 N N . ILE A 1 689 ? -16.704 18.027 -23.592 1.00 91.38 689 ILE A N 1
ATOM 5671 C CA . ILE A 1 689 ? -16.285 16.784 -22.936 1.00 91.38 689 ILE A CA 1
ATOM 5672 C C . ILE A 1 689 ? -17.281 15.679 -23.303 1.00 91.38 689 ILE A C 1
ATOM 5674 O O . ILE A 1 689 ? -18.473 15.784 -23.020 1.00 91.38 689 ILE A O 1
ATOM 5678 N N . GLY A 1 690 ? -16.792 14.614 -23.933 1.00 88.50 690 GLY A N 1
ATOM 5679 C CA . GLY A 1 690 ? -17.538 13.399 -24.246 1.00 88.50 690 GLY A CA 1
ATOM 5680 C C . GLY A 1 690 ? -17.028 12.215 -23.428 1.00 88.50 690 GLY A C 1
ATOM 5681 O O . GLY A 1 690 ? -15.836 11.892 -23.468 1.00 88.50 690 GLY A O 1
ATOM 5682 N N . CYS A 1 691 ? -17.943 11.558 -22.717 1.00 85.69 691 CYS A N 1
ATOM 5683 C CA . CYS A 1 691 ? -17.678 10.346 -21.946 1.00 85.69 691 CYS A CA 1
ATOM 5684 C C . CYS A 1 691 ? -18.297 9.117 -22.614 1.00 85.69 691 CYS A C 1
ATOM 5686 O O . CYS A 1 691 ? -19.344 9.228 -23.253 1.00 85.69 691 CYS A O 1
ATOM 5688 N N . LYS A 1 692 ? -17.701 7.938 -22.406 1.00 79.81 692 LYS A N 1
ATOM 5689 C CA . LYS A 1 692 ? -18.321 6.658 -22.778 1.00 79.81 692 LYS A CA 1
ATOM 5690 C C . LYS A 1 692 ? -19.677 6.516 -22.095 1.00 79.81 692 LYS A C 1
ATOM 5692 O O . LYS A 1 692 ? -19.742 6.444 -20.871 1.00 79.81 692 LYS A O 1
ATOM 5697 N N . GLY A 1 693 ? -20.749 6.459 -22.880 1.00 70.81 693 GLY A N 1
ATOM 5698 C CA . GLY A 1 693 ? -22.047 6.019 -22.374 1.00 70.81 693 GLY A CA 1
ATOM 5699 C C . GLY A 1 693 ? -21.999 4.520 -22.086 1.00 70.81 693 GLY A C 1
ATOM 5700 O O . GLY A 1 693 ? -21.465 3.764 -22.893 1.00 70.81 693 GLY A O 1
ATOM 5701 N N . GLU A 1 694 ? -22.559 4.080 -20.957 1.00 55.22 694 GLU A N 1
ATOM 5702 C CA . GLU A 1 694 ? -22.451 2.679 -20.534 1.00 55.22 694 GLU A CA 1
ATOM 5703 C C . GLU A 1 694 ? -23.118 1.680 -21.491 1.00 55.22 694 GLU A C 1
ATOM 5705 O O . GLU A 1 694 ? -22.727 0.524 -21.440 1.00 55.22 694 GLU A O 1
ATOM 5710 N N . ASN A 1 695 ? -24.065 2.059 -22.370 1.00 54.00 695 ASN A N 1
ATOM 5711 C CA . ASN A 1 695 ? -24.741 1.084 -23.253 1.00 54.00 695 ASN A CA 1
ATOM 5712 C C . ASN A 1 695 ? -25.501 1.646 -24.478 1.00 54.00 695 ASN A C 1
ATOM 5714 O O . ASN A 1 695 ? -26.348 0.953 -25.041 1.00 54.00 695 ASN A O 1
ATOM 5718 N N . THR A 1 696 ? -25.250 2.874 -24.932 1.00 51.22 696 THR A N 1
ATOM 5719 C CA . THR A 1 696 ? -26.038 3.462 -26.034 1.00 51.22 696 THR A CA 1
ATOM 5720 C C . THR A 1 696 ? -25.196 3.672 -27.286 1.00 51.22 696 THR A C 1
ATOM 5722 O O . THR A 1 696 ? -24.264 4.467 -27.285 1.00 51.22 696 THR A O 1
ATOM 5725 N N . THR A 1 697 ? -25.577 3.013 -28.383 1.00 58.25 697 THR A N 1
ATOM 5726 C CA . THR A 1 697 ? -25.124 3.292 -29.760 1.00 58.25 697 THR A CA 1
ATOM 5727 C C . THR A 1 697 ? -25.585 4.660 -30.286 1.00 58.25 697 THR A C 1
ATOM 5729 O O . THR A 1 697 ? -25.277 5.026 -31.419 1.00 58.25 697 THR A O 1
ATOM 5732 N N . GLU A 1 698 ? -26.323 5.429 -29.483 1.00 58.31 698 GLU A N 1
ATOM 5733 C CA . GLU A 1 698 ? -26.679 6.810 -29.783 1.00 58.31 698 GLU A CA 1
ATOM 5734 C C . GLU A 1 698 ? -25.452 7.721 -29.660 1.00 58.31 698 GLU A C 1
ATOM 5736 O O . GLU A 1 698 ? -24.671 7.605 -28.717 1.00 58.31 698 GLU A O 1
ATOM 5741 N N . ASN A 1 699 ? -25.294 8.635 -30.626 1.00 62.12 699 ASN A N 1
ATOM 5742 C CA . ASN A 1 699 ? -24.241 9.650 -30.648 1.00 62.12 699 ASN A CA 1
ATOM 5743 C C . ASN A 1 699 ? -24.060 10.271 -29.256 1.00 62.12 699 ASN A C 1
ATOM 5745 O O . ASN A 1 699 ? -24.940 11.002 -28.796 1.00 62.12 699 ASN A O 1
ATOM 5749 N N . ILE A 1 700 ? -22.917 9.993 -28.619 1.00 65.94 700 ILE A N 1
ATOM 5750 C CA . ILE A 1 700 ? -22.515 10.568 -27.332 1.00 65.94 700 ILE A CA 1
ATOM 5751 C C . ILE A 1 700 ? -22.624 12.091 -27.460 1.00 65.94 700 ILE A C 1
ATOM 5753 O O . ILE A 1 700 ? -21.802 12.726 -28.125 1.00 65.94 700 ILE A O 1
ATOM 5757 N N . LYS A 1 701 ? -23.672 12.684 -26.875 1.00 73.19 701 LYS A N 1
ATOM 5758 C CA . LYS A 1 701 ? -23.801 14.140 -26.793 1.00 73.19 701 LYS A CA 1
ATOM 5759 C C . LYS A 1 701 ? -22.740 14.620 -25.813 1.00 73.19 701 LYS A C 1
ATOM 5761 O O . LYS A 1 701 ? -22.882 14.412 -24.611 1.00 73.19 701 LYS A O 1
ATOM 5766 N N . GLY A 1 702 ? -21.674 15.221 -26.334 1.00 84.69 702 GLY A N 1
ATOM 5767 C CA . GLY A 1 702 ? -20.682 15.880 -25.501 1.00 84.69 702 GLY A CA 1
ATOM 5768 C C . GLY A 1 702 ? -21.325 17.031 -24.733 1.00 84.69 702 GLY A C 1
ATOM 5769 O O . GLY A 1 702 ? -22.177 17.752 -25.261 1.00 84.69 702 GLY A O 1
ATOM 5770 N N . ILE A 1 703 ? -20.938 17.191 -23.471 1.00 89.44 703 ILE A N 1
ATOM 5771 C CA . ILE A 1 703 ? -21.368 18.323 -22.656 1.00 89.44 703 ILE A CA 1
ATOM 5772 C C . ILE A 1 703 ? -20.438 19.490 -22.967 1.00 89.44 703 ILE A C 1
ATOM 5774 O O . ILE A 1 703 ? -19.214 19.361 -22.905 1.00 89.44 703 ILE A O 1
ATOM 5778 N N . GLN A 1 704 ? -21.029 20.618 -23.358 1.00 93.25 704 GLN A N 1
ATOM 5779 C CA . GLN A 1 704 ? -20.297 21.825 -23.719 1.00 93.25 704 GLN A CA 1
ATOM 5780 C C . GLN A 1 704 ? -20.200 22.773 -22.530 1.00 93.25 704 GLN A C 1
ATOM 5782 O O . GLN A 1 704 ? -21.207 23.174 -21.945 1.00 93.25 704 GLN A O 1
ATOM 5787 N N . PHE A 1 705 ? -18.973 23.174 -22.235 1.00 94.69 705 PHE A N 1
ATOM 5788 C CA . PHE A 1 705 ? -18.636 24.144 -21.214 1.00 94.69 705 PHE A CA 1
ATOM 5789 C C . PHE A 1 705 ? -18.078 25.399 -21.869 1.00 94.69 705 PHE A C 1
ATOM 5791 O O . PHE A 1 705 ? -17.086 25.335 -22.593 1.00 94.69 705 PHE A O 1
ATOM 5798 N N . SER A 1 706 ? -18.694 26.543 -21.599 1.00 93.81 706 SER A N 1
ATOM 5799 C CA . SER A 1 706 ? -18.211 27.851 -22.026 1.00 93.81 706 SER A CA 1
ATOM 5800 C C . SER A 1 706 ? -17.431 28.528 -20.897 1.00 93.81 706 SER A C 1
ATOM 5802 O O . SER A 1 706 ? -17.741 28.384 -19.718 1.00 93.81 706 SER A O 1
ATOM 5804 N N . MET A 1 707 ? -16.389 29.273 -21.237 1.00 95.38 707 MET A N 1
ATOM 5805 C CA . MET A 1 707 ? -15.548 29.984 -20.275 1.00 95.38 707 MET A CA 1
ATOM 5806 C C . MET A 1 707 ? -14.911 31.220 -20.916 1.00 95.38 707 MET A C 1
ATOM 5808 O O . MET A 1 707 ? -15.068 31.480 -22.110 1.00 95.38 707 MET A O 1
ATOM 5812 N N . LYS A 1 708 ? -14.217 32.036 -20.120 1.00 93.94 708 LYS A N 1
ATOM 5813 C CA . LYS A 1 708 ? -13.457 33.165 -20.669 1.00 93.94 708 LYS A CA 1
ATOM 5814 C C . LYS A 1 708 ? -12.231 32.643 -21.418 1.00 93.94 708 LYS A C 1
ATOM 5816 O O . LYS A 1 708 ? -11.662 31.623 -21.042 1.00 93.94 708 LYS A O 1
ATOM 5821 N N . GLU A 1 709 ? -11.793 33.367 -22.442 1.00 91.38 709 GLU A N 1
ATOM 5822 C CA . GLU A 1 709 ? -10.631 32.970 -23.254 1.00 91.38 709 GLU A CA 1
ATOM 5823 C C . GLU A 1 709 ? -9.361 32.833 -22.393 1.00 91.38 709 GLU A C 1
ATOM 5825 O O . GLU A 1 709 ? -8.639 31.850 -22.517 1.00 91.38 709 GLU A O 1
ATOM 5830 N N . GLU A 1 710 ? -9.164 33.732 -21.422 1.00 91.50 710 GLU A N 1
ATOM 5831 C CA . GLU A 1 710 ? -8.071 33.653 -20.439 1.00 91.50 710 GLU A CA 1
ATOM 5832 C C . GLU A 1 710 ? -8.102 32.378 -19.571 1.00 91.50 710 GLU A C 1
ATOM 5834 O O . GLU A 1 710 ? -7.052 31.834 -19.246 1.00 91.50 710 GLU A O 1
ATOM 5839 N N . THR A 1 711 ? -9.291 31.850 -19.252 1.00 94.06 711 THR A N 1
ATOM 5840 C CA . THR A 1 711 ? -9.463 30.655 -18.399 1.00 94.06 711 THR A CA 1
ATOM 5841 C C . THR A 1 711 ? -9.322 29.330 -19.149 1.00 94.06 711 THR A C 1
ATOM 5843 O O . THR A 1 711 ? -9.142 28.290 -18.517 1.00 94.06 711 THR A O 1
ATOM 5846 N N . VAL A 1 712 ? -9.370 29.343 -20.488 1.00 92.44 712 VAL A N 1
ATOM 5847 C CA . VAL A 1 712 ? -9.182 28.127 -21.302 1.00 92.44 712 VAL A CA 1
ATOM 5848 C C . VAL A 1 712 ? -7.796 27.535 -21.072 1.00 92.44 712 VAL A C 1
ATOM 5850 O O . VAL A 1 712 ? -7.659 26.316 -20.991 1.00 92.44 712 VAL A O 1
ATOM 5853 N N . LYS A 1 713 ? -6.775 28.384 -20.914 1.00 92.00 713 LYS A N 1
ATOM 5854 C CA . LYS A 1 713 ? -5.414 27.932 -20.618 1.00 92.00 713 LYS A CA 1
ATOM 5855 C C . LYS A 1 713 ? -5.361 27.167 -19.294 1.00 92.00 713 LYS A C 1
ATOM 5857 O O . LYS A 1 713 ? -4.897 26.035 -19.281 1.00 92.00 713 LYS A O 1
ATOM 5862 N N . ASP A 1 714 ? -5.916 27.734 -18.224 1.00 94.75 714 ASP A N 1
ATOM 5863 C CA . ASP A 1 714 ? -5.938 27.096 -16.901 1.00 94.75 714 ASP A CA 1
ATOM 5864 C C . ASP A 1 714 ? -6.715 25.770 -16.915 1.00 94.75 714 ASP A C 1
ATOM 5866 O O . ASP A 1 714 ? -6.310 24.795 -16.275 1.00 94.75 714 ASP A O 1
ATOM 5870 N N . PHE A 1 715 ? -7.816 25.712 -17.676 1.00 95.12 715 PHE A N 1
ATOM 5871 C CA . PHE A 1 715 ? -8.589 24.488 -17.889 1.00 95.12 715 PHE A CA 1
ATOM 5872 C C . PHE A 1 715 ? -7.740 23.409 -18.563 1.00 95.12 715 PHE A C 1
ATOM 5874 O O . PHE A 1 715 ? -7.676 22.279 -18.077 1.00 95.12 715 PHE A O 1
ATOM 5881 N N . MET A 1 716 ? -7.065 23.759 -19.662 1.00 92.38 716 MET A N 1
ATOM 5882 C CA . MET A 1 716 ? -6.207 22.832 -20.396 1.00 92.38 716 MET A CA 1
ATOM 5883 C C . MET A 1 716 ? -4.997 22.405 -19.565 1.00 92.38 716 MET A C 1
ATOM 5885 O O . MET A 1 716 ? -4.646 21.231 -19.585 1.00 92.38 716 MET A O 1
ATOM 5889 N N . ASP A 1 717 ? -4.405 23.298 -18.774 1.00 94.50 717 ASP A N 1
ATOM 5890 C CA . ASP A 1 717 ? -3.291 22.971 -17.883 1.00 94.50 717 ASP A CA 1
ATOM 5891 C C . ASP A 1 717 ? -3.717 21.973 -16.792 1.00 94.50 717 ASP A C 1
ATOM 5893 O O . ASP A 1 717 ? -3.004 21.001 -16.524 1.00 94.50 717 ASP A O 1
ATOM 5897 N N . CYS A 1 718 ? -4.895 22.157 -16.182 1.00 95.69 718 CYS A N 1
ATOM 5898 C CA . CYS A 1 718 ? -5.442 21.199 -15.214 1.00 95.69 718 CYS A CA 1
ATOM 5899 C C . CYS A 1 718 ? -5.762 19.852 -15.868 1.00 95.69 718 CYS A C 1
ATOM 5901 O O . CYS A 1 718 ? -5.440 18.799 -15.316 1.00 95.69 718 CYS A O 1
ATOM 5903 N N . LEU A 1 719 ? -6.358 19.874 -17.057 1.00 92.25 719 LEU A N 1
ATOM 5904 C CA . LEU A 1 719 ? -6.701 18.661 -17.781 1.00 92.25 719 LEU A CA 1
ATOM 5905 C C . LEU A 1 719 ? -5.461 17.892 -18.252 1.00 92.25 719 LEU A C 1
ATOM 5907 O O . LEU A 1 719 ? -5.413 16.673 -18.115 1.00 92.25 719 LEU A O 1
ATOM 5911 N N . ASN A 1 720 ? -4.434 18.586 -18.740 1.00 91.12 720 ASN A N 1
ATOM 5912 C CA . ASN A 1 720 ? -3.163 17.976 -19.117 1.00 91.12 720 ASN A CA 1
ATOM 5913 C C . ASN A 1 720 ? -2.515 17.287 -17.911 1.00 91.12 720 ASN A C 1
ATOM 5915 O O . ASN A 1 720 ? -1.972 16.198 -18.057 1.00 91.12 720 ASN A O 1
ATOM 5919 N N . LYS A 1 721 ? -2.620 17.852 -16.698 1.00 93.81 721 LYS A N 1
ATOM 5920 C CA . LYS A 1 721 ? -2.167 17.172 -15.469 1.00 93.81 721 LYS A CA 1
ATOM 5921 C C . LYS A 1 721 ? -2.950 15.883 -15.198 1.00 93.81 721 LYS A C 1
ATOM 5923 O O . LYS A 1 721 ? -2.329 14.867 -14.891 1.00 93.81 721 LYS A O 1
ATOM 5928 N N . VAL A 1 722 ? -4.277 15.898 -15.366 1.00 91.94 722 VAL A N 1
ATOM 5929 C CA . VAL A 1 722 ? -5.122 14.689 -15.261 1.00 91.94 722 VAL A CA 1
ATOM 5930 C C . VAL A 1 722 ? -4.692 13.645 -16.291 1.00 91.94 722 VAL A C 1
ATOM 5932 O O . VAL A 1 722 ? -4.445 12.495 -15.936 1.00 91.94 722 VAL A O 1
ATOM 5935 N N . GLN A 1 723 ? -4.535 14.040 -17.555 1.00 88.44 723 GLN A N 1
ATOM 5936 C CA . GLN A 1 723 ? -4.131 13.139 -18.631 1.00 88.44 723 GLN A CA 1
ATOM 5937 C C . GLN A 1 723 ? -2.719 12.580 -18.406 1.00 88.44 723 GLN A C 1
ATOM 5939 O O . GLN A 1 723 ? -2.504 11.379 -18.567 1.00 88.44 723 GLN A O 1
ATOM 5944 N N . ASN A 1 724 ? -1.772 13.408 -17.964 1.00 88.31 724 ASN A N 1
ATOM 5945 C CA . ASN A 1 724 ? -0.414 12.981 -17.624 1.00 88.31 724 ASN A CA 1
ATOM 5946 C C . ASN A 1 724 ? -0.412 11.973 -16.470 1.00 88.31 724 ASN A C 1
ATOM 5948 O O . ASN A 1 724 ? 0.379 11.034 -16.491 1.00 88.31 724 ASN A O 1
ATOM 5952 N N . LYS A 1 725 ? -1.305 12.133 -15.483 1.00 88.75 725 LYS A N 1
ATOM 5953 C CA . LYS A 1 725 ? -1.487 11.154 -14.405 1.00 88.75 725 LYS A CA 1
ATOM 5954 C C . LYS A 1 725 ? -2.094 9.847 -14.919 1.00 88.75 725 LYS A C 1
ATOM 5956 O O . LYS A 1 725 ? -1.593 8.789 -14.568 1.00 88.75 725 LYS A O 1
ATOM 5961 N N . LEU A 1 726 ? -3.126 9.904 -15.762 1.00 85.88 726 LEU A N 1
ATOM 5962 C CA . LEU A 1 726 ? -3.756 8.709 -16.344 1.00 85.88 726 LEU A CA 1
ATOM 5963 C C . LEU A 1 726 ? -2.793 7.897 -17.208 1.00 85.88 726 LEU A C 1
ATOM 5965 O O . LEU A 1 726 ? -2.800 6.672 -17.173 1.00 85.88 726 LEU A O 1
ATOM 5969 N N . THR A 1 727 ? -1.964 8.602 -17.971 1.00 87.75 727 THR A N 1
ATOM 5970 C CA . THR A 1 727 ? -0.978 8.014 -18.876 1.00 87.75 727 THR A CA 1
ATOM 5971 C C . THR A 1 727 ? 0.373 7.816 -18.203 1.00 87.75 727 THR A C 1
ATOM 5973 O O . THR A 1 727 ? 1.318 7.410 -18.872 1.00 87.75 727 THR A O 1
ATOM 5976 N N . SER A 1 728 ? 0.538 8.100 -16.900 1.00 87.25 728 SER A N 1
ATOM 5977 C CA . SER A 1 728 ? 1.857 8.081 -16.243 1.00 87.25 728 SER A CA 1
ATOM 5978 C C . SER A 1 728 ? 2.530 6.715 -16.360 1.00 87.25 728 SER A C 1
ATOM 5980 O O . SER A 1 728 ? 3.739 6.656 -16.573 1.00 87.25 728 SER A O 1
ATOM 5982 N N . ASN A 1 729 ? 1.728 5.652 -16.335 1.00 87.81 729 ASN A N 1
ATOM 5983 C CA . ASN A 1 729 ? 2.176 4.262 -16.357 1.00 87.81 729 ASN A CA 1
ATOM 5984 C C . ASN A 1 729 ? 2.175 3.635 -17.761 1.00 87.81 729 ASN A C 1
ATOM 5986 O O . ASN A 1 729 ? 2.551 2.465 -17.902 1.00 87.81 729 ASN A O 1
ATOM 5990 N N . ASP A 1 730 ? 1.773 4.388 -18.789 1.00 92.19 730 ASP A N 1
ATOM 5991 C CA . ASP A 1 730 ? 1.775 3.917 -20.172 1.00 92.19 730 ASP A CA 1
ATOM 5992 C C . ASP A 1 730 ? 3.200 3.568 -20.611 1.00 92.19 730 ASP A C 1
ATOM 5994 O O . ASP A 1 730 ? 4.146 4.301 -20.321 1.00 92.19 730 ASP A O 1
ATOM 5998 N N . ILE A 1 731 ? 3.348 2.456 -21.334 1.00 94.00 731 ILE A N 1
ATOM 5999 C CA . ILE A 1 731 ? 4.613 2.091 -21.986 1.00 94.00 731 ILE A CA 1
ATOM 6000 C C . ILE A 1 731 ? 4.587 2.389 -23.480 1.00 94.00 731 ILE A C 1
ATOM 6002 O O . ILE A 1 731 ? 5.622 2.730 -24.045 1.00 94.00 731 ILE A O 1
ATOM 6006 N N . PHE A 1 732 ? 3.425 2.288 -24.130 1.00 93.75 732 PHE A N 1
ATOM 6007 C CA . PHE A 1 732 ? 3.304 2.613 -25.550 1.00 93.75 732 PHE A CA 1
ATOM 6008 C C . PHE A 1 732 ? 3.377 4.127 -25.743 1.00 93.75 732 PHE A C 1
ATOM 6010 O O . PHE A 1 732 ? 2.685 4.874 -25.054 1.00 93.75 732 PHE A O 1
ATOM 6017 N N . GLY A 1 733 ? 4.197 4.577 -26.692 1.00 90.19 733 GLY A N 1
ATOM 6018 C CA . GLY A 1 733 ? 4.385 6.005 -26.968 1.00 90.19 733 GLY A CA 1
ATOM 6019 C C . GLY A 1 733 ? 5.344 6.723 -26.015 1.00 90.19 733 GLY A C 1
ATOM 6020 O O . GLY A 1 733 ? 5.531 7.931 -26.149 1.00 90.19 733 GLY A O 1
ATOM 6021 N N . LYS A 1 734 ? 5.946 6.013 -25.052 1.00 91.62 734 LYS A N 1
ATOM 6022 C CA . LYS A 1 734 ? 6.928 6.575 -24.121 1.00 91.62 734 LYS A CA 1
ATOM 6023 C C . LYS A 1 734 ? 8.327 6.056 -24.399 1.00 91.62 734 LYS A C 1
ATOM 6025 O O . LYS A 1 734 ? 8.514 4.954 -24.909 1.00 91.62 734 LYS A O 1
ATOM 6030 N N . ASP A 1 735 ? 9.312 6.859 -24.014 1.00 92.19 735 ASP A N 1
ATOM 6031 C CA . ASP A 1 735 ? 10.689 6.392 -23.916 1.00 92.19 735 ASP A CA 1
ATOM 6032 C C . ASP A 1 735 ? 10.789 5.203 -22.942 1.00 92.19 735 ASP A C 1
ATOM 6034 O O . ASP A 1 735 ? 10.143 5.186 -21.890 1.00 92.19 735 ASP A O 1
ATOM 6038 N N . ILE A 1 736 ? 11.606 4.213 -23.307 1.00 93.06 736 ILE A N 1
ATOM 6039 C CA . ILE A 1 736 ? 11.715 2.933 -22.603 1.00 93.06 736 ILE A CA 1
ATOM 6040 C C . ILE A 1 736 ? 12.211 3.109 -21.168 1.00 93.06 736 ILE A C 1
ATOM 6042 O O . ILE A 1 736 ? 11.637 2.528 -20.246 1.00 93.06 736 ILE A O 1
ATOM 6046 N N . THR A 1 737 ? 13.200 3.977 -20.951 1.00 91.31 737 THR A N 1
ATOM 6047 C CA . THR A 1 737 ? 13.751 4.273 -19.625 1.00 91.31 737 THR A CA 1
ATOM 6048 C C . THR A 1 737 ? 12.699 4.966 -18.774 1.00 91.31 737 THR A C 1
ATOM 6050 O O . THR A 1 737 ? 12.413 4.542 -17.654 1.00 91.31 737 THR A O 1
ATOM 6053 N N . THR A 1 738 ? 12.038 5.976 -19.338 1.00 91.31 738 THR A N 1
ATOM 6054 C CA . THR A 1 738 ? 10.961 6.715 -18.669 1.00 91.31 738 THR A CA 1
ATOM 6055 C C . THR A 1 738 ? 9.810 5.796 -18.252 1.00 91.31 738 THR A C 1
ATOM 6057 O O . THR A 1 738 ? 9.342 5.864 -17.115 1.00 91.31 738 THR A O 1
ATOM 6060 N N . ALA A 1 739 ? 9.368 4.908 -19.143 1.00 92.12 739 ALA A N 1
ATOM 6061 C CA . ALA A 1 739 ? 8.270 3.987 -18.869 1.00 92.12 739 ALA A CA 1
ATOM 6062 C C . ALA A 1 739 ? 8.635 2.936 -17.805 1.00 92.12 739 ALA A C 1
ATOM 6064 O O . ALA A 1 739 ? 7.814 2.593 -16.954 1.00 92.12 739 ALA A O 1
ATOM 6065 N N . THR A 1 740 ? 9.884 2.473 -17.808 1.00 92.44 740 THR A N 1
ATOM 6066 C CA . THR A 1 740 ? 10.410 1.510 -16.828 1.00 92.44 740 THR A CA 1
ATOM 6067 C C . THR A 1 740 ? 10.519 2.126 -15.436 1.00 92.44 740 THR A C 1
ATOM 6069 O O . THR A 1 740 ? 10.104 1.518 -14.447 1.00 92.44 740 THR A O 1
ATOM 6072 N N . ILE A 1 741 ? 11.009 3.368 -15.351 1.00 89.06 741 ILE A N 1
ATOM 6073 C CA . ILE A 1 741 ? 11.055 4.138 -14.101 1.00 89.06 741 ILE A CA 1
ATOM 6074 C C . ILE A 1 741 ? 9.639 4.360 -13.566 1.00 89.06 741 ILE A C 1
ATOM 6076 O O . ILE A 1 741 ? 9.389 4.095 -12.394 1.00 89.06 741 ILE A O 1
ATOM 6080 N N . ALA A 1 742 ? 8.699 4.781 -14.419 1.00 87.06 742 ALA A N 1
ATOM 6081 C CA . ALA A 1 742 ? 7.315 5.036 -14.016 1.00 87.06 742 ALA A CA 1
ATOM 6082 C C . ALA A 1 742 ? 6.616 3.798 -13.426 1.00 87.06 742 ALA A C 1
ATOM 6084 O O . ALA A 1 742 ? 5.710 3.930 -12.606 1.00 87.06 742 ALA A O 1
ATOM 6085 N N . ARG A 1 743 ? 7.050 2.592 -13.810 1.00 88.50 743 ARG A N 1
ATOM 6086 C CA . ARG A 1 743 ? 6.513 1.327 -13.291 1.00 88.50 743 ARG A CA 1
ATOM 6087 C C . ARG A 1 743 ? 7.250 0.767 -12.079 1.00 88.50 743 ARG A C 1
ATOM 6089 O O . ARG A 1 743 ? 6.766 -0.222 -11.524 1.00 88.50 743 ARG A O 1
ATOM 6096 N N . ASN A 1 744 ? 8.340 1.411 -11.649 1.00 88.44 744 ASN A N 1
ATOM 6097 C CA . ASN A 1 744 ? 9.291 0.906 -10.656 1.00 88.44 744 ASN A CA 1
ATOM 6098 C C . ASN A 1 744 ? 9.901 -0.451 -11.068 1.00 88.44 744 ASN A C 1
ATOM 6100 O O . ASN A 1 744 ? 9.990 -1.372 -10.263 1.00 88.44 744 ASN A O 1
ATOM 6104 N N . GLU A 1 745 ? 10.285 -0.579 -12.342 1.00 91.56 745 GLU A N 1
ATOM 6105 C CA . GLU A 1 745 ? 10.806 -1.820 -12.948 1.00 91.56 745 GLU A CA 1
ATOM 6106 C C . GLU A 1 745 ? 12.266 -1.673 -13.422 1.00 91.56 745 GLU A C 1
ATOM 6108 O O . GLU A 1 745 ? 12.732 -2.417 -14.280 1.00 91.56 745 GLU A O 1
ATOM 6113 N N . GLN A 1 746 ? 13.008 -0.703 -12.877 1.00 89.94 746 GLN A N 1
ATOM 6114 C CA . GLN A 1 746 ? 14.369 -0.334 -13.305 1.00 89.94 746 GLN A CA 1
ATOM 6115 C C . GLN A 1 746 ? 15.355 -1.514 -13.303 1.00 89.94 746 GLN A C 1
ATOM 6117 O O . GLN A 1 746 ? 16.266 -1.557 -14.127 1.00 89.94 746 GLN A O 1
ATOM 6122 N N . GLN A 1 747 ? 15.150 -2.493 -12.419 1.00 89.12 747 GLN A N 1
ATOM 6123 C CA . GLN A 1 747 ? 15.947 -3.715 -12.330 1.00 89.12 747 GLN A CA 1
ATOM 6124 C C . GLN A 1 747 ? 15.893 -4.585 -13.598 1.00 89.12 747 GLN A C 1
ATOM 6126 O O . GLN A 1 747 ? 16.806 -5.374 -13.832 1.00 89.12 747 GLN A O 1
ATOM 6131 N N . TRP A 1 748 ? 14.852 -4.427 -14.420 1.00 91.31 748 TRP A N 1
ATOM 6132 C CA . TRP A 1 748 ? 14.662 -5.158 -15.674 1.00 91.31 748 TRP A CA 1
ATOM 6133 C C . TRP A 1 748 ? 15.231 -4.422 -16.895 1.00 91.31 748 TRP A C 1
ATOM 6135 O O . TRP A 1 748 ? 15.302 -5.005 -17.969 1.00 91.31 748 TRP A O 1
ATOM 6145 N N . LEU A 1 749 ? 15.689 -3.170 -16.749 1.00 93.75 749 LEU A N 1
ATOM 6146 C CA . LEU A 1 749 ? 16.134 -2.260 -17.824 1.00 93.75 749 LEU A CA 1
ATOM 6147 C C . LEU A 1 749 ? 15.020 -1.795 -18.782 1.00 93.75 749 LEU A C 1
ATOM 6149 O O . LEU A 1 749 ? 15.069 -0.656 -19.246 1.00 93.75 749 LEU A O 1
ATOM 6153 N N . PHE A 1 750 ? 14.011 -2.626 -19.047 1.00 94.62 750 PHE A N 1
ATOM 6154 C CA . PHE A 1 750 ? 12.794 -2.265 -19.773 1.00 94.62 750 PHE A CA 1
ATOM 6155 C C . PHE A 1 750 ? 11.539 -2.918 -19.149 1.00 94.62 750 PHE A C 1
ATOM 6157 O O . PHE A 1 750 ? 11.678 -3.769 -18.269 1.00 94.62 750 PHE A O 1
ATOM 6164 N N . PRO A 1 751 ? 10.301 -2.539 -19.543 1.00 95.62 751 PRO A N 1
ATOM 6165 C CA . PRO A 1 751 ? 9.091 -3.000 -18.859 1.00 95.62 751 PRO A CA 1
ATOM 6166 C C . PRO A 1 751 ? 8.965 -4.529 -18.790 1.00 95.62 751 PRO A C 1
ATOM 6168 O O . PRO A 1 751 ? 9.035 -5.214 -19.814 1.00 95.62 751 PRO A O 1
ATOM 6171 N N . LYS A 1 752 ? 8.694 -5.066 -17.593 1.00 94.75 752 LYS A N 1
ATOM 6172 C CA . LYS A 1 752 ? 8.687 -6.512 -17.294 1.00 94.75 752 LYS A CA 1
ATOM 6173 C C . LYS A 1 752 ? 7.740 -7.307 -18.196 1.00 94.75 752 LYS A C 1
ATOM 6175 O O . LYS A 1 752 ? 8.087 -8.380 -18.674 1.00 94.75 752 LYS A O 1
ATOM 6180 N N . ILE A 1 753 ? 6.564 -6.757 -18.489 1.00 95.88 753 ILE A N 1
ATOM 6181 C CA . ILE A 1 753 ? 5.585 -7.389 -19.386 1.00 95.88 753 ILE A CA 1
ATOM 6182 C C . ILE A 1 753 ? 6.153 -7.661 -20.788 1.00 95.88 753 ILE A C 1
ATOM 6184 O O . ILE A 1 753 ? 5.788 -8.644 -21.424 1.00 95.88 753 ILE A O 1
ATOM 6188 N N . LEU A 1 754 ? 7.080 -6.827 -21.274 1.00 96.75 754 LEU A N 1
ATOM 6189 C CA . LEU A 1 754 ? 7.736 -7.067 -22.558 1.00 96.75 754 LEU A CA 1
ATOM 6190 C C . LEU A 1 754 ? 8.720 -8.232 -22.460 1.00 96.75 754 LEU A C 1
ATOM 6192 O O . LEU A 1 754 ? 8.804 -9.004 -23.407 1.00 96.75 754 LEU A O 1
ATOM 6196 N N . HIS A 1 755 ? 9.417 -8.403 -21.328 1.00 95.69 755 HIS A N 1
ATOM 6197 C CA . HIS A 1 755 ? 10.233 -9.599 -21.092 1.00 95.69 755 HIS A CA 1
ATOM 6198 C C . HIS A 1 755 ? 9.386 -10.869 -21.157 1.00 95.69 755 HIS A C 1
ATOM 6200 O O . HIS A 1 755 ? 9.770 -11.803 -21.849 1.00 95.69 755 HIS A O 1
ATOM 6206 N N . GLU A 1 756 ? 8.223 -10.875 -20.504 1.00 96.94 756 GLU A N 1
ATOM 6207 C CA . GLU A 1 756 ? 7.304 -12.021 -20.506 1.00 96.94 756 GLU A CA 1
ATOM 6208 C C . GLU A 1 756 ? 6.785 -12.323 -21.924 1.00 96.94 756 GLU A C 1
ATOM 6210 O O . GLU A 1 756 ? 6.757 -13.479 -22.349 1.00 96.94 756 GLU A O 1
ATOM 6215 N N . ILE A 1 757 ? 6.450 -11.281 -22.696 1.00 98.12 757 ILE A N 1
ATOM 6216 C CA . ILE A 1 757 ? 6.068 -11.413 -24.110 1.00 98.12 757 ILE A CA 1
ATOM 6217 C C . ILE A 1 757 ? 7.225 -11.976 -24.947 1.00 98.12 757 ILE A C 1
ATOM 6219 O O . ILE A 1 757 ? 7.003 -12.880 -25.754 1.00 98.12 757 ILE A O 1
ATOM 6223 N N . PHE A 1 758 ? 8.455 -11.485 -24.761 1.00 98.12 758 PHE A N 1
ATOM 6224 C CA . PHE A 1 758 ? 9.631 -12.031 -25.440 1.00 98.12 758 PHE A CA 1
ATOM 6225 C C . PHE A 1 758 ? 9.878 -13.492 -25.053 1.00 98.12 758 PHE A C 1
ATOM 6227 O O . PHE A 1 758 ? 10.048 -14.314 -25.945 1.00 98.12 758 PHE A O 1
ATOM 6234 N N . ASP A 1 759 ? 9.840 -13.844 -23.763 1.00 97.50 759 ASP A N 1
ATOM 6235 C CA . ASP A 1 759 ? 10.033 -15.218 -23.274 1.00 97.50 759 ASP A CA 1
ATOM 6236 C C . ASP A 1 759 ? 9.059 -16.207 -23.925 1.00 97.50 759 ASP A C 1
ATOM 6238 O O . ASP A 1 759 ? 9.435 -17.344 -24.221 1.00 97.50 759 ASP A O 1
ATOM 6242 N N . GLN A 1 760 ? 7.809 -15.791 -24.146 1.00 98.00 760 GLN A N 1
ATOM 6243 C CA . GLN A 1 760 ? 6.812 -16.626 -24.807 1.00 98.00 760 GLN A CA 1
ATOM 6244 C C . GLN A 1 760 ? 7.004 -16.652 -26.331 1.00 98.00 760 GLN A C 1
ATOM 6246 O O . GLN A 1 760 ? 6.970 -17.722 -26.939 1.00 98.00 760 GLN A O 1
ATOM 6251 N N . CYS A 1 761 ? 7.286 -15.506 -26.958 1.00 98.12 761 CYS A N 1
ATOM 6252 C CA . CYS A 1 761 ? 7.552 -15.440 -28.397 1.00 98.12 761 CYS A CA 1
ATOM 6253 C C . CYS A 1 761 ? 8.796 -16.241 -28.796 1.00 98.12 761 CYS A C 1
ATOM 6255 O O . CYS A 1 761 ? 8.775 -16.917 -29.816 1.00 98.12 761 CYS A O 1
ATOM 6257 N N . GLU A 1 762 ? 9.866 -16.209 -28.002 1.00 97.81 762 GLU A N 1
ATOM 6258 C CA . GLU A 1 762 ? 11.096 -16.969 -28.260 1.00 97.81 762 GLU A CA 1
ATOM 6259 C C . GLU A 1 762 ? 10.854 -18.490 -28.275 1.00 97.81 762 GLU A C 1
ATOM 6261 O O . GLU A 1 762 ? 11.596 -19.220 -28.933 1.00 97.81 762 GLU A O 1
ATOM 6266 N N . LYS A 1 763 ? 9.803 -18.971 -27.594 1.00 97.31 763 LYS A N 1
ATOM 6267 C CA . LYS A 1 763 ? 9.390 -20.383 -27.599 1.00 97.31 763 LYS A CA 1
ATOM 6268 C C . LYS A 1 763 ? 8.497 -20.716 -28.793 1.00 97.31 763 LYS A C 1
ATOM 6270 O O . LYS A 1 763 ? 8.760 -21.696 -29.485 1.00 97.31 763 LYS A O 1
ATOM 6275 N N . ASP A 1 764 ? 7.473 -19.899 -29.035 1.00 97.75 764 ASP A N 1
ATOM 6276 C CA . ASP A 1 764 ? 6.376 -20.257 -29.943 1.00 97.75 764 ASP A CA 1
ATOM 6277 C C . ASP A 1 764 ? 6.553 -19.703 -31.364 1.00 97.75 764 ASP A C 1
ATOM 6279 O O . ASP A 1 764 ? 6.187 -20.354 -32.342 1.00 97.75 764 ASP A O 1
ATOM 6283 N N . ALA A 1 765 ? 7.120 -18.500 -31.511 1.00 97.50 765 ALA A N 1
ATOM 6284 C CA . ALA A 1 765 ? 7.213 -17.814 -32.802 1.00 97.50 765 ALA A CA 1
ATOM 6285 C C . ALA A 1 765 ? 8.067 -18.559 -33.846 1.00 97.50 765 ALA A C 1
ATOM 6287 O O . ALA A 1 765 ? 7.666 -18.562 -35.012 1.00 97.50 765 ALA A O 1
ATOM 6288 N N . PRO A 1 766 ? 9.191 -19.219 -33.488 1.00 98.12 766 PRO A N 1
ATOM 6289 C CA . PRO A 1 766 ? 9.987 -19.971 -34.457 1.00 98.12 766 PRO A CA 1
ATOM 6290 C C . PRO A 1 766 ? 9.243 -21.133 -35.132 1.00 98.12 766 PRO A C 1
ATOM 6292 O O . PRO A 1 766 ? 9.620 -21.520 -36.235 1.00 98.12 766 PRO A O 1
ATOM 6295 N N . GLU A 1 767 ? 8.204 -21.681 -34.496 1.00 97.94 767 GLU A N 1
ATOM 6296 C CA . GLU A 1 767 ? 7.403 -22.806 -35.011 1.00 97.94 767 GLU A CA 1
ATOM 6297 C C . GLU A 1 767 ? 6.136 -22.350 -35.755 1.00 97.94 767 GLU A C 1
ATOM 6299 O O . GLU A 1 767 ? 5.410 -23.167 -36.320 1.00 97.94 767 GLU A O 1
ATOM 6304 N N . GLN A 1 768 ? 5.839 -21.049 -35.758 1.00 97.38 768 GLN A N 1
ATOM 6305 C CA . GLN A 1 768 ? 4.584 -20.529 -36.282 1.00 97.38 768 GLN A CA 1
ATOM 6306 C C . GLN A 1 768 ? 4.745 -19.969 -37.699 1.00 97.38 768 GLN A C 1
ATOM 6308 O O . GLN A 1 768 ? 5.429 -18.970 -37.919 1.00 97.38 768 GLN A O 1
ATOM 6313 N N . GLU A 1 769 ? 4.019 -20.543 -38.659 1.00 95.31 769 GLU A N 1
ATOM 6314 C CA . GLU A 1 769 ? 3.991 -20.048 -40.039 1.00 95.31 769 GLU A CA 1
ATOM 6315 C C . GLU A 1 769 ? 3.561 -18.573 -40.115 1.00 95.31 769 GLU A C 1
ATOM 6317 O O . GLU A 1 769 ? 2.536 -18.167 -39.553 1.00 95.31 769 GLU A O 1
ATOM 6322 N N . GLY A 1 770 ? 4.357 -17.765 -40.824 1.00 93.00 770 GLY A N 1
ATOM 6323 C CA . GLY A 1 770 ? 4.042 -16.378 -41.152 1.00 93.00 770 GLY A CA 1
ATOM 6324 C C . GLY A 1 770 ? 3.920 -15.447 -39.944 1.00 93.00 770 GLY A C 1
ATOM 6325 O O . GLY A 1 770 ? 3.230 -14.431 -40.047 1.00 93.00 770 GLY A O 1
ATOM 6326 N N . VAL A 1 771 ? 4.570 -15.764 -38.817 1.00 94.38 771 VAL A N 1
ATOM 6327 C CA . VAL A 1 771 ? 4.335 -15.135 -37.501 1.00 94.38 771 VAL A CA 1
ATOM 6328 C C . VAL A 1 771 ? 4.382 -13.598 -37.480 1.00 94.38 771 VAL A C 1
ATOM 6330 O O . VAL A 1 771 ? 3.631 -12.946 -36.759 1.00 94.38 771 VAL A O 1
ATOM 6333 N N . LEU A 1 772 ? 5.225 -12.981 -38.310 1.00 93.50 772 LEU A N 1
ATOM 6334 C CA . LEU A 1 772 ? 5.348 -11.520 -38.408 1.00 93.50 772 LEU A CA 1
ATOM 6335 C C . LEU A 1 772 ? 4.481 -10.906 -39.518 1.00 93.50 772 LEU A C 1
ATOM 6337 O O . LEU A 1 772 ? 4.181 -9.707 -39.465 1.00 93.50 772 LEU A O 1
ATOM 6341 N N . ARG A 1 773 ? 4.050 -11.718 -40.492 1.00 91.06 773 ARG A N 1
ATOM 6342 C CA . ARG A 1 773 ? 3.251 -11.308 -41.657 1.00 91.06 773 ARG A CA 1
ATOM 6343 C C . ARG A 1 773 ? 1.748 -11.302 -41.366 1.00 91.06 773 ARG A C 1
ATOM 6345 O O . ARG A 1 773 ? 1.030 -10.480 -41.933 1.00 91.06 773 ARG A O 1
ATOM 6352 N N . LEU A 1 774 ? 1.270 -12.197 -40.503 1.00 91.81 774 LEU A N 1
ATOM 6353 C CA . LEU A 1 774 ? -0.145 -12.292 -40.151 1.00 91.81 774 LEU A CA 1
ATOM 6354 C C . LEU A 1 774 ? -0.562 -11.181 -39.172 1.00 91.81 774 LEU A C 1
ATOM 6356 O O . LEU A 1 774 ? 0.178 -10.767 -38.274 1.00 91.81 774 LEU A O 1
ATOM 6360 N N . SER A 1 775 ? -1.769 -10.657 -39.388 1.00 89.44 775 SER A N 1
ATOM 6361 C CA . SER A 1 775 ? -2.368 -9.634 -38.528 1.00 89.44 775 SER A CA 1
ATOM 6362 C C . SER A 1 775 ? -3.125 -10.286 -37.374 1.00 89.44 775 SER A C 1
ATOM 6364 O O . SER A 1 775 ? -3.845 -11.262 -37.574 1.00 89.44 775 SER A O 1
ATOM 6366 N N . ALA A 1 776 ? -2.988 -9.725 -36.176 1.00 92.50 776 ALA A N 1
ATOM 6367 C CA . ALA A 1 776 ? -3.793 -10.103 -35.022 1.00 92.50 776 ALA A CA 1
ATOM 6368 C C . ALA A 1 776 ? -5.203 -9.495 -35.096 1.00 92.50 776 ALA A C 1
ATOM 6370 O O . ALA A 1 776 ? -5.481 -8.602 -35.903 1.00 92.50 776 ALA A O 1
ATOM 6371 N N . ASN A 1 777 ? -6.094 -9.945 -34.212 1.00 93.62 777 ASN A N 1
ATOM 6372 C CA . ASN A 1 777 ? -7.368 -9.273 -33.991 1.00 93.62 777 ASN A CA 1
ATOM 6373 C C . ASN A 1 777 ? -7.105 -7.885 -33.383 1.00 93.62 777 ASN A C 1
ATOM 6375 O O . ASN A 1 777 ? -6.792 -7.772 -32.202 1.00 93.62 777 ASN A O 1
ATOM 6379 N N . VAL A 1 778 ? -7.235 -6.833 -34.197 1.00 93.00 778 VAL A N 1
ATOM 6380 C CA . VAL A 1 778 ? -6.898 -5.450 -33.817 1.00 93.00 778 VAL A CA 1
ATOM 6381 C C . VAL A 1 778 ? -7.665 -4.988 -32.577 1.00 93.00 778 VAL A C 1
ATOM 6383 O O . VAL A 1 778 ? -7.079 -4.343 -31.716 1.00 93.00 778 VAL A O 1
ATOM 6386 N N . VAL A 1 779 ? -8.944 -5.356 -32.445 1.00 91.50 779 VAL A N 1
ATOM 6387 C CA . VAL A 1 779 ? -9.780 -4.945 -31.303 1.00 91.50 779 VAL A CA 1
ATOM 6388 C C . VAL A 1 779 ? -9.284 -5.579 -30.004 1.00 91.50 779 VAL A C 1
ATOM 6390 O O . VAL A 1 779 ? -9.198 -4.901 -28.980 1.00 91.50 779 VAL A O 1
ATOM 6393 N N . GLN A 1 780 ? -8.948 -6.871 -30.044 1.00 92.31 780 GLN A N 1
ATOM 6394 C CA . GLN A 1 780 ? -8.435 -7.590 -28.878 1.00 92.31 780 GLN A CA 1
ATOM 6395 C C . GLN A 1 780 ? -7.025 -7.104 -28.510 1.00 92.31 780 GLN A C 1
ATOM 6397 O O . GLN A 1 780 ? -6.792 -6.738 -27.362 1.00 92.31 780 GLN A O 1
ATOM 6402 N N . MET A 1 781 ? -6.159 -6.921 -29.507 1.00 94.75 781 MET A N 1
ATOM 6403 C CA . MET A 1 781 ? -4.816 -6.376 -29.325 1.00 94.75 781 MET A CA 1
ATOM 6404 C C . MET A 1 781 ? -4.843 -4.966 -28.718 1.00 94.75 781 MET A C 1
ATOM 6406 O O . MET A 1 781 ? -4.116 -4.691 -27.770 1.00 94.75 781 MET A O 1
ATOM 6410 N N . GLU A 1 782 ? -5.689 -4.056 -29.214 1.00 92.25 782 GLU A N 1
ATOM 6411 C CA . GLU A 1 782 ? -5.832 -2.708 -28.641 1.00 92.25 782 GLU A CA 1
ATOM 6412 C C . GLU A 1 782 ? -6.377 -2.740 -27.211 1.00 92.25 782 GLU A C 1
ATOM 6414 O O . GLU A 1 782 ? -5.998 -1.911 -26.377 1.00 92.25 782 GLU A O 1
ATOM 6419 N N . LYS A 1 783 ? -7.270 -3.690 -26.914 1.00 91.19 783 LYS A N 1
ATOM 6420 C CA . LYS A 1 783 ? -7.766 -3.915 -25.557 1.00 91.19 783 LYS A CA 1
ATOM 6421 C C . LYS A 1 783 ? -6.625 -4.355 -24.648 1.00 91.19 783 LYS A C 1
ATOM 6423 O O . LYS A 1 783 ? -6.468 -3.770 -23.580 1.00 91.19 783 LYS A O 1
ATOM 6428 N N . ASP A 1 784 ? -5.809 -5.311 -25.071 1.00 94.44 784 ASP A N 1
ATOM 6429 C CA . ASP A 1 784 ? -4.694 -5.800 -24.266 1.00 94.44 784 ASP A CA 1
ATOM 6430 C C . ASP A 1 784 ? -3.572 -4.760 -24.151 1.00 94.44 784 ASP A C 1
ATOM 6432 O O . ASP A 1 784 ? -3.072 -4.550 -23.056 1.00 94.44 784 ASP A O 1
ATOM 6436 N N . MET A 1 785 ? -3.277 -3.968 -25.186 1.00 94.88 785 MET A N 1
ATOM 6437 C CA . MET A 1 785 ? -2.376 -2.809 -25.073 1.00 94.88 785 MET A CA 1
ATOM 6438 C C . MET A 1 785 ? -2.860 -1.785 -24.034 1.00 94.88 785 MET A C 1
ATOM 6440 O O . MET A 1 785 ? -2.057 -1.262 -23.261 1.00 94.88 785 MET A O 1
ATOM 6444 N N . LYS A 1 786 ? -4.172 -1.509 -23.975 1.00 90.75 786 LYS A N 1
ATOM 6445 C CA . LYS A 1 786 ? -4.757 -0.630 -22.946 1.00 90.75 786 LYS A CA 1
ATOM 6446 C C . LYS A 1 786 ? -4.613 -1.226 -21.549 1.00 90.75 786 LYS A C 1
ATOM 6448 O O . LYS A 1 786 ? -4.240 -0.495 -20.635 1.00 90.75 786 LYS A O 1
ATOM 6453 N N . LYS A 1 787 ? -4.855 -2.531 -21.389 1.00 92.00 787 LYS A N 1
ATOM 6454 C CA . LYS A 1 787 ? -4.609 -3.237 -20.122 1.00 92.00 787 LYS A CA 1
ATOM 6455 C C . LYS A 1 787 ? -3.140 -3.147 -19.710 1.00 92.00 787 LYS A C 1
ATOM 6457 O O . LYS A 1 787 ? -2.853 -2.782 -18.574 1.00 92.00 787 LYS A O 1
ATOM 6462 N N . ILE A 1 788 ? -2.220 -3.380 -20.655 1.00 94.50 788 ILE A N 1
ATOM 6463 C CA . ILE A 1 788 ? -0.776 -3.262 -20.434 1.00 94.50 788 ILE A CA 1
ATOM 6464 C C . ILE A 1 788 ? -0.465 -1.863 -19.912 1.00 94.50 788 ILE A C 1
ATOM 6466 O O . ILE A 1 788 ? 0.179 -1.745 -18.876 1.00 94.50 788 ILE A O 1
ATOM 6470 N N . ASN A 1 789 ? -0.916 -0.807 -20.596 1.00 93.00 789 ASN A N 1
ATOM 6471 C CA . ASN A 1 789 ? -0.687 0.588 -20.202 1.00 93.00 789 ASN A CA 1
ATOM 6472 C C . ASN A 1 789 ? -1.206 0.901 -18.792 1.00 93.00 789 ASN A C 1
ATOM 6474 O O . ASN A 1 789 ? -0.507 1.535 -18.005 1.00 93.00 789 ASN A O 1
ATOM 6478 N N . ARG A 1 790 ? -2.371 0.357 -18.437 1.00 85.50 790 ARG A N 1
ATOM 6479 C CA . ARG A 1 790 ? -2.995 0.503 -17.114 1.00 85.50 790 ARG A CA 1
ATOM 6480 C C . ARG A 1 790 ? -2.377 -0.371 -16.019 1.00 85.50 790 ARG A C 1
ATOM 6482 O O . ARG A 1 790 ? -2.834 -0.297 -14.883 1.00 85.50 790 ARG A O 1
ATOM 6489 N N . LYS A 1 791 ? -1.348 -1.170 -16.333 1.00 90.12 791 LYS A N 1
ATOM 6490 C CA . LYS A 1 791 ? -0.738 -2.151 -15.416 1.00 90.12 791 LYS A CA 1
ATOM 6491 C C . LYS A 1 791 ? -1.762 -3.183 -14.904 1.00 90.12 791 LYS A C 1
ATOM 6493 O O . LYS A 1 791 ? -1.629 -3.705 -13.803 1.00 90.12 791 LYS A O 1
ATOM 6498 N N . GLU A 1 792 ? -2.789 -3.470 -15.705 1.00 89.81 792 GLU A N 1
ATOM 6499 C CA . GLU A 1 792 ? -3.729 -4.559 -15.432 1.00 89.81 792 GLU A CA 1
ATOM 6500 C C . GLU A 1 792 ? -3.036 -5.909 -15.685 1.00 89.81 792 GLU A C 1
ATOM 6502 O O . GLU A 1 792 ? -2.180 -6.022 -16.566 1.00 89.81 792 GLU A O 1
ATOM 6507 N N . GLU A 1 793 ? -3.395 -6.934 -14.910 1.00 88.88 793 GLU A N 1
ATOM 6508 C CA . GLU A 1 793 ? -2.812 -8.271 -15.043 1.00 88.88 793 GLU A CA 1
ATOM 6509 C C . GLU A 1 793 ? -3.215 -8.909 -16.381 1.00 88.88 793 GLU A C 1
ATOM 6511 O O . GLU A 1 793 ? -4.396 -8.970 -16.742 1.00 88.88 793 GLU A O 1
ATOM 6516 N N . ILE A 1 794 ? -2.218 -9.385 -17.130 1.00 93.50 794 ILE A N 1
ATOM 6517 C CA . ILE A 1 794 ? -2.411 -10.078 -18.402 1.00 93.50 794 ILE A CA 1
ATOM 6518 C C . ILE A 1 794 ? -1.659 -11.391 -18.344 1.00 93.50 794 ILE A C 1
ATOM 6520 O O . ILE A 1 794 ? -0.449 -11.429 -18.146 1.00 93.50 794 ILE A O 1
ATOM 6524 N N . ASP A 1 795 ? -2.391 -12.471 -18.575 1.00 94.69 795 ASP A N 1
ATOM 6525 C CA . ASP A 1 795 ? -1.806 -13.790 -18.726 1.00 94.69 795 ASP A CA 1
ATOM 6526 C C . ASP A 1 795 ? -1.221 -13.933 -20.136 1.00 94.69 795 ASP A C 1
ATOM 6528 O O . ASP A 1 795 ? -1.925 -14.295 -21.084 1.00 94.69 795 ASP A O 1
ATOM 6532 N N . VAL A 1 796 ? 0.071 -13.624 -20.272 1.00 95.81 796 VAL A N 1
ATOM 6533 C CA . VAL A 1 796 ? 0.812 -13.704 -21.541 1.00 95.81 796 VAL A CA 1
ATOM 6534 C C . VAL A 1 796 ? 0.733 -15.106 -22.153 1.00 95.81 796 VAL A C 1
ATOM 6536 O O . VAL A 1 796 ? 0.669 -15.233 -23.372 1.00 95.81 796 VAL A O 1
ATOM 6539 N N . SER A 1 797 ? 0.636 -16.160 -21.332 1.00 94.38 797 SER A N 1
ATOM 6540 C CA . SER A 1 797 ? 0.545 -17.545 -21.816 1.00 94.38 797 SER A CA 1
ATOM 6541 C C . SER A 1 797 ? -0.759 -17.856 -22.561 1.00 94.38 797 SER A C 1
ATOM 6543 O O . SER A 1 797 ? -0.828 -18.826 -23.314 1.00 94.38 797 SER A O 1
ATOM 6545 N N . LYS A 1 798 ? -1.799 -17.033 -22.368 1.00 94.62 798 LYS A N 1
ATOM 6546 C CA . LYS A 1 798 ? -3.086 -17.147 -23.069 1.00 94.62 798 LYS A CA 1
ATOM 6547 C C . LYS A 1 798 ? -3.161 -16.300 -24.337 1.00 94.62 798 LYS A C 1
ATOM 6549 O O . LYS A 1 798 ? -4.126 -16.447 -25.088 1.00 94.62 798 LYS A O 1
ATOM 6554 N N . LEU A 1 799 ? -2.200 -15.406 -24.565 1.00 95.69 799 LEU A N 1
ATOM 6555 C CA . LEU A 1 799 ? -2.177 -14.580 -25.767 1.00 95.69 799 LEU A CA 1
ATOM 6556 C C . LEU A 1 799 ? -1.748 -15.417 -26.970 1.00 95.69 799 LEU A C 1
ATOM 6558 O O . LEU A 1 799 ? -0.867 -16.270 -26.889 1.00 95.69 799 LEU A O 1
ATOM 6562 N N . ASN A 1 800 ? -2.358 -15.147 -28.120 1.00 94.88 800 ASN A N 1
ATOM 6563 C CA . ASN A 1 800 ? -1.916 -15.757 -29.365 1.00 94.88 800 ASN A CA 1
ATOM 6564 C C . ASN A 1 800 ? -0.517 -15.222 -29.734 1.00 94.88 800 ASN A C 1
ATOM 6566 O O . ASN A 1 800 ? -0.261 -14.025 -29.617 1.00 94.88 800 ASN A O 1
ATOM 6570 N N . VAL A 1 801 ? 0.383 -16.070 -30.240 1.00 96.50 801 VAL A N 1
ATOM 6571 C CA . VAL A 1 801 ? 1.722 -15.644 -30.687 1.00 96.50 801 VAL A CA 1
ATOM 6572 C C . VAL A 1 801 ? 1.681 -14.514 -31.725 1.00 96.50 801 VAL A C 1
ATOM 6574 O O . VAL A 1 801 ? 2.464 -13.569 -31.640 1.00 96.50 801 VAL A O 1
ATOM 6577 N N . HIS A 1 802 ? 0.711 -14.528 -32.645 1.00 95.81 802 HIS A N 1
ATOM 6578 C CA . HIS A 1 802 ? 0.502 -13.443 -33.610 1.00 95.81 802 HIS A CA 1
ATOM 6579 C C . HIS A 1 802 ? 0.095 -12.147 -32.913 1.00 95.81 802 HIS A C 1
ATOM 6581 O O . HIS A 1 802 ? 0.515 -11.066 -33.318 1.00 95.81 802 HIS A O 1
ATOM 6587 N N . GLU A 1 803 ? -0.710 -12.230 -31.857 1.00 96.38 803 GLU A N 1
ATOM 6588 C CA . GLU A 1 803 ? -1.096 -11.075 -31.046 1.00 96.38 803 GLU A CA 1
ATOM 6589 C C . GLU A 1 803 ? 0.101 -10.490 -30.302 1.00 96.38 803 GLU A C 1
ATOM 6591 O O . GLU A 1 803 ? 0.372 -9.299 -30.447 1.00 96.38 803 GLU A O 1
ATOM 6596 N N . MET A 1 804 ? 0.888 -11.326 -29.625 1.00 97.50 804 MET A N 1
ATOM 6597 C CA . MET A 1 804 ? 2.121 -10.919 -28.945 1.00 97.50 804 MET A CA 1
ATOM 6598 C C . MET A 1 804 ? 3.121 -10.238 -29.890 1.00 97.50 804 MET A C 1
ATOM 6600 O O . MET A 1 804 ? 3.631 -9.157 -29.596 1.00 97.50 804 MET A O 1
ATOM 6604 N N . ILE A 1 805 ? 3.347 -10.811 -31.073 1.00 97.19 805 ILE A N 1
ATOM 6605 C CA . ILE A 1 805 ? 4.230 -10.230 -32.089 1.00 97.19 805 ILE A CA 1
ATOM 6606 C C . ILE A 1 805 ? 3.685 -8.901 -32.623 1.00 97.19 805 ILE A C 1
ATOM 6608 O O . ILE A 1 805 ? 4.446 -7.956 -32.836 1.00 97.19 805 ILE A O 1
ATOM 6612 N N . ASN A 1 806 ? 2.371 -8.785 -32.834 1.00 96.56 806 ASN A N 1
ATOM 6613 C CA . ASN A 1 806 ? 1.776 -7.515 -33.246 1.00 96.56 806 ASN A CA 1
ATOM 6614 C C . ASN A 1 806 ? 1.847 -6.456 -32.129 1.00 96.56 806 ASN A C 1
ATOM 6616 O O . ASN A 1 806 ? 2.083 -5.289 -32.444 1.00 96.56 806 ASN A O 1
ATOM 6620 N N . ILE A 1 807 ? 1.758 -6.844 -30.853 1.00 97.31 807 ILE A N 1
ATOM 6621 C CA . ILE A 1 807 ? 2.018 -5.960 -29.707 1.00 97.31 807 ILE A CA 1
ATOM 6622 C C . ILE A 1 807 ? 3.471 -5.463 -29.723 1.00 97.31 807 ILE A C 1
ATOM 6624 O O . ILE A 1 807 ? 3.690 -4.256 -29.621 1.00 97.31 807 ILE A O 1
ATOM 6628 N N . LEU A 1 808 ? 4.459 -6.345 -29.925 1.00 97.25 808 LEU A N 1
ATOM 6629 C CA . LEU A 1 808 ? 5.870 -5.948 -30.041 1.00 97.25 808 LEU A CA 1
ATOM 6630 C C . LEU A 1 808 ? 6.102 -5.004 -31.228 1.00 97.25 808 LEU A C 1
ATOM 6632 O O . LEU A 1 808 ? 6.743 -3.970 -31.063 1.00 97.25 808 LEU A O 1
ATOM 6636 N N . LYS A 1 809 ? 5.517 -5.287 -32.403 1.00 95.50 809 LYS A N 1
ATOM 6637 C CA . LYS A 1 809 ? 5.581 -4.379 -33.566 1.00 95.50 809 LYS A CA 1
ATOM 6638 C C . LYS A 1 809 ? 5.004 -3.001 -33.240 1.00 95.50 809 LYS A C 1
ATOM 6640 O O . LYS A 1 809 ? 5.618 -1.983 -33.554 1.00 95.50 809 LYS A O 1
ATOM 6645 N N . ARG A 1 810 ? 3.837 -2.957 -32.586 1.00 95.44 810 ARG A N 1
ATOM 6646 C CA . ARG A 1 810 ? 3.214 -1.702 -32.141 1.00 95.44 810 ARG A CA 1
ATOM 6647 C C . ARG A 1 810 ? 4.089 -0.963 -31.137 1.00 95.44 810 ARG A C 1
ATOM 6649 O O . ARG A 1 810 ? 4.198 0.256 -31.246 1.00 95.44 810 ARG A O 1
ATOM 6656 N N . TYR A 1 811 ? 4.730 -1.682 -30.219 1.00 95.88 811 TYR A N 1
ATOM 6657 C CA . TYR A 1 811 ? 5.681 -1.107 -29.277 1.00 95.88 811 TYR A CA 1
ATOM 6658 C C . TYR A 1 811 ? 6.867 -0.474 -30.011 1.00 95.88 811 TYR A C 1
ATOM 6660 O O . TYR A 1 811 ? 7.058 0.733 -29.873 1.00 95.88 811 TYR A O 1
ATOM 6668 N N . CYS A 1 812 ? 7.563 -1.229 -30.874 1.00 94.94 812 CYS A N 1
ATOM 6669 C CA . CYS A 1 812 ? 8.660 -0.738 -31.718 1.00 94.94 812 CYS A CA 1
ATOM 6670 C C . CYS A 1 812 ? 8.277 0.530 -32.484 1.00 94.94 812 CYS A C 1
ATOM 6672 O O . CYS A 1 812 ? 9.030 1.493 -32.504 1.00 94.94 812 CYS A O 1
ATOM 6674 N N . ASN A 1 813 ? 7.085 0.558 -33.080 1.00 92.88 813 ASN A N 1
ATOM 6675 C CA . ASN A 1 813 ? 6.649 1.727 -33.832 1.00 92.88 813 ASN A CA 1
ATOM 6676 C C . ASN A 1 813 ? 6.396 2.963 -32.951 1.00 92.88 813 ASN A C 1
ATOM 6678 O O . ASN A 1 813 ? 6.484 4.087 -33.437 1.00 92.88 813 ASN A O 1
ATOM 6682 N N . SER A 1 814 ? 6.044 2.757 -31.681 1.00 91.44 814 SER A N 1
ATOM 6683 C CA . SER A 1 814 ? 5.630 3.820 -30.762 1.00 91.44 814 SER A CA 1
ATOM 6684 C C . SER A 1 814 ? 6.768 4.445 -29.952 1.00 91.44 814 SER A C 1
ATOM 6686 O O . SER A 1 814 ? 6.573 5.523 -29.398 1.00 91.44 814 SER A O 1
ATOM 6688 N N . ILE A 1 815 ? 7.929 3.793 -29.845 1.00 90.50 815 ILE A N 1
ATOM 6689 C CA . ILE A 1 815 ? 9.042 4.333 -29.055 1.00 90.50 815 ILE A CA 1
ATOM 6690 C C . ILE A 1 815 ? 9.705 5.518 -29.782 1.00 90.50 815 ILE A C 1
ATOM 6692 O O . ILE A 1 815 ? 9.926 5.441 -30.992 1.00 90.50 815 ILE A O 1
ATOM 6696 N N . PRO A 1 816 ? 10.035 6.611 -29.069 1.00 86.06 816 PRO A N 1
ATOM 6697 C CA . PRO A 1 816 ? 10.625 7.804 -29.679 1.00 86.06 816 PRO A CA 1
ATOM 6698 C C . PRO A 1 816 ? 12.096 7.609 -30.084 1.00 86.06 816 PRO A C 1
ATOM 6700 O O . PRO A 1 816 ? 12.519 8.090 -31.130 1.00 86.06 816 PRO A O 1
ATOM 6703 N N . ASN A 1 817 ? 12.870 6.877 -29.281 1.00 81.38 817 ASN A N 1
ATOM 6704 C CA . ASN A 1 817 ? 14.308 6.673 -29.473 1.00 81.38 817 ASN A CA 1
ATOM 6705 C C . ASN A 1 817 ? 14.566 5.446 -30.355 1.00 81.38 817 ASN A C 1
ATOM 6707 O O . ASN A 1 817 ? 14.889 4.381 -29.846 1.00 81.38 817 ASN A O 1
ATOM 6711 N N . LYS A 1 818 ? 14.344 5.581 -31.664 1.00 89.62 818 LYS A N 1
ATOM 6712 C CA . LYS A 1 818 ? 14.496 4.503 -32.656 1.00 89.62 818 LYS A CA 1
ATOM 6713 C C . LYS A 1 818 ? 15.961 4.274 -33.069 1.00 89.62 818 LYS A C 1
ATOM 6715 O O . LYS A 1 818 ? 16.868 4.932 -32.566 1.00 89.62 818 LYS A O 1
ATOM 6720 N N . LEU A 1 819 ? 16.213 3.301 -33.952 1.00 91.31 819 LEU A N 1
ATOM 6721 C CA . LEU A 1 819 ? 17.561 3.010 -34.442 1.00 91.31 819 LEU A CA 1
ATOM 6722 C C . LEU A 1 819 ? 18.159 4.221 -35.185 1.00 91.31 819 LEU A C 1
ATOM 6724 O O . LEU A 1 819 ? 17.445 4.844 -35.976 1.00 91.31 819 LEU A O 1
ATOM 6728 N N . PRO A 1 820 ? 19.458 4.523 -34.985 1.00 89.81 820 PRO A N 1
ATOM 6729 C CA . PRO A 1 820 ? 20.113 5.658 -35.627 1.00 89.81 820 PRO A CA 1
ATOM 6730 C C . PRO A 1 820 ? 20.168 5.503 -37.154 1.00 89.81 820 PRO A C 1
ATOM 6732 O O . PRO A 1 820 ? 20.419 4.408 -37.674 1.00 89.81 820 PRO A O 1
ATOM 6735 N N . ASN A 1 821 ? 19.960 6.599 -37.887 1.00 87.50 821 ASN A N 1
ATOM 6736 C CA . ASN A 1 821 ? 20.000 6.604 -39.355 1.00 87.50 821 ASN A CA 1
ATOM 6737 C C . ASN A 1 821 ? 21.413 6.314 -39.899 1.00 87.50 821 ASN A C 1
ATOM 6739 O O . ASN A 1 821 ? 21.563 5.834 -41.021 1.00 87.50 821 ASN A O 1
ATOM 6743 N N . GLU A 1 822 ? 22.449 6.521 -39.087 1.00 89.88 822 GLU A N 1
ATOM 6744 C CA . GLU A 1 822 ? 23.851 6.197 -39.361 1.00 89.88 822 GLU A CA 1
ATOM 6745 C C . GLU A 1 822 ? 24.052 4.709 -39.672 1.00 89.88 822 GLU A C 1
ATOM 6747 O O . GLU A 1 822 ? 24.935 4.351 -40.446 1.00 89.88 822 GLU A O 1
ATOM 6752 N N . LEU A 1 823 ? 23.195 3.826 -39.147 1.00 89.75 823 LEU A N 1
ATOM 6753 C CA . LEU A 1 823 ? 23.237 2.399 -39.475 1.00 89.75 823 LEU A CA 1
ATOM 6754 C C . LEU A 1 823 ? 22.960 2.125 -40.967 1.00 89.75 823 LEU A C 1
ATOM 6756 O O . LEU A 1 823 ? 23.367 1.094 -41.501 1.00 89.75 823 LEU A O 1
ATOM 6760 N N . GLN A 1 824 ? 22.288 3.043 -41.664 1.00 84.25 824 GLN A N 1
ATOM 6761 C CA . GLN A 1 824 ? 21.909 2.893 -43.074 1.00 84.25 824 GLN A CA 1
ATOM 6762 C C . GLN A 1 824 ? 23.052 3.230 -44.037 1.00 84.25 824 GLN A C 1
ATOM 6764 O O . GLN A 1 824 ? 23.017 2.840 -45.204 1.00 84.25 824 GLN A O 1
ATOM 6769 N N . THR A 1 825 ? 24.051 3.984 -43.574 1.00 85.81 825 THR A N 1
ATOM 6770 C CA . THR A 1 825 ? 25.180 4.435 -44.400 1.00 85.81 825 THR A CA 1
ATOM 6771 C C . THR A 1 825 ? 26.374 3.486 -44.323 1.00 85.81 825 THR A C 1
ATOM 6773 O O . THR A 1 825 ? 27.353 3.663 -45.050 1.00 85.81 825 THR A O 1
ATOM 6776 N N . ILE A 1 826 ? 26.292 2.453 -43.479 1.00 89.25 826 ILE A N 1
ATOM 6777 C CA . ILE A 1 826 ? 27.352 1.465 -43.305 1.00 89.25 826 ILE A CA 1
ATOM 6778 C C . ILE A 1 826 ? 27.526 0.652 -44.587 1.00 89.25 826 ILE A C 1
ATOM 6780 O O . ILE A 1 826 ? 26.611 -0.009 -45.079 1.00 89.25 826 ILE A O 1
ATOM 6784 N N . VAL A 1 827 ? 28.756 0.647 -45.094 1.00 90.00 827 VAL A N 1
ATOM 6785 C CA . VAL A 1 827 ? 29.189 -0.314 -46.107 1.00 90.00 827 VAL A CA 1
ATOM 6786 C C . VAL A 1 827 ? 29.333 -1.675 -45.430 1.00 90.00 827 VAL A C 1
ATOM 6788 O O . VAL A 1 827 ? 30.131 -1.818 -44.506 1.00 90.00 827 VAL A O 1
ATOM 6791 N N . LEU A 1 828 ? 28.542 -2.655 -45.877 1.00 91.25 828 LEU A N 1
ATOM 6792 C CA . LEU A 1 828 ? 28.552 -4.021 -45.346 1.00 91.25 828 LEU A CA 1
ATOM 6793 C C . LEU A 1 828 ? 29.781 -4.802 -45.848 1.00 91.25 828 LEU A C 1
ATOM 6795 O O . LEU A 1 828 ? 29.673 -5.612 -46.768 1.00 91.25 828 LEU A O 1
ATOM 6799 N N . ASP A 1 829 ? 30.939 -4.479 -45.274 1.00 91.31 829 ASP A N 1
ATOM 6800 C CA . ASP A 1 829 ? 32.241 -5.129 -45.452 1.00 91.31 829 ASP A CA 1
ATOM 6801 C C . ASP A 1 829 ? 32.614 -6.002 -44.233 1.00 91.31 829 ASP A C 1
ATOM 6803 O O . ASP A 1 829 ? 31.834 -6.137 -43.291 1.00 91.31 829 ASP A O 1
ATOM 6807 N N . GLU A 1 830 ? 33.817 -6.584 -44.225 1.00 86.88 830 GLU A N 1
ATOM 6808 C CA . GLU A 1 830 ? 34.332 -7.402 -43.108 1.00 86.88 830 GLU A CA 1
ATOM 6809 C C . GLU A 1 830 ? 34.394 -6.638 -41.768 1.00 86.88 830 GLU A C 1
ATOM 6811 O O . GLU A 1 830 ? 34.421 -7.250 -40.706 1.00 86.88 830 GLU A O 1
ATOM 6816 N N . CYS A 1 831 ? 34.379 -5.299 -41.787 1.00 91.81 831 CYS A N 1
ATOM 6817 C CA . CYS A 1 831 ? 34.382 -4.459 -40.586 1.00 91.81 831 CYS A CA 1
ATOM 6818 C C . CYS A 1 831 ? 32.980 -3.962 -40.185 1.00 91.81 831 CYS A C 1
ATOM 6820 O O . CYS A 1 831 ? 32.857 -3.159 -39.254 1.00 91.81 831 CYS A O 1
ATOM 6822 N N . ALA A 1 832 ? 31.917 -4.381 -40.879 1.00 93.75 832 ALA A N 1
ATOM 6823 C CA . ALA A 1 832 ? 30.565 -3.878 -40.650 1.00 93.75 832 ALA A CA 1
ATOM 6824 C C . ALA A 1 832 ? 30.043 -4.194 -39.242 1.00 93.75 832 ALA A C 1
ATOM 6826 O O . ALA A 1 832 ? 29.444 -3.321 -38.613 1.00 93.75 832 ALA A O 1
ATOM 6827 N N . CYS A 1 833 ? 30.323 -5.391 -38.715 1.00 94.94 833 CYS A N 1
ATOM 6828 C CA . CYS A 1 833 ? 29.927 -5.788 -37.362 1.00 94.94 833 CYS A CA 1
ATOM 6829 C C . CYS A 1 833 ? 30.491 -4.833 -36.296 1.00 94.94 833 CYS A C 1
ATOM 6831 O O . CYS A 1 833 ? 29.744 -4.368 -35.436 1.00 94.94 833 CYS A O 1
ATOM 6833 N N . GLU A 1 834 ? 31.769 -4.455 -36.391 1.00 94.25 834 GLU A N 1
ATOM 6834 C CA . GLU A 1 834 ? 32.405 -3.513 -35.457 1.00 94.25 834 GLU A CA 1
ATOM 6835 C C . GLU A 1 834 ? 31.850 -2.087 -35.577 1.00 94.25 834 GLU A C 1
ATOM 6837 O O . GLU A 1 834 ? 31.603 -1.424 -34.566 1.00 94.25 834 GLU A O 1
ATOM 6842 N N . LYS A 1 835 ? 31.569 -1.621 -36.802 1.00 95.31 835 LYS A N 1
ATOM 6843 C CA . LYS A 1 835 ? 30.926 -0.313 -37.030 1.00 95.31 835 LYS A CA 1
ATOM 6844 C C . LYS A 1 835 ? 29.521 -0.267 -36.416 1.00 95.31 835 LYS A C 1
ATOM 6846 O O . LYS A 1 835 ? 29.188 0.703 -35.737 1.00 95.31 835 LYS A O 1
ATOM 6851 N N . ILE A 1 836 ? 28.723 -1.324 -36.602 1.00 95.56 836 ILE A N 1
ATOM 6852 C CA . ILE A 1 836 ? 27.374 -1.441 -36.025 1.00 95.56 836 ILE A CA 1
ATOM 6853 C C . ILE A 1 836 ? 27.446 -1.462 -34.494 1.00 95.56 836 ILE A C 1
ATOM 6855 O O . ILE A 1 836 ? 26.733 -0.697 -33.846 1.00 95.56 836 ILE A O 1
ATOM 6859 N N . LYS A 1 837 ? 28.333 -2.277 -33.903 1.00 95.06 837 LYS A N 1
ATOM 6860 C CA . LYS A 1 837 ? 28.542 -2.323 -32.443 1.00 95.06 837 LYS A CA 1
ATOM 6861 C C . LYS A 1 837 ? 28.854 -0.947 -31.871 1.00 95.06 837 LYS A C 1
ATOM 6863 O O . LYS A 1 837 ? 28.286 -0.571 -30.847 1.00 95.06 837 LYS A O 1
ATOM 6868 N N . LYS A 1 838 ? 29.748 -0.205 -32.530 1.00 94.69 838 LYS A N 1
ATOM 6869 C CA . LYS A 1 838 ? 30.138 1.141 -32.111 1.00 94.69 838 LYS A CA 1
ATOM 6870 C C . LYS A 1 838 ? 28.934 2.087 -32.090 1.00 94.69 838 LYS A C 1
ATOM 6872 O O . LYS A 1 838 ? 28.670 2.679 -31.049 1.00 94.69 838 LYS A O 1
ATOM 6877 N N . ILE A 1 839 ? 28.168 2.150 -33.182 1.00 94.62 839 ILE A N 1
ATOM 6878 C CA . ILE A 1 839 ? 26.985 3.023 -33.290 1.00 94.62 839 ILE A CA 1
ATOM 6879 C C . ILE A 1 839 ? 25.928 2.667 -32.239 1.00 94.62 839 ILE A C 1
ATOM 6881 O O . ILE A 1 839 ? 25.374 3.554 -31.595 1.00 94.62 839 ILE A O 1
ATOM 6885 N N . LEU A 1 840 ? 25.667 1.374 -32.015 1.00 93.25 840 LEU A N 1
ATOM 6886 C CA . LEU A 1 840 ? 24.727 0.949 -30.975 1.00 93.25 840 LEU A CA 1
ATOM 6887 C C . LEU A 1 840 ? 25.195 1.404 -29.582 1.00 93.25 840 LEU A C 1
ATOM 6889 O O . LEU A 1 840 ? 24.405 1.944 -28.813 1.00 93.25 840 LEU A O 1
ATOM 6893 N N . ARG A 1 841 ? 26.484 1.257 -29.256 1.00 90.19 841 ARG A N 1
ATOM 6894 C CA . ARG A 1 841 ? 27.024 1.677 -27.950 1.00 90.19 841 ARG A CA 1
ATOM 6895 C C . ARG A 1 841 ? 26.985 3.190 -27.733 1.00 90.19 841 ARG A C 1
ATOM 6897 O O . ARG A 1 841 ? 26.793 3.623 -26.602 1.00 90.19 841 ARG A O 1
ATOM 6904 N N . GLU A 1 842 ? 27.113 3.983 -28.791 1.00 92.19 842 GLU A N 1
ATOM 6905 C CA . GLU A 1 842 ? 27.042 5.449 -28.722 1.00 92.19 842 GLU A CA 1
ATOM 6906 C C . GLU A 1 842 ? 25.642 5.974 -28.352 1.00 92.19 842 GLU A C 1
ATOM 6908 O O . GLU A 1 842 ? 25.520 7.111 -27.898 1.00 92.19 842 GLU A O 1
ATOM 6913 N N . MET A 1 843 ? 24.589 5.147 -28.445 1.00 85.12 843 MET A N 1
ATOM 6914 C CA . MET A 1 843 ? 23.226 5.539 -28.059 1.00 85.12 843 MET A CA 1
ATOM 6915 C C . MET A 1 843 ? 23.059 5.824 -26.554 1.00 85.12 843 MET A C 1
ATOM 6917 O O . MET A 1 843 ? 22.065 6.439 -26.175 1.00 85.12 843 MET A O 1
ATOM 6921 N N . ASN A 1 844 ? 23.988 5.377 -25.693 1.00 82.81 844 ASN A N 1
ATOM 6922 C CA . ASN A 1 844 ? 23.997 5.623 -24.239 1.00 82.81 844 ASN A CA 1
ATOM 6923 C C . ASN A 1 844 ? 22.647 5.371 -23.525 1.00 82.81 844 ASN A C 1
ATOM 6925 O O . ASN A 1 844 ? 22.311 6.035 -22.545 1.00 82.81 844 ASN A O 1
ATOM 6929 N N . ASN A 1 845 ? 21.861 4.402 -24.005 1.00 89.50 845 ASN A N 1
ATOM 6930 C CA . ASN A 1 845 ? 20.573 4.025 -23.426 1.00 89.50 845 ASN A CA 1
ATOM 6931 C C . ASN A 1 845 ? 20.522 2.506 -23.227 1.00 89.50 845 ASN A C 1
ATOM 6933 O O . ASN A 1 845 ? 20.180 1.753 -24.138 1.00 89.50 845 ASN A O 1
ATOM 6937 N N . ASP A 1 846 ? 20.877 2.057 -22.022 1.00 90.81 846 ASP A N 1
ATOM 6938 C CA . ASP A 1 846 ? 20.972 0.630 -21.694 1.00 90.81 846 ASP A CA 1
ATOM 6939 C C . ASP A 1 846 ? 19.629 -0.104 -21.820 1.00 90.81 846 ASP A C 1
ATOM 6941 O O . ASP A 1 846 ? 19.596 -1.250 -22.264 1.00 90.81 846 ASP A O 1
ATOM 6945 N N . GLY A 1 847 ? 18.515 0.556 -21.475 1.00 92.69 847 GLY A N 1
ATOM 6946 C CA . GLY A 1 847 ? 17.173 -0.018 -21.609 1.00 92.69 847 GLY A CA 1
ATOM 6947 C C . GLY A 1 847 ? 16.812 -0.285 -23.067 1.00 92.69 847 GLY A C 1
ATOM 6948 O O . GLY A 1 847 ? 16.352 -1.374 -23.412 1.00 92.69 847 GLY A O 1
ATOM 6949 N N . TYR A 1 848 ? 17.095 0.680 -23.945 1.00 93.12 848 TYR A N 1
ATOM 6950 C CA . TYR A 1 848 ? 16.883 0.520 -25.381 1.00 93.12 848 TYR A CA 1
ATOM 6951 C C . TYR A 1 848 ? 17.821 -0.526 -25.992 1.00 93.12 848 TYR A C 1
ATOM 6953 O O . TYR A 1 848 ? 17.382 -1.346 -26.796 1.00 93.12 848 TYR A O 1
ATOM 6961 N N . LEU A 1 849 ? 19.092 -0.552 -25.577 1.00 93.62 849 LEU A N 1
ATOM 6962 C CA . LEU A 1 849 ? 20.052 -1.556 -26.038 1.00 93.62 849 LEU A CA 1
ATOM 6963 C C . LEU A 1 849 ? 19.643 -2.975 -25.642 1.00 93.62 849 LEU A C 1
ATOM 6965 O O . LEU A 1 849 ? 19.699 -3.871 -26.482 1.00 93.62 849 LEU A O 1
ATOM 6969 N N . ALA A 1 850 ? 19.180 -3.174 -24.406 1.00 94.62 850 ALA A N 1
ATOM 6970 C CA . ALA A 1 850 ? 18.646 -4.454 -23.949 1.00 94.62 850 ALA A CA 1
ATOM 6971 C C . ALA A 1 850 ? 17.401 -4.875 -24.749 1.00 94.62 850 ALA A C 1
ATOM 6973 O O . ALA A 1 850 ? 17.266 -6.039 -25.125 1.00 94.62 850 ALA A O 1
ATOM 6974 N N . PHE A 1 851 ? 16.508 -3.930 -25.055 1.00 96.12 851 PHE A N 1
ATOM 6975 C CA . PHE A 1 851 ? 15.327 -4.195 -25.874 1.00 96.12 851 PHE A CA 1
ATOM 6976 C C . PHE A 1 851 ? 15.684 -4.581 -27.317 1.00 96.12 851 PHE A C 1
ATOM 6978 O O . PHE A 1 851 ? 15.158 -5.565 -27.837 1.00 96.12 851 PHE A O 1
ATOM 6985 N N . ILE A 1 852 ? 16.583 -3.833 -27.963 1.00 95.81 852 ILE A N 1
ATOM 6986 C CA . ILE A 1 852 ? 17.019 -4.106 -29.337 1.00 95.81 852 ILE A CA 1
ATOM 6987 C C . ILE A 1 852 ? 17.776 -5.427 -29.423 1.00 95.81 852 ILE A C 1
ATOM 6989 O O . ILE A 1 852 ? 17.493 -6.211 -30.326 1.00 95.81 852 ILE A O 1
ATOM 6993 N N . GLU A 1 853 ? 18.673 -5.717 -28.481 1.00 96.44 853 GLU A N 1
ATOM 6994 C CA . GLU A 1 853 ? 19.340 -7.021 -28.406 1.00 96.44 853 GLU A CA 1
ATOM 6995 C C . GLU A 1 853 ? 18.314 -8.154 -28.412 1.00 96.44 853 GLU A C 1
ATOM 6997 O O . GLU A 1 853 ? 18.386 -9.058 -29.249 1.00 96.44 853 GLU A O 1
ATOM 7002 N N . ARG A 1 854 ? 17.305 -8.059 -27.544 1.00 97.19 854 ARG A N 1
ATOM 7003 C CA . ARG A 1 854 ? 16.296 -9.103 -27.404 1.00 97.19 854 ARG A CA 1
ATOM 7004 C C . ARG A 1 854 ? 15.368 -9.213 -28.611 1.00 97.19 854 ARG A C 1
ATOM 7006 O O . ARG A 1 854 ? 14.983 -10.317 -28.997 1.00 97.19 854 ARG A O 1
ATOM 7013 N N . LEU A 1 855 ? 15.059 -8.088 -29.255 1.00 98.00 855 LEU A N 1
ATOM 7014 C CA . LEU A 1 855 ? 14.336 -8.071 -30.523 1.00 98.00 855 LEU A CA 1
ATOM 7015 C C . LEU A 1 855 ? 15.118 -8.811 -31.614 1.00 98.00 855 LEU A C 1
ATOM 7017 O O . LEU A 1 855 ? 14.562 -9.697 -32.261 1.00 98.00 855 LEU A O 1
ATOM 7021 N N . PHE A 1 856 ? 16.402 -8.497 -31.806 1.00 98.31 856 PHE A N 1
ATOM 7022 C CA . PHE A 1 856 ? 17.229 -9.161 -32.819 1.00 98.31 856 PHE A CA 1
ATOM 7023 C C . PHE A 1 856 ? 17.489 -10.632 -32.493 1.00 98.31 856 PHE A C 1
ATOM 7025 O O . PHE A 1 856 ? 17.500 -11.452 -33.410 1.00 98.31 856 PHE A O 1
ATOM 7032 N N . ARG A 1 857 ? 17.585 -10.995 -31.210 1.00 98.25 857 ARG A N 1
ATOM 7033 C CA . ARG A 1 857 ? 17.614 -12.393 -30.766 1.00 98.25 857 ARG A CA 1
ATOM 7034 C C . ARG A 1 857 ? 16.368 -13.153 -31.211 1.00 98.25 857 ARG A C 1
ATOM 7036 O O . ARG A 1 857 ? 16.487 -14.224 -31.798 1.00 98.25 857 ARG A O 1
ATOM 7043 N N . LEU A 1 858 ? 15.178 -12.601 -30.965 1.00 98.50 858 LEU A N 1
ATOM 7044 C CA . LEU A 1 858 ? 13.918 -13.213 -31.392 1.00 98.50 858 LEU A CA 1
ATOM 7045 C C . LEU A 1 858 ? 13.868 -13.383 -32.919 1.00 98.50 858 LEU A C 1
ATOM 7047 O O . LEU A 1 858 ? 13.511 -14.455 -33.404 1.00 98.50 858 LEU A O 1
ATOM 7051 N N . LEU A 1 859 ? 14.262 -12.357 -33.679 1.00 98.56 859 LEU A N 1
ATOM 7052 C CA . LEU A 1 859 ? 14.316 -12.429 -35.144 1.00 98.56 859 LEU A CA 1
ATOM 7053 C C . LEU A 1 859 ? 15.303 -13.500 -35.628 1.00 98.56 859 LEU A C 1
ATOM 7055 O O . LEU A 1 859 ? 14.982 -14.251 -36.545 1.00 98.56 859 LEU A O 1
ATOM 7059 N N . HIS A 1 860 ? 16.468 -13.610 -34.989 1.00 98.44 860 HIS A N 1
ATOM 7060 C CA . HIS A 1 860 ? 17.456 -14.642 -35.288 1.00 98.44 860 HIS A CA 1
ATOM 7061 C C . HIS A 1 860 ? 16.913 -16.055 -35.009 1.00 98.44 860 HIS A C 1
ATOM 7063 O O . HIS A 1 860 ? 17.053 -16.943 -35.845 1.00 98.44 860 HIS A O 1
ATOM 7069 N N . LEU A 1 861 ? 16.219 -16.264 -33.883 1.00 98.38 861 LEU A N 1
ATOM 7070 C CA . LEU A 1 861 ? 15.585 -17.550 -33.557 1.00 98.38 861 LEU A CA 1
ATOM 7071 C C . LEU A 1 861 ? 14.495 -17.946 -34.562 1.00 98.38 861 LEU A C 1
ATOM 7073 O O . LEU A 1 861 ? 14.376 -19.124 -34.901 1.00 98.38 861 LEU A O 1
ATOM 7077 N N . ILE A 1 862 ? 13.714 -16.978 -35.053 1.00 98.38 862 ILE A N 1
ATOM 7078 C CA . ILE A 1 862 ? 12.736 -17.213 -36.122 1.00 98.38 862 ILE A CA 1
ATOM 7079 C C . ILE A 1 862 ? 13.467 -17.593 -37.418 1.00 98.38 862 ILE A C 1
ATOM 7081 O O . ILE A 1 862 ? 13.135 -18.613 -38.019 1.00 98.38 862 ILE A O 1
ATOM 7085 N N . GLU A 1 863 ? 14.512 -16.859 -37.812 1.00 98.06 863 GLU A N 1
ATOM 7086 C CA . GLU A 1 863 ? 15.303 -17.176 -39.012 1.00 98.06 863 GLU A CA 1
ATOM 7087 C C . GLU A 1 863 ? 15.909 -18.589 -38.965 1.00 98.06 863 GLU A C 1
ATOM 7089 O O . GLU A 1 863 ? 15.888 -19.314 -39.961 1.00 98.06 863 GLU A O 1
ATOM 7094 N N . MET A 1 864 ? 16.382 -19.035 -37.798 1.00 98.06 864 MET A N 1
ATOM 7095 C CA . MET A 1 864 ? 16.927 -20.388 -37.612 1.00 98.06 864 MET A CA 1
ATOM 7096 C C . MET A 1 864 ? 15.923 -21.510 -37.910 1.00 98.06 864 MET A C 1
ATOM 7098 O O . MET A 1 864 ? 16.334 -22.637 -38.185 1.00 98.06 864 MET A O 1
ATOM 7102 N N . LYS A 1 865 ? 14.618 -21.218 -37.899 1.00 97.81 865 LYS A N 1
ATOM 7103 C CA . LYS A 1 865 ? 13.549 -22.162 -38.258 1.00 97.81 865 LYS A CA 1
ATOM 7104 C C . LYS A 1 865 ? 12.754 -21.730 -39.493 1.00 97.81 865 LYS A C 1
ATOM 7106 O O . LYS A 1 865 ? 11.612 -22.161 -39.656 1.00 97.81 865 LYS A O 1
ATOM 7111 N N . LYS A 1 866 ? 13.335 -20.917 -40.386 1.00 97.19 866 LYS A N 1
ATOM 7112 C CA . LYS A 1 866 ? 12.652 -20.390 -41.586 1.00 97.19 866 LYS A CA 1
ATOM 7113 C C . LYS A 1 866 ? 11.989 -21.446 -42.472 1.00 97.19 866 LYS A C 1
ATOM 7115 O O . LYS A 1 866 ? 11.022 -21.130 -43.151 1.00 97.19 866 LYS A O 1
ATOM 7120 N N . GLU A 1 867 ? 12.466 -22.688 -42.450 1.00 97.12 867 GLU A N 1
ATOM 7121 C CA . GLU A 1 867 ? 11.860 -23.795 -43.202 1.00 97.12 867 GLU A CA 1
ATOM 7122 C C . GLU A 1 867 ? 10.465 -24.176 -42.673 1.00 97.12 867 GLU A C 1
ATOM 7124 O O . GLU A 1 867 ? 9.642 -24.698 -43.418 1.00 97.12 867 GLU A O 1
ATOM 7129 N N . ILE A 1 868 ? 10.190 -23.900 -41.392 1.00 96.19 868 ILE A N 1
ATOM 7130 C CA . ILE A 1 868 ? 8.901 -24.144 -40.732 1.00 96.19 868 ILE A CA 1
ATOM 7131 C C . ILE A 1 868 ? 8.054 -22.873 -40.765 1.00 96.19 868 ILE A C 1
ATOM 7133 O O . ILE A 1 868 ? 6.918 -22.886 -41.231 1.00 96.19 868 ILE A O 1
ATOM 7137 N N . ASN A 1 869 ? 8.603 -21.754 -40.285 1.00 96.25 869 ASN A N 1
ATOM 7138 C CA . ASN A 1 869 ? 7.827 -20.521 -40.146 1.00 96.25 869 ASN A CA 1
ATOM 7139 C C . ASN A 1 869 ? 7.728 -19.683 -41.437 1.00 96.25 869 ASN A C 1
ATOM 7141 O O . ASN A 1 869 ? 6.949 -18.729 -41.482 1.00 96.25 869 ASN A O 1
ATOM 7145 N N . LEU A 1 870 ? 8.486 -20.024 -42.484 1.00 96.12 870 LEU A N 1
ATOM 7146 C CA . LEU A 1 870 ? 8.541 -19.342 -43.786 1.00 96.12 870 LEU A CA 1
ATOM 7147 C C . LEU A 1 870 ? 9.006 -17.871 -43.731 1.00 96.12 870 LEU A C 1
ATOM 7149 O O . LEU A 1 870 ? 8.819 -17.106 -44.686 1.00 96.12 870 LEU A O 1
ATOM 7153 N N . MET A 1 871 ? 9.638 -17.454 -42.632 1.00 97.19 871 MET A N 1
ATOM 7154 C CA . MET A 1 871 ? 10.140 -16.097 -42.420 1.00 97.19 871 MET A CA 1
ATOM 7155 C C . MET A 1 871 ? 11.671 -16.061 -42.470 1.00 97.19 871 MET A C 1
ATOM 7157 O O . MET A 1 871 ? 12.340 -16.141 -41.446 1.00 97.19 871 MET A O 1
ATOM 7161 N N . GLY A 1 872 ? 12.205 -15.882 -43.683 1.00 97.44 872 GLY A N 1
ATOM 7162 C CA . GLY A 1 872 ? 13.627 -15.618 -43.922 1.00 97.44 872 GLY A CA 1
ATOM 7163 C C . GLY A 1 872 ? 14.109 -14.259 -43.375 1.00 97.44 872 GLY A C 1
ATOM 7164 O O . GLY A 1 872 ? 13.301 -13.333 -43.265 1.00 97.44 872 GLY A O 1
ATOM 7165 N N . SER A 1 873 ? 15.417 -14.080 -43.162 1.00 97.69 873 SER A N 1
ATOM 7166 C CA . SER A 1 873 ? 16.062 -12.818 -42.732 1.00 97.69 873 SER A CA 1
ATOM 7167 C C . SER A 1 873 ? 15.613 -11.593 -43.547 1.00 97.69 873 SER A C 1
ATOM 7169 O O . SER A 1 873 ? 15.321 -10.539 -42.986 1.00 97.69 873 SER A O 1
ATOM 7171 N N . ASP A 1 874 ? 15.471 -11.746 -44.866 1.00 96.75 874 ASP A N 1
ATOM 7172 C CA . ASP A 1 874 ? 14.969 -10.715 -45.783 1.00 96.75 874 ASP A CA 1
ATOM 7173 C C . ASP A 1 874 ? 13.495 -10.347 -45.517 1.00 96.75 874 ASP A C 1
ATOM 7175 O O . ASP A 1 874 ? 13.140 -9.170 -45.441 1.00 96.75 874 ASP A O 1
ATOM 7179 N N . ASN A 1 875 ? 12.630 -11.346 -45.302 1.00 96.38 875 ASN A N 1
ATOM 7180 C CA . ASN A 1 875 ? 11.214 -11.129 -44.983 1.00 96.38 875 ASN A CA 1
ATOM 7181 C C . ASN A 1 875 ? 11.048 -10.496 -43.596 1.00 96.38 875 ASN A C 1
ATOM 7183 O O . ASN A 1 875 ? 10.231 -9.592 -43.421 1.00 96.38 875 ASN A O 1
ATOM 7187 N N . LEU A 1 876 ? 11.830 -10.957 -42.619 1.00 97.50 876 LEU A N 1
ATOM 7188 C CA . LEU A 1 876 ? 11.864 -10.406 -41.267 1.00 97.50 876 LEU A CA 1
ATOM 7189 C C . LEU A 1 876 ? 12.279 -8.933 -41.294 1.00 97.50 876 LEU A C 1
ATOM 7191 O O . LEU A 1 876 ? 11.570 -8.084 -40.748 1.00 97.50 876 LEU A O 1
ATOM 7195 N N . ALA A 1 877 ? 13.371 -8.621 -41.996 1.00 96.94 877 ALA A N 1
ATOM 7196 C CA . ALA A 1 877 ? 13.873 -7.263 -42.139 1.00 96.94 877 ALA A CA 1
ATOM 7197 C C . ALA A 1 877 ? 12.840 -6.333 -42.790 1.00 96.94 877 ALA A C 1
ATOM 7199 O O . ALA A 1 877 ? 12.588 -5.250 -42.261 1.00 96.94 877 ALA A O 1
ATOM 7200 N N . LYS A 1 878 ? 12.170 -6.764 -43.867 1.00 94.69 878 LYS A N 1
ATOM 7201 C CA . LYS A 1 878 ? 11.120 -5.973 -44.538 1.00 94.69 878 LYS A CA 1
ATOM 7202 C C . LYS A 1 878 ? 9.971 -5.602 -43.606 1.00 94.69 878 LYS A C 1
ATOM 7204 O O . LYS A 1 878 ? 9.442 -4.497 -43.691 1.00 94.69 878 LYS A O 1
ATOM 7209 N N . VAL A 1 879 ? 9.573 -6.521 -42.725 1.00 94.00 879 VAL A N 1
ATOM 7210 C CA . VAL A 1 879 ? 8.457 -6.292 -41.800 1.00 94.00 879 VAL A CA 1
ATOM 7211 C C . VAL A 1 879 ? 8.872 -5.407 -40.627 1.00 94.00 879 VAL A C 1
ATOM 7213 O O . VAL A 1 879 ? 8.093 -4.545 -40.221 1.00 94.00 879 VAL A O 1
ATOM 7216 N N . ILE A 1 880 ? 10.065 -5.604 -40.058 1.00 95.31 880 ILE A N 1
ATOM 7217 C CA . ILE A 1 880 ? 10.452 -4.919 -38.819 1.00 95.31 880 ILE A CA 1
ATOM 7218 C C . ILE A 1 880 ? 11.079 -3.541 -39.056 1.00 95.31 880 ILE A C 1
ATOM 7220 O O . ILE A 1 880 ? 10.827 -2.640 -38.257 1.00 95.31 880 ILE A O 1
ATOM 7224 N N . SER A 1 881 ? 11.815 -3.345 -40.158 1.00 93.31 881 SER A N 1
ATOM 7225 C CA . SER A 1 881 ? 12.548 -2.097 -40.441 1.00 93.31 881 SER A CA 1
ATOM 7226 C C . SER A 1 881 ? 11.674 -0.838 -40.342 1.00 93.31 881 SER A C 1
ATOM 7228 O O . SER A 1 881 ? 12.088 0.096 -39.656 1.00 93.31 881 SER A O 1
ATOM 7230 N N . PRO A 1 882 ? 10.441 -0.801 -40.898 1.00 89.94 882 PRO A N 1
ATOM 7231 C CA . PRO A 1 882 ? 9.572 0.375 -40.778 1.00 89.94 882 PRO A CA 1
ATOM 7232 C C . PRO A 1 882 ? 9.187 0.725 -39.334 1.00 89.94 882 PRO A C 1
ATOM 7234 O O . PRO A 1 882 ? 8.832 1.860 -39.041 1.00 89.94 882 PRO A O 1
ATOM 7237 N N . ASN A 1 883 ? 9.239 -0.244 -38.415 1.00 92.25 883 ASN A N 1
ATOM 7238 C CA . ASN A 1 883 ? 8.852 -0.028 -37.025 1.00 92.25 883 ASN A CA 1
ATOM 7239 C C . ASN A 1 883 ? 10.020 0.508 -36.190 1.00 92.25 883 ASN A C 1
ATOM 7241 O O . ASN A 1 883 ? 9.780 1.294 -35.282 1.00 92.25 883 ASN A O 1
ATOM 7245 N N . ILE A 1 884 ? 11.261 0.125 -36.500 1.00 92.56 884 ILE A N 1
ATOM 7246 C CA . ILE A 1 884 ? 12.445 0.423 -35.673 1.00 92.56 884 ILE A CA 1
ATOM 7247 C C . ILE A 1 884 ? 13.285 1.607 -36.162 1.00 92.56 884 ILE A C 1
ATOM 7249 O O . ILE A 1 884 ? 14.200 1.992 -35.445 1.00 92.56 884 ILE A O 1
ATOM 7253 N N . TYR A 1 885 ? 12.975 2.203 -37.318 1.00 89.12 885 TYR A N 1
ATOM 7254 C CA . TYR A 1 885 ? 13.563 3.468 -37.788 1.00 89.12 885 TYR A CA 1
ATOM 7255 C C . TYR A 1 885 ? 12.563 4.631 -37.698 1.00 89.12 885 TYR A C 1
ATOM 7257 O O . TYR A 1 885 ? 11.342 4.427 -37.705 1.00 89.12 885 TYR A O 1
ATOM 7265 N N . ILE A 1 886 ? 13.080 5.854 -37.546 1.00 79.75 886 ILE A N 1
ATOM 7266 C CA . ILE A 1 886 ? 12.281 7.092 -37.508 1.00 79.75 886 ILE A CA 1
ATOM 7267 C C . ILE A 1 886 ? 11.645 7.298 -38.883 1.00 79.75 886 ILE A C 1
ATOM 7269 O O . ILE A 1 886 ? 12.332 7.084 -39.865 1.00 79.75 886 ILE A O 1
ATOM 7273 N N . ASP A 1 887 ? 10.374 7.709 -38.955 1.00 68.88 887 ASP A N 1
ATOM 7274 C CA . ASP A 1 887 ? 9.697 8.113 -40.199 1.00 68.88 887 ASP A CA 1
ATOM 7275 C C . ASP A 1 887 ? 9.690 9.651 -40.302 1.00 68.88 887 ASP A C 1
ATOM 7277 O O . ASP A 1 887 ? 8.751 10.323 -39.880 1.00 68.88 887 ASP A O 1
ATOM 7281 N N . GLU A 1 888 ? 10.794 10.231 -40.774 1.00 63.53 888 GLU A N 1
ATOM 7282 C CA . GLU A 1 888 ? 11.014 11.683 -40.878 1.00 63.53 888 GLU A CA 1
ATOM 7283 C C . GLU A 1 888 ? 10.512 12.299 -42.199 1.00 63.53 888 GLU A C 1
ATOM 7285 O O . GLU A 1 888 ? 10.805 13.455 -42.503 1.00 63.53 888 GLU A O 1
ATOM 7290 N N . GLY A 1 889 ? 9.764 11.558 -43.026 1.00 57.28 889 GLY A N 1
ATOM 7291 C CA . GLY A 1 889 ? 9.271 12.058 -44.319 1.00 57.28 889 GLY A CA 1
ATOM 7292 C C . GLY A 1 889 ? 10.363 12.344 -45.367 1.00 57.28 889 GLY A C 1
ATOM 7293 O O . GLY A 1 889 ? 10.053 12.790 -46.474 1.00 57.28 889 GLY A O 1
ATOM 7294 N N . ILE A 1 890 ? 11.631 12.068 -45.048 1.00 55.66 890 ILE A N 1
ATOM 7295 C CA . ILE A 1 890 ? 12.734 11.956 -46.005 1.00 55.66 890 ILE A CA 1
ATOM 7296 C C . ILE A 1 890 ? 12.512 10.665 -46.802 1.00 55.66 890 ILE A C 1
ATOM 7298 O O . ILE A 1 890 ? 11.997 9.688 -46.266 1.00 55.66 890 ILE A O 1
ATOM 7302 N N . ILE A 1 891 ? 12.857 10.659 -48.093 1.00 58.00 891 ILE A N 1
ATOM 7303 C CA . ILE A 1 891 ? 12.758 9.474 -48.956 1.00 58.00 891 ILE A CA 1
ATOM 7304 C C . ILE A 1 891 ? 13.564 8.340 -48.309 1.00 58.00 891 ILE A C 1
ATOM 7306 O O . ILE A 1 891 ? 14.788 8.301 -48.424 1.00 58.00 891 ILE A O 1
ATOM 7310 N N . PHE A 1 892 ? 12.875 7.440 -47.605 1.00 64.25 892 PHE A N 1
ATOM 7311 C CA . PHE A 1 892 ? 13.485 6.254 -47.030 1.00 64.25 892 PHE A CA 1
ATOM 7312 C C . PHE A 1 892 ? 13.998 5.385 -48.159 1.00 64.25 892 PHE A C 1
ATOM 7314 O O . PHE A 1 892 ? 13.226 4.901 -48.990 1.00 64.25 892 PHE A O 1
ATOM 7321 N N . ASP A 1 893 ? 15.301 5.141 -48.159 1.00 76.88 893 ASP A N 1
ATOM 7322 C CA . ASP A 1 893 ? 15.854 4.038 -48.919 1.00 76.88 893 ASP A CA 1
ATOM 7323 C C . ASP A 1 893 ? 15.513 2.745 -48.164 1.00 76.88 893 ASP A C 1
ATOM 7325 O O . ASP A 1 893 ? 16.302 2.211 -47.383 1.00 76.88 893 ASP A O 1
ATOM 7329 N N . ILE A 1 894 ? 14.266 2.290 -48.339 1.00 80.38 894 ILE A N 1
ATOM 7330 C CA . ILE A 1 894 ? 13.712 1.086 -47.702 1.00 80.38 894 ILE A CA 1
ATOM 7331 C C . ILE A 1 894 ? 14.617 -0.122 -47.972 1.00 80.38 894 ILE A C 1
ATOM 7333 O O . ILE A 1 894 ? 14.724 -1.016 -47.130 1.00 80.38 894 ILE A O 1
ATOM 7337 N N . GLU A 1 895 ? 15.296 -0.138 -49.120 1.00 85.56 895 GLU A N 1
ATOM 7338 C CA . GLU A 1 895 ? 16.251 -1.176 -49.481 1.00 85.56 895 GLU A CA 1
ATOM 7339 C C . GLU A 1 895 ? 17.481 -1.140 -48.565 1.00 85.56 895 GLU A C 1
ATOM 7341 O O . GLU A 1 895 ? 17.835 -2.176 -48.002 1.00 85.56 895 GLU A O 1
ATOM 7346 N N . LYS A 1 896 ? 18.074 0.037 -48.315 1.00 86.38 896 LYS A N 1
ATOM 7347 C CA . LYS A 1 896 ? 19.168 0.184 -47.333 1.00 86.38 896 LYS A CA 1
ATOM 7348 C C . LYS A 1 896 ? 18.741 -0.173 -45.910 1.00 86.38 896 LYS A C 1
ATOM 7350 O O . LYS A 1 896 ? 19.475 -0.900 -45.244 1.00 86.38 896 LYS A O 1
ATOM 7355 N N . LEU A 1 897 ? 17.554 0.264 -45.468 1.00 83.81 897 LEU A N 1
ATOM 7356 C CA . LEU A 1 897 ? 17.010 -0.098 -44.146 1.00 83.81 897 LEU A CA 1
ATOM 7357 C C . LEU A 1 897 ? 16.949 -1.616 -43.976 1.00 83.81 897 LEU A C 1
ATOM 7359 O O . LEU A 1 897 ? 17.495 -2.191 -43.033 1.00 83.81 897 LEU A O 1
ATOM 7363 N N . THR A 1 898 ? 16.295 -2.255 -44.943 1.00 91.81 898 THR A N 1
ATOM 7364 C CA . THR A 1 898 ? 16.073 -3.696 -44.958 1.00 91.81 898 THR A CA 1
ATOM 7365 C C . THR A 1 898 ? 17.405 -4.432 -45.018 1.00 91.81 898 THR A C 1
ATOM 7367 O O . THR A 1 898 ? 17.591 -5.420 -44.313 1.00 91.81 898 THR A O 1
ATOM 7370 N N . ARG A 1 899 ? 18.360 -3.937 -45.813 1.00 94.81 899 ARG A N 1
ATOM 7371 C CA . ARG A 1 899 ? 19.686 -4.536 -45.966 1.00 94.81 899 ARG A CA 1
ATOM 7372 C C . ARG A 1 899 ? 20.477 -4.535 -44.656 1.00 94.81 899 ARG A C 1
ATOM 7374 O O . ARG A 1 899 ? 21.021 -5.580 -44.303 1.00 94.81 899 ARG A O 1
ATOM 7381 N N . THR A 1 900 ? 20.530 -3.417 -43.928 1.00 94.12 900 THR A N 1
ATOM 7382 C CA . THR A 1 900 ? 21.248 -3.362 -42.642 1.00 94.12 900 THR A CA 1
ATOM 7383 C C . THR A 1 900 ? 20.584 -4.254 -41.595 1.00 94.12 900 THR A C 1
ATOM 7385 O O . THR A 1 900 ? 21.265 -5.035 -40.934 1.00 94.12 900 THR A O 1
ATOM 7388 N N . VAL A 1 901 ? 19.255 -4.208 -41.472 1.00 96.44 901 VAL A N 1
ATOM 7389 C CA . VAL A 1 901 ? 18.524 -5.046 -40.506 1.00 96.44 901 VAL A CA 1
ATOM 7390 C C . VAL A 1 901 ? 18.695 -6.529 -40.823 1.00 96.44 901 VAL A C 1
ATOM 7392 O O . VAL A 1 901 ? 18.948 -7.322 -39.919 1.00 96.44 901 VAL A O 1
ATOM 7395 N N . ARG A 1 902 ? 18.627 -6.910 -42.102 1.00 97.69 902 ARG A N 1
ATOM 7396 C CA . ARG A 1 902 ? 18.908 -8.277 -42.551 1.00 97.69 902 ARG A CA 1
ATOM 7397 C C . ARG A 1 902 ? 20.308 -8.720 -42.127 1.00 97.69 902 ARG A C 1
ATOM 7399 O O . ARG A 1 902 ? 20.446 -9.792 -41.545 1.00 97.69 902 ARG A O 1
ATOM 7406 N N . PHE A 1 903 ? 21.319 -7.883 -42.363 1.00 97.69 903 PHE A N 1
ATOM 7407 C CA . PHE A 1 903 ? 22.698 -8.169 -41.965 1.00 97.69 903 PHE A CA 1
ATOM 7408 C C . PHE A 1 903 ? 22.840 -8.350 -40.448 1.00 97.69 903 PHE A C 1
ATOM 7410 O O . PHE A 1 903 ? 23.539 -9.257 -40.003 1.00 97.69 903 PHE A O 1
ATOM 7417 N N . MET A 1 904 ? 22.141 -7.538 -39.650 1.00 97.81 904 MET A N 1
ATOM 7418 C CA . MET A 1 904 ? 22.131 -7.659 -38.189 1.00 97.81 904 MET A CA 1
ATOM 7419 C C . MET A 1 904 ? 21.464 -8.952 -37.690 1.00 97.81 904 MET A C 1
ATOM 7421 O O . MET A 1 904 ? 21.890 -9.492 -36.674 1.00 97.81 904 MET A O 1
ATOM 7425 N N . ILE A 1 905 ? 20.448 -9.469 -38.394 1.00 98.38 905 ILE A N 1
ATOM 7426 C CA . ILE A 1 905 ? 19.813 -10.767 -38.085 1.00 98.38 905 ILE A CA 1
ATOM 7427 C C . ILE A 1 905 ? 20.762 -11.928 -38.422 1.00 98.38 905 ILE A C 1
ATOM 7429 O O . ILE A 1 905 ? 20.905 -12.867 -37.636 1.00 98.38 905 ILE A O 1
ATOM 7433 N N . GLU A 1 906 ? 21.407 -11.867 -39.590 1.00 98.00 906 GLU A N 1
ATOM 7434 C CA . GLU A 1 906 ? 22.323 -12.906 -40.081 1.00 98.00 906 GLU A CA 1
ATOM 7435 C C . GLU A 1 906 ? 23.610 -12.987 -39.242 1.00 98.00 906 GLU A C 1
ATOM 7437 O O . GLU A 1 906 ? 24.114 -14.082 -39.007 1.00 98.00 906 GLU A O 1
ATOM 7442 N N . ASN A 1 907 ? 24.091 -11.852 -38.719 1.00 97.88 907 ASN A N 1
ATOM 7443 C CA . ASN A 1 907 ? 25.310 -11.747 -37.905 1.00 97.88 907 ASN A CA 1
ATOM 7444 C C . ASN A 1 907 ? 25.012 -11.441 -36.425 1.00 97.88 907 ASN A C 1
ATOM 7446 O O . ASN A 1 907 ? 25.795 -10.775 -35.743 1.00 97.88 907 ASN A O 1
ATOM 7450 N N . TYR A 1 908 ? 23.867 -11.915 -35.917 1.00 98.12 908 TYR A N 1
ATOM 7451 C CA . TYR A 1 908 ? 23.397 -11.616 -34.559 1.00 98.12 908 TYR A CA 1
ATOM 7452 C C . TYR A 1 908 ? 24.439 -11.949 -33.479 1.00 98.12 908 TYR A C 1
ATOM 7454 O O . TYR A 1 908 ? 24.746 -11.094 -32.648 1.00 98.12 908 TYR A O 1
ATOM 7462 N N . GLU A 1 909 ? 25.022 -13.154 -33.500 1.00 97.38 909 GLU A N 1
ATOM 7463 C CA . GLU A 1 909 ? 25.982 -13.576 -32.467 1.00 97.38 909 GLU A CA 1
ATOM 7464 C C . GLU A 1 909 ? 27.238 -12.699 -32.444 1.00 97.38 909 GLU A C 1
ATOM 7466 O O . GLU A 1 909 ? 27.749 -12.370 -31.372 1.00 97.38 909 GLU A O 1
ATOM 7471 N N . GLU A 1 910 ? 27.716 -12.254 -33.606 1.00 96.81 910 GLU A N 1
ATOM 7472 C CA . GLU A 1 910 ? 28.883 -11.383 -33.667 1.00 96.81 910 GLU A CA 1
ATOM 7473 C C . GLU A 1 910 ? 28.565 -9.993 -33.112 1.00 96.81 910 GLU A C 1
ATOM 7475 O O . GLU A 1 910 ? 29.340 -9.477 -32.311 1.00 96.81 910 GLU A O 1
ATOM 7480 N N . ILE A 1 911 ? 27.426 -9.403 -33.491 1.00 97.06 911 ILE A N 1
ATOM 7481 C CA . ILE A 1 911 ? 27.054 -8.024 -33.137 1.00 97.06 911 ILE A CA 1
ATOM 7482 C C . ILE A 1 911 ? 26.593 -7.907 -31.677 1.00 97.06 911 ILE A C 1
ATOM 7484 O O . ILE A 1 911 ? 26.986 -6.969 -30.982 1.00 97.06 911 ILE A O 1
ATOM 7488 N N . PHE A 1 912 ? 25.775 -8.846 -31.195 1.00 96.81 912 PHE A N 1
ATOM 7489 C CA . PHE A 1 912 ? 25.007 -8.681 -29.958 1.00 96.81 912 PHE A CA 1
ATOM 7490 C C . PHE A 1 912 ? 25.496 -9.503 -28.763 1.00 96.81 912 PHE A C 1
ATOM 7492 O O . PHE A 1 912 ? 25.094 -9.202 -27.639 1.00 96.81 912 PHE A O 1
ATOM 7499 N N . SER A 1 913 ? 26.378 -10.493 -28.939 1.00 94.12 913 SER A N 1
ATOM 7500 C CA . SER A 1 913 ? 26.818 -11.373 -27.837 1.00 94.12 913 SER A CA 1
ATOM 7501 C C . SER A 1 913 ? 27.389 -10.619 -26.630 1.00 94.12 913 SER A C 1
ATOM 7503 O O . SER A 1 913 ? 27.065 -10.946 -25.486 1.00 94.12 913 SER A O 1
ATOM 7505 N N . GLN A 1 914 ? 28.195 -9.578 -26.859 1.00 92.44 914 GLN A N 1
ATOM 7506 C CA . GLN A 1 914 ? 28.754 -8.766 -25.776 1.00 92.44 914 GLN A CA 1
ATOM 7507 C C . GLN A 1 914 ? 27.669 -7.952 -25.050 1.00 92.44 914 GLN A C 1
ATOM 7509 O O . GLN A 1 914 ? 27.638 -7.940 -23.821 1.00 92.44 914 GLN A O 1
ATOM 7514 N N . ILE A 1 915 ? 26.749 -7.328 -25.799 1.00 93.19 915 ILE A N 1
ATOM 7515 C CA . ILE A 1 915 ? 25.613 -6.575 -25.239 1.00 93.19 915 ILE A CA 1
ATOM 7516 C C . ILE A 1 915 ? 24.739 -7.517 -24.402 1.00 93.19 915 ILE A C 1
ATOM 7518 O O . ILE A 1 915 ? 24.432 -7.210 -23.254 1.00 93.19 915 ILE A O 1
ATOM 7522 N N . ARG A 1 916 ? 24.414 -8.703 -24.927 1.00 94.44 916 ARG A N 1
ATOM 7523 C CA . ARG A 1 916 ? 23.641 -9.741 -24.231 1.00 94.44 916 ARG A CA 1
ATOM 7524 C C . ARG A 1 916 ? 24.253 -10.097 -22.877 1.00 94.44 916 ARG A C 1
ATOM 7526 O O . ARG A 1 916 ? 23.540 -10.132 -21.873 1.00 94.44 916 ARG A O 1
ATOM 7533 N N . ASN A 1 917 ? 25.563 -10.335 -22.832 1.00 93.94 917 ASN A N 1
ATOM 7534 C CA . ASN A 1 917 ? 26.267 -10.682 -21.596 1.00 93.94 917 ASN A CA 1
ATOM 7535 C C . ASN A 1 917 ? 26.250 -9.521 -20.586 1.00 93.94 917 ASN A C 1
ATOM 7537 O O . ASN A 1 917 ? 25.944 -9.730 -19.412 1.00 93.94 917 ASN A O 1
ATOM 7541 N N . GLU A 1 918 ? 26.515 -8.293 -21.042 1.00 92.81 918 GLU A N 1
ATOM 7542 C CA . GLU A 1 918 ? 26.476 -7.085 -20.206 1.00 92.81 918 GLU A CA 1
ATOM 7543 C C . GLU A 1 918 ? 25.079 -6.846 -19.608 1.00 92.81 918 GLU A C 1
ATOM 7545 O O . GLU A 1 918 ? 24.952 -6.593 -18.407 1.00 92.81 918 GLU A O 1
ATOM 7550 N N . MET A 1 919 ? 24.024 -6.965 -20.419 1.00 92.06 919 MET A N 1
ATOM 7551 C CA . MET A 1 919 ? 22.642 -6.760 -19.973 1.00 92.06 919 MET A CA 1
ATOM 7552 C C . MET A 1 919 ? 22.171 -7.877 -19.042 1.00 92.06 919 MET A C 1
ATOM 7554 O O . MET A 1 919 ? 21.531 -7.593 -18.030 1.00 92.06 919 MET A O 1
ATOM 7558 N N . THR A 1 920 ? 22.549 -9.129 -19.314 1.00 92.19 920 THR A N 1
ATOM 7559 C CA . THR A 1 920 ? 22.247 -10.264 -18.427 1.00 92.19 920 THR A CA 1
ATOM 7560 C C . THR A 1 920 ? 22.857 -10.056 -17.042 1.00 92.19 920 THR A C 1
ATOM 7562 O O . THR A 1 920 ? 22.163 -10.218 -16.039 1.00 92.19 920 THR A O 1
ATOM 7565 N N . GLU A 1 921 ? 24.119 -9.624 -16.961 1.00 92.25 921 GLU A N 1
ATOM 7566 C CA . GLU A 1 921 ? 24.763 -9.325 -15.678 1.00 92.25 921 GLU A CA 1
ATOM 7567 C C . GLU A 1 921 ? 24.120 -8.138 -14.951 1.00 92.25 921 GLU A C 1
ATOM 7569 O O . GLU A 1 921 ? 23.959 -8.176 -13.730 1.00 92.25 921 GLU A O 1
ATOM 7574 N N . ARG A 1 922 ? 23.708 -7.090 -15.673 1.00 91.00 922 ARG A N 1
ATOM 7575 C CA . ARG A 1 922 ? 22.995 -5.947 -15.077 1.00 91.00 922 ARG A CA 1
ATOM 7576 C C . ARG A 1 922 ? 21.630 -6.346 -14.525 1.00 91.00 922 ARG A C 1
ATOM 7578 O O . ARG A 1 922 ? 21.338 -6.006 -13.383 1.00 91.00 922 ARG A O 1
ATOM 7585 N N . ILE A 1 923 ? 20.840 -7.111 -15.280 1.00 90.88 923 ILE A N 1
ATOM 7586 C CA . ILE A 1 923 ? 19.549 -7.645 -14.819 1.00 90.88 923 ILE A CA 1
ATOM 7587 C C . ILE A 1 923 ? 19.763 -8.571 -13.616 1.00 90.88 923 ILE A C 1
ATOM 7589 O O . ILE A 1 923 ? 19.027 -8.493 -12.635 1.00 90.88 923 ILE A O 1
ATOM 7593 N N . ARG A 1 924 ? 20.803 -9.417 -13.631 1.00 92.50 924 ARG A N 1
ATOM 7594 C CA . ARG A 1 924 ? 21.152 -10.284 -12.495 1.00 92.50 924 ARG A CA 1
ATOM 7595 C C . ARG A 1 924 ? 21.444 -9.468 -11.232 1.00 92.50 924 ARG A C 1
ATOM 7597 O O . ARG A 1 924 ? 20.864 -9.760 -10.189 1.00 92.50 924 ARG A O 1
ATOM 7604 N N . LYS A 1 925 ? 22.289 -8.435 -11.332 1.00 90.00 925 LYS A N 1
ATOM 7605 C CA . LYS A 1 925 ? 22.598 -7.515 -10.221 1.00 90.00 925 LYS A CA 1
ATOM 7606 C C . LYS A 1 925 ? 21.364 -6.740 -9.753 1.00 90.00 925 LYS A C 1
ATOM 7608 O O . LYS A 1 925 ? 21.149 -6.612 -8.553 1.00 90.00 925 LYS A O 1
ATOM 7613 N N . GLY A 1 926 ? 20.533 -6.266 -10.681 1.00 88.56 926 GLY A N 1
ATOM 7614 C CA . GLY A 1 926 ? 19.269 -5.595 -10.372 1.00 88.56 926 GLY A CA 1
ATOM 7615 C C . GLY A 1 926 ? 18.300 -6.504 -9.614 1.00 88.56 926 GLY A C 1
ATOM 7616 O O . GLY A 1 926 ? 17.714 -6.089 -8.620 1.00 88.56 926 GLY A O 1
ATOM 7617 N N . ASN A 1 927 ? 18.181 -7.767 -10.026 1.00 88.38 927 ASN A N 1
ATOM 7618 C CA . ASN A 1 927 ? 17.365 -8.770 -9.340 1.00 88.38 927 ASN A CA 1
ATOM 7619 C C . ASN A 1 927 ? 17.914 -9.124 -7.952 1.00 88.38 927 ASN A C 1
ATOM 7621 O O . ASN A 1 927 ? 17.139 -9.348 -7.027 1.00 88.38 927 ASN A O 1
ATOM 7625 N N . GLU A 1 928 ? 19.236 -9.175 -7.788 1.00 89.50 928 GLU A N 1
ATOM 7626 C CA . GLU A 1 928 ? 19.880 -9.377 -6.487 1.00 89.50 928 GLU A CA 1
ATOM 7627 C C . GLU A 1 928 ? 19.583 -8.212 -5.533 1.00 89.50 928 GLU A C 1
ATOM 7629 O O . GLU A 1 928 ? 19.116 -8.442 -4.418 1.00 89.50 928 GLU A O 1
ATOM 7634 N N . LEU A 1 929 ? 19.725 -6.971 -6.007 1.00 85.00 929 LEU A N 1
ATOM 7635 C CA . LEU A 1 929 ? 19.353 -5.772 -5.253 1.00 85.00 929 LEU A CA 1
ATOM 7636 C C . LEU A 1 929 ? 17.851 -5.746 -4.926 1.00 85.00 929 LEU A C 1
ATOM 7638 O O . LEU A 1 929 ? 17.470 -5.444 -3.801 1.00 85.00 929 LEU A O 1
ATOM 7642 N N . SER A 1 930 ? 16.989 -6.120 -5.876 1.00 84.62 930 SER A N 1
ATOM 7643 C CA . SER A 1 930 ? 15.540 -6.205 -5.658 1.00 84.62 930 SER A CA 1
ATOM 7644 C C . SER A 1 930 ? 15.184 -7.229 -4.579 1.00 84.62 930 SER A C 1
ATOM 7646 O O . SER A 1 930 ? 14.297 -6.966 -3.776 1.00 84.62 930 SER A O 1
ATOM 7648 N N . LYS A 1 931 ? 15.876 -8.375 -4.525 1.00 89.62 931 LYS A N 1
ATOM 7649 C CA . LYS A 1 931 ? 15.695 -9.375 -3.461 1.00 89.62 931 LYS A CA 1
ATOM 7650 C C . LYS A 1 931 ? 16.179 -8.868 -2.107 1.00 89.62 931 LYS A C 1
ATOM 7652 O O . LYS A 1 931 ? 15.545 -9.155 -1.098 1.00 89.62 931 LYS A O 1
ATOM 7657 N N . GLN A 1 932 ? 17.285 -8.122 -2.072 1.00 87.19 932 GLN A N 1
ATOM 7658 C CA . GLN A 1 932 ? 17.758 -7.469 -0.847 1.00 87.19 932 GLN A CA 1
ATOM 7659 C C . GLN A 1 932 ? 16.735 -6.441 -0.348 1.00 87.19 932 GLN A C 1
ATOM 7661 O O . GLN A 1 932 ? 16.405 -6.434 0.835 1.00 87.19 932 GLN A O 1
ATOM 7666 N N . MET A 1 933 ? 16.172 -5.634 -1.252 1.00 83.94 933 MET A N 1
ATOM 7667 C CA . MET A 1 933 ? 15.096 -4.695 -0.930 1.00 83.94 933 MET A CA 1
ATOM 7668 C C . MET A 1 933 ? 13.834 -5.412 -0.444 1.00 83.94 933 MET A C 1
ATOM 7670 O O . MET A 1 933 ? 13.276 -5.015 0.569 1.00 83.94 933 MET A O 1
ATOM 7674 N N . GLU A 1 934 ? 13.414 -6.499 -1.092 1.00 89.19 934 GLU A N 1
ATOM 7675 C CA . GLU A 1 934 ? 12.268 -7.305 -0.649 1.00 89.19 934 GLU A CA 1
ATOM 7676 C C . GLU A 1 934 ? 12.515 -7.930 0.735 1.00 89.19 934 GLU A C 1
ATOM 7678 O O . GLU A 1 934 ? 11.632 -7.936 1.592 1.00 89.19 934 GLU A O 1
ATOM 7683 N N . ALA A 1 935 ? 13.727 -8.425 1.001 1.00 90.31 935 ALA A N 1
ATOM 7684 C CA . ALA A 1 935 ? 14.105 -8.924 2.320 1.00 90.31 935 ALA A CA 1
ATOM 7685 C C . ALA A 1 935 ? 14.033 -7.816 3.381 1.00 90.31 935 ALA A C 1
ATOM 7687 O O . ALA A 1 935 ? 13.497 -8.046 4.467 1.00 90.31 935 ALA A O 1
ATOM 7688 N N . LEU A 1 936 ? 14.505 -6.613 3.050 1.00 89.56 936 LEU A N 1
ATOM 7689 C CA . LEU A 1 936 ? 14.413 -5.442 3.915 1.00 89.56 936 LEU A CA 1
ATOM 7690 C C . LEU A 1 936 ? 12.952 -5.023 4.146 1.00 89.56 936 LEU A C 1
ATOM 7692 O O . LEU A 1 936 ? 12.563 -4.763 5.281 1.00 89.56 936 LEU A O 1
ATOM 7696 N N . GLU A 1 937 ? 12.110 -5.027 3.113 1.00 89.56 937 GLU A N 1
ATOM 7697 C CA . GLU A 1 937 ? 10.668 -4.776 3.231 1.00 89.56 937 GLU A CA 1
ATOM 7698 C C . GLU A 1 937 ? 9.968 -5.806 4.111 1.00 89.56 937 GLU A C 1
ATOM 7700 O O . GLU A 1 937 ? 9.152 -5.449 4.962 1.00 89.56 937 GLU A O 1
ATOM 7705 N N . ASN A 1 938 ? 10.329 -7.077 3.978 1.00 91.19 938 ASN A N 1
ATOM 7706 C CA . ASN A 1 938 ? 9.828 -8.123 4.853 1.00 91.19 938 ASN A CA 1
ATOM 7707 C C . ASN A 1 938 ? 10.284 -7.904 6.302 1.00 91.19 938 ASN A C 1
ATOM 7709 O O . ASN A 1 938 ? 9.471 -8.049 7.210 1.00 91.19 938 ASN A O 1
ATOM 7713 N N . GLN A 1 939 ? 11.530 -7.490 6.549 1.00 90.81 939 GLN A N 1
ATOM 7714 C CA . GLN A 1 939 ? 11.994 -7.131 7.897 1.00 90.81 939 GLN A CA 1
ATOM 7715 C C . GLN A 1 939 ? 11.229 -5.928 8.469 1.00 90.81 939 GLN A C 1
ATOM 7717 O O . GLN A 1 939 ? 10.795 -5.961 9.626 1.00 90.81 939 GLN A O 1
ATOM 7722 N N . MET A 1 940 ? 10.991 -4.901 7.647 1.00 91.31 940 MET A N 1
ATOM 7723 C CA . MET A 1 940 ? 10.155 -3.759 8.012 1.00 91.31 940 MET A CA 1
ATOM 7724 C C . MET A 1 940 ? 8.735 -4.202 8.385 1.00 91.31 940 MET A C 1
ATOM 7726 O O . MET A 1 940 ? 8.196 -3.729 9.378 1.00 91.31 940 MET A O 1
ATOM 7730 N N . ASN A 1 941 ? 8.141 -5.143 7.648 1.00 87.94 941 ASN A N 1
ATOM 7731 C CA . ASN A 1 941 ? 6.771 -5.623 7.869 1.00 87.94 941 ASN A CA 1
ATOM 7732 C C . ASN A 1 941 ? 6.623 -6.658 8.996 1.00 87.94 941 ASN A C 1
ATOM 7734 O O . ASN A 1 941 ? 5.559 -6.763 9.602 1.00 87.94 941 ASN A O 1
ATOM 7738 N N . MET A 1 942 ? 7.671 -7.424 9.304 1.00 86.88 942 MET A N 1
ATOM 7739 C CA . MET A 1 942 ? 7.641 -8.464 10.343 1.00 86.88 942 MET A CA 1
ATOM 7740 C C . MET A 1 942 ? 7.797 -7.914 11.761 1.00 86.88 942 MET A C 1
ATOM 7742 O O . MET A 1 942 ? 7.511 -8.623 12.730 1.00 86.88 942 MET A O 1
ATOM 7746 N N . THR A 1 943 ? 8.248 -6.668 11.899 1.00 83.75 943 THR A N 1
ATOM 7747 C CA . THR A 1 943 ? 8.450 -6.033 13.200 1.00 83.75 943 THR A CA 1
ATOM 7748 C C . THR A 1 943 ? 7.091 -5.732 13.836 1.00 83.75 943 THR A C 1
ATOM 7750 O O . THR A 1 943 ? 6.509 -4.670 13.632 1.00 83.75 943 THR A O 1
ATOM 7753 N N . LYS A 1 944 ? 6.545 -6.704 14.581 1.00 73.50 944 LYS A N 1
ATOM 7754 C CA . LYS A 1 944 ? 5.255 -6.556 15.262 1.00 73.50 944 LYS A CA 1
ATOM 7755 C C . LYS A 1 944 ? 5.355 -5.486 16.337 1.00 73.50 944 LYS A C 1
ATOM 7757 O O . LYS A 1 944 ? 6.131 -5.612 17.282 1.00 73.50 944 LYS A O 1
ATOM 7762 N N . TYR A 1 945 ? 4.526 -4.463 16.196 1.00 66.69 945 TYR A N 1
ATOM 7763 C CA . TYR A 1 945 ? 4.306 -3.494 17.250 1.00 66.69 945 TYR A CA 1
ATOM 7764 C C . TYR A 1 945 ? 3.439 -4.107 18.358 1.00 66.69 945 TYR A C 1
ATOM 7766 O O . TYR A 1 945 ? 2.405 -4.717 18.082 1.00 66.69 945 TYR A O 1
ATOM 7774 N N . ASN A 1 946 ? 3.861 -3.944 19.613 1.00 64.12 946 ASN A N 1
ATOM 7775 C CA . ASN A 1 946 ? 3.050 -4.297 20.774 1.00 64.12 946 ASN A CA 1
ATOM 7776 C C . ASN A 1 946 ? 2.065 -3.151 21.057 1.00 64.12 946 ASN A C 1
ATOM 7778 O O . ASN A 1 946 ? 2.421 -2.181 21.721 1.00 64.12 946 ASN A O 1
ATOM 7782 N N . GLU A 1 947 ? 0.821 -3.280 20.585 1.00 58.34 947 GLU A N 1
ATOM 7783 C CA . GLU A 1 947 ? -0.264 -2.297 20.796 1.00 58.34 947 GLU A CA 1
ATOM 7784 C C . GLU A 1 947 ? -0.518 -1.942 22.276 1.00 58.34 947 GLU A C 1
ATOM 7786 O O . GLU A 1 947 ? -1.048 -0.873 22.575 1.00 58.34 947 GLU A O 1
ATOM 7791 N N . GLU A 1 948 ? -0.119 -2.795 23.226 1.00 56.22 948 GLU A N 1
ATOM 7792 C CA . GLU A 1 948 ? -0.355 -2.578 24.661 1.00 56.22 948 GLU A CA 1
ATOM 7793 C C . GLU A 1 948 ? 0.314 -1.304 25.223 1.00 56.22 948 GLU A C 1
ATOM 7795 O O . GLU A 1 948 ? -0.174 -0.742 26.213 1.00 56.22 948 GLU A O 1
ATOM 7800 N N . LEU A 1 949 ? 1.377 -0.806 24.574 1.00 53.75 949 LEU A N 1
ATOM 7801 C CA . LEU A 1 949 ? 2.195 0.327 25.034 1.00 53.75 949 LEU A CA 1
ATOM 7802 C C . LEU A 1 949 ? 1.457 1.677 25.069 1.00 53.75 949 LEU A C 1
ATOM 7804 O O . LEU A 1 949 ? 1.751 2.506 25.931 1.00 53.75 949 LEU A O 1
ATOM 7808 N N . SER A 1 950 ? 0.458 1.903 24.213 1.00 56.97 950 SER A N 1
ATOM 7809 C CA . SER A 1 950 ? -0.282 3.179 24.206 1.00 56.97 950 SER A CA 1
ATOM 7810 C C . SER A 1 950 ? -1.111 3.381 25.481 1.00 56.97 950 SER A C 1
ATOM 7812 O O . SER A 1 950 ? -1.262 4.500 25.970 1.00 56.97 950 SER A O 1
ATOM 7814 N N . SER A 1 951 ? -1.617 2.292 26.070 1.00 55.22 951 SER A N 1
ATOM 7815 C CA . SER A 1 951 ? -2.473 2.355 27.261 1.00 55.22 951 SER A CA 1
ATOM 7816 C C . SER A 1 951 ? -1.698 2.518 28.573 1.00 55.22 951 SER A C 1
ATOM 7818 O O . SER A 1 951 ? -2.274 2.962 29.568 1.00 55.22 951 SER A O 1
ATOM 7820 N N . SER A 1 952 ? -0.416 2.140 28.606 1.00 59.12 952 SER A N 1
ATOM 7821 C CA . SER A 1 952 ? 0.434 2.249 29.796 1.00 59.12 952 SER A CA 1
ATOM 7822 C C . SER A 1 952 ? 1.021 3.650 29.955 1.00 59.12 952 SER A C 1
ATOM 7824 O O . SER A 1 952 ? 1.072 4.142 31.082 1.00 59.12 952 SER A O 1
ATOM 7826 N N . TYR A 1 953 ? 1.361 4.328 28.849 1.00 62.81 953 TYR A N 1
ATOM 7827 C CA . TYR A 1 953 ? 1.884 5.701 28.869 1.00 62.81 953 TYR A CA 1
ATOM 7828 C C . TYR A 1 953 ? 0.934 6.673 29.590 1.00 62.81 953 TYR A C 1
ATOM 7830 O O . TYR A 1 953 ? 1.365 7.491 30.399 1.00 62.81 953 TYR A O 1
ATOM 7838 N N . LEU A 1 954 ? -0.377 6.519 29.380 1.00 63.28 954 LEU A N 1
ATOM 7839 C CA . LEU A 1 954 ? -1.401 7.351 30.022 1.00 63.28 954 LEU A CA 1
ATOM 7840 C C . LEU A 1 954 ? -1.656 7.005 31.502 1.00 63.28 954 LEU A C 1
ATOM 7842 O O . LEU A 1 954 ? -2.214 7.823 32.226 1.00 63.28 954 LEU A O 1
ATOM 7846 N N . LYS A 1 955 ? -1.263 5.813 31.976 1.00 61.78 955 LYS A N 1
ATOM 7847 C CA . LYS A 1 955 ? -1.526 5.357 33.357 1.00 61.78 955 LYS A CA 1
ATOM 7848 C C . LYS A 1 955 ? -0.481 5.828 34.374 1.00 61.78 955 LYS A C 1
ATOM 7850 O O . LYS A 1 955 ? -0.769 5.810 35.566 1.00 61.78 955 LYS A O 1
ATOM 7855 N N . GLY A 1 956 ? 0.718 6.209 33.927 1.00 54.81 956 GLY A N 1
ATOM 7856 C CA . GLY A 1 956 ? 1.857 6.514 34.805 1.00 54.81 956 GLY A CA 1
ATOM 7857 C C . GLY A 1 956 ? 1.968 7.965 35.286 1.00 54.81 956 GLY A C 1
ATOM 7858 O O . GLY A 1 956 ? 2.723 8.231 36.218 1.00 54.81 956 GLY A O 1
ATOM 7859 N N . LYS A 1 957 ? 1.244 8.923 34.690 1.00 61.78 957 LYS A N 1
ATOM 7860 C CA . LYS A 1 957 ? 1.417 10.348 35.023 1.00 61.78 957 LYS A CA 1
ATOM 7861 C C . LYS A 1 957 ? 0.616 10.760 36.263 1.00 61.78 957 LYS A C 1
ATOM 7863 O O . LYS A 1 957 ? -0.617 10.778 36.250 1.00 61.78 957 LYS A O 1
ATOM 7868 N N . LYS A 1 958 ? 1.337 11.106 37.343 1.00 43.91 958 LYS A N 1
ATOM 7869 C CA . LYS A 1 958 ? 0.797 11.667 38.599 1.00 43.91 958 LYS A CA 1
ATOM 7870 C C . LYS A 1 958 ? -0.152 12.834 38.290 1.00 43.91 958 LYS A C 1
ATOM 7872 O O . LYS A 1 958 ? 0.198 13.739 37.544 1.00 43.91 958 LYS A O 1
ATOM 7877 N N . GLY A 1 959 ? -1.351 12.806 38.873 1.00 50.44 959 GLY A N 1
ATOM 7878 C CA . GLY A 1 959 ? -2.374 13.848 38.703 1.00 50.44 959 GLY A CA 1
ATOM 7879 C C . GLY A 1 959 ? -3.441 13.533 37.652 1.00 50.44 959 GLY A C 1
ATOM 7880 O O . GLY A 1 959 ? -4.562 14.024 37.775 1.00 50.44 959 GLY A O 1
ATOM 7881 N N . VAL A 1 960 ? -3.174 12.621 36.709 1.00 42.66 960 VAL A N 1
ATOM 7882 C CA . VAL A 1 960 ? -4.212 12.057 35.837 1.00 42.66 960 VAL A CA 1
ATOM 7883 C C . VAL A 1 960 ? -4.927 10.958 36.614 1.00 42.66 960 VAL A C 1
ATOM 7885 O O . VAL A 1 960 ? -4.776 9.765 36.361 1.00 42.66 960 VAL A O 1
ATOM 7888 N N . SER A 1 961 ? -5.737 11.342 37.605 1.00 44.19 961 SER A N 1
ATOM 7889 C CA . SER A 1 961 ? -6.830 10.447 37.958 1.00 44.19 961 SER A CA 1
ATOM 7890 C C . SER A 1 961 ? -7.633 10.323 36.667 1.00 44.19 961 SER A C 1
ATOM 7892 O O . SER A 1 961 ? -8.161 11.317 36.170 1.00 44.19 961 SER A O 1
ATOM 7894 N N . THR A 1 962 ? -7.713 9.134 36.080 1.00 43.25 962 THR A N 1
ATOM 7895 C CA . THR A 1 962 ? -8.636 8.830 34.977 1.00 43.25 962 THR A CA 1
ATOM 7896 C C . THR A 1 962 ? -10.093 8.869 35.475 1.00 43.25 962 THR A C 1
ATOM 7898 O O . THR A 1 962 ? -10.886 7.973 35.198 1.00 43.25 962 THR A O 1
ATOM 7901 N N . LYS A 1 963 ? -10.430 9.884 36.279 1.00 44.59 963 LYS A N 1
ATOM 7902 C CA . LYS A 1 963 ? -11.758 10.409 36.570 1.00 44.59 963 LYS A CA 1
ATOM 7903 C C . LYS A 1 963 ? -12.109 11.538 35.589 1.00 44.59 963 LYS A C 1
ATOM 7905 O O . LYS A 1 963 ? -12.952 12.373 35.898 1.00 44.59 963 LYS A O 1
ATOM 7910 N N . GLY A 1 964 ? -11.466 11.593 34.420 1.00 44.38 964 GLY A N 1
ATOM 7911 C CA . GLY A 1 964 ? -12.011 12.350 33.299 1.00 44.38 964 GLY A CA 1
ATOM 7912 C C . GLY A 1 964 ? -13.435 11.855 33.061 1.00 44.38 964 GLY A C 1
ATOM 7913 O O . GLY A 1 964 ? -13.647 10.652 32.894 1.00 44.38 964 GLY A O 1
ATOM 7914 N N . ILE A 1 965 ? -14.405 12.768 33.146 1.00 46.25 965 ILE A N 1
ATOM 7915 C CA . ILE A 1 965 ? -15.823 12.499 32.895 1.00 46.25 965 ILE A CA 1
ATOM 7916 C C . ILE A 1 965 ? -15.895 11.881 31.498 1.00 46.25 965 ILE A C 1
ATOM 7918 O O . ILE A 1 965 ? -15.675 12.558 30.496 1.00 46.25 965 ILE A O 1
ATOM 7922 N N . THR A 1 966 ? -16.138 10.577 31.413 1.00 48.94 966 THR A N 1
ATOM 7923 C CA . THR A 1 966 ? -16.198 9.896 30.120 1.00 48.94 966 THR A CA 1
ATOM 7924 C C . THR A 1 966 ? -17.415 10.400 29.344 1.00 48.94 966 THR A C 1
ATOM 7926 O O . THR A 1 966 ? -18.396 10.838 29.940 1.00 48.94 966 THR A O 1
ATOM 7929 N N . LEU A 1 967 ? -17.434 10.280 28.012 1.00 38.78 967 LEU A N 1
ATOM 7930 C CA . LEU A 1 967 ? -18.637 10.575 27.210 1.00 38.78 967 LEU A CA 1
ATOM 7931 C C . LEU A 1 967 ? -19.879 9.821 27.739 1.00 38.78 967 LEU A C 1
ATOM 7933 O O . LEU A 1 967 ? -21.004 10.290 27.633 1.00 38.78 967 LEU A O 1
ATOM 7937 N N . LYS A 1 968 ? -19.669 8.666 28.379 1.00 41.78 968 LYS A N 1
ATOM 7938 C CA . LYS A 1 968 ? -20.700 7.902 29.085 1.00 41.78 968 LYS A CA 1
ATOM 7939 C C . LYS A 1 968 ? -21.185 8.589 30.371 1.00 41.78 968 LYS A C 1
ATOM 7941 O O . LYS A 1 968 ? -22.377 8.539 30.642 1.00 41.78 968 LYS A O 1
ATOM 7946 N N . ASP A 1 969 ? -20.299 9.235 31.124 1.00 49.84 969 ASP A N 1
ATOM 7947 C CA . ASP A 1 969 ? -20.629 10.028 32.317 1.00 49.84 969 ASP A CA 1
ATOM 7948 C C . ASP A 1 969 ? -21.303 11.368 31.939 1.00 49.84 969 ASP A C 1
ATOM 7950 O O . ASP A 1 969 ? -22.160 11.871 32.663 1.00 49.84 969 ASP A O 1
ATOM 7954 N N . VAL A 1 970 ? -20.985 11.903 30.753 1.00 48.09 970 VAL A N 1
ATOM 7955 C CA . VAL A 1 970 ? -21.671 13.045 30.123 1.00 48.09 970 VAL A CA 1
ATOM 7956 C C . VAL A 1 970 ? -23.075 12.695 29.648 1.00 48.09 970 VAL A C 1
ATOM 7958 O O . VAL A 1 970 ? -24.020 13.432 29.899 1.00 48.09 970 VAL A O 1
ATOM 7961 N N . LEU A 1 971 ? -23.231 11.588 28.922 1.00 41.81 971 LEU A N 1
ATOM 7962 C CA . LEU A 1 971 ? -24.536 11.160 28.410 1.00 41.81 971 LEU A CA 1
ATOM 7963 C C . LEU A 1 971 ? -25.492 10.754 29.544 1.00 41.81 971 LEU A C 1
ATOM 7965 O O . LEU A 1 971 ? -26.695 10.659 29.331 1.00 41.81 971 LEU A O 1
ATOM 7969 N N . MET A 1 972 ? -24.961 10.544 30.751 1.00 50.41 972 MET A N 1
ATOM 7970 C CA . MET A 1 972 ? -25.711 10.318 31.988 1.00 50.41 972 MET A CA 1
ATOM 7971 C C . MET A 1 972 ? -25.996 11.624 32.755 1.00 50.41 972 MET A C 1
ATOM 7973 O O . MET A 1 972 ? -26.327 11.577 33.941 1.00 50.41 972 MET A O 1
ATOM 7977 N N . GLN A 1 973 ? -25.865 12.785 32.103 1.00 63.41 973 GLN A N 1
ATOM 7978 C CA . GLN A 1 973 ? -26.209 14.077 32.687 1.00 63.41 973 GLN A CA 1
ATOM 7979 C C . GLN A 1 973 ? -27.696 14.387 32.518 1.00 63.41 973 GLN A C 1
ATOM 7981 O O . GLN A 1 973 ? -28.247 14.293 31.423 1.00 63.41 973 GLN A O 1
ATOM 7986 N N . SER A 1 974 ? -28.354 14.787 33.603 1.00 61.19 974 SER A N 1
ATOM 7987 C CA . SER A 1 974 ? -29.735 15.276 33.555 1.00 61.19 974 SER A CA 1
ATOM 7988 C C . SER A 1 974 ? -29.948 16.406 34.553 1.00 61.19 974 SER A C 1
ATOM 7990 O O . SER A 1 974 ? -29.277 16.482 35.588 1.00 61.19 974 SER A O 1
ATOM 7992 N N . GLU A 1 975 ? -30.884 17.298 34.235 1.00 69.38 975 GLU A N 1
ATOM 7993 C CA . GLU A 1 975 ? -31.397 18.249 35.212 1.00 69.38 975 GLU A CA 1
ATOM 7994 C C . GLU A 1 975 ? -32.283 17.481 36.205 1.00 69.38 975 GLU A C 1
ATOM 7996 O O . GLU A 1 975 ? -33.262 16.841 35.821 1.00 69.38 975 GLU A O 1
ATOM 8001 N N . VAL A 1 976 ? -31.926 17.531 37.485 1.00 72.69 976 VAL A N 1
ATOM 8002 C CA . VAL A 1 976 ? -32.656 16.891 38.579 1.00 72.69 976 VAL A CA 1
ATOM 8003 C C . VAL A 1 976 ? -33.174 17.948 39.548 1.00 72.69 976 VAL A C 1
ATOM 8005 O O . VAL A 1 976 ? -32.493 18.928 39.857 1.00 72.69 976 VAL A O 1
ATOM 8008 N N . GLU A 1 977 ? -34.391 17.757 40.052 1.00 70.06 977 GLU A N 1
ATOM 8009 C CA . GLU A 1 977 ? -34.925 18.564 41.149 1.00 70.06 977 GLU A CA 1
ATOM 8010 C C . GLU A 1 977 ? -34.515 17.934 42.484 1.00 70.06 977 GLU A C 1
ATOM 8012 O O . GLU A 1 977 ? -34.941 16.831 42.827 1.00 70.06 977 GLU A O 1
ATOM 8017 N N . LEU A 1 978 ? -33.672 18.636 43.242 1.00 71.75 978 LEU A N 1
ATOM 8018 C CA . LEU A 1 978 ? -33.296 18.266 44.602 1.00 71.75 978 LEU A CA 1
ATOM 8019 C C . LEU A 1 978 ? -34.193 18.982 45.604 1.00 71.75 978 LEU A C 1
ATOM 8021 O O . LEU A 1 978 ? -34.397 20.192 45.511 1.00 71.75 978 LEU A O 1
ATOM 8025 N N . TYR A 1 979 ? -34.685 18.249 46.599 1.00 69.56 979 TYR A N 1
ATOM 8026 C CA . TYR A 1 979 ? -35.382 18.849 47.730 1.00 69.56 979 TYR A CA 1
ATOM 8027 C C . TYR A 1 979 ? -34.393 19.118 48.862 1.00 69.56 979 TYR A C 1
ATOM 8029 O O . TYR A 1 979 ? -34.019 18.212 49.604 1.00 69.56 979 TYR A O 1
ATOM 8037 N N . GLU A 1 980 ? -33.972 20.371 48.994 1.00 69.88 980 GLU A N 1
ATOM 8038 C CA . GLU A 1 980 ? -33.000 20.811 49.991 1.00 69.88 980 GLU A CA 1
ATOM 8039 C C . GLU A 1 980 ? -33.619 21.941 50.827 1.00 69.88 980 GLU A C 1
ATOM 8041 O O . GLU A 1 980 ? -34.170 22.904 50.291 1.00 69.88 980 GLU A O 1
ATOM 8046 N N . ASN A 1 981 ? -33.592 21.824 52.160 1.00 74.62 981 ASN A N 1
ATOM 8047 C CA . ASN A 1 981 ? -34.110 22.848 53.085 1.00 74.62 981 ASN A CA 1
ATOM 8048 C C . ASN A 1 981 ? -35.551 23.319 52.794 1.00 74.62 981 ASN A C 1
ATOM 8050 O O . ASN A 1 981 ? -35.861 24.510 52.846 1.00 74.62 981 ASN A O 1
ATOM 8054 N N . LYS A 1 982 ? -36.452 22.372 52.506 1.00 78.38 982 LYS A N 1
ATOM 8055 C CA . LYS A 1 982 ? -37.866 22.615 52.157 1.00 78.38 982 LYS A CA 1
ATOM 8056 C C . LYS A 1 982 ? -38.100 23.347 50.824 1.00 78.38 982 LYS A C 1
ATOM 8058 O O . LYS A 1 982 ? -39.225 23.777 50.568 1.00 78.38 982 LYS A O 1
ATOM 8063 N N . LYS A 1 983 ? -37.085 23.482 49.963 1.00 68.88 983 LYS A N 1
ATOM 8064 C CA . LYS A 1 983 ? -37.210 24.063 48.618 1.00 68.88 983 LYS A CA 1
ATOM 8065 C C . LYS A 1 983 ? -36.794 23.043 47.557 1.00 68.88 983 LYS A C 1
ATOM 8067 O O . LYS A 1 983 ? -35.809 22.336 47.731 1.00 68.88 983 LYS A O 1
ATOM 8072 N N . ASN A 1 984 ? -37.541 22.990 46.453 1.00 72.50 984 ASN A N 1
ATOM 8073 C CA . ASN A 1 984 ? -37.100 22.300 45.240 1.00 72.50 984 ASN A CA 1
ATOM 8074 C C . ASN A 1 984 ? -36.076 23.187 44.533 1.00 72.50 984 ASN A C 1
ATOM 8076 O O . ASN A 1 984 ? -36.367 24.345 44.229 1.00 72.50 984 ASN A O 1
ATOM 8080 N N . ILE A 1 985 ? -34.892 22.649 44.278 1.00 77.94 985 ILE A N 1
ATOM 8081 C CA . ILE A 1 985 ? -33.819 23.338 43.579 1.00 77.94 985 ILE A CA 1
ATOM 8082 C C . ILE A 1 985 ? -33.392 22.475 42.399 1.00 77.94 985 ILE A C 1
ATOM 8084 O O . ILE A 1 985 ? -33.055 21.305 42.562 1.00 77.94 985 ILE A O 1
ATOM 8088 N N . LYS A 1 986 ? -33.390 23.061 41.203 1.00 77.12 986 LYS A N 1
ATOM 8089 C CA . LYS A 1 986 ? -32.861 22.414 40.004 1.00 77.12 986 LYS A CA 1
ATOM 8090 C C . LYS A 1 986 ? -31.335 22.386 40.059 1.00 77.12 986 LYS A C 1
ATOM 8092 O O . LYS A 1 986 ? -30.698 23.398 40.372 1.00 77.12 986 LYS A O 1
ATOM 8097 N N . ARG A 1 987 ? -30.763 21.213 39.802 1.00 80.06 987 ARG A N 1
ATOM 8098 C CA . ARG A 1 987 ? -29.321 20.963 39.740 1.00 80.06 987 ARG A CA 1
ATOM 8099 C C . ARG A 1 987 ? -29.008 20.086 38.543 1.00 80.06 987 ARG A C 1
ATOM 8101 O O . ARG A 1 987 ? -29.813 19.251 38.150 1.00 80.06 987 ARG A O 1
ATOM 8108 N N . TRP A 1 988 ? -27.813 20.243 38.001 1.00 74.56 988 TRP A N 1
ATOM 8109 C CA . TRP A 1 988 ? -27.279 19.322 37.009 1.00 74.56 988 TRP A CA 1
ATOM 8110 C C . TRP A 1 988 ? -26.587 18.167 37.719 1.00 74.56 988 TRP A C 1
ATOM 8112 O O . TRP A 1 988 ? -25.654 18.394 38.487 1.00 74.56 988 TRP A O 1
ATOM 8122 N N . LEU A 1 989 ? -27.058 16.943 37.489 1.00 77.88 989 LEU A N 1
ATOM 8123 C CA . LEU A 1 989 ? -26.428 15.733 38.000 1.00 77.88 989 LEU A CA 1
ATOM 8124 C C . LEU A 1 989 ? -25.517 15.145 36.927 1.00 77.88 989 LEU A C 1
ATOM 8126 O O . LEU A 1 989 ? -25.971 14.889 35.818 1.00 77.88 989 LEU A O 1
ATOM 8130 N N . VAL A 1 990 ? -24.263 14.883 37.281 1.00 71.69 990 VAL A N 1
ATOM 8131 C CA . VAL A 1 990 ? -23.306 14.116 36.480 1.00 71.69 990 VAL A CA 1
ATOM 8132 C C . VAL A 1 990 ? -23.054 12.794 37.195 1.00 71.69 990 VAL A C 1
ATOM 8134 O O . VAL A 1 990 ? -22.641 12.783 38.356 1.00 71.69 990 VAL A O 1
ATOM 8137 N N . ILE A 1 991 ? -23.324 11.678 36.521 1.00 66.75 991 ILE A N 1
ATOM 8138 C CA . ILE A 1 991 ? -23.060 10.345 37.069 1.00 66.75 991 ILE A CA 1
ATOM 8139 C C . ILE A 1 991 ? -21.717 9.879 36.532 1.00 66.75 991 ILE A C 1
ATOM 8141 O O . ILE A 1 991 ? -21.626 9.454 35.386 1.00 66.75 991 ILE A O 1
ATOM 8145 N N . CYS A 1 992 ? -20.694 9.942 37.373 1.00 62.91 992 CYS A N 1
ATOM 8146 C CA . CYS A 1 992 ? -19.383 9.391 37.082 1.00 62.91 992 CYS A CA 1
ATOM 8147 C C . CYS A 1 992 ? -19.307 7.929 37.532 1.00 62.91 992 CYS A C 1
ATOM 8149 O O . CYS A 1 992 ? -20.065 7.469 38.388 1.00 62.91 992 CYS A O 1
ATOM 8151 N N . ARG A 1 993 ? -18.325 7.189 37.016 1.00 54.88 993 ARG A N 1
ATOM 8152 C CA . ARG A 1 993 ? -18.104 5.770 37.353 1.00 54.88 993 ARG A CA 1
ATOM 8153 C C . ARG A 1 993 ? -18.003 5.481 38.861 1.00 54.88 993 ARG A C 1
ATOM 8155 O O . ARG A 1 993 ? -18.334 4.374 39.282 1.00 54.88 993 ARG A O 1
ATOM 8162 N N . THR A 1 994 ? -17.552 6.448 39.659 1.00 56.88 994 THR A N 1
ATOM 8163 C CA . THR A 1 994 ? -17.314 6.296 41.105 1.00 56.88 994 THR A CA 1
ATOM 8164 C C . THR A 1 994 ? -18.090 7.276 41.978 1.00 56.88 994 THR A C 1
ATOM 8166 O O . THR A 1 994 ? -18.015 7.160 43.197 1.00 56.88 994 THR A O 1
ATOM 8169 N N . GLU A 1 995 ? -18.820 8.235 41.406 1.00 72.50 995 GLU A N 1
ATOM 8170 C CA . GLU A 1 995 ? -19.409 9.353 42.154 1.00 72.50 995 GLU A CA 1
ATOM 8171 C C . GLU A 1 995 ? -20.579 10.024 41.420 1.00 72.50 995 GLU A C 1
ATOM 8173 O O . GLU A 1 995 ? -20.676 9.973 40.198 1.00 72.50 995 GLU A O 1
ATOM 8178 N N . LEU A 1 996 ? -21.472 10.653 42.181 1.00 73.19 996 LEU A N 1
ATOM 8179 C CA . LEU A 1 996 ? -22.521 11.554 41.714 1.00 73.19 996 LEU A CA 1
ATOM 8180 C C . LEU A 1 996 ? -22.073 12.985 41.994 1.00 73.19 996 LEU A C 1
ATOM 8182 O O . LEU A 1 996 ? -21.794 13.328 43.143 1.00 73.19 996 LEU A O 1
ATOM 8186 N N . ILE A 1 997 ? -22.024 13.819 40.963 1.00 75.81 997 ILE A N 1
ATOM 8187 C CA . ILE A 1 997 ? -21.609 15.217 41.075 1.00 75.81 997 ILE A CA 1
ATOM 8188 C C . ILE A 1 997 ? -22.814 16.102 40.773 1.00 75.81 997 ILE A C 1
ATOM 8190 O O . ILE A 1 997 ? -23.385 16.025 39.688 1.00 75.81 997 ILE A O 1
ATOM 8194 N N . PHE A 1 998 ? -23.193 16.958 41.716 1.00 79.06 998 PHE A N 1
ATOM 8195 C CA . PHE A 1 998 ? -24.250 17.948 41.536 1.00 79.06 998 PHE A CA 1
ATOM 8196 C C . PHE A 1 998 ? -23.652 19.328 41.293 1.00 79.06 998 PHE A C 1
ATOM 8198 O O . PHE A 1 998 ? -22.812 19.801 42.062 1.00 79.06 998 PHE A O 1
ATOM 8205 N N . LYS A 1 999 ? -24.132 19.996 40.249 1.00 78.00 999 LYS A N 1
ATOM 8206 C CA . LYS A 1 999 ? -23.739 21.351 39.857 1.00 78.00 999 LYS A CA 1
ATOM 8207 C C . LYS A 1 999 ? -24.944 22.285 39.879 1.00 78.00 999 LYS A C 1
ATOM 8209 O O . LYS A 1 999 ? -26.079 21.849 39.672 1.00 78.00 999 LYS A O 1
ATOM 8214 N N . LYS A 1 1000 ? -24.716 23.573 40.152 1.00 78.56 1000 LYS A N 1
ATOM 8215 C CA . LYS A 1 1000 ? -25.788 24.582 40.161 1.00 78.56 1000 LYS A CA 1
ATOM 8216 C C . LYS A 1 1000 ? -26.302 24.843 38.748 1.00 78.56 1000 LYS A C 1
ATOM 8218 O O . LYS A 1 1000 ? -27.507 24.748 38.549 1.00 78.56 1000 LYS A O 1
ATOM 8223 N N . ASN A 1 1001 ? -25.401 25.040 37.794 1.00 74.25 1001 ASN A N 1
ATOM 8224 C CA . ASN A 1 1001 ? -25.676 25.078 36.361 1.00 74.25 1001 ASN A CA 1
ATOM 8225 C C . ASN A 1 1001 ? -24.768 24.093 35.610 1.00 74.25 1001 ASN A C 1
ATOM 8227 O O . ASN A 1 1001 ? -23.726 23.688 36.123 1.00 74.25 1001 ASN A O 1
ATOM 8231 N N . MET A 1 1002 ? -25.130 23.745 34.370 1.00 54.81 1002 MET A N 1
ATOM 8232 C CA . MET A 1 1002 ? -24.278 22.928 33.488 1.00 54.81 1002 MET A CA 1
ATOM 8233 C C . MET A 1 1002 ? -22.898 23.573 33.267 1.00 54.81 1002 MET A C 1
ATOM 8235 O O . MET A 1 1002 ? -21.898 22.876 33.109 1.00 54.81 1002 MET A O 1
ATOM 8239 N N . GLU A 1 1003 ? -22.863 24.906 33.277 1.00 55.19 1003 GLU A N 1
ATOM 8240 C CA . GLU A 1 1003 ? -21.685 25.733 33.007 1.00 55.19 1003 GLU A CA 1
ATOM 8241 C C . GLU A 1 1003 ? -20.800 25.954 34.245 1.00 55.19 1003 GLU A C 1
ATOM 8243 O O . GLU A 1 1003 ? -19.681 26.442 34.111 1.00 55.19 1003 GLU A O 1
ATOM 8248 N N . ASP A 1 1004 ? -21.257 25.572 35.443 1.00 60.91 1004 ASP A N 1
ATOM 8249 C CA . ASP A 1 1004 ? -20.489 25.801 36.666 1.00 60.91 1004 ASP A CA 1
ATOM 8250 C C . ASP A 1 1004 ? -19.351 24.768 36.804 1.00 60.91 1004 ASP A C 1
ATOM 8252 O O . ASP A 1 1004 ? -19.542 23.547 36.684 1.00 60.91 1004 ASP A O 1
ATOM 8256 N N . PHE A 1 1005 ? -18.140 25.262 37.066 1.00 45.59 1005 PHE A N 1
ATOM 8257 C CA . PHE A 1 1005 ? -16.939 24.437 37.227 1.00 45.59 1005 PHE A CA 1
ATOM 8258 C C . PHE A 1 1005 ? -16.876 23.758 38.599 1.00 45.59 1005 PHE A C 1
ATOM 8260 O O . PHE A 1 1005 ? -16.458 22.604 38.686 1.00 45.59 1005 PHE A O 1
ATOM 8267 N N . GLU A 1 1006 ? -17.350 24.429 39.648 1.00 55.19 1006 GLU A N 1
ATOM 8268 C CA . GLU A 1 1006 ? -17.330 23.904 41.013 1.00 55.19 1006 GLU A CA 1
ATOM 8269 C C . GLU A 1 1006 ? -18.461 22.895 41.249 1.00 55.19 1006 GLU A C 1
ATOM 8271 O O . GLU A 1 1006 ? -19.644 23.158 40.999 1.00 55.19 1006 GLU A O 1
ATOM 8276 N N . SER A 1 1007 ? -18.098 21.714 41.754 1.00 57.19 1007 SER A N 1
ATOM 8277 C CA . SER A 1 1007 ? -19.067 20.755 42.273 1.00 57.19 1007 SER A CA 1
ATOM 8278 C C . SER A 1 1007 ? -19.680 21.306 43.553 1.00 57.19 1007 SER A C 1
ATOM 8280 O O . SER A 1 1007 ? -18.970 21.605 44.510 1.00 57.19 1007 SER A O 1
ATOM 8282 N N . LEU A 1 1008 ? -21.004 21.385 43.592 1.00 69.00 1008 LEU A N 1
ATOM 8283 C CA . LEU A 1 1008 ? -21.730 21.843 44.770 1.00 69.00 1008 LEU A CA 1
ATOM 8284 C C . LEU A 1 1008 ? -21.831 20.723 45.809 1.00 69.00 1008 LEU A C 1
ATOM 8286 O O . LEU A 1 1008 ? -21.727 20.966 47.007 1.00 69.00 1008 LEU A O 1
ATOM 8290 N N . ILE A 1 1009 ? -22.032 19.490 45.332 1.00 74.25 1009 ILE A N 1
ATOM 8291 C CA . ILE A 1 1009 ? -22.078 18.273 46.145 1.00 74.25 1009 ILE A CA 1
ATOM 8292 C C . ILE A 1 1009 ? -21.445 17.140 45.333 1.00 74.25 1009 ILE A C 1
ATOM 8294 O O . ILE A 1 1009 ? -21.828 16.916 44.185 1.00 74.25 1009 ILE A O 1
ATOM 8298 N N . GLN A 1 1010 ? -20.509 16.407 45.933 1.00 70.56 1010 GLN A N 1
ATOM 8299 C CA . GLN A 1 1010 ? -19.880 15.226 45.344 1.00 70.56 1010 GLN A CA 1
ATOM 8300 C C . GLN A 1 1010 ? -20.107 14.038 46.276 1.00 70.56 1010 GLN A C 1
ATOM 8302 O O . GLN A 1 1010 ? -19.688 14.058 47.431 1.00 70.56 1010 GLN A O 1
ATOM 8307 N N . LEU A 1 1011 ? -20.823 13.023 45.793 1.00 67.62 1011 LEU A N 1
ATOM 8308 C CA . LEU A 1 1011 ? -21.162 11.837 46.575 1.00 67.62 1011 LEU A CA 1
ATOM 8309 C C . LEU A 1 1011 ? -20.485 10.603 45.972 1.00 67.62 1011 LEU A C 1
ATOM 8311 O O . LEU A 1 1011 ? -20.797 10.260 44.832 1.00 67.62 1011 LEU A O 1
ATOM 8315 N N . PRO A 1 1012 ? -19.609 9.890 46.696 1.00 63.12 1012 PRO A N 1
ATOM 8316 C CA . PRO A 1 1012 ? -19.071 8.627 46.207 1.00 63.12 1012 PRO A CA 1
ATOM 8317 C C . PRO A 1 1012 ? -20.204 7.603 46.033 1.00 63.12 1012 PRO A C 1
ATOM 8319 O O . PRO A 1 1012 ? -21.058 7.448 46.901 1.00 63.12 1012 PRO A O 1
ATOM 8322 N N . LEU A 1 1013 ? -20.218 6.885 44.907 1.00 55.59 1013 LEU A N 1
ATOM 8323 C CA . LEU A 1 1013 ? -21.191 5.817 44.633 1.00 55.59 1013 LEU A CA 1
ATOM 8324 C C . LEU A 1 1013 ? -20.948 4.580 45.510 1.00 55.59 1013 LEU A C 1
ATOM 8326 O O . LEU A 1 1013 ? -21.863 3.790 45.744 1.00 55.59 1013 LEU A O 1
ATOM 8330 N N . ILE A 1 1014 ? -19.717 4.401 45.994 1.00 47.94 1014 ILE A N 1
ATOM 8331 C CA . ILE A 1 1014 ? -19.370 3.349 46.950 1.00 47.94 1014 ILE A CA 1
ATOM 8332 C C . ILE A 1 1014 ? -20.042 3.688 48.288 1.00 47.94 1014 ILE A C 1
ATOM 8334 O O . ILE A 1 1014 ? -19.711 4.689 48.912 1.00 47.94 1014 ILE A O 1
ATOM 8338 N N . GLY A 1 1015 ? -21.005 2.857 48.700 1.00 46.66 1015 GLY A N 1
ATOM 8339 C CA . GLY A 1 1015 ? -21.795 3.043 49.927 1.00 46.66 1015 GLY A CA 1
ATOM 8340 C C . GLY A 1 1015 ? -23.146 3.744 49.733 1.00 46.66 1015 GLY A C 1
ATOM 8341 O O . GLY A 1 1015 ? -23.920 3.843 50.680 1.00 46.66 1015 GLY A O 1
ATOM 8342 N N . LEU A 1 1016 ? -23.473 4.190 48.516 1.00 46.69 1016 LEU A N 1
ATOM 8343 C CA . LEU A 1 1016 ? -24.681 4.972 48.250 1.00 46.69 1016 LEU A CA 1
ATOM 8344 C C . LEU A 1 1016 ? -25.873 4.071 47.886 1.00 46.69 1016 LEU A C 1
ATOM 8346 O O . LEU A 1 1016 ? -25.841 3.362 46.879 1.00 46.69 1016 LEU A O 1
ATOM 8350 N N . THR A 1 1017 ? -26.946 4.115 48.681 1.00 44.28 1017 THR A N 1
ATOM 8351 C CA . THR A 1 1017 ? -28.181 3.358 48.418 1.00 44.28 1017 THR A CA 1
ATOM 8352 C C . THR A 1 1017 ? -29.278 4.292 47.899 1.00 44.28 1017 THR A C 1
ATOM 8354 O O . THR A 1 1017 ? -29.612 5.303 48.518 1.00 44.28 1017 THR A O 1
ATOM 8357 N N . ILE A 1 1018 ? -29.849 3.962 46.736 1.00 48.38 1018 ILE A N 1
ATOM 8358 C CA . ILE A 1 1018 ? -30.944 4.724 46.120 1.00 48.38 1018 ILE A CA 1
ATOM 8359 C C . ILE A 1 1018 ? -32.267 4.054 46.471 1.00 48.38 1018 ILE A C 1
ATOM 8361 O O . ILE A 1 1018 ? -32.483 2.896 46.114 1.00 48.38 1018 ILE A O 1
ATOM 8365 N N . ASN A 1 1019 ? -33.159 4.780 47.147 1.00 41.41 1019 ASN A N 1
ATOM 8366 C CA . ASN A 1 1019 ? -34.492 4.286 47.460 1.00 41.41 1019 ASN A CA 1
ATOM 8367 C C . ASN A 1 1019 ? -35.517 4.933 46.519 1.00 41.41 1019 ASN A C 1
ATOM 8369 O O . ASN A 1 1019 ? -35.662 6.158 46.470 1.00 41.41 1019 ASN A O 1
ATOM 8373 N N . ILE A 1 1020 ? -36.221 4.107 45.746 1.00 40.12 1020 ILE A N 1
ATOM 8374 C CA . ILE A 1 1020 ? -37.255 4.564 44.815 1.00 40.12 1020 ILE A CA 1
ATOM 8375 C C . ILE A 1 1020 ? -38.600 4.329 45.483 1.00 40.12 1020 ILE A C 1
ATOM 8377 O O . ILE A 1 1020 ? -39.116 3.214 45.510 1.00 40.12 1020 ILE A O 1
ATOM 8381 N N . ASN A 1 1021 ? -39.169 5.394 46.038 1.00 40.03 1021 ASN A N 1
ATOM 8382 C CA . ASN A 1 1021 ? -40.540 5.360 46.519 1.00 40.03 1021 ASN A CA 1
ATOM 8383 C C . ASN A 1 1021 ? -41.488 5.601 45.339 1.00 40.03 1021 ASN A C 1
ATOM 8385 O O . ASN A 1 1021 ? -41.753 6.738 44.967 1.00 40.03 1021 ASN A O 1
ATOM 8389 N N . GLU A 1 1022 ? -42.060 4.531 44.784 1.00 34.62 1022 GLU A N 1
ATOM 8390 C CA . GLU A 1 1022 ? -43.119 4.618 43.760 1.00 34.62 1022 GLU A CA 1
ATOM 8391 C C . GLU A 1 1022 ? -44.465 5.144 44.307 1.00 34.62 1022 GLU A C 1
ATOM 8393 O O . GLU A 1 1022 ? -45.440 5.268 43.568 1.00 34.62 1022 GLU A O 1
ATOM 8398 N N . LYS A 1 1023 ? -44.556 5.482 45.600 1.00 31.58 1023 LYS A N 1
ATOM 8399 C CA . LYS A 1 1023 ? -45.792 5.951 46.239 1.00 31.58 1023 LYS A CA 1
ATOM 8400 C C . LYS A 1 1023 ? -45.650 7.335 46.853 1.00 31.58 1023 LYS A C 1
ATOM 8402 O O . LYS A 1 1023 ? -45.661 7.466 48.071 1.00 31.58 1023 LYS A O 1
ATOM 8407 N N . ILE A 1 1024 ? -45.635 8.369 46.018 1.00 30.67 1024 ILE A N 1
ATOM 8408 C CA . ILE A 1 1024 ? -46.216 9.662 46.395 1.00 30.67 1024 ILE A CA 1
ATOM 8409 C C . ILE A 1 1024 ? -46.956 10.205 45.170 1.00 30.67 1024 ILE A C 1
ATOM 8411 O O . ILE A 1 1024 ? -46.344 10.622 44.192 1.00 30.67 1024 ILE A O 1
ATOM 8415 N N . GLN A 1 1025 ? -48.290 10.192 45.212 1.00 31.55 1025 GLN A N 1
ATOM 8416 C CA . GLN A 1 1025 ? -49.096 10.984 44.285 1.00 31.55 1025 GLN A CA 1
ATOM 8417 C C . GLN A 1 1025 ? -48.874 12.466 44.610 1.00 31.55 1025 GLN A C 1
ATOM 8419 O O . GLN A 1 1025 ? -49.525 13.023 45.492 1.00 31.55 1025 GLN A O 1
ATOM 8424 N N . LEU A 1 1026 ? -47.951 13.109 43.901 1.00 33.31 1026 LEU A N 1
ATOM 8425 C CA . LEU A 1 1026 ? -47.930 14.562 43.765 1.00 33.31 1026 LEU A CA 1
ATOM 8426 C C . LEU A 1 1026 ? -48.650 14.927 42.468 1.00 33.31 1026 LEU A C 1
ATOM 8428 O O . LEU A 1 1026 ? -48.473 14.278 41.439 1.00 33.31 1026 LEU A O 1
ATOM 8432 N N . LYS A 1 1027 ? -49.484 15.969 42.533 1.00 33.12 1027 LYS A N 1
ATOM 8433 C CA . LYS A 1 1027 ? -50.474 16.351 41.509 1.00 33.12 1027 LYS A CA 1
ATOM 8434 C C . LYS A 1 1027 ? -49.934 16.618 40.090 1.00 33.12 1027 LYS A C 1
ATOM 8436 O O . LYS A 1 1027 ? -50.757 16.800 39.206 1.00 33.12 1027 LYS A O 1
ATOM 8441 N N . ASN A 1 1028 ? -48.621 16.590 39.843 1.00 34.09 1028 ASN A N 1
ATOM 8442 C CA . ASN A 1 1028 ? -48.012 17.015 38.574 1.00 34.09 1028 ASN A CA 1
ATOM 8443 C C . ASN A 1 1028 ? -46.986 16.029 37.969 1.00 34.09 1028 ASN A C 1
ATOM 8445 O O . ASN A 1 1028 ? -46.072 16.455 37.275 1.00 34.09 1028 ASN A O 1
ATOM 8449 N N . GLY A 1 1029 ? -47.108 14.717 38.192 1.00 33.34 1029 GLY A N 1
ATOM 8450 C CA . GLY A 1 1029 ? -46.386 13.719 37.379 1.00 33.34 1029 GLY A CA 1
ATOM 8451 C C . GLY A 1 1029 ? -44.857 13.638 37.540 1.00 33.34 1029 GLY A C 1
ATOM 8452 O O . GLY A 1 1029 ? -44.225 12.869 36.821 1.00 33.34 1029 GLY A O 1
ATOM 8453 N N . SER A 1 1030 ? -44.246 14.363 38.479 1.00 31.81 1030 SER A N 1
ATOM 8454 C CA . SER A 1 1030 ? -42.810 14.258 38.771 1.00 31.81 1030 SER A CA 1
ATOM 8455 C C . SER A 1 1030 ? -42.511 13.040 39.659 1.00 31.81 1030 SER A C 1
ATOM 8457 O O . SER A 1 1030 ? -43.094 12.894 40.735 1.00 31.81 1030 SER A O 1
ATOM 8459 N N . ARG A 1 1031 ? -41.578 12.173 39.239 1.00 35.84 1031 ARG A N 1
ATOM 8460 C CA . ARG A 1 1031 ? -41.001 11.107 40.083 1.00 35.84 1031 ARG A CA 1
ATOM 8461 C C . ARG A 1 1031 ? -39.980 11.738 41.043 1.00 35.84 1031 ARG A C 1
ATOM 8463 O O . ARG A 1 1031 ? -39.095 12.452 40.587 1.00 35.84 1031 ARG A O 1
ATOM 8470 N N . SER A 1 1032 ? -40.067 11.474 42.349 1.00 36.94 1032 SER A N 1
ATOM 8471 C CA . SER A 1 1032 ? -39.060 11.918 43.330 1.00 36.94 1032 SER A CA 1
ATOM 8472 C C . SER A 1 1032 ? -38.165 10.756 43.766 1.00 36.94 1032 SER A C 1
ATOM 8474 O O . SER A 1 1032 ? -38.678 9.713 44.172 1.00 36.94 1032 SER A O 1
ATOM 8476 N N . VAL A 1 1033 ? -36.844 10.945 43.745 1.00 38.31 1033 VAL A N 1
ATOM 8477 C CA . VAL A 1 1033 ? -35.858 9.976 44.255 1.00 38.31 1033 VAL A CA 1
ATOM 8478 C C . VAL A 1 1033 ? -35.379 10.433 45.634 1.00 38.31 1033 VAL A C 1
ATOM 8480 O O . VAL A 1 1033 ? -34.985 11.585 45.798 1.00 38.31 1033 VAL A O 1
ATOM 8483 N N . THR A 1 1034 ? -35.407 9.550 46.635 1.00 40.34 1034 THR A N 1
ATOM 8484 C CA . THR A 1 1034 ? -34.889 9.838 47.983 1.00 40.34 1034 THR A CA 1
ATOM 8485 C C . THR A 1 1034 ? -33.625 9.016 48.223 1.00 40.34 1034 THR A C 1
ATOM 8487 O O . THR A 1 1034 ? -33.648 7.787 48.152 1.00 40.34 1034 THR A O 1
ATOM 8490 N N . LEU A 1 1035 ? -32.507 9.687 48.502 1.00 36.72 1035 LEU A N 1
ATOM 8491 C CA . LEU A 1 1035 ? -31.227 9.042 48.808 1.00 36.72 1035 LEU A CA 1
ATOM 8492 C C . LEU A 1 1035 ? -31.123 8.822 50.322 1.00 36.72 1035 LEU A C 1
ATOM 8494 O O . LEU A 1 1035 ? -31.249 9.776 51.087 1.00 36.72 1035 LEU A O 1
ATOM 8498 N N . VAL A 1 1036 ? -30.908 7.578 50.761 1.00 35.31 1036 VAL A N 1
ATOM 8499 C CA . VAL A 1 1036 ? -30.702 7.241 52.181 1.00 35.31 1036 VAL A CA 1
ATOM 8500 C C . VAL A 1 1036 ? -29.505 6.300 52.303 1.00 35.31 1036 VAL A C 1
ATOM 8502 O O . VAL A 1 1036 ? -29.418 5.302 51.593 1.00 35.31 1036 VAL A O 1
ATOM 8505 N N . ASN A 1 1037 ? -28.581 6.629 53.203 1.00 29.12 1037 ASN A N 1
ATOM 8506 C CA . ASN A 1 1037 ? -27.299 5.952 53.376 1.00 29.12 1037 ASN A CA 1
ATOM 8507 C C . ASN A 1 1037 ? -27.418 4.699 54.269 1.00 29.12 1037 ASN A C 1
ATOM 8509 O O . ASN A 1 1037 ? -27.762 4.850 55.436 1.00 29.12 1037 ASN A O 1
ATOM 8513 N N . PHE A 1 1038 ? -27.118 3.504 53.736 1.00 30.02 1038 PHE A N 1
ATOM 8514 C CA . PHE A 1 1038 ? -26.844 2.263 54.488 1.00 30.02 1038 PHE A CA 1
ATOM 8515 C C . PHE A 1 1038 ? -25.996 1.297 53.636 1.00 30.02 1038 PHE A C 1
ATOM 8517 O O . PHE A 1 1038 ? -26.190 1.209 52.423 1.00 30.02 1038 PHE A O 1
ATOM 8524 N N . GLU A 1 1039 ? -25.073 0.573 54.276 1.00 31.67 1039 GLU A N 1
ATOM 8525 C CA . GLU A 1 1039 ? -23.977 -0.175 53.639 1.00 31.67 1039 GLU A CA 1
ATOM 8526 C C . GLU A 1 1039 ? -24.369 -1.514 52.964 1.00 31.67 1039 GLU A C 1
ATOM 8528 O O . GLU A 1 1039 ? -25.202 -2.274 53.460 1.00 31.67 1039 GLU A O 1
ATOM 8533 N N . ASN A 1 1040 ? -23.626 -1.836 51.889 1.00 35.22 1040 ASN A N 1
ATOM 8534 C CA . ASN A 1 1040 ? -23.425 -3.137 51.214 1.00 35.22 1040 ASN A CA 1
ATOM 8535 C C . ASN A 1 1040 ? -24.455 -3.653 50.172 1.00 35.22 1040 ASN A C 1
ATOM 8537 O O . ASN A 1 1040 ? -25.364 -4.412 50.513 1.00 35.22 1040 ASN A O 1
ATOM 8541 N N . LYS A 1 1041 ? -24.204 -3.370 48.868 1.00 38.75 1041 LYS A N 1
ATOM 8542 C CA . LYS A 1 1041 ? -24.301 -4.266 47.664 1.00 38.75 1041 LYS A CA 1
ATOM 8543 C C . LYS A 1 1041 ? -24.075 -3.496 46.329 1.00 38.75 1041 LYS A C 1
ATOM 8545 O O . LYS A 1 1041 ? -24.169 -2.274 46.340 1.00 38.75 1041 LYS A O 1
ATOM 8550 N N . PRO A 1 1042 ? -23.784 -4.152 45.175 1.00 38.91 1042 PRO A N 1
ATOM 8551 C CA . PRO A 1 1042 ? -23.457 -3.466 43.915 1.00 38.91 1042 PRO A CA 1
ATOM 8552 C C . PRO A 1 1042 ? -24.706 -3.186 43.044 1.00 38.91 1042 PRO A C 1
ATOM 8554 O O . PRO A 1 1042 ? -25.334 -4.113 42.537 1.00 38.91 1042 PRO A O 1
ATOM 8557 N N . TYR A 1 1043 ? -25.052 -1.904 42.844 1.00 48.38 1043 TYR A N 1
ATOM 8558 C CA . TYR A 1 1043 ? -26.311 -1.429 42.221 1.00 48.38 1043 TYR A CA 1
ATOM 8559 C C . TYR A 1 1043 ? -26.168 -0.776 40.828 1.00 48.38 1043 TYR A C 1
ATOM 8561 O O . TYR A 1 1043 ? -27.148 -0.276 40.270 1.00 48.38 1043 TYR A O 1
ATOM 8569 N N . PHE A 1 1044 ? -24.973 -0.798 40.233 1.00 40.31 1044 PHE A N 1
ATOM 8570 C CA . PHE A 1 1044 ? -24.650 -0.035 39.016 1.00 40.31 1044 PHE A CA 1
ATOM 8571 C C . PHE A 1 1044 ? -25.561 -0.349 37.806 1.00 40.31 1044 PHE A C 1
ATOM 8573 O O . PHE A 1 1044 ? -25.997 0.558 37.102 1.00 40.31 1044 PHE A O 1
ATOM 8580 N N . GLU A 1 1045 ? -25.927 -1.618 37.587 1.00 43.94 1045 GLU A N 1
ATOM 8581 C CA . GLU A 1 1045 ? -26.816 -2.012 36.474 1.00 43.94 1045 GLU A CA 1
ATOM 8582 C C . GLU A 1 1045 ? -28.309 -1.737 36.745 1.00 43.94 1045 GLU A C 1
ATOM 8584 O O . GLU A 1 1045 ? -29.103 -1.667 35.805 1.00 43.94 1045 GLU A O 1
ATOM 8589 N N . LEU A 1 1046 ? -28.704 -1.543 38.009 1.00 40.91 1046 LEU A N 1
ATOM 8590 C CA . LEU A 1 1046 ? -30.081 -1.202 38.376 1.00 40.91 1046 LEU A CA 1
ATOM 8591 C C . LEU A 1 1046 ? -30.348 0.293 38.138 1.00 40.91 1046 LEU A C 1
ATOM 8593 O O . LEU A 1 1046 ? -31.332 0.626 37.481 1.00 40.91 1046 LEU A O 1
ATOM 8597 N N . LEU A 1 1047 ? -29.429 1.177 38.563 1.00 43.62 1047 LEU A N 1
ATOM 8598 C CA . LEU A 1 1047 ? -29.474 2.623 38.265 1.00 43.62 1047 LEU A CA 1
ATOM 8599 C C . LEU A 1 1047 ? -29.636 2.887 36.763 1.00 43.62 1047 LEU A C 1
ATOM 8601 O O . LEU A 1 1047 ? -30.474 3.677 36.337 1.00 43.62 1047 LEU A O 1
ATOM 8605 N N . LYS A 1 1048 ? -28.847 2.169 35.961 1.00 40.12 1048 LYS A N 1
ATOM 8606 C CA . LYS A 1 1048 ? -28.806 2.275 34.502 1.00 40.12 1048 LYS A CA 1
ATOM 8607 C C . LYS A 1 1048 ? -30.160 1.986 33.845 1.00 40.12 1048 LYS A C 1
ATOM 8609 O O . LYS A 1 1048 ? -30.519 2.651 32.883 1.00 40.12 1048 LYS A O 1
ATOM 8614 N N . LYS A 1 1049 ? -30.937 1.030 34.368 1.00 42.06 1049 LYS A N 1
ATOM 8615 C CA . LYS A 1 1049 ? -32.285 0.704 33.860 1.00 42.06 1049 LYS A CA 1
ATOM 8616 C C . LYS A 1 1049 ? -33.375 1.686 34.297 1.00 42.06 1049 LYS A C 1
ATOM 8618 O O . LYS A 1 1049 ? -34.420 1.730 33.655 1.00 42.06 1049 LYS A O 1
ATOM 8623 N N . LEU A 1 1050 ? -33.155 2.411 35.390 1.00 42.66 1050 LEU A N 1
ATOM 8624 C CA . LEU A 1 1050 ? -34.151 3.275 36.028 1.00 42.66 1050 LEU A CA 1
ATOM 8625 C C . LEU A 1 1050 ? -34.091 4.734 35.573 1.00 42.66 1050 LEU A C 1
ATOM 8627 O O . LEU A 1 1050 ? -35.086 5.428 35.704 1.00 42.66 1050 LEU A O 1
ATOM 8631 N N . ILE A 1 1051 ? -32.943 5.189 35.064 1.00 42.59 1051 ILE A N 1
ATOM 8632 C CA . ILE A 1 1051 ? -32.768 6.546 34.518 1.00 42.59 1051 ILE A CA 1
ATOM 8633 C C . ILE A 1 1051 ? -33.094 6.591 33.014 1.00 42.59 1051 ILE A C 1
ATOM 8635 O O . ILE A 1 1051 ? -33.540 7.612 32.507 1.00 42.59 1051 ILE A O 1
ATOM 8639 N N . LEU A 1 1052 ? -32.902 5.477 32.296 1.00 37.00 1052 LEU A N 1
ATOM 8640 C CA . LEU A 1 1052 ? -33.223 5.349 30.866 1.00 37.00 1052 LEU A CA 1
ATOM 8641 C C . LEU A 1 1052 ? -34.722 5.082 30.576 1.00 37.00 1052 LEU A C 1
ATOM 8643 O O . LEU A 1 1052 ? -35.092 4.992 29.408 1.00 37.00 1052 LEU A O 1
ATOM 8647 N N . ASN A 1 1053 ? -35.566 4.953 31.609 1.00 31.61 1053 ASN A N 1
ATOM 8648 C CA . ASN A 1 1053 ? -37.034 4.797 31.553 1.00 31.61 1053 ASN A CA 1
ATOM 8649 C C . ASN A 1 1053 ? -37.714 5.845 32.444 1.00 31.61 1053 ASN A C 1
ATOM 8651 O O . ASN A 1 1053 ? -38.939 6.081 32.304 1.00 31.61 1053 ASN A O 1
#

pLDDT: mean 73.51, std 24.89, range [22.86, 98.56]

Organism: Entamoeba dispar (strain ATCC PRA-260 / SAW760) (NCBI:txid370354)